Protein 2K7M (pdb70)

Solvent-accessible surface area: 12003 Å² total; per-residue (Å²): 82,120,190,25,80,133,91,140,148,147,58,138,49,125,118,51,77,84,132,107,97,104,106,132,38,121,46,129,75,186,86,46,95,166,61,70,111,127,39,60,167,168,130,76,72,111,127,68,103,134,132,62,98,58,134,148,152,87,114,127,140,55,148,122,148,73,182,199,24,125,140,102,118,74,133,85,72,66,58,88,57,176,147,120,131,113,48,156,155,68,89,132,189,213,135,98,204,60,98,58,188,63,181,84,94,107,160,93,176

GO terms:
  GO:0003158 endothelium development (P, IEP)
  GO:0005243 gap junction channel activity (F, IDA)
  GO:0010643 cell communication by chemical coupling (P, IDA)
  GO:0010644 cell communication by electrical coupling (P, IDA)
  GO:0010649 regulation of cell communication by electrical coupling (P, IDA)
  GO:0005922 connexin complex (C, IDA)
  GO:0006813 potassium ion transport (P, IDA)
  GO:0007507 heart development (P, IEP)
  GO:0003105 negative regulation of glomerular filtration (P, IMP)
  GO:0042311 vasodilation (P, IMP)
  GO:0045776 negative regulation of blood pressure (P, IMP)
  GO:0045907 positive regulation of vasoconstriction (P, IMP)
  GO:0010652 positive regulation of cell communication by chemical coupling (P, IMP)
  GO:1990029 vasomotion (P, IMP)
  GO:0071253 connexin binding (F, IPI)
  GO:0005922 connexin complex (C, IMP)
  GO:0097718 disordered domain specific binding (F, IPI)

Secondary structure (DSSP, 8-state):
-TTSSS-------SSS--TTTT---S---SSTTS-STTSS-S---SSSSS--SSSS----SS----SS--SS---SSS-SSS-STTT---------S--TTSTT-TT--

Sequence (109 aa):
GPLGSTSLVQGLTPPPDFNQCLKNSPDEKFFSDFSNNMGSRKNPDPLATEEVPNQEQIPEEGFIHTQYGQKPEQPSGASAGHRFPQGYHSDKRRLSKASSKARSDDLSVGPLGSTSLVQGLTPPPDFNQCLKNSPDEKFFSDFSNNMGSRKNPDPLATEEVPNQEQIPEEGFIHTQYGQKPEQPSGASAGHRFPQGYHSDKRRLSKASSKARSDDLSVGPLGSTSLVQGLTPPPDFNQCLKNSPDEKFFSDFSNNMGSRKNPDPLATEEVPNQEQIPEEGFIHTQYGQKPEQPSGASAGHRFPQGYHSDKRRLSKASSKARSDDLSVGPLGSTSLVQGLTPPPDFNQCLKNSPDEKFFSDFSNNMGSRKNPDPLATEEVPNQEQIPEEGFIHTQYGQKPEQPSGASAGHRFPQGYHSDKRRLSKASSKARSDDLSVGPLGSTSLVQGLTPPPDFNQCLKNSPDEKFFSDFSNNMGSRKNPDPLATEEVPNQEQIPEEGFIHTQYGQKPEQPSGASAGHRFPQGYHSDKRRLSKASSKARSDDLSVGPLGSTSLVQGLTPPPDFNQCLKNSPDEKFFSDFSNNMGSRKNPDPLATEEVPNQEQIPEEGFIHTQYGQKPEQPSGASAGHRFPQGYHSDKRRLSKASSKARSDDLSVGPLGSTSLVQGLTPPPDFNQCLKNSPDEKFFSDFSNNMGSRKNPDPLATEEVPNQEQIPEEGFIHTQYGQKPEQPSGASAGHRFPQGYHSDKRRLSKASSKARSDDLSVGPLGSTSLVQGLTPPPDFNQCLKNSPDEKFFSDFSNNMGSRKNPDPLATEEVPNQEQIPEEGFIHTQYGQKPEQPSGASAGHRFPQGYHSDKRRLSKASSKARSDDLSVGPLGSTSLVQGLTPPPDFNQCLKNSPDEKFFSDFSNNMGSRKNPDPLATEEVPNQEQIPEEGFIHTQYGQKPEQPSGASAGHRFPQGYHSDKRRLSKASSKARSDDLSVGPLGSTSLVQGLTPPPDFNQCLKNSPDEKFFSDFSNNMGSRKNPDPLATEEVPNQEQIPEEGFIHTQYGQKPEQPSGASAGHRFPQGYHSDKRRLSKASSKARSDDLSV

Nearest PDB structures (foldseek):
  2k7m-assembly1_A  TM=1.009E+00  e=9.950E-24  Rattus norvegicus
  2k7m-assembly1_A  TM=1.423E-01  e=2.695E-11  Rattus norvegicus

Structure (mmCIF, N/CA/C/O backbone):
data_2K7M
#
_entry.id   2K7M
#
_cell.length_a   1.000
_cell.length_b   1.000
_cell.length_c   1.000
_cell.angle_alpha   90.00
_cell.angle_beta   90.00
_cell.angle_gamma   90.00
#
_symmetry.space_group_name_H-M   'P 1'
#
loop_
_atom_site.group_PDB
_atom_site.id
_atom_site.type_symbol
_atom_site.label_atom_id
_atom_site.label_alt_id
_atom_site.label_comp_id
_atom_site.label_asym_id
_atom_site.label_entity_id
_atom_site.label_seq_id
_atom_site.pdbx_PDB_ins_code
_atom_site.Cartn_x
_atom_site.Cartn_y
_atom_site.Cartn_z
_atom_site.occupancy
_atom_site.B_iso_or_equiv
_atom_site.auth_seq_id
_atom_site.auth_comp_id
_atom_site.auth_asym_id
_atom_site.auth_atom_id
_atom_site.pdbx_PDB_model_num
ATOM 1 N N . GLY A 1 1 ? -72.771 -20.989 -5.243 1.00 39.32 1 GLY A N 1
ATOM 2 C CA . GLY A 1 1 ? -74.084 -20.886 -4.563 1.00 39.39 1 GLY A CA 1
ATOM 3 C C . GLY A 1 1 ? -74.327 -19.487 -4.042 1.00 39.02 1 GLY A C 1
ATOM 4 O O . GLY A 1 1 ? -73.823 -18.517 -4.615 1.00 38.60 1 GLY A O 1
ATOM 10 N N . PRO A 1 2 ? -75.099 -19.343 -2.956 1.00 39.23 2 PRO A N 1
ATOM 11 C CA . PRO A 1 2 ? -75.349 -18.041 -2.332 1.00 38.99 2 PRO A CA 1
ATOM 12 C C . PRO A 1 2 ? -74.069 -17.458 -1.732 1.00 38.70 2 PRO A C 1
ATOM 13 O O . PRO A 1 2 ? -73.183 -18.202 -1.324 1.00 39.16 2 PRO A O 1
ATOM 24 N N . LEU A 1 3 ? -73.984 -16.126 -1.706 1.00 37.99 3 LEU A N 1
ATOM 25 C CA . LEU A 1 3 ? -72.814 -15.405 -1.176 1.00 37.71 3 LEU A CA 1
ATOM 26 C C . LEU A 1 3 ? -71.593 -15.571 -2.089 1.00 36.95 3 LEU A C 1
ATOM 27 O O . LEU A 1 3 ? -70.498 -15.112 -1.767 1.00 36.88 3 LEU A O 1
ATOM 43 N N . GLY A 1 4 ? -71.791 -16.222 -3.226 1.00 36.42 4 GLY A N 1
ATOM 44 C CA . GLY A 1 4 ? -70.717 -16.416 -4.174 1.00 35.70 4 GLY A CA 1
ATOM 45 C C . GLY A 1 4 ? -71.241 -16.810 -5.535 1.00 35.18 4 GLY A C 1
ATOM 46 O O . GLY A 1 4 ? -70.788 -17.786 -6.135 1.00 34.80 4 GLY A O 1
ATOM 50 N N . SER A 1 5 ? -72.213 -16.052 -6.018 1.00 35.22 5 SER A N 1
ATOM 51 C CA . SER A 1 5 ? -72.853 -16.356 -7.285 1.00 34.83 5 SER A CA 1
ATOM 52 C C . SER A 1 5 ? -72.163 -15.614 -8.426 1.00 34.57 5 SER A C 1
ATOM 53 O O . SER A 1 5 ? -71.652 -16.234 -9.362 1.00 34.37 5 SER A O 1
ATOM 61 N N . THR A 1 6 ? -72.136 -14.294 -8.326 1.00 34.64 6 THR A N 1
ATOM 62 C CA . THR A 1 6 ? -71.574 -13.450 -9.366 1.00 34.51 6 THR A CA 1
ATOM 63 C C . THR A 1 6 ? -70.172 -12.983 -8.998 1.00 33.81 6 THR A C 1
ATOM 64 O O . THR A 1 6 ? -69.263 -13.000 -9.828 1.00 33.44 6 THR A O 1
ATOM 75 N N . SER A 1 7 ? -69.994 -12.577 -7.750 1.00 33.71 7 SER A N 1
ATOM 76 C CA . SER A 1 7 ? -68.700 -12.103 -7.290 1.00 33.13 7 SER A CA 1
ATOM 77 C C . SER A 1 7 ? -67.796 -13.272 -6.925 1.00 32.43 7 SER A C 1
ATOM 78 O O . SER A 1 7 ? -67.850 -13.794 -5.814 1.00 32.42 7 SER A O 1
ATOM 86 N N . LEU A 1 8 ? -66.986 -13.700 -7.880 1.00 31.93 8 LEU A N 1
ATOM 87 C CA . LEU A 1 8 ? -66.074 -14.809 -7.658 1.00 31.32 8 LEU A CA 1
ATOM 88 C C . LEU A 1 8 ? -64.635 -14.330 -7.594 1.00 30.56 8 LEU A C 1
ATOM 89 O O . LEU A 1 8 ? -64.058 -13.921 -8.602 1.00 30.33 8 LEU A O 1
ATOM 105 N N . VAL A 1 9 ? -64.066 -14.368 -6.400 1.00 30.24 9 VAL A N 1
ATOM 106 C CA . VAL A 1 9 ? -62.679 -13.978 -6.208 1.00 29.57 9 VAL A CA 1
ATOM 107 C C . VAL A 1 9 ? -61.770 -15.203 -6.082 1.00 29.50 9 VAL A C 1
ATOM 108 O O . VAL A 1 9 ? -61.908 -16.014 -5.158 1.00 29.74 9 VAL A O 1
ATOM 121 N N . GLN A 1 10 ? -60.870 -15.348 -7.036 1.00 29.28 10 GLN A N 1
ATOM 122 C CA . GLN A 1 10 ? -59.908 -16.436 -7.028 1.00 29.30 10 GLN A CA 1
ATOM 123 C C . GLN A 1 10 ? -58.510 -15.885 -6.754 1.00 28.60 10 GLN A C 1
ATOM 124 O O . GLN A 1 10 ? -57.762 -15.572 -7.680 1.00 28.70 10 GLN A O 1
ATOM 138 N N . GLY A 1 11 ? -58.177 -15.741 -5.476 1.00 27.99 11 GLY A N 1
ATOM 139 C CA . GLY A 1 11 ? -56.896 -15.178 -5.101 1.00 27.37 11 GLY A CA 1
ATOM 140 C C . GLY A 1 11 ? -56.058 -16.141 -4.287 1.00 27.00 11 GLY A C 1
ATOM 141 O O . GLY A 1 11 ? -55.972 -16.019 -3.064 1.00 26.96 11 GLY A O 1
ATOM 145 N N . LEU A 1 12 ? -55.451 -17.107 -4.968 1.00 26.82 12 LEU A N 1
ATOM 146 C CA . LEU A 1 12 ? -54.599 -18.096 -4.311 1.00 26.55 12 LEU A CA 1
ATOM 147 C C . LEU A 1 12 ? -53.671 -18.733 -5.340 1.00 25.80 12 LEU A C 1
ATOM 148 O O . LEU A 1 12 ? -53.060 -19.770 -5.097 1.00 25.54 12 LEU A O 1
ATOM 164 N N . THR A 1 13 ? -53.568 -18.089 -6.491 1.00 25.53 13 THR A N 1
ATOM 165 C CA . THR A 1 13 ? -52.791 -18.615 -7.595 1.00 24.91 13 THR A CA 1
ATOM 166 C C . THR A 1 13 ? -51.293 -18.521 -7.294 1.00 24.79 13 THR A C 1
ATOM 167 O O . THR A 1 13 ? -50.777 -17.446 -7.015 1.00 24.22 13 THR A O 1
ATOM 178 N N . PRO A 1 14 ? -50.606 -19.676 -7.311 1.00 25.42 14 PRO A N 1
ATOM 179 C CA . PRO A 1 14 ? -49.174 -19.793 -6.981 1.00 25.50 14 PRO A CA 1
ATOM 180 C C . PRO A 1 14 ? -48.225 -18.791 -7.689 1.00 24.95 14 PRO A C 1
ATOM 181 O O . PRO A 1 14 ? -47.359 -18.222 -7.019 1.00 24.63 14 PRO A O 1
ATOM 192 N N . PRO A 1 15 ? -48.320 -18.575 -9.035 1.00 24.93 15 PRO A N 1
ATOM 193 C CA . PRO A 1 15 ? -47.392 -17.675 -9.754 1.00 24.50 15 PRO A CA 1
ATOM 194 C C . PRO A 1 15 ? -47.220 -16.284 -9.104 1.00 23.52 15 PRO A C 1
ATOM 195 O O . PRO A 1 15 ? -46.086 -15.886 -8.825 1.00 23.07 15 PRO A O 1
ATOM 206 N N . PRO A 1 16 ? -48.301 -15.505 -8.861 1.00 23.25 16 PRO A N 1
ATOM 207 C CA . PRO A 1 16 ? -48.179 -14.228 -8.173 1.00 22.42 16 PRO A CA 1
ATOM 208 C C . PRO A 1 16 ? -48.169 -14.403 -6.655 1.00 22.03 16 PRO A C 1
ATOM 209 O O . PRO A 1 16 ? -48.492 -15.474 -6.141 1.00 22.10 16 PRO A O 1
ATOM 220 N N . ASP A 1 17 ? -47.773 -13.362 -5.938 1.00 21.73 17 ASP A N 1
ATOM 221 C CA . ASP A 1 17 ? -47.671 -13.432 -4.482 1.00 21.48 17 ASP A CA 1
ATOM 222 C C . ASP A 1 17 ? -48.923 -12.871 -3.812 1.00 20.70 17 ASP A C 1
ATOM 223 O O . ASP A 1 17 ? -49.380 -13.398 -2.799 1.00 20.31 17 ASP A O 1
ATOM 232 N N . PHE A 1 18 ? -49.453 -11.788 -4.381 1.00 20.58 18 PHE A N 1
ATOM 233 C CA . PHE A 1 18 ? -50.643 -11.100 -3.864 1.00 19.96 18 PHE A CA 1
ATOM 234 C C . PHE A 1 18 ? -50.375 -10.369 -2.541 1.00 19.47 18 PHE A C 1
ATOM 235 O O . PHE A 1 18 ? -51.109 -9.452 -2.178 1.00 19.17 18 PHE A O 1
ATOM 252 N N . ASN A 1 19 ? -49.321 -10.749 -1.834 1.00 19.51 19 ASN A N 1
ATOM 253 C CA . ASN A 1 19 ? -49.062 -10.213 -0.498 1.00 19.22 19 ASN A CA 1
ATOM 254 C C . ASN A 1 19 ? -48.293 -8.898 -0.540 1.00 18.44 19 ASN A C 1
ATOM 255 O O . ASN A 1 19 ? -48.280 -8.152 0.438 1.00 18.17 19 ASN A O 1
ATOM 266 N N . GLN A 1 20 ? -47.673 -8.597 -1.675 1.00 18.18 20 GLN A N 1
ATOM 267 C CA . GLN A 1 20 ? -47.034 -7.311 -1.866 1.00 17.53 20 GLN A CA 1
ATOM 268 C C . GLN A 1 20 ? -48.065 -6.330 -2.409 1.00 17.18 20 GLN A C 1
ATOM 269 O O . GLN A 1 20 ? -47.722 -5.245 -2.861 1.00 16.92 20 GLN A O 1
ATOM 283 N N . CYS A 1 21 ? -49.332 -6.756 -2.406 1.00 17.29 21 CYS A N 1
ATOM 284 C CA . CYS A 1 21 ? -50.462 -5.906 -2.789 1.00 17.13 21 CYS A CA 1
ATOM 285 C C . CYS A 1 21 ? -50.378 -5.438 -4.248 1.00 16.75 21 CYS A C 1
ATOM 286 O O . CYS A 1 21 ? -51.137 -4.568 -4.668 1.00 16.28 21 CYS A O 1
ATOM 294 N N . LEU A 1 22 ? -49.453 -6.022 -5.009 1.00 17.08 22 LEU A N 1
ATOM 295 C CA . LEU A 1 22 ? -49.309 -5.728 -6.438 1.00 16.96 22 LEU A CA 1
ATOM 296 C C . LEU A 1 22 ? -49.017 -4.250 -6.699 1.00 16.12 22 LEU A C 1
ATOM 297 O O . LEU A 1 22 ? -49.281 -3.747 -7.788 1.00 16.24 22 LEU A O 1
ATOM 313 N N . LYS A 1 23 ? -48.434 -3.565 -5.715 1.00 15.37 23 LYS A N 1
ATOM 314 C CA . LYS A 1 23 ? -48.119 -2.136 -5.859 1.00 14.61 23 LYS A CA 1
ATOM 315 C C . LYS A 1 23 ? -46.779 -1.922 -6.534 1.00 14.25 23 LYS A C 1
ATOM 316 O O . LYS A 1 23 ? -46.215 -0.832 -6.462 1.00 13.68 23 LYS A O 1
ATOM 335 N N . ASN A 1 24 ? -46.282 -2.975 -7.178 1.00 14.73 24 ASN A N 1
ATOM 336 C CA . ASN A 1 24 ? -45.096 -2.894 -8.033 1.00 14.67 24 ASN A CA 1
ATOM 337 C C . ASN A 1 24 ? -43.815 -2.676 -7.239 1.00 13.87 24 ASN A C 1
ATOM 338 O O . ASN A 1 24 ? -42.985 -3.581 -7.129 1.00 14.11 24 ASN A O 1
ATOM 349 N N . SER A 1 25 ? -43.690 -1.481 -6.668 1.00 13.05 25 SER A N 1
ATOM 350 C CA . SER A 1 25 ? -42.433 -0.994 -6.127 1.00 12.28 25 SER A CA 1
ATOM 351 C C . SER A 1 25 ? -41.386 -0.957 -7.227 1.00 12.15 25 SER A C 1
ATOM 352 O O . SER A 1 25 ? -40.515 -1.823 -7.306 1.00 12.30 25 SER A O 1
ATOM 360 N N . PRO A 1 26 ? -41.503 0.038 -8.124 1.00 12.10 26 PRO A N 1
ATOM 361 C CA . PRO A 1 26 ? -40.589 0.191 -9.258 1.00 12.18 26 PRO A CA 1
ATOM 362 C C . PRO A 1 26 ? -39.153 0.442 -8.807 1.00 11.48 26 PRO A C 1
ATOM 363 O O . PRO A 1 26 ? -38.202 0.230 -9.562 1.00 11.60 26 PRO A O 1
ATOM 374 N N . ASP A 1 27 ? -39.003 0.893 -7.570 1.00 10.92 27 ASP A N 1
ATOM 375 C CA . ASP A 1 27 ? -37.686 1.055 -6.981 1.00 10.34 27 ASP A CA 1
ATOM 376 C C . ASP A 1 27 ? -37.708 0.632 -5.522 1.00 9.92 27 ASP A C 1
ATOM 377 O O . ASP A 1 27 ? -37.621 -0.558 -5.209 1.00 10.16 27 ASP A O 1
ATOM 386 N N . GLU A 1 28 ? -37.857 1.619 -4.648 1.00 9.51 28 GLU A N 1
ATOM 387 C CA . GLU A 1 28 ? -37.853 1.417 -3.209 1.00 9.33 28 GLU A CA 1
ATOM 388 C C . GLU A 1 28 ? -36.581 0.710 -2.736 1.00 8.90 28 GLU A C 1
ATOM 389 O O . GLU A 1 28 ? -36.593 -0.017 -1.744 1.00 9.13 28 GLU A O 1
ATOM 401 N N . LYS A 1 29 ? -35.479 0.950 -3.435 1.00 8.50 29 LYS A N 1
ATOM 402 C CA . LYS A 1 29 ? -34.187 0.438 -3.005 1.00 8.24 29 LYS A CA 1
ATOM 403 C C . LYS A 1 29 ? -33.365 1.560 -2.398 1.00 7.81 29 LYS A C 1
ATOM 404 O O . LYS A 1 29 ? -32.377 1.305 -1.714 1.00 7.74 29 LYS A O 1
ATOM 423 N N . PHE A 1 30 ? -33.757 2.802 -2.708 1.00 7.78 30 PHE A N 1
ATOM 424 C CA . PHE A 1 30 ? -33.113 4.009 -2.169 1.00 7.70 30 PHE A CA 1
ATOM 425 C C . PHE A 1 30 ? -31.779 4.272 -2.872 1.00 7.44 30 PHE A C 1
ATOM 426 O O . PHE A 1 30 ? -31.425 5.418 -3.144 1.00 7.61 30 PHE A O 1
ATOM 443 N N . PHE A 1 31 ? -31.059 3.203 -3.194 1.00 7.30 31 PHE A N 1
ATOM 444 C CA . PHE A 1 31 ? -29.813 3.301 -3.927 1.00 7.33 31 PHE A CA 1
ATOM 445 C C . PHE A 1 31 ? -30.112 3.319 -5.410 1.00 7.51 31 PHE A C 1
ATOM 446 O O . PHE A 1 31 ? -29.217 3.485 -6.231 1.00 7.81 31 PHE A O 1
ATOM 463 N N . SER A 1 32 ? -31.395 3.123 -5.733 1.00 7.60 32 SER A N 1
ATOM 464 C CA . SER A 1 32 ? -31.895 3.212 -7.100 1.00 8.12 32 SER A CA 1
ATOM 465 C C . SER A 1 32 ? -31.063 2.356 -8.054 1.00 8.57 32 SER A C 1
ATOM 466 O O . SER A 1 32 ? -30.790 2.757 -9.184 1.00 9.15 32 SER A O 1
ATOM 474 N N . ASP A 1 33 ? -30.676 1.170 -7.566 1.00 8.53 33 ASP A N 1
ATOM 475 C CA . ASP A 1 33 ? -29.840 0.203 -8.300 1.00 9.12 33 ASP A CA 1
ATOM 476 C C . ASP A 1 33 ? -28.640 0.854 -8.986 1.00 9.48 33 ASP A C 1
ATOM 477 O O . ASP A 1 33 ? -28.153 0.365 -10.005 1.00 10.03 33 ASP A O 1
ATOM 486 N N . PHE A 1 34 ? -28.136 1.924 -8.381 1.00 9.37 34 PHE A N 1
ATOM 487 C CA . PHE A 1 34 ? -26.922 2.581 -8.852 1.00 9.94 34 PHE A CA 1
ATOM 488 C C . PHE A 1 34 ? -25.727 1.659 -8.692 1.00 9.93 34 PHE A C 1
ATOM 489 O O . PHE A 1 34 ? -24.738 1.763 -9.415 1.00 10.33 34 PHE A O 1
ATOM 506 N N . SER A 1 35 ? -25.855 0.749 -7.739 1.00 9.65 35 SER A N 1
ATOM 507 C CA . SER A 1 35 ? -24.827 -0.230 -7.428 1.00 9.74 35 SER A CA 1
ATOM 508 C C . SER A 1 35 ? -25.250 -0.978 -6.173 1.00 9.44 35 SER A C 1
ATOM 509 O O . SER A 1 35 ? -24.952 -2.158 -6.012 1.00 9.50 35 SER A O 1
ATOM 517 N N . ASN A 1 36 ? -25.959 -0.262 -5.294 1.00 9.30 36 ASN A N 1
ATOM 518 C CA . ASN A 1 36 ? -26.432 -0.792 -4.008 1.00 9.24 36 ASN A CA 1
ATOM 519 C C . ASN A 1 36 ? -25.279 -1.019 -3.032 1.00 8.77 36 ASN A C 1
ATOM 520 O O . ASN A 1 36 ? -25.320 -0.544 -1.900 1.00 8.94 36 ASN A O 1
ATOM 531 N N . ASN A 1 37 ? -24.229 -1.700 -3.485 1.00 8.43 37 ASN A N 1
ATOM 532 C CA . ASN A 1 37 ? -23.062 -1.988 -2.650 1.00 8.29 37 ASN A CA 1
ATOM 533 C C . ASN A 1 37 ? -22.060 -0.842 -2.788 1.00 7.88 37 ASN A C 1
ATOM 534 O O . ASN A 1 37 ? -20.852 -1.005 -2.638 1.00 7.92 37 ASN A O 1
ATOM 545 N N . MET A 1 38 ? -22.592 0.333 -3.070 1.00 7.75 38 MET A N 1
ATOM 546 C CA . MET A 1 38 ? -21.782 1.507 -3.319 1.00 7.70 38 MET A CA 1
ATOM 547 C C . MET A 1 38 ? -21.724 2.382 -2.074 1.00 7.11 38 MET A C 1
ATOM 548 O O . MET A 1 38 ? -20.746 3.089 -1.836 1.00 7.09 38 MET A O 1
ATOM 562 N N . GLY A 1 39 ? -22.777 2.303 -1.271 1.00 6.94 39 GLY A N 1
ATOM 563 C CA . GLY A 1 39 ? -22.877 3.135 -0.085 1.00 6.72 39 GLY A CA 1
ATOM 564 C C . GLY A 1 39 ? -22.310 2.468 1.152 1.00 6.82 39 GLY A C 1
ATOM 565 O O . GLY A 1 39 ? -22.429 2.997 2.258 1.00 7.22 39 GLY A O 1
ATOM 569 N N . SER A 1 40 ? -21.694 1.309 0.970 1.00 6.70 40 SER A N 1
ATOM 570 C CA . SER A 1 40 ? -21.085 0.578 2.075 1.00 7.03 40 SER A CA 1
ATOM 571 C C . SER A 1 40 ? -19.923 1.370 2.660 1.00 6.75 40 SER A C 1
ATOM 572 O O . SER A 1 40 ? -19.821 1.532 3.875 1.00 7.15 40 SER A O 1
ATOM 580 N N . ARG A 1 41 ? -19.080 1.880 1.767 1.00 6.32 41 ARG A N 1
ATOM 581 C CA . ARG A 1 41 ? -17.931 2.712 2.131 1.00 6.15 41 ARG A CA 1
ATOM 582 C C . ARG A 1 41 ? -16.888 1.931 2.933 1.00 6.66 41 ARG A C 1
ATOM 583 O O . ARG A 1 41 ? -17.035 1.718 4.141 1.00 6.86 41 ARG A O 1
ATOM 604 N N . LYS A 1 42 ? -15.834 1.504 2.251 1.00 7.18 42 LYS A N 1
ATOM 605 C CA . LYS A 1 42 ? -14.712 0.841 2.903 1.00 7.95 42 LYS A CA 1
ATOM 606 C C . LYS A 1 42 ? -13.542 1.811 2.992 1.00 7.64 42 LYS A C 1
ATOM 607 O O . LYS A 1 42 ? -13.249 2.368 4.048 1.00 7.95 42 LYS A O 1
ATOM 626 N N . ASN A 1 43 ? -12.905 2.029 1.852 1.00 7.18 43 ASN A N 1
ATOM 627 C CA . ASN A 1 43 ? -11.797 2.968 1.749 1.00 6.90 43 ASN A CA 1
ATOM 628 C C . ASN A 1 43 ? -11.869 3.691 0.410 1.00 6.59 43 ASN A C 1
ATOM 629 O O . ASN A 1 43 ? -11.244 3.283 -0.562 1.00 7.32 43 ASN A O 1
ATOM 640 N N . PRO A 1 44 ? -12.700 4.740 0.319 1.00 5.79 44 PRO A N 1
ATOM 641 C CA . PRO A 1 44 ? -12.839 5.521 -0.903 1.00 5.83 44 PRO A CA 1
ATOM 642 C C . PRO A 1 44 ? -11.861 6.689 -0.949 1.00 5.83 44 PRO A C 1
ATOM 643 O O . PRO A 1 44 ? -11.908 7.512 -1.863 1.00 6.26 44 PRO A O 1
ATOM 654 N N . ASP A 1 45 ? -10.983 6.729 0.052 1.00 5.59 45 ASP A N 1
ATOM 655 C CA . ASP A 1 45 ? -10.049 7.832 0.264 1.00 5.67 45 ASP A CA 1
ATOM 656 C C . ASP A 1 45 ? -10.784 9.166 0.353 1.00 5.46 45 ASP A C 1
ATOM 657 O O . ASP A 1 45 ? -11.006 9.848 -0.648 1.00 5.44 45 ASP A O 1
ATOM 666 N N . PRO A 1 46 ? -11.199 9.543 1.565 1.00 5.77 46 PRO A N 1
ATOM 667 C CA . PRO A 1 46 ? -11.935 10.780 1.792 1.00 6.07 46 PRO A CA 1
ATOM 668 C C . PRO A 1 46 ? -11.027 11.999 1.878 1.00 6.28 46 PRO A C 1
ATOM 669 O O . PRO A 1 46 ? -11.505 13.130 1.972 1.00 6.83 46 PRO A O 1
ATOM 680 N N . LEU A 1 47 ? -9.721 11.7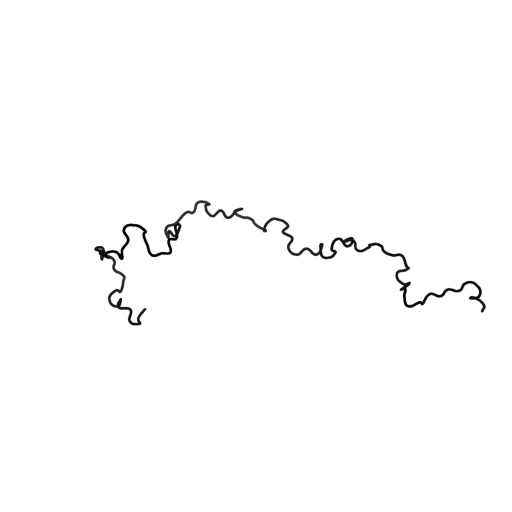72 1.844 1.00 6.19 47 LEU A N 1
ATOM 681 C CA . LEU A 1 47 ? -8.758 12.849 2.035 1.00 6.74 47 LEU A CA 1
ATOM 682 C C . LEU A 1 47 ? -7.686 12.830 0.946 1.00 6.79 47 LEU A C 1
ATOM 683 O O . LEU A 1 47 ? -7.669 13.695 0.068 1.00 7.54 47 LEU A O 1
ATOM 699 N N . ALA A 1 48 ? -6.821 11.817 1.014 1.00 6.28 48 ALA A N 1
ATOM 700 C CA . ALA A 1 48 ? -5.653 11.674 0.138 1.00 6.64 48 ALA A CA 1
ATOM 701 C C . ALA A 1 48 ? -4.761 10.577 0.702 1.00 6.21 48 ALA A C 1
ATOM 702 O O . ALA A 1 48 ? -4.138 9.799 -0.019 1.00 6.37 48 ALA A O 1
ATOM 709 N N . THR A 1 49 ? -4.707 10.541 2.023 1.00 5.97 49 THR A N 1
ATOM 710 C CA . THR A 1 49 ? -3.999 9.513 2.761 1.00 5.78 49 THR A CA 1
ATOM 711 C C . THR A 1 49 ? -4.610 9.431 4.147 1.00 5.51 49 THR A C 1
ATOM 712 O O . THR A 1 49 ? -5.329 8.491 4.470 1.00 5.78 49 THR A O 1
ATOM 723 N N . GLU A 1 50 ? -4.337 10.468 4.935 1.00 5.40 50 GLU A N 1
ATOM 724 C CA . GLU A 1 50 ? -4.885 10.616 6.276 1.00 5.68 50 GLU A CA 1
ATOM 725 C C . GLU A 1 50 ? -4.220 11.805 6.944 1.00 5.52 50 GLU A C 1
ATOM 726 O O . GLU A 1 50 ? -4.866 12.788 7.296 1.00 5.73 50 GLU A O 1
ATOM 738 N N . GLU A 1 51 ? -2.908 11.702 7.087 1.00 5.43 51 GLU A N 1
ATOM 739 C CA . GLU A 1 51 ? -2.120 12.712 7.764 1.00 5.45 51 GLU A CA 1
ATOM 740 C C . GLU A 1 51 ? -1.525 13.723 6.796 1.00 5.48 51 GLU A C 1
ATOM 741 O O . GLU A 1 51 ? -1.880 14.902 6.822 1.00 5.85 51 GLU A O 1
ATOM 753 N N . VAL A 1 52 ? -0.620 13.250 5.940 1.00 5.42 52 VAL A N 1
ATOM 754 C CA . VAL A 1 52 ? 0.135 14.111 5.034 1.00 5.86 52 VAL A CA 1
ATOM 755 C C . VAL A 1 52 ? 0.950 15.135 5.835 1.00 6.11 52 VAL A C 1
ATOM 756 O O . VAL A 1 52 ? 0.606 16.315 5.906 1.00 6.55 52 VAL A O 1
ATOM 769 N N . PRO A 1 53 ? 2.023 14.674 6.499 1.00 6.09 53 PRO A N 1
ATOM 770 C CA . PRO A 1 53 ? 2.864 15.543 7.321 1.00 6.51 53 PRO A CA 1
ATOM 771 C C . PRO A 1 53 ? 3.790 16.417 6.483 1.00 6.99 53 PRO A C 1
ATOM 772 O O . PRO A 1 53 ? 3.721 17.645 6.530 1.00 7.85 53 PRO A O 1
ATOM 783 N N . ASN A 1 54 ? 4.632 15.774 5.688 1.00 6.65 54 ASN A N 1
ATOM 784 C CA . ASN A 1 54 ? 5.620 16.480 4.880 1.00 7.32 54 ASN A CA 1
ATOM 785 C C . ASN A 1 54 ? 5.187 16.540 3.422 1.00 7.87 54 ASN A C 1
ATOM 786 O O . ASN A 1 54 ? 6.012 16.735 2.532 1.00 8.62 54 ASN A O 1
ATOM 797 N N . GLN A 1 55 ? 3.881 16.401 3.203 1.00 7.71 55 GLN A N 1
ATOM 798 C CA . GLN A 1 55 ? 3.280 16.466 1.865 1.00 8.46 55 GLN A CA 1
ATOM 799 C C . GLN A 1 55 ? 3.862 15.416 0.923 1.00 8.71 55 GLN A C 1
ATOM 800 O O . GLN A 1 55 ? 3.413 14.271 0.915 1.00 9.31 55 GLN A O 1
ATOM 814 N N . GLU A 1 56 ? 4.864 15.792 0.138 1.00 8.44 56 GLU A N 1
ATOM 815 C CA . GLU A 1 56 ? 5.480 14.861 -0.793 1.00 8.86 56 GLU A CA 1
ATOM 816 C C . GLU A 1 56 ? 6.875 14.468 -0.311 1.00 8.25 56 GLU A C 1
ATOM 817 O O . GLU A 1 56 ? 7.883 14.844 -0.910 1.00 8.21 56 GLU A O 1
ATOM 829 N N . GLN A 1 57 ? 6.901 13.747 0.813 1.00 8.02 57 GLN A N 1
ATOM 830 C CA . GLN A 1 57 ? 8.124 13.190 1.384 1.00 7.71 57 GLN A CA 1
ATOM 831 C C . GLN A 1 57 ? 9.279 14.192 1.403 1.00 6.84 57 GLN A C 1
ATOM 832 O O . GLN A 1 57 ? 10.198 14.118 0.583 1.00 6.77 57 GLN A O 1
ATOM 846 N N . ILE A 1 58 ? 9.223 15.129 2.338 1.00 6.43 58 ILE A N 1
ATOM 847 C CA . ILE A 1 58 ? 10.271 16.128 2.490 1.00 5.79 58 ILE A CA 1
ATOM 848 C C . ILE A 1 58 ? 11.142 15.807 3.704 1.00 5.74 58 ILE A C 1
ATOM 849 O O . ILE A 1 58 ? 10.767 16.101 4.840 1.00 5.48 58 ILE A O 1
ATOM 865 N N . PRO A 1 59 ? 12.302 15.170 3.482 1.00 6.40 59 PRO A N 1
ATOM 866 C CA . PRO A 1 59 ? 13.239 14.866 4.550 1.00 6.85 59 PRO A CA 1
ATOM 867 C C . PRO A 1 59 ? 14.207 16.018 4.810 1.00 6.63 59 PRO A C 1
ATOM 868 O O . PRO A 1 59 ? 14.879 16.064 5.840 1.00 7.28 59 PRO A O 1
ATOM 879 N N . GLU A 1 60 ? 14.259 16.959 3.879 1.00 5.93 60 GLU A N 1
ATOM 880 C CA . GLU A 1 60 ? 15.176 18.080 3.971 1.00 5.88 60 GLU A CA 1
ATOM 881 C C . GLU A 1 60 ? 14.555 19.237 4.738 1.00 5.80 60 GLU A C 1
ATOM 882 O O . GLU A 1 60 ? 14.335 20.318 4.202 1.00 5.92 60 GLU A O 1
ATOM 894 N N . GLU A 1 61 ? 14.240 18.973 5.996 1.00 5.98 61 GLU A N 1
ATOM 895 C CA . GLU A 1 61 ? 13.825 20.017 6.916 1.00 6.40 61 GLU A CA 1
ATOM 896 C C . GLU A 1 61 ? 15.028 20.903 7.224 1.00 6.67 61 GLU A C 1
ATOM 897 O O . GLU A 1 61 ? 15.036 22.099 6.935 1.00 7.45 61 GLU A O 1
ATOM 909 N N . GLY A 1 62 ? 16.057 20.285 7.782 1.00 6.22 62 GLY A N 1
ATOM 910 C CA . GLY A 1 62 ? 17.302 20.981 8.036 1.00 6.69 62 GLY A CA 1
ATOM 911 C C . GLY A 1 62 ? 18.273 20.147 8.849 1.00 6.92 62 GLY A C 1
ATOM 912 O O . GLY A 1 62 ? 19.172 20.676 9.503 1.00 7.40 62 GLY A O 1
ATOM 916 N N . PHE A 1 63 ? 18.106 18.834 8.791 1.00 6.81 63 PHE A N 1
ATOM 917 C CA . PHE A 1 63 ? 18.939 17.925 9.562 1.00 7.27 63 PHE A CA 1
ATOM 918 C C . PHE A 1 63 ? 19.762 17.051 8.629 1.00 6.90 63 PHE A C 1
ATOM 919 O O . PHE A 1 63 ? 19.712 15.824 8.709 1.00 7.34 63 PHE A O 1
ATOM 936 N N . ILE A 1 64 ? 20.496 17.684 7.726 1.00 6.31 64 ILE A N 1
ATOM 937 C CA . ILE A 1 64 ? 21.349 16.956 6.807 1.00 6.14 64 ILE A CA 1
ATOM 938 C C . ILE A 1 64 ? 22.654 16.583 7.513 1.00 6.65 64 ILE A C 1
ATOM 939 O O . ILE A 1 64 ? 23.561 17.405 7.651 1.00 6.98 64 ILE A O 1
ATOM 955 N N . HIS A 1 65 ? 22.722 15.351 8.003 1.00 6.99 65 HIS A N 1
ATOM 956 C CA . HIS A 1 65 ? 23.903 14.880 8.715 1.00 7.71 65 HIS A CA 1
ATOM 957 C C . HIS A 1 65 ? 24.929 14.351 7.738 1.00 7.41 65 HIS A C 1
ATOM 958 O O . HIS A 1 65 ? 25.996 14.935 7.564 1.00 7.99 65 HIS A O 1
ATOM 973 N N . THR A 1 66 ? 24.582 13.235 7.110 1.00 6.67 66 THR A N 1
ATOM 974 C CA . THR A 1 66 ? 25.399 12.586 6.083 1.00 6.47 66 THR A CA 1
ATOM 975 C C . THR A 1 66 ? 26.831 12.315 6.559 1.00 6.60 66 THR A C 1
ATOM 976 O O . THR A 1 66 ? 27.762 12.227 5.756 1.00 6.62 66 THR A O 1
ATOM 987 N N . GLN A 1 67 ? 26.993 12.129 7.866 1.00 6.89 67 GLN A N 1
ATOM 988 C CA . GLN A 1 67 ? 28.293 11.777 8.422 1.00 7.37 67 GLN A CA 1
ATOM 989 C C . GLN A 1 67 ? 28.590 10.312 8.119 1.00 7.24 67 GLN A C 1
ATOM 990 O O . GLN A 1 67 ? 29.739 9.877 8.145 1.00 7.66 67 GLN A O 1
ATOM 1004 N N . TYR A 1 68 ? 27.541 9.561 7.822 1.00 6.89 68 TYR A N 1
ATOM 1005 C CA . TYR A 1 68 ? 27.690 8.176 7.410 1.00 7.01 68 TYR A CA 1
ATOM 1006 C C . TYR A 1 68 ? 27.882 8.110 5.898 1.00 6.55 68 TYR A C 1
ATOM 1007 O O . TYR A 1 68 ? 28.414 7.139 5.361 1.00 6.81 68 TYR A O 1
ATOM 1025 N N . GLY A 1 69 ? 27.470 9.173 5.228 1.00 6.15 69 GLY A N 1
ATOM 1026 C CA . GLY A 1 69 ? 27.542 9.223 3.784 1.00 6.07 69 GLY A CA 1
ATOM 1027 C C . GLY A 1 69 ? 26.393 8.487 3.134 1.00 5.90 69 GLY A C 1
ATOM 1028 O O . GLY A 1 69 ? 25.238 8.667 3.525 1.00 5.61 69 GLY A O 1
ATOM 1032 N N . GLN A 1 70 ? 26.722 7.657 2.151 1.00 6.45 70 GLN A N 1
ATOM 1033 C CA . GLN A 1 70 ? 25.744 6.863 1.416 1.00 6.69 70 GLN A CA 1
ATOM 1034 C C . GLN A 1 70 ? 24.683 7.735 0.755 1.00 6.71 70 GLN A C 1
ATOM 1035 O O . GLN A 1 70 ? 23.532 7.786 1.188 1.00 7.25 70 GLN A O 1
ATOM 1049 N N . LYS A 1 71 ? 25.105 8.446 -0.277 1.00 6.35 71 LYS A N 1
ATOM 1050 C CA . LYS A 1 71 ? 24.194 9.204 -1.124 1.00 6.54 71 LYS A CA 1
ATOM 1051 C C . LYS A 1 71 ? 24.437 8.976 -2.636 1.00 6.34 71 LYS A C 1
ATOM 1052 O O . LYS A 1 71 ? 23.515 9.173 -3.422 1.00 6.36 71 LYS A O 1
ATOM 1071 N N . PRO A 1 72 ? 25.671 8.610 -3.098 1.00 6.47 72 PRO A N 1
ATOM 1072 C CA . PRO A 1 72 ? 25.900 8.245 -4.495 1.00 6.58 72 PRO A CA 1
ATOM 1073 C C . PRO A 1 72 ? 25.894 6.728 -4.721 1.00 6.47 72 PRO A C 1
ATOM 1074 O O . PRO A 1 72 ? 26.215 6.255 -5.814 1.00 6.74 72 PRO A O 1
ATOM 1085 N N . GLU A 1 73 ? 25.508 5.985 -3.681 1.00 6.33 73 GLU A N 1
ATOM 1086 C CA . GLU A 1 73 ? 25.489 4.517 -3.699 1.00 6.45 73 GLU A CA 1
ATOM 1087 C C . GLU A 1 73 ? 26.848 3.921 -4.057 1.00 6.01 73 GLU A C 1
ATOM 1088 O O . GLU A 1 73 ? 27.713 3.771 -3.195 1.00 5.68 73 GLU A O 1
ATOM 1100 N N . GLN A 1 74 ? 27.017 3.617 -5.343 1.00 6.31 74 GLN A N 1
ATOM 1101 C CA . GLN A 1 74 ? 28.166 2.865 -5.850 1.00 6.22 74 GLN A CA 1
ATOM 1102 C C . GLN A 1 74 ? 28.327 1.537 -5.104 1.00 6.34 74 GLN A C 1
ATOM 1103 O O . GLN A 1 74 ? 29.145 1.416 -4.196 1.00 6.32 74 GLN A O 1
ATOM 1117 N N . PRO A 1 75 ? 27.512 0.527 -5.457 1.00 6.73 75 PRO A N 1
ATOM 1118 C CA . PRO A 1 75 ? 27.601 -0.810 -4.869 1.00 7.11 75 PRO A CA 1
ATOM 1119 C C . PRO A 1 75 ? 28.687 -1.662 -5.526 1.00 7.12 75 PRO A C 1
ATOM 1120 O O . PRO A 1 75 ? 28.918 -2.807 -5.135 1.00 7.46 75 PRO A O 1
ATOM 1131 N N . SER A 1 76 ? 29.332 -1.106 -6.540 1.00 7.00 76 SER A N 1
ATOM 1132 C CA . SER A 1 76 ? 30.369 -1.818 -7.270 1.00 7.24 76 SER A CA 1
ATOM 1133 C C . SER A 1 76 ? 31.752 -1.415 -6.773 1.00 7.24 76 SER A C 1
ATOM 1134 O O . SER A 1 76 ? 32.318 -0.418 -7.224 1.00 7.02 76 SER A O 1
ATOM 1142 N N . GLY A 1 77 ? 32.267 -2.179 -5.820 1.00 7.81 77 GLY A N 1
ATOM 1143 C CA . GLY A 1 77 ? 33.588 -1.913 -5.280 1.00 8.19 77 GLY A CA 1
ATOM 1144 C C . GLY A 1 77 ? 33.673 -0.571 -4.573 1.00 8.67 77 GLY A C 1
ATOM 1145 O O . GLY A 1 77 ? 32.808 -0.233 -3.765 1.00 9.39 77 GLY A O 1
ATOM 1149 N N . ALA A 1 78 ? 34.718 0.189 -4.881 1.00 8.46 78 ALA A N 1
ATOM 1150 C CA . ALA A 1 78 ? 34.927 1.503 -4.284 1.00 9.08 78 ALA A CA 1
ATOM 1151 C C . ALA A 1 78 ? 35.853 2.330 -5.165 1.00 9.03 78 ALA A C 1
ATOM 1152 O O . ALA A 1 78 ? 36.864 1.816 -5.652 1.00 8.98 78 ALA A O 1
ATOM 1159 N N . SER A 1 79 ? 35.493 3.603 -5.368 1.00 9.25 79 SER A N 1
ATOM 1160 C CA . SER A 1 79 ? 36.253 4.523 -6.225 1.00 9.45 79 SER A CA 1
ATOM 1161 C C . SER A 1 79 ? 36.074 4.152 -7.698 1.00 9.58 79 SER A C 1
ATOM 1162 O O . SER A 1 79 ? 35.741 3.017 -8.026 1.00 9.90 79 SER A O 1
ATOM 1170 N N . ALA A 1 80 ? 36.273 5.117 -8.585 1.00 9.56 80 ALA A N 1
ATOM 1171 C CA . ALA A 1 80 ? 36.010 4.893 -10.002 1.00 9.88 80 ALA A CA 1
ATOM 1172 C C . ALA A 1 80 ? 37.132 5.421 -10.884 1.00 9.90 80 ALA A C 1
ATOM 1173 O O . ALA A 1 80 ? 36.992 5.482 -12.104 1.00 10.21 80 ALA A O 1
ATOM 1180 N N . GLY A 1 81 ? 38.247 5.789 -10.275 1.00 9.80 81 GLY A N 1
ATOM 1181 C CA . GLY A 1 81 ? 39.354 6.326 -11.043 1.00 10.04 81 GLY A CA 1
ATOM 1182 C C . GLY A 1 81 ? 40.655 5.612 -10.778 1.00 10.12 81 GLY A C 1
ATOM 1183 O O . GLY A 1 81 ? 40.992 4.650 -11.469 1.00 10.38 81 GLY A O 1
ATOM 1187 N N . HIS A 1 82 ? 41.384 6.081 -9.773 1.00 10.09 82 HIS A N 1
ATOM 1188 C CA . HIS A 1 82 ? 42.673 5.498 -9.418 1.00 10.32 82 HIS A CA 1
ATOM 1189 C C . HIS A 1 82 ? 42.518 4.021 -9.084 1.00 10.96 82 HIS A C 1
ATOM 1190 O O . HIS A 1 82 ? 43.243 3.181 -9.620 1.00 11.19 82 HIS A O 1
ATOM 1205 N N . ARG A 1 83 ? 41.553 3.727 -8.207 1.00 11.41 83 ARG A N 1
ATOM 1206 C CA . ARG A 1 83 ? 41.252 2.357 -7.777 1.00 12.20 83 ARG A CA 1
ATOM 1207 C C . ARG A 1 83 ? 42.373 1.818 -6.886 1.00 12.66 83 ARG A C 1
ATOM 1208 O O . ARG A 1 83 ? 43.338 2.523 -6.598 1.00 12.79 83 ARG A O 1
ATOM 1229 N N . PHE A 1 84 ? 42.234 0.572 -6.438 1.00 13.06 84 PHE A N 1
ATOM 1230 C CA . PHE A 1 84 ? 43.203 -0.028 -5.515 1.00 13.61 84 PHE A CA 1
ATOM 1231 C C . PHE A 1 84 ? 43.729 -1.382 -6.022 1.00 14.10 84 PHE A C 1
ATOM 1232 O O . PHE A 1 84 ? 44.933 -1.625 -5.978 1.00 14.50 84 PHE A O 1
ATOM 1249 N N . PRO A 1 85 ? 42.845 -2.300 -6.496 1.00 14.25 85 PRO A N 1
ATOM 1250 C CA . PRO A 1 85 ? 43.257 -3.615 -7.053 1.00 14.89 85 PRO A CA 1
ATOM 1251 C C . PRO A 1 85 ? 44.168 -3.521 -8.283 1.00 14.90 85 PRO A C 1
ATOM 1252 O O . PRO A 1 85 ? 44.434 -4.525 -8.941 1.00 15.47 85 PRO A O 1
ATOM 1263 N N . GLN A 1 86 ? 44.631 -2.325 -8.599 1.00 14.42 86 GLN A N 1
ATOM 1264 C CA . GLN A 1 86 ? 45.526 -2.124 -9.729 1.00 14.58 86 GLN A CA 1
ATOM 1265 C C . GLN A 1 86 ? 46.977 -2.056 -9.260 1.00 14.98 86 GLN A C 1
ATOM 1266 O O . GLN A 1 86 ? 47.892 -1.834 -10.055 1.00 15.51 86 GLN A O 1
ATOM 1280 N N . GLY A 1 87 ? 47.172 -2.247 -7.962 1.00 14.85 87 GLY A N 1
ATOM 1281 C CA . GLY A 1 87 ? 48.509 -2.251 -7.399 1.00 15.28 87 GLY A CA 1
ATOM 1282 C C . GLY A 1 87 ? 48.493 -2.623 -5.937 1.00 15.54 87 GLY A C 1
ATOM 1283 O O . GLY A 1 87 ? 49.275 -3.460 -5.496 1.00 16.04 87 GLY A O 1
ATOM 1287 N N . TYR A 1 88 ? 47.573 -2.009 -5.200 1.00 15.34 88 TYR A N 1
ATOM 1288 C CA . TYR A 1 88 ? 47.439 -2.229 -3.761 1.00 15.74 88 TYR A CA 1
ATOM 1289 C C . TYR A 1 88 ? 48.764 -1.968 -3.042 1.00 16.38 88 TYR A C 1
ATOM 1290 O O . TYR A 1 88 ? 49.479 -2.894 -2.659 1.00 16.65 88 TYR A O 1
ATOM 1308 N N . HIS A 1 89 ? 49.105 -0.699 -2.891 1.00 16.74 89 HIS A N 1
ATOM 1309 C CA . HIS A 1 89 ? 50.308 -0.317 -2.167 1.00 17.45 89 HIS A CA 1
ATOM 1310 C C . HIS A 1 89 ? 49.978 0.705 -1.094 1.00 17.29 89 HIS A C 1
ATOM 1311 O O . HIS A 1 89 ? 50.333 1.876 -1.194 1.00 17.63 89 HIS A O 1
ATOM 1326 N N . SER A 1 90 ? 49.259 0.257 -0.081 1.00 16.89 90 SER A N 1
ATOM 1327 C CA . SER A 1 90 ? 48.893 1.114 1.031 1.00 16.87 90 SER A CA 1
ATOM 1328 C C . SER A 1 90 ? 50.058 1.260 2.001 1.00 17.40 90 SER A C 1
ATOM 1329 O O . SER A 1 90 ? 50.409 0.315 2.712 1.00 17.57 90 SER A O 1
ATOM 1337 N N . ASP A 1 91 ? 50.659 2.445 2.023 1.00 17.78 91 ASP A N 1
ATOM 1338 C CA . ASP A 1 91 ? 51.787 2.713 2.904 1.00 18.42 91 ASP A CA 1
ATOM 1339 C C . ASP A 1 91 ? 51.287 3.175 4.269 1.00 18.69 91 ASP A C 1
ATOM 1340 O O . ASP A 1 91 ? 52.058 3.288 5.222 1.00 19.21 91 ASP A O 1
ATOM 1349 N N . LYS A 1 92 ? 49.989 3.436 4.349 1.00 18.45 92 LYS A N 1
ATOM 1350 C CA . LYS A 1 92 ? 49.347 3.789 5.606 1.00 18.78 92 LYS A CA 1
ATOM 1351 C C . LYS A 1 92 ? 49.006 2.530 6.394 1.00 19.35 92 LYS A C 1
ATOM 1352 O O . LYS A 1 92 ? 47.988 1.887 6.138 1.00 19.92 92 LYS A O 1
ATOM 1371 N N . ARG A 1 93 ? 49.859 2.169 7.339 1.00 19.31 93 ARG A N 1
ATOM 1372 C CA . ARG A 1 93 ? 49.620 0.992 8.164 1.00 19.91 93 ARG A CA 1
ATOM 1373 C C . ARG A 1 93 ? 49.542 1.380 9.633 1.00 20.36 93 ARG A C 1
ATOM 1374 O O . ARG A 1 93 ? 49.668 0.536 10.517 1.00 20.53 93 ARG A O 1
ATOM 1395 N N . ARG A 1 94 ? 49.296 2.661 9.888 1.00 20.65 94 ARG A N 1
ATOM 1396 C CA . ARG A 1 94 ? 49.222 3.165 11.258 1.00 21.26 94 ARG A CA 1
ATOM 1397 C C . ARG A 1 94 ? 47.848 2.882 11.869 1.00 22.10 94 ARG A C 1
ATOM 1398 O O . ARG A 1 94 ? 47.522 3.377 12.951 1.00 22.42 94 ARG A O 1
ATOM 1419 N N . LEU A 1 95 ? 47.051 2.078 11.174 1.00 22.55 95 LEU A N 1
ATOM 1420 C CA . LEU A 1 95 ? 45.755 1.672 11.685 1.00 23.45 95 LEU A CA 1
ATOM 1421 C C . LEU A 1 95 ? 45.902 0.408 12.508 1.00 24.13 95 LEU A C 1
ATOM 1422 O O . LEU A 1 95 ? 46.290 -0.639 11.988 1.00 24.69 95 LEU A O 1
ATOM 1438 N N . SER A 1 96 ? 45.624 0.518 13.793 1.00 24.14 96 SER A N 1
ATOM 1439 C CA . SER A 1 96 ? 45.660 -0.634 14.676 1.00 24.84 96 SER A CA 1
ATOM 1440 C C . SER A 1 96 ? 44.239 -1.172 14.833 1.00 25.65 96 SER A C 1
ATOM 1441 O O . SER A 1 96 ? 43.428 -1.039 13.912 1.00 26.06 96 SER A O 1
ATOM 1449 N N . LYS A 1 97 ? 43.944 -1.783 15.987 1.00 25.95 97 LYS A N 1
ATOM 1450 C CA . LYS A 1 97 ? 42.616 -2.329 16.286 1.00 26.80 97 LYS A CA 1
ATOM 1451 C C . LYS A 1 97 ? 42.347 -3.628 15.519 1.00 26.62 97 LYS A C 1
ATOM 1452 O O . LYS A 1 97 ? 41.771 -4.568 16.067 1.00 27.28 97 LYS A O 1
ATOM 1471 N N . ALA A 1 98 ? 42.756 -3.670 14.263 1.00 25.81 98 ALA A N 1
ATOM 1472 C CA . ALA A 1 98 ? 42.540 -4.839 13.426 1.00 25.63 98 ALA A CA 1
ATOM 1473 C C . ALA A 1 98 ? 43.420 -6.006 13.866 1.00 26.23 98 ALA A C 1
ATOM 1474 O O . ALA A 1 98 ? 44.650 -5.924 13.833 1.00 26.50 98 ALA A O 1
ATOM 1481 N N . SER A 1 99 ? 42.780 -7.087 14.293 1.00 26.50 99 SER A N 1
ATOM 1482 C CA . SER A 1 99 ? 43.490 -8.309 14.659 1.00 27.15 99 SER A CA 1
ATOM 1483 C C . SER A 1 99 ? 43.896 -9.086 13.403 1.00 27.64 99 SER A C 1
ATOM 1484 O O . SER A 1 99 ? 43.549 -10.257 13.232 1.00 28.00 99 SER A O 1
ATOM 1492 N N . SER A 1 100 ? 44.658 -8.429 12.539 1.00 27.71 100 SER A N 1
ATOM 1493 C CA . SER A 1 100 ? 45.028 -8.980 11.239 1.00 28.26 100 SER A CA 1
ATOM 1494 C C . SER A 1 100 ? 46.161 -10.006 11.336 1.00 28.98 100 SER A C 1
ATOM 1495 O O . SER A 1 100 ? 46.938 -10.176 10.399 1.00 29.38 100 SER A O 1
ATOM 1503 N N . LYS A 1 101 ? 46.231 -10.713 12.452 1.00 29.21 101 LYS A N 1
ATOM 1504 C CA . LYS A 1 101 ? 47.231 -11.762 12.618 1.00 29.94 101 LYS A CA 1
ATOM 1505 C C . LYS A 1 101 ? 46.640 -13.103 12.207 1.00 30.44 101 LYS A C 1
ATOM 1506 O O . LYS A 1 101 ? 47.363 -14.045 11.905 1.00 31.19 101 LYS A O 1
ATOM 1525 N N . ALA A 1 102 ? 45.313 -13.170 12.189 1.00 30.08 102 ALA A N 1
ATOM 1526 C CA . ALA A 1 102 ? 44.606 -14.371 11.773 1.00 30.58 102 ALA A CA 1
ATOM 1527 C C . ALA A 1 102 ? 43.741 -14.069 10.557 1.00 30.59 102 ALA A C 1
ATOM 1528 O O . ALA A 1 102 ? 42.668 -14.638 10.378 1.00 30.68 102 ALA A O 1
ATOM 1535 N N . ARG A 1 103 ? 44.240 -13.186 9.698 1.00 30.57 103 ARG A N 1
ATOM 1536 C CA . ARG A 1 103 ? 43.509 -12.778 8.501 1.00 30.65 103 ARG A CA 1
ATOM 1537 C C . ARG A 1 103 ? 43.615 -13.819 7.397 1.00 30.77 103 ARG A C 1
ATOM 1538 O O . ARG A 1 103 ? 43.255 -13.565 6.250 1.00 30.46 103 ARG A O 1
ATOM 1559 N N . SER A 1 104 ? 44.100 -14.995 7.757 1.00 31.30 104 SER A N 1
ATOM 1560 C CA . SER A 1 104 ? 44.139 -16.120 6.845 1.00 31.63 104 SER A CA 1
ATOM 1561 C C . SER A 1 104 ? 42.765 -16.793 6.787 1.00 32.26 104 SER A C 1
ATOM 1562 O O . SER A 1 104 ? 42.602 -17.849 6.167 1.00 32.63 104 SER A O 1
ATOM 1570 N N . ASP A 1 105 ? 41.787 -16.146 7.437 1.00 32.44 105 ASP A N 1
ATOM 1571 C CA . ASP A 1 105 ? 40.396 -16.611 7.495 1.00 33.10 105 ASP A CA 1
ATOM 1572 C C . ASP A 1 105 ? 40.261 -17.859 8.358 1.00 33.71 105 ASP A C 1
ATOM 1573 O O . ASP A 1 105 ? 39.744 -17.792 9.479 1.00 33.79 105 ASP A O 1
ATOM 1582 N N . ASP A 1 106 ? 40.733 -18.984 7.829 1.00 34.21 106 ASP A N 1
ATOM 1583 C CA . ASP A 1 106 ? 40.645 -20.275 8.508 1.00 34.91 106 ASP A CA 1
ATOM 1584 C C . ASP A 1 106 ? 39.196 -20.652 8.793 1.00 35.10 106 ASP A C 1
ATOM 1585 O O . ASP A 1 106 ? 38.501 -21.182 7.929 1.00 35.16 106 ASP A O 1
ATOM 1594 N N . LEU A 1 107 ? 38.747 -20.356 10.005 1.00 35.27 107 LEU A N 1
ATOM 1595 C CA . LEU A 1 107 ? 37.385 -20.654 10.423 1.00 35.52 107 LEU A CA 1
ATOM 1596 C C . LEU A 1 107 ? 37.064 -19.852 11.676 1.00 35.58 107 LEU A C 1
ATOM 1597 O O . LEU A 1 107 ? 36.195 -20.221 12.469 1.00 35.79 107 LEU A O 1
ATOM 1613 N N . SER A 1 108 ? 37.756 -18.730 11.829 1.00 35.45 108 SER A N 1
ATOM 1614 C CA . SER A 1 108 ? 37.650 -17.929 13.036 1.00 35.56 108 SER A CA 1
ATOM 1615 C C . SER A 1 108 ? 36.962 -16.592 12.754 1.00 34.99 108 SER A C 1
ATOM 1616 O O . SER A 1 108 ? 37.161 -15.613 13.478 1.00 35.21 108 SER A O 1
ATOM 1624 N N . VAL A 1 109 ? 36.146 -16.562 11.711 1.00 34.34 109 VAL A N 1
ATOM 1625 C CA . VAL A 1 109 ? 35.446 -15.346 11.328 1.00 33.84 109 VAL A CA 1
ATOM 1626 C C . VAL A 1 109 ? 33.933 -15.566 11.309 1.00 33.57 109 VAL A C 1
ATOM 1627 O O . VAL A 1 109 ? 33.223 -14.909 12.101 1.00 33.71 109 VAL A O 1
ATOM 1641 N N . GLY A 1 1 ? -59.562 -23.171 3.452 1.00 39.32 1 GLY A N 2
ATOM 1642 C CA . GLY A 1 1 ? -58.280 -23.562 2.825 1.00 39.39 1 GLY A CA 2
ATOM 1643 C C . GLY A 1 1 ? -57.650 -24.741 3.530 1.00 39.02 1 GLY A C 2
ATOM 1644 O O . GLY A 1 1 ? -58.046 -25.074 4.648 1.00 38.60 1 GLY A O 2
ATOM 1650 N N . PRO A 1 2 ? -56.672 -25.413 2.894 1.00 39.23 2 PRO A N 2
ATOM 1651 C CA . PRO A 1 2 ? -55.994 -26.572 3.479 1.00 38.99 2 PRO A CA 2
ATOM 1652 C C . PRO A 1 2 ? -55.091 -26.189 4.648 1.00 38.70 2 PRO A C 2
ATOM 1653 O O . PRO A 1 2 ? -55.179 -26.766 5.729 1.00 39.16 2 PRO A O 2
ATOM 1664 N N . LEU A 1 3 ? -54.214 -25.220 4.430 1.00 37.99 3 LEU A N 2
ATOM 1665 C CA . LEU A 1 3 ? -53.326 -24.753 5.486 1.00 37.71 3 LEU A CA 2
ATOM 1666 C C . LEU A 1 3 ? -53.708 -23.339 5.891 1.00 36.95 3 LEU A C 2
ATOM 1667 O O . LEU A 1 3 ? -54.311 -23.122 6.940 1.00 36.88 3 LEU A O 2
ATOM 1683 N N . GLY A 1 4 ? -53.360 -22.381 5.044 1.00 36.42 4 GLY A N 2
ATOM 1684 C CA . GLY A 1 4 ? -53.717 -21.006 5.304 1.00 35.70 4 GLY A CA 2
ATOM 1685 C C . GLY A 1 4 ? -54.185 -20.305 4.047 1.00 35.18 4 GLY A C 2
ATOM 1686 O O . GLY A 1 4 ? -55.358 -19.960 3.927 1.00 34.80 4 GLY A O 2
ATOM 1690 N N . SER A 1 5 ? -53.260 -20.114 3.107 1.00 35.22 5 SER A N 2
ATOM 1691 C CA . SER A 1 5 ? -53.543 -19.429 1.851 1.00 34.83 5 SER A CA 2
ATOM 1692 C C . SER A 1 5 ? -53.948 -17.970 2.096 1.00 34.57 5 SER A C 2
ATOM 1693 O O . SER A 1 5 ? -54.536 -17.323 1.229 1.00 34.37 5 SER A O 2
ATOM 1701 N N . THR A 1 6 ? -53.601 -17.451 3.271 1.00 34.64 6 THR A N 2
ATOM 1702 C CA . THR A 1 6 ? -53.930 -16.082 3.636 1.00 34.51 6 THR A CA 2
ATOM 1703 C C . THR A 1 6 ? -53.224 -15.083 2.716 1.00 33.81 6 THR A C 2
ATOM 1704 O O . THR A 1 6 ? -53.787 -14.046 2.355 1.00 33.44 6 THR A O 2
ATOM 1715 N N . SER A 1 7 ? -51.989 -15.415 2.342 1.00 33.71 7 SER A N 2
ATOM 1716 C CA . SER A 1 7 ? -51.199 -14.587 1.438 1.00 33.13 7 SER A CA 2
ATOM 1717 C C . SER A 1 7 ? -51.788 -14.620 0.032 1.00 32.43 7 SER A C 2
ATOM 1718 O O . SER A 1 7 ? -51.530 -15.546 -0.741 1.00 32.42 7 SER A O 2
ATOM 1726 N N . LEU A 1 8 ? -52.598 -13.627 -0.291 1.00 31.93 8 LEU A N 2
ATOM 1727 C CA . LEU A 1 8 ? -53.245 -13.573 -1.591 1.00 31.32 8 LEU A CA 2
ATOM 1728 C C . LEU A 1 8 ? -52.441 -12.731 -2.567 1.00 30.56 8 LEU A C 2
ATOM 1729 O O . LEU A 1 8 ? -52.609 -11.515 -2.647 1.00 30.33 8 LEU A O 2
ATOM 1745 N N . VAL A 1 9 ? -51.545 -13.380 -3.283 1.00 30.24 9 VAL A N 2
ATOM 1746 C CA . VAL A 1 9 ? -50.794 -12.725 -4.332 1.00 29.57 9 VAL A CA 2
ATOM 1747 C C . VAL A 1 9 ? -51.164 -13.339 -5.685 1.00 29.50 9 VAL A C 2
ATOM 1748 O O . VAL A 1 9 ? -50.641 -14.375 -6.092 1.00 29.74 9 VAL A O 2
ATOM 1761 N N . GLN A 1 10 ? -52.107 -12.696 -6.353 1.00 29.28 10 GLN A N 2
ATOM 1762 C CA . GLN A 1 10 ? -52.713 -13.233 -7.566 1.00 29.30 10 GLN A CA 2
ATOM 1763 C C . GLN A 1 10 ? -51.698 -13.378 -8.692 1.00 28.60 10 GLN A C 2
ATOM 1764 O O . GLN A 1 10 ? -51.765 -14.317 -9.484 1.00 28.70 10 GLN A O 2
ATOM 1778 N N . GLY A 1 11 ? -50.749 -12.461 -8.750 1.00 27.99 11 GLY A N 2
ATOM 1779 C CA . GLY A 1 11 ? -49.770 -12.492 -9.816 1.00 27.37 11 GLY A CA 2
ATOM 1780 C C . GLY A 1 11 ? -48.541 -13.294 -9.468 1.00 27.00 11 GLY A C 2
ATOM 1781 O O . GLY A 1 11 ? -47.581 -13.316 -10.236 1.00 26.96 11 GLY A O 2
ATOM 1785 N N . LEU A 1 12 ? -48.568 -13.952 -8.313 1.00 26.82 12 LEU A N 2
ATOM 1786 C CA . LEU A 1 12 ? -47.409 -14.682 -7.811 1.00 26.55 12 LEU A CA 2
ATOM 1787 C C . LEU A 1 12 ? -46.219 -13.738 -7.647 1.00 25.80 12 LEU A C 2
ATOM 1788 O O . LEU A 1 12 ? -46.383 -12.562 -7.336 1.00 25.54 12 LEU A O 2
ATOM 1804 N N . THR A 1 13 ? -45.032 -14.259 -7.862 1.00 25.53 13 THR A N 2
ATOM 1805 C CA . THR A 1 13 ? -43.807 -13.484 -7.715 1.00 24.91 13 THR A CA 2
ATOM 1806 C C . THR A 1 13 ? -42.967 -13.432 -9.003 1.00 24.79 13 THR A C 2
ATOM 1807 O O . THR A 1 13 ? -42.424 -12.377 -9.328 1.00 24.22 13 THR A O 2
ATOM 1818 N N . PRO A 1 14 ? -42.822 -14.558 -9.751 1.00 25.42 14 PRO A N 2
ATOM 1819 C CA . PRO A 1 14 ? -42.073 -14.562 -11.016 1.00 25.50 14 PRO A CA 2
ATOM 1820 C C . PRO A 1 14 ? -42.553 -13.505 -12.032 1.00 24.95 14 PRO A C 2
ATOM 1821 O O . PRO A 1 14 ? -41.734 -12.722 -12.516 1.00 24.63 14 PRO A O 2
ATOM 1832 N N . PRO A 1 15 ? -43.866 -13.454 -12.388 1.00 24.93 15 PRO A N 2
ATOM 1833 C CA . PRO A 1 15 ? -44.374 -12.470 -13.363 1.00 24.50 15 PRO A CA 2
ATOM 1834 C C . PRO A 1 15 ? -44.126 -11.000 -12.966 1.00 23.52 15 PRO A C 2
ATOM 1835 O O . PRO A 1 15 ? -43.583 -10.239 -13.771 1.00 23.07 15 PRO A O 2
ATOM 1846 N N . PRO A 1 16 ? -44.527 -10.545 -11.750 1.00 23.25 16 PRO A N 2
ATOM 1847 C CA . PRO A 1 16 ? -44.269 -9.170 -11.324 1.00 22.42 16 PRO A CA 2
ATOM 1848 C C . PRO A 1 16 ? -42.823 -8.973 -10.879 1.00 22.03 16 PRO A C 2
ATOM 1849 O O . PRO A 1 16 ? -42.416 -9.421 -9.807 1.00 22.10 16 PRO A O 2
ATOM 1860 N N . ASP A 1 17 ? -42.045 -8.317 -11.722 1.00 21.73 17 ASP A N 2
ATOM 1861 C CA . ASP A 1 17 ? -40.633 -8.100 -11.447 1.00 21.48 17 ASP A CA 2
ATOM 1862 C C . ASP A 1 17 ? -40.439 -7.075 -10.330 1.00 20.70 17 ASP A C 2
ATOM 1863 O O . ASP A 1 17 ? -40.623 -5.871 -10.522 1.00 20.31 17 ASP A O 2
ATOM 1872 N N . PHE A 1 18 ? -40.104 -7.568 -9.145 1.00 20.58 18 PHE A N 2
ATOM 1873 C CA . PHE A 1 18 ? -39.806 -6.703 -8.013 1.00 19.96 18 PHE A CA 2
ATOM 1874 C C . PHE A 1 18 ? -38.360 -6.221 -8.097 1.00 19.47 18 PHE A C 2
ATOM 1875 O O . PHE A 1 18 ? -38.103 -5.015 -8.165 1.00 19.17 18 PHE A O 2
ATOM 1892 N N . ASN A 1 19 ? -37.428 -7.183 -8.084 1.00 19.51 19 ASN A N 2
ATOM 1893 C CA . ASN A 1 19 ? -35.988 -6.925 -8.272 1.00 19.22 19 ASN A CA 2
ATOM 1894 C C . ASN A 1 19 ? -35.343 -6.211 -7.084 1.00 18.44 19 ASN A C 2
ATOM 1895 O O . ASN A 1 19 ? -34.348 -6.686 -6.542 1.00 18.17 19 ASN A O 2
ATOM 1906 N N . GLN A 1 20 ? -35.901 -5.068 -6.699 1.00 18.18 20 GLN A N 2
ATOM 1907 C CA . GLN A 1 20 ? -35.335 -4.238 -5.635 1.00 17.53 20 GLN A CA 2
ATOM 1908 C C . GLN A 1 20 ? -35.261 -4.972 -4.298 1.00 17.18 20 GLN A C 2
ATOM 1909 O O . GLN A 1 20 ? -34.373 -4.704 -3.493 1.00 16.92 20 GLN A O 2
ATOM 1923 N N . CYS A 1 21 ? -36.193 -5.893 -4.079 1.00 17.29 21 CYS A N 2
ATOM 1924 C CA . CYS A 1 21 ? -36.292 -6.632 -2.819 1.00 17.13 21 CYS A CA 2
ATOM 1925 C C . CYS A 1 21 ? -36.630 -5.697 -1.656 1.00 16.75 21 CYS A C 2
ATOM 1926 O O . CYS A 1 21 ? -36.979 -4.532 -1.861 1.00 16.28 21 CYS A O 2
ATOM 1934 N N . LEU A 1 22 ? -36.550 -6.214 -0.435 1.00 17.08 22 LEU A N 2
ATOM 1935 C CA . LEU A 1 22 ? -36.889 -5.428 0.741 1.00 16.96 22 LEU A CA 2
ATOM 1936 C C . LEU A 1 22 ? -35.662 -4.707 1.280 1.00 16.12 22 LEU A C 2
ATOM 1937 O O . LEU A 1 22 ? -34.907 -5.244 2.091 1.00 16.24 22 LEU A O 2
ATOM 1953 N N . LYS A 1 23 ? -35.455 -3.497 0.792 1.00 15.37 23 LYS A N 2
ATOM 1954 C CA . LYS A 1 23 ? -34.321 -2.687 1.221 1.00 14.61 23 LYS A CA 2
ATOM 1955 C C . LYS A 1 23 ? -34.768 -1.543 2.116 1.00 14.25 23 LYS A C 2
ATOM 1956 O O . LYS A 1 23 ? -33.950 -0.718 2.521 1.00 13.68 23 LYS A O 2
ATOM 1975 N N . ASN A 1 24 ? -36.073 -1.499 2.404 1.00 14.73 24 ASN A N 2
ATOM 1976 C CA . ASN A 1 24 ? -36.665 -0.498 3.307 1.00 14.67 24 ASN A CA 2
ATOM 1977 C C . ASN A 1 24 ? -36.751 0.896 2.682 1.00 13.87 24 ASN A C 2
ATOM 1978 O O . ASN A 1 24 ? -37.800 1.534 2.735 1.00 14.11 24 ASN A O 2
ATOM 1989 N N . SER A 1 25 ? -35.641 1.348 2.096 1.00 13.05 25 SER A N 2
ATOM 1990 C CA . SER A 1 25 ? -35.495 2.721 1.610 1.00 12.28 25 SER A CA 2
ATOM 1991 C C . SER A 1 25 ? -35.508 3.683 2.796 1.00 12.15 25 SER A C 2
ATOM 1992 O O . SER A 1 25 ? -36.507 4.351 3.061 1.00 12.30 25 SER A O 2
ATOM 2000 N N . PRO A 1 26 ? -34.406 3.729 3.561 1.00 12.10 26 PRO A N 2
ATOM 2001 C CA . PRO A 1 26 ? -34.326 4.549 4.759 1.00 12.18 26 PRO A CA 2
ATOM 2002 C C . PRO A 1 26 ? -33.860 5.980 4.488 1.00 11.48 26 PRO A C 2
ATOM 2003 O O . PRO A 1 26 ? -34.594 6.937 4.724 1.00 11.60 26 PRO A O 2
ATOM 2014 N N . ASP A 1 27 ? -32.650 6.116 3.972 1.00 10.92 27 ASP A N 2
ATOM 2015 C CA . ASP A 1 27 ? -32.017 7.421 3.825 1.00 10.34 27 ASP A CA 2
ATOM 2016 C C . ASP A 1 27 ? -31.525 7.606 2.398 1.00 9.92 27 ASP A C 2
ATOM 2017 O O . ASP A 1 27 ? -30.376 7.969 2.151 1.00 10.16 27 ASP A O 2
ATOM 2026 N N . GLU A 1 28 ? -32.429 7.408 1.462 1.00 9.51 28 GLU A N 2
ATOM 2027 C CA . GLU A 1 28 ? -32.075 7.342 0.054 1.00 9.33 28 GLU A CA 2
ATOM 2028 C C . GLU A 1 28 ? -32.390 8.647 -0.645 1.00 8.90 28 GLU A C 2
ATOM 2029 O O . GLU A 1 28 ? -32.916 8.668 -1.760 1.00 9.13 28 GLU A O 2
ATOM 2041 N N . LYS A 1 29 ? -32.059 9.737 0.018 1.00 8.50 29 LYS A N 2
ATOM 2042 C CA . LYS A 1 29 ? -32.200 11.054 -0.575 1.00 8.24 29 LYS A CA 2
ATOM 2043 C C . LYS A 1 29 ? -30.943 11.396 -1.376 1.00 7.81 29 LYS A C 2
ATOM 2044 O O . LYS A 1 29 ? -30.863 12.443 -2.010 1.00 7.74 29 LYS A O 2
ATOM 2063 N N . PHE A 1 30 ? -29.958 10.484 -1.294 1.00 7.78 30 PHE A N 2
ATOM 2064 C CA . PHE A 1 30 ? -28.785 10.463 -2.179 1.00 7.70 30 PHE A CA 2
ATOM 2065 C C . PHE A 1 30 ? -28.113 11.832 -2.314 1.00 7.44 30 PHE A C 2
ATOM 2066 O O . PHE A 1 30 ? -28.445 12.595 -3.223 1.00 7.61 30 PHE A O 2
ATOM 2083 N N . PHE A 1 31 ? -27.205 12.153 -1.374 1.00 7.30 31 PHE A N 2
ATOM 2084 C CA . PHE A 1 31 ? -26.437 13.400 -1.395 1.00 7.33 31 PHE A CA 2
ATOM 2085 C C . PHE A 1 31 ? -27.284 14.531 -0.886 1.00 7.51 31 PHE A C 2
ATOM 2086 O O . PHE A 1 31 ? -26.897 15.208 0.057 1.00 7.81 31 PHE A O 2
ATOM 2103 N N . SER A 1 32 ? -28.434 14.705 -1.519 1.00 7.60 32 SER A N 2
ATOM 2104 C CA . SER A 1 32 ? -29.474 15.617 -1.064 1.00 8.12 32 SER A CA 2
ATOM 2105 C C . SER A 1 32 ? -29.001 17.063 -1.084 1.00 8.57 32 SER A C 2
ATOM 2106 O O . SER A 1 32 ? -29.384 17.853 -1.944 1.00 9.15 32 SER A O 2
ATOM 2114 N N . ASP A 1 33 ? -28.129 17.361 -0.146 1.00 8.53 33 ASP A N 2
ATOM 2115 C CA . ASP A 1 33 ? -27.663 18.694 0.122 1.00 9.12 33 ASP A CA 2
ATOM 2116 C C . ASP A 1 33 ? -26.572 18.621 1.186 1.00 9.48 33 ASP A C 2
ATOM 2117 O O . ASP A 1 33 ? -25.687 19.473 1.250 1.00 10.03 33 ASP A O 2
ATOM 2126 N N . PHE A 1 34 ? -26.631 17.554 1.994 1.00 9.37 34 PHE A N 2
ATOM 2127 C CA . PHE A 1 34 ? -25.651 17.314 3.050 1.00 9.94 34 PHE A CA 2
ATOM 2128 C C . PHE A 1 34 ? -24.242 17.257 2.470 1.00 9.93 34 PHE A C 2
ATOM 2129 O O . PHE A 1 34 ? -23.271 17.679 3.102 1.00 10.33 34 PHE A O 2
ATOM 2146 N N . SER A 1 35 ? -24.147 16.733 1.261 1.00 9.65 35 SER A N 2
ATOM 2147 C CA . SER A 1 35 ? -22.913 16.748 0.502 1.00 9.74 35 SER A CA 2
ATOM 2148 C C . SER A 1 35 ? -23.228 16.772 -0.983 1.00 9.44 35 SER A C 2
ATOM 2149 O O . SER A 1 35 ? -22.933 15.826 -1.713 1.00 9.50 35 SER A O 2
ATOM 2157 N N . ASN A 1 36 ? -23.876 17.846 -1.420 1.00 9.30 36 ASN A N 2
ATOM 2158 C CA . ASN A 1 36 ? -24.179 18.016 -2.835 1.00 9.24 36 ASN A CA 2
ATOM 2159 C C . ASN A 1 36 ? -22.904 18.351 -3.606 1.00 8.77 36 ASN A C 2
ATOM 2160 O O . ASN A 1 36 ? -22.604 19.516 -3.864 1.00 8.94 36 ASN A O 2
ATOM 2171 N N . ASN A 1 37 ? -22.136 17.319 -3.918 1.00 8.43 37 ASN A N 2
ATOM 2172 C CA . ASN A 1 37 ? -20.909 17.473 -4.681 1.00 8.29 37 ASN A CA 2
ATOM 2173 C C . ASN A 1 37 ? -21.105 16.912 -6.087 1.00 7.88 37 ASN A C 2
ATOM 2174 O O . ASN A 1 37 ? -20.283 17.122 -6.976 1.00 7.92 37 ASN A O 2
ATOM 2185 N N . MET A 1 38 ? -22.222 16.197 -6.269 1.00 7.75 38 MET A N 2
ATOM 2186 C CA . MET A 1 38 ? -22.601 15.616 -7.564 1.00 7.70 38 MET A CA 2
ATOM 2187 C C . MET A 1 38 ? -21.635 14.509 -7.991 1.00 7.11 38 MET A C 2
ATOM 2188 O O . MET A 1 38 ? -21.679 14.034 -9.125 1.00 7.09 38 MET A O 2
ATOM 2202 N N . GLY A 1 39 ? -20.774 14.089 -7.069 1.00 6.94 39 GLY A N 2
ATOM 2203 C CA . GLY A 1 39 ? -19.847 13.011 -7.351 1.00 6.72 39 GLY A CA 2
ATOM 2204 C C . GLY A 1 39 ? -18.694 13.452 -8.229 1.00 6.82 39 GLY A C 2
ATOM 2205 O O . GLY A 1 39 ? -18.321 12.758 -9.175 1.00 7.22 39 GLY A O 2
ATOM 2209 N N . SER A 1 40 ? -18.130 14.611 -7.925 1.00 6.70 40 SER A N 2
ATOM 2210 C CA . SER A 1 40 ? -16.989 15.126 -8.668 1.00 7.03 40 SER A CA 2
ATOM 2211 C C . SER A 1 40 ? -15.694 14.913 -7.898 1.00 6.75 40 SER A C 2
ATOM 2212 O O . SER A 1 40 ? -14.701 15.611 -8.117 1.00 7.15 40 SER A O 2
ATOM 2220 N N . ARG A 1 41 ? -15.727 13.932 -7.018 1.00 6.32 41 ARG A N 2
ATOM 2221 C CA . ARG A 1 41 ? -14.588 13.543 -6.203 1.00 6.15 41 ARG A CA 2
ATOM 2222 C C . ARG A 1 41 ? -13.313 13.398 -7.027 1.00 6.66 41 ARG A C 2
ATOM 2223 O O . ARG A 1 41 ? -13.300 12.743 -8.074 1.00 6.86 41 ARG A O 2
ATOM 2244 N N . LYS A 1 42 ? -12.239 13.998 -6.541 1.00 7.18 42 LYS A N 2
ATOM 2245 C CA . LYS A 1 42 ? -10.966 13.962 -7.241 1.00 7.95 42 LYS A CA 2
ATOM 2246 C C . LYS A 1 42 ? -10.147 12.766 -6.777 1.00 7.64 42 LYS A C 2
ATOM 2247 O O . LYS A 1 42 ? -9.277 12.901 -5.915 1.00 7.95 42 LYS A O 2
ATOM 2266 N N . ASN A 1 43 ? -10.461 11.601 -7.341 1.00 7.18 43 ASN A N 2
ATOM 2267 C CA . ASN A 1 43 ? -9.833 10.334 -6.961 1.00 6.90 43 ASN A CA 2
ATOM 2268 C C . ASN A 1 43 ? -9.808 10.169 -5.443 1.00 6.59 43 ASN A C 2
ATOM 2269 O O . ASN A 1 43 ? -8.802 10.443 -4.785 1.00 7.32 43 ASN A O 2
ATOM 2280 N N . PRO A 1 44 ? -10.930 9.744 -4.860 1.00 5.79 44 PRO A N 2
ATOM 2281 C CA . PRO A 1 44 ? -11.061 9.639 -3.413 1.00 5.83 44 PRO A CA 2
ATOM 2282 C C . PRO A 1 44 ? -10.512 8.327 -2.867 1.00 5.83 44 PRO A C 2
ATOM 2283 O O . PRO A 1 44 ? -10.352 8.162 -1.656 1.00 6.26 44 PRO A O 2
ATOM 2294 N N . ASP A 1 45 ? -10.225 7.404 -3.763 1.00 5.59 45 ASP A N 2
ATOM 2295 C CA . ASP A 1 45 ? -9.726 6.089 -3.391 1.00 5.67 45 ASP A CA 2
ATOM 2296 C C . ASP A 1 45 ? -9.075 5.414 -4.593 1.00 5.46 45 ASP A C 2
ATOM 2297 O O . ASP A 1 45 ? -9.414 5.708 -5.743 1.00 5.44 45 ASP A O 2
ATOM 2306 N N . PRO A 1 46 ? -8.120 4.502 -4.343 1.00 5.77 46 PRO A N 2
ATOM 2307 C CA . PRO A 1 46 ? -7.388 3.797 -5.407 1.00 6.07 46 PRO A CA 2
ATOM 2308 C C . PRO A 1 46 ? -8.266 2.803 -6.169 1.00 6.28 46 PRO A C 2
ATOM 2309 O O . PRO A 1 46 ? -7.874 2.290 -7.224 1.00 6.83 46 PRO A O 2
ATOM 2320 N N . LEU A 1 47 ? -9.456 2.543 -5.643 1.00 6.19 47 LEU A N 2
ATOM 2321 C CA . LEU A 1 47 ? -10.366 1.595 -6.268 1.00 6.74 47 LEU A CA 2
ATOM 2322 C C . LEU A 1 47 ? -11.110 2.270 -7.407 1.00 6.79 47 LEU A C 2
ATOM 2323 O O . LEU A 1 47 ? -11.579 1.609 -8.334 1.00 7.54 47 LEU A O 2
ATOM 2339 N N . ALA A 1 48 ? -11.204 3.590 -7.330 1.00 6.28 48 ALA A N 2
ATOM 2340 C CA . ALA A 1 48 ? -11.766 4.386 -8.409 1.00 6.64 48 ALA A CA 2
ATOM 2341 C C . ALA A 1 48 ? -10.801 4.422 -9.595 1.00 6.21 48 ALA A C 2
ATOM 2342 O O . ALA A 1 48 ? -11.177 4.801 -10.705 1.00 6.37 48 ALA A O 2
ATOM 2349 N N . THR A 1 49 ? -9.557 4.020 -9.353 1.00 5.97 49 THR A N 2
ATOM 2350 C CA . THR A 1 49 ? -8.563 3.943 -10.406 1.00 5.78 49 THR A CA 2
ATOM 2351 C C . THR A 1 49 ? -8.650 2.568 -11.065 1.00 5.51 49 THR A C 2
ATOM 2352 O O . THR A 1 49 ? -8.734 2.455 -12.289 1.00 5.78 49 THR A O 2
ATOM 2363 N N . GLU A 1 50 ? -8.632 1.529 -10.222 1.00 5.40 50 GLU A N 2
ATOM 2364 C CA . GLU A 1 50 ? -8.817 0.134 -10.642 1.00 5.68 50 GLU A CA 2
ATOM 2365 C C . GLU A 1 50 ? -7.652 -0.393 -11.493 1.00 5.52 50 GLU A C 2
ATOM 2366 O O . GLU A 1 50 ? -7.484 -1.604 -11.636 1.00 5.73 50 GLU A O 2
ATOM 2378 N N . GLU A 1 51 ? -6.866 0.510 -12.073 1.00 5.43 51 GLU A N 2
ATOM 2379 C CA . GLU A 1 51 ? -5.638 0.130 -12.759 1.00 5.45 51 GLU A CA 2
ATOM 2380 C C . GLU A 1 51 ? -4.687 -0.548 -11.797 1.00 5.48 51 GLU A C 2
ATOM 2381 O O . GLU A 1 51 ? -4.332 -1.712 -11.984 1.00 5.85 51 GLU A O 2
ATOM 2393 N N . VAL A 1 52 ? -4.299 0.213 -10.765 1.00 5.42 52 VAL A N 2
ATOM 2394 C CA . VAL A 1 52 ? -3.319 -0.212 -9.762 1.00 5.86 52 VAL A CA 2
ATOM 2395 C C . VAL A 1 52 ? -2.220 -1.092 -10.379 1.00 6.11 52 VAL A C 2
ATOM 2396 O O . VAL A 1 52 ? -2.243 -2.319 -10.285 1.00 6.55 52 VAL A O 2
ATOM 2409 N N . PRO A 1 53 ? -1.252 -0.441 -11.054 1.00 6.09 53 PRO A N 2
ATOM 2410 C CA . PRO A 1 53 ? -0.170 -1.127 -11.777 1.00 6.51 53 PRO A CA 2
ATOM 2411 C C . PRO A 1 53 ? 0.756 -1.915 -10.860 1.00 6.99 53 PRO A C 2
ATOM 2412 O O . PRO A 1 53 ? 1.576 -2.711 -11.318 1.00 7.85 53 PRO A O 2
ATOM 2423 N N . ASN A 1 54 ? 0.618 -1.685 -9.568 1.00 6.65 54 ASN A N 2
ATOM 2424 C CA . ASN A 1 54 ? 1.427 -2.379 -8.579 1.00 7.32 54 ASN A CA 2
ATOM 2425 C C . ASN A 1 54 ? 0.579 -3.353 -7.785 1.00 7.87 54 ASN A C 2
ATOM 2426 O O . ASN A 1 54 ? -0.497 -3.015 -7.301 1.00 8.62 54 ASN A O 2
ATOM 2437 N N . GLN A 1 55 ? 1.085 -4.564 -7.641 1.00 7.71 55 GLN A N 2
ATOM 2438 C CA . GLN A 1 55 ? 0.340 -5.639 -6.998 1.00 8.46 55 GLN A CA 2
ATOM 2439 C C . GLN A 1 55 ? 0.965 -5.951 -5.645 1.00 8.71 55 GLN A C 2
ATOM 2440 O O . GLN A 1 55 ? 0.575 -6.893 -4.957 1.00 9.31 55 GLN A O 2
ATOM 2454 N N . GLU A 1 56 ? 1.934 -5.130 -5.272 1.00 8.44 56 GLU A N 2
ATOM 2455 C CA . GLU A 1 56 ? 2.659 -5.278 -4.023 1.00 8.86 56 GLU A CA 2
ATOM 2456 C C . GLU A 1 56 ? 1.994 -4.408 -2.962 1.00 8.25 56 GLU A C 2
ATOM 2457 O O . GLU A 1 56 ? 2.614 -4.054 -1.960 1.00 8.21 56 GLU A O 2
ATOM 2469 N N . GLN A 1 57 ? 0.721 -4.079 -3.210 1.00 8.02 57 GLN A N 2
ATOM 2470 C CA . GLN A 1 57 ? -0.041 -3.111 -2.417 1.00 7.71 57 GLN A CA 2
ATOM 2471 C C . GLN A 1 57 ? 0.527 -1.708 -2.594 1.00 6.84 57 GLN A C 2
ATOM 2472 O O . GLN A 1 57 ? -0.105 -0.855 -3.215 1.00 6.77 57 GLN A O 2
ATOM 2486 N N . ILE A 1 58 ? 1.732 -1.496 -2.075 1.00 6.43 58 ILE A N 2
ATOM 2487 C CA . ILE A 1 58 ? 2.392 -0.193 -2.126 1.00 5.79 58 ILE A CA 2
ATOM 2488 C C . ILE A 1 58 ? 1.525 0.879 -1.449 1.00 5.74 58 ILE A C 2
ATOM 2489 O O . ILE A 1 58 ? 0.780 1.613 -2.098 1.00 5.48 58 ILE A O 2
ATOM 2505 N N . PRO A 1 59 ? 1.583 0.942 -0.114 1.00 6.40 59 PRO A N 2
ATOM 2506 C CA . PRO A 1 59 ? 0.790 1.878 0.670 1.00 6.85 59 PRO A CA 2
ATOM 2507 C C . PRO A 1 59 ? 1.478 3.220 0.897 1.00 6.63 59 PRO A C 2
ATOM 2508 O O . PRO A 1 59 ? 0.871 4.151 1.423 1.00 7.28 59 PRO A O 2
ATOM 2519 N N . GLU A 1 60 ? 2.737 3.331 0.505 1.00 5.93 60 GLU A N 2
ATOM 2520 C CA . GLU A 1 60 ? 3.455 4.580 0.708 1.00 5.88 60 GLU A CA 2
ATOM 2521 C C . GLU A 1 60 ? 4.215 5.019 -0.525 1.00 5.80 60 GLU A C 2
ATOM 2522 O O . GLU A 1 60 ? 5.243 4.447 -0.892 1.00 5.92 60 GLU A O 2
ATOM 2534 N N . GLU A 1 61 ? 3.677 6.027 -1.181 1.00 5.98 61 GLU A N 2
ATOM 2535 C CA . GLU A 1 61 ? 4.394 6.718 -2.235 1.00 6.40 61 GLU A CA 2
ATOM 2536 C C . GLU A 1 61 ? 5.298 7.782 -1.612 1.00 6.67 61 GLU A C 2
ATOM 2537 O O . GLU A 1 61 ? 4.827 8.723 -0.980 1.00 7.45 61 GLU A O 2
ATOM 2549 N N . GLY A 1 62 ? 6.596 7.602 -1.737 1.00 6.22 62 GLY A N 2
ATOM 2550 C CA . GLY A 1 62 ? 7.524 8.597 -1.272 1.00 6.69 62 GLY A CA 2
ATOM 2551 C C . GLY A 1 62 ? 8.481 8.960 -2.367 1.00 6.92 62 GLY A C 2
ATOM 2552 O O . GLY A 1 62 ? 8.877 10.121 -2.505 1.00 7.40 62 GLY A O 2
ATOM 2556 N N . PHE A 1 63 ? 8.834 7.943 -3.160 1.00 6.81 63 PHE A N 2
ATOM 2557 C CA . PHE A 1 63 ? 9.739 8.113 -4.285 1.00 7.27 63 PHE A CA 2
ATOM 2558 C C . PHE A 1 63 ? 11.030 8.699 -3.775 1.00 6.90 63 PHE A C 2
ATOM 2559 O O . PHE A 1 63 ? 11.657 9.540 -4.423 1.00 7.34 63 PHE A O 2
ATOM 2576 N N . ILE A 1 64 ? 11.411 8.232 -2.595 1.00 6.31 64 ILE A N 2
ATOM 2577 C CA . ILE A 1 64 ? 12.530 8.778 -1.875 1.00 6.14 64 ILE A CA 2
ATOM 2578 C C . ILE A 1 64 ? 13.828 8.635 -2.662 1.00 6.65 64 ILE A C 2
ATOM 2579 O O . ILE A 1 64 ? 14.398 7.547 -2.765 1.00 6.98 64 ILE A O 2
ATOM 2595 N N . HIS A 1 65 ? 14.299 9.742 -3.213 1.00 6.99 65 HIS A N 2
ATOM 2596 C CA . HIS A 1 65 ? 15.513 9.739 -4.022 1.00 7.71 65 HIS A CA 2
ATOM 2597 C C . HIS A 1 65 ? 16.739 9.851 -3.120 1.00 7.41 65 HIS A C 2
ATOM 2598 O O . HIS A 1 65 ? 17.758 10.429 -3.495 1.00 7.99 65 HIS A O 2
ATOM 2613 N N . THR A 1 66 ? 16.643 9.257 -1.942 1.00 6.67 66 THR A N 2
ATOM 2614 C CA . THR A 1 66 ? 17.701 9.326 -0.955 1.00 6.47 66 THR A CA 2
ATOM 2615 C C . THR A 1 66 ? 18.465 8.019 -0.951 1.00 6.60 66 THR A C 2
ATOM 2616 O O . THR A 1 66 ? 19.106 7.656 0.037 1.00 6.62 66 THR A O 2
ATOM 2627 N N . GLN A 1 67 ? 18.368 7.313 -2.080 1.00 6.89 67 GLN A N 2
ATOM 2628 C CA . GLN A 1 67 ? 18.947 5.988 -2.244 1.00 7.37 67 GLN A CA 2
ATOM 2629 C C . GLN A 1 67 ? 18.241 5.000 -1.314 1.00 7.24 67 GLN A C 2
ATOM 2630 O O . GLN A 1 67 ? 18.732 3.901 -1.069 1.00 7.66 67 GLN A O 2
ATOM 2644 N N . TYR A 1 68 ? 17.085 5.429 -0.787 1.00 6.89 68 TYR A N 2
ATOM 2645 C CA . TYR A 1 68 ? 16.265 4.603 0.093 1.00 7.01 68 TYR A CA 2
ATOM 2646 C C . TYR A 1 68 ? 16.977 4.469 1.438 1.00 6.55 68 TYR A C 2
ATOM 2647 O O . TYR A 1 68 ? 16.662 3.617 2.266 1.00 6.81 68 TYR A O 2
ATOM 2665 N N . GLY A 1 69 ? 17.922 5.376 1.647 1.00 6.15 69 GLY A N 2
ATOM 2666 C CA . GLY A 1 69 ? 18.732 5.360 2.847 1.00 6.07 69 GLY A CA 2
ATOM 2667 C C . GLY A 1 69 ? 20.207 5.267 2.525 1.00 5.90 69 GLY A C 2
ATOM 2668 O O . GLY A 1 69 ? 20.847 4.253 2.795 1.00 5.61 69 GLY A O 2
ATOM 2672 N N . GLN A 1 70 ? 20.741 6.332 1.937 1.00 6.45 70 GLN A N 2
ATOM 2673 C CA . GLN A 1 70 ? 22.133 6.362 1.498 1.00 6.69 70 GLN A CA 2
ATOM 2674 C C . GLN A 1 70 ? 23.092 6.411 2.679 1.00 6.71 70 GLN A C 2
ATOM 2675 O O . GLN A 1 70 ? 24.228 5.949 2.581 1.00 7.25 70 GLN A O 2
ATOM 2689 N N . LYS A 1 71 ? 22.633 6.958 3.796 1.00 6.35 71 LYS A N 2
ATOM 2690 C CA . LYS A 1 71 ? 23.485 7.068 4.969 1.00 6.54 71 LYS A CA 2
ATOM 2691 C C . LYS A 1 71 ? 23.478 5.755 5.756 1.00 6.34 71 LYS A C 2
ATOM 2692 O O . LYS A 1 71 ? 22.440 5.286 6.231 1.00 6.36 71 LYS A O 2
ATOM 2711 N N . PRO A 1 72 ? 24.637 5.103 5.848 1.00 6.47 72 PRO A N 2
ATOM 2712 C CA . PRO A 1 72 ? 24.785 3.838 6.549 1.00 6.58 72 PRO A CA 2
ATOM 2713 C C . PRO A 1 72 ? 24.950 4.033 8.051 1.00 6.47 72 PRO A C 2
ATOM 2714 O O . PRO A 1 72 ? 25.928 4.633 8.506 1.00 6.74 72 PRO A O 2
ATOM 2725 N N . GLU A 1 73 ? 23.994 3.526 8.814 1.00 6.33 73 GLU A N 2
ATOM 2726 C CA . GLU A 1 73 ? 24.046 3.606 10.267 1.00 6.45 73 GLU A CA 2
ATOM 2727 C C . GLU A 1 73 ? 25.029 2.586 10.806 1.00 6.01 73 GLU A C 2
ATOM 2728 O O . GLU A 1 73 ? 24.690 1.410 10.954 1.00 5.68 73 GLU A O 2
ATOM 2740 N N . GLN A 1 74 ? 26.249 3.022 11.084 1.00 6.31 74 GLN A N 2
ATOM 2741 C CA . GLN A 1 74 ? 27.261 2.130 11.630 1.00 6.22 74 GLN A CA 2
ATOM 2742 C C . GLN A 1 74 ? 27.809 2.663 12.953 1.00 6.34 74 GLN A C 2
ATOM 2743 O O . GLN A 1 74 ? 28.987 3.007 13.044 1.00 6.32 74 GLN A O 2
ATOM 2757 N N . PRO A 1 75 ? 26.968 2.751 14.007 1.00 6.73 75 PRO A N 2
ATOM 2758 C CA . PRO A 1 75 ? 27.406 3.202 15.325 1.00 7.11 75 PRO A CA 2
ATOM 2759 C C . PRO A 1 75 ? 28.220 2.131 16.027 1.00 7.12 75 PRO A C 2
ATOM 2760 O O . PRO A 1 75 ? 29.076 2.433 16.855 1.00 7.46 75 PRO A O 2
ATOM 2771 N N . SER A 1 76 ? 27.935 0.881 15.664 1.00 7.00 76 SER A N 2
ATOM 2772 C CA . SER A 1 76 ? 28.593 -0.289 16.247 1.00 7.24 76 SER A CA 2
ATOM 2773 C C . SER A 1 76 ? 28.141 -0.516 17.690 1.00 7.24 76 SER A C 2
ATOM 2774 O O . SER A 1 76 ? 28.197 0.386 18.531 1.00 7.02 76 SER A O 2
ATOM 2782 N N . GLY A 1 77 ? 27.671 -1.726 17.965 1.00 7.81 77 GLY A N 2
ATOM 2783 C CA . GLY A 1 77 ? 27.198 -2.053 19.295 1.00 8.19 77 GLY A CA 2
ATOM 2784 C C . GLY A 1 77 ? 27.365 -3.523 19.626 1.00 8.67 77 GLY A C 2
ATOM 2785 O O . GLY A 1 77 ? 28.436 -3.950 20.058 1.00 9.39 77 GLY A O 2
ATOM 2789 N N . ALA A 1 78 ? 26.312 -4.303 19.402 1.00 8.46 78 ALA A N 2
ATOM 2790 C CA . ALA A 1 78 ? 26.338 -5.730 19.694 1.00 9.08 78 ALA A CA 2
ATOM 2791 C C . ALA A 1 78 ? 27.137 -6.496 18.644 1.00 9.03 78 ALA A C 2
ATOM 2792 O O . ALA A 1 78 ? 26.631 -6.820 17.567 1.00 8.98 78 ALA A O 2
ATOM 2799 N N . SER A 1 79 ? 28.403 -6.735 18.952 1.00 9.25 79 SER A N 2
ATOM 2800 C CA . SER A 1 79 ? 29.262 -7.528 18.088 1.00 9.45 79 SER A CA 2
ATOM 2801 C C . SER A 1 79 ? 29.856 -8.699 18.871 1.00 9.58 79 SER A C 2
ATOM 2802 O O . SER A 1 79 ? 30.369 -9.652 18.282 1.00 9.90 79 SER A O 2
ATOM 2810 N N . ALA A 1 80 ? 29.809 -8.586 20.202 1.00 9.56 80 ALA A N 2
ATOM 2811 C CA . ALA A 1 80 ? 30.209 -9.659 21.114 1.00 9.88 80 ALA A CA 2
ATOM 2812 C C . ALA A 1 80 ? 31.716 -9.854 21.080 1.00 9.90 80 ALA A C 2
ATOM 2813 O O . ALA A 1 80 ? 32.238 -10.686 20.335 1.00 10.21 80 ALA A O 2
ATOM 2820 N N . GLY A 1 81 ? 32.413 -9.058 21.876 1.00 9.80 81 GLY A N 2
ATOM 2821 C CA . GLY A 1 81 ? 33.859 -9.019 21.805 1.00 10.04 81 GLY A CA 2
ATOM 2822 C C . GLY A 1 81 ? 34.326 -8.172 20.644 1.00 10.12 81 GLY A C 2
ATOM 2823 O O . GLY A 1 81 ? 35.526 -7.974 20.450 1.00 10.38 81 GLY A O 2
ATOM 2827 N N . HIS A 1 82 ? 33.352 -7.667 19.883 1.00 10.09 82 HIS A N 2
ATOM 2828 C CA . HIS A 1 82 ? 33.607 -6.848 18.701 1.00 10.32 82 HIS A CA 2
ATOM 2829 C C . HIS A 1 82 ? 34.452 -7.620 17.696 1.00 10.96 82 HIS A C 2
ATOM 2830 O O . HIS A 1 82 ? 35.363 -7.076 17.077 1.00 11.19 82 HIS A O 2
ATOM 2845 N N . ARG A 1 83 ? 34.116 -8.891 17.536 1.00 11.41 83 ARG A N 2
ATOM 2846 C CA . ARG A 1 83 ? 34.824 -9.780 16.625 1.00 12.20 83 ARG A CA 2
ATOM 2847 C C . ARG A 1 83 ? 34.625 -9.341 15.173 1.00 12.66 83 ARG A C 2
ATOM 2848 O O . ARG A 1 83 ? 33.749 -8.523 14.883 1.00 12.79 83 ARG A O 2
ATOM 2869 N N . PHE A 1 84 ? 35.416 -9.896 14.260 1.00 13.06 84 PHE A N 2
ATOM 2870 C CA . PHE A 1 84 ? 35.413 -9.428 12.873 1.00 13.61 84 PHE A CA 2
ATOM 2871 C C . PHE A 1 84 ? 35.069 -10.543 11.855 1.00 14.10 84 PHE A C 2
ATOM 2872 O O . PHE A 1 84 ? 35.666 -10.586 10.782 1.00 14.50 84 PHE A O 2
ATOM 2889 N N . PRO A 1 85 ? 34.086 -11.438 12.123 1.00 14.25 85 PRO A N 2
ATOM 2890 C CA . PRO A 1 85 ? 33.766 -12.533 11.211 1.00 14.89 85 PRO A CA 2
ATOM 2891 C C . PRO A 1 85 ? 32.772 -12.114 10.134 1.00 14.90 85 PRO A C 2
ATOM 2892 O O . PRO A 1 85 ? 32.650 -12.759 9.093 1.00 15.47 85 PRO A O 2
ATOM 2903 N N . GLN A 1 86 ? 32.066 -11.025 10.387 1.00 14.42 86 GLN A N 2
ATOM 2904 C CA . GLN A 1 86 ? 31.117 -10.497 9.423 1.00 14.58 86 GLN A CA 2
ATOM 2905 C C . GLN A 1 86 ? 31.760 -9.404 8.583 1.00 14.98 86 GLN A C 2
ATOM 2906 O O . GLN A 1 86 ? 31.123 -8.837 7.692 1.00 15.51 86 GLN A O 2
ATOM 2920 N N . GLY A 1 87 ? 33.038 -9.133 8.850 1.00 14.85 87 GLY A N 2
ATOM 2921 C CA . GLY A 1 87 ? 33.707 -8.035 8.191 1.00 15.28 87 GLY A CA 2
ATOM 2922 C C . GLY A 1 87 ? 33.091 -6.717 8.593 1.00 15.54 87 GLY A C 2
ATOM 2923 O O . GLY A 1 87 ? 32.277 -6.158 7.859 1.00 16.04 87 GLY A O 2
ATOM 2927 N N . TYR A 1 88 ? 33.475 -6.243 9.773 1.00 15.34 88 TYR A N 2
ATOM 2928 C CA . TYR A 1 88 ? 32.859 -5.069 10.392 1.00 15.74 88 TYR A CA 2
ATOM 2929 C C . TYR A 1 88 ? 32.727 -3.899 9.415 1.00 16.38 88 TYR A C 2
ATOM 2930 O O . TYR A 1 88 ? 33.688 -3.499 8.760 1.00 16.65 88 TYR A O 2
ATOM 2948 N N . HIS A 1 89 ? 31.526 -3.346 9.348 1.00 16.74 89 HIS A N 2
ATOM 2949 C CA . HIS A 1 89 ? 31.221 -2.244 8.432 1.00 17.45 89 HIS A CA 2
ATOM 2950 C C . HIS A 1 89 ? 31.517 -0.909 9.098 1.00 17.29 89 HIS A C 2
ATOM 2951 O O . HIS A 1 89 ? 31.069 0.137 8.639 1.00 17.63 89 HIS A O 2
ATOM 2966 N N . SER A 1 90 ? 32.288 -0.958 10.175 1.00 16.89 90 SER A N 2
ATOM 2967 C CA . SER A 1 90 ? 32.542 0.214 10.997 1.00 16.87 90 SER A CA 2
ATOM 2968 C C . SER A 1 90 ? 33.681 1.069 10.438 1.00 17.40 90 SER A C 2
ATOM 2969 O O . SER A 1 90 ? 33.594 2.299 10.450 1.00 17.57 90 SER A O 2
ATOM 2977 N N . ASP A 1 91 ? 34.739 0.407 9.949 1.00 17.78 91 ASP A N 2
ATOM 2978 C CA . ASP A 1 91 ? 35.972 1.081 9.501 1.00 18.42 91 ASP A CA 2
ATOM 2979 C C . ASP A 1 91 ? 36.676 1.767 10.672 1.00 18.69 91 ASP A C 2
ATOM 2980 O O . ASP A 1 91 ? 37.682 1.260 11.174 1.00 19.21 91 ASP A O 2
ATOM 2989 N N . LYS A 1 92 ? 36.122 2.903 11.112 1.00 18.45 92 LYS A N 2
ATOM 2990 C CA . LYS A 1 92 ? 36.644 3.670 12.246 1.00 18.78 92 LYS A CA 2
ATOM 2991 C C . LYS A 1 92 ? 37.982 4.319 11.904 1.00 19.35 92 LYS A C 2
ATOM 2992 O O . LYS A 1 92 ? 38.056 5.523 11.654 1.00 19.92 92 LYS A O 2
ATOM 3011 N N . ARG A 1 93 ? 39.033 3.512 11.886 1.00 19.31 93 ARG A N 2
ATOM 3012 C CA . ARG A 1 93 ? 40.366 3.997 11.568 1.00 19.91 93 ARG A CA 2
ATOM 3013 C C . ARG A 1 93 ? 41.003 3.109 10.520 1.00 20.36 93 ARG A C 2
ATOM 3014 O O . ARG A 1 93 ? 42.092 2.568 10.725 1.00 20.53 93 ARG A O 2
ATOM 3035 N N . ARG A 1 94 ? 40.293 2.960 9.405 1.00 20.65 94 ARG A N 2
ATOM 3036 C CA . ARG A 1 94 ? 40.735 2.159 8.272 1.00 21.26 94 ARG A CA 2
ATOM 3037 C C . ARG A 1 94 ? 40.658 0.671 8.591 1.00 22.10 94 ARG A C 2
ATOM 3038 O O . ARG A 1 94 ? 40.671 0.259 9.750 1.00 22.42 94 ARG A O 2
ATOM 3059 N N . LEU A 1 95 ? 40.588 -0.130 7.545 1.00 22.55 95 LEU A N 2
ATOM 3060 C CA . LEU A 1 95 ? 40.358 -1.563 7.681 1.00 23.45 95 LEU A CA 2
ATOM 3061 C C . LEU A 1 95 ? 41.657 -2.317 7.962 1.00 24.13 95 LEU A C 2
ATOM 3062 O O . LEU A 1 95 ? 41.756 -3.513 7.675 1.00 24.69 95 LEU A O 2
ATOM 3078 N N . SER A 1 96 ? 42.635 -1.606 8.530 1.00 24.14 96 SER A N 2
ATOM 3079 C CA . SER A 1 96 ? 43.950 -2.161 8.875 1.00 24.84 96 SER A CA 2
ATOM 3080 C C . SER A 1 96 ? 44.787 -2.462 7.624 1.00 25.65 96 SER A C 2
ATOM 3081 O O . SER A 1 96 ? 45.972 -2.138 7.569 1.00 26.06 96 SER A O 2
ATOM 3089 N N . LYS A 1 97 ? 44.167 -3.080 6.624 1.00 25.95 97 LYS A N 2
ATOM 3090 C CA . LYS A 1 97 ? 44.836 -3.392 5.367 1.00 26.80 97 LYS A CA 2
ATOM 3091 C C . LYS A 1 97 ? 44.813 -2.186 4.435 1.00 26.62 97 LYS A C 2
ATOM 3092 O O . LYS A 1 97 ? 45.416 -2.210 3.362 1.00 27.28 97 LYS A O 2
ATOM 3111 N N . ALA A 1 98 ? 44.104 -1.142 4.864 1.00 25.81 98 ALA A N 2
ATOM 3112 C CA . ALA A 1 98 ? 43.902 0.066 4.067 1.00 25.63 98 ALA A CA 2
ATOM 3113 C C . ALA A 1 98 ? 43.064 -0.244 2.831 1.00 26.23 98 ALA A C 2
ATOM 3114 O O . ALA A 1 98 ? 41.837 -0.167 2.870 1.00 26.50 98 ALA A O 2
ATOM 3121 N N . SER A 1 99 ? 43.726 -0.627 1.760 1.00 26.50 99 SER A N 2
ATOM 3122 C CA . SER A 1 99 ? 43.056 -1.005 0.528 1.00 27.15 99 SER A CA 2
ATOM 3123 C C . SER A 1 99 ? 44.025 -1.736 -0.384 1.00 27.64 99 SER A C 2
ATOM 3124 O O . SER A 1 99 ? 45.022 -1.166 -0.830 1.00 28.00 99 SER A O 2
ATOM 3132 N N . SER A 1 100 ? 43.733 -2.999 -0.650 1.00 27.71 100 SER A N 2
ATOM 3133 C CA . SER A 1 100 ? 44.521 -3.789 -1.576 1.00 28.26 100 SER A CA 2
ATOM 3134 C C . SER A 1 100 ? 43.969 -3.627 -2.990 1.00 28.98 100 SER A C 2
ATOM 3135 O O . SER A 1 100 ? 44.413 -4.289 -3.927 1.00 29.38 100 SER A O 2
ATOM 3143 N N . LYS A 1 101 ? 43.001 -2.724 -3.129 1.00 29.21 101 LYS A N 2
ATOM 3144 C CA . LYS A 1 101 ? 42.294 -2.533 -4.388 1.00 29.94 101 LYS A CA 2
ATOM 3145 C C . LYS A 1 101 ? 42.620 -1.176 -4.999 1.00 30.44 101 LYS A C 2
ATOM 3146 O O . LYS A 1 101 ? 42.978 -1.094 -6.176 1.00 31.19 101 LYS A O 2
ATOM 3165 N N . ALA A 1 102 ? 42.480 -0.119 -4.189 1.00 30.08 102 ALA A N 2
ATOM 3166 C CA . ALA A 1 102 ? 42.674 1.262 -4.641 1.00 30.58 102 ALA A CA 2
ATOM 3167 C C . ALA A 1 102 ? 41.579 1.668 -5.630 1.00 30.59 102 ALA A C 2
ATOM 3168 O O . ALA A 1 102 ? 40.691 2.450 -5.300 1.00 30.68 102 ALA A O 2
ATOM 3175 N N . ARG A 1 103 ? 41.651 1.129 -6.845 1.00 30.57 103 ARG A N 2
ATOM 3176 C CA . ARG A 1 103 ? 40.616 1.334 -7.850 1.00 30.65 103 ARG A CA 2
ATOM 3177 C C . ARG A 1 103 ? 40.430 0.075 -8.680 1.00 30.77 103 ARG A C 2
ATOM 3178 O O . ARG A 1 103 ? 39.347 -0.514 -8.703 1.00 30.46 103 ARG A O 2
ATOM 3199 N N . SER A 1 104 ? 41.511 -0.318 -9.364 1.00 31.30 104 SER A N 2
ATOM 3200 C CA . SER A 1 104 ? 41.467 -1.382 -10.357 1.00 31.63 104 SER A CA 2
ATOM 3201 C C . SER A 1 104 ? 40.495 -0.969 -11.461 1.00 32.26 104 SER A C 2
ATOM 3202 O O . SER A 1 104 ? 39.824 -1.798 -12.072 1.00 32.63 104 SER A O 2
ATOM 3210 N N . ASP A 1 105 ? 40.479 0.341 -11.720 1.00 32.44 105 ASP A N 2
ATOM 3211 C CA . ASP A 1 105 ? 39.497 0.960 -12.604 1.00 33.10 105 ASP A CA 2
ATOM 3212 C C . ASP A 1 105 ? 39.559 0.377 -14.008 1.00 33.71 105 ASP A C 2
ATOM 3213 O O . ASP A 1 105 ? 38.544 -0.054 -14.549 1.00 33.79 105 ASP A O 2
ATOM 3222 N N . ASP A 1 106 ? 40.746 0.378 -14.598 1.00 34.21 106 ASP A N 2
ATOM 3223 C CA . ASP A 1 106 ? 40.936 -0.175 -15.934 1.00 34.91 106 ASP A CA 2
ATOM 3224 C C . ASP A 1 106 ? 40.789 -1.685 -15.888 1.00 35.10 106 ASP A C 2
ATOM 3225 O O . ASP A 1 106 ? 39.773 -2.250 -16.299 1.00 35.16 106 ASP A O 2
ATOM 3234 N N . LEU A 1 107 ? 41.819 -2.322 -15.360 1.00 35.27 107 LEU A N 2
ATOM 3235 C CA . LEU A 1 107 ? 41.862 -3.764 -15.198 1.00 35.52 107 LEU A CA 2
ATOM 3236 C C . LEU A 1 107 ? 42.642 -4.084 -13.936 1.00 35.58 107 LEU A C 2
ATOM 3237 O O . LEU A 1 107 ? 42.123 -4.693 -13.006 1.00 35.79 107 LEU A O 2
ATOM 3253 N N . SER A 1 108 ? 43.889 -3.647 -13.919 1.00 35.45 108 SER A N 2
ATOM 3254 C CA . SER A 1 108 ? 44.735 -3.774 -12.751 1.00 35.56 108 SER A CA 2
ATOM 3255 C C . SER A 1 108 ? 45.188 -2.387 -12.307 1.00 34.99 108 SER A C 2
ATOM 3256 O O . SER A 1 108 ? 44.733 -1.382 -12.859 1.00 35.21 108 SER A O 2
ATOM 3264 N N . VAL A 1 109 ? 46.065 -2.329 -11.320 1.00 34.34 109 VAL A N 2
ATOM 3265 C CA . VAL A 1 109 ? 46.613 -1.068 -10.852 1.00 33.84 109 VAL A CA 2
ATOM 3266 C C . VAL A 1 109 ? 48.052 -1.273 -10.393 1.00 33.57 109 VAL A C 2
ATOM 3267 O O . VAL A 1 109 ? 48.946 -0.593 -10.928 1.00 33.71 109 VAL A O 2
ATOM 3281 N N . GLY A 1 1 ? -37.615 -1.003 -0.832 1.00 39.32 1 GLY A N 3
ATOM 3282 C CA . GLY A 1 1 ? -36.308 -1.303 -1.475 1.00 39.39 1 GLY A CA 3
ATOM 3283 C C . GLY A 1 1 ? -36.279 -0.862 -2.925 1.00 39.02 1 GLY A C 3
ATOM 3284 O O . GLY A 1 1 ? -37.316 -0.836 -3.579 1.00 38.60 1 GLY A O 3
ATOM 3290 N N . PRO A 1 2 ? -35.101 -0.509 -3.464 1.00 39.23 2 PRO A N 3
ATOM 3291 C CA . PRO A 1 2 ? -34.982 0.037 -4.820 1.00 38.99 2 PRO A CA 3
ATOM 3292 C C . PRO A 1 2 ? -34.919 -1.039 -5.905 1.00 38.70 2 PRO A C 3
ATOM 3293 O O . PRO A 1 2 ? -34.573 -0.757 -7.049 1.00 39.16 2 PRO A O 3
ATOM 3304 N N . LEU A 1 3 ? -35.272 -2.264 -5.544 1.00 37.99 3 LEU A N 3
ATOM 3305 C CA . LEU A 1 3 ? -35.232 -3.376 -6.483 1.00 37.71 3 LEU A CA 3
ATOM 3306 C C . LEU A 1 3 ? -36.114 -4.509 -5.987 1.00 36.95 3 LEU A C 3
ATOM 3307 O O . LEU A 1 3 ? -37.016 -4.963 -6.686 1.00 36.88 3 LEU A O 3
ATOM 3323 N N . GLY A 1 4 ? -35.845 -4.954 -4.774 1.00 36.42 4 GLY A N 3
ATOM 3324 C CA . GLY A 1 4 ? -36.609 -6.037 -4.196 1.00 35.70 4 GLY A CA 3
ATOM 3325 C C . GLY A 1 4 ? -35.821 -6.744 -3.121 1.00 35.18 4 GLY A C 3
ATOM 3326 O O . GLY A 1 4 ? -36.375 -7.149 -2.104 1.00 34.80 4 GLY A O 3
ATOM 3330 N N . SER A 1 5 ? -34.517 -6.868 -3.365 1.00 35.22 5 SER A N 3
ATOM 3331 C CA . SER A 1 5 ? -33.580 -7.486 -2.428 1.00 34.83 5 SER A CA 3
ATOM 3332 C C . SER A 1 5 ? -33.825 -8.992 -2.318 1.00 34.57 5 SER A C 3
ATOM 3333 O O . SER A 1 5 ? -33.109 -9.786 -2.927 1.00 34.37 5 SER A O 3
ATOM 3341 N N . THR A 1 6 ? -34.839 -9.376 -1.560 1.00 34.64 6 THR A N 3
ATOM 3342 C CA . THR A 1 6 ? -35.173 -10.775 -1.381 1.00 34.51 6 THR A CA 3
ATOM 3343 C C . THR A 1 6 ? -36.406 -11.139 -2.196 1.00 33.81 6 THR A C 3
ATOM 3344 O O . THR A 1 6 ? -37.409 -10.418 -2.181 1.00 33.44 6 THR A O 3
ATOM 3355 N N . SER A 1 7 ? -36.312 -12.240 -2.929 1.00 33.71 7 SER A N 3
ATOM 3356 C CA . SER A 1 7 ? -37.402 -12.701 -3.777 1.00 33.13 7 SER A CA 3
ATOM 3357 C C . SER A 1 7 ? -38.526 -13.317 -2.941 1.00 32.43 7 SER A C 3
ATOM 3358 O O . SER A 1 7 ? -38.543 -14.523 -2.689 1.00 32.42 7 SER A O 3
ATOM 3366 N N . LEU A 1 8 ? -39.446 -12.476 -2.488 1.00 31.93 8 LEU A N 3
ATOM 3367 C CA . LEU A 1 8 ? -40.582 -12.938 -1.704 1.00 31.32 8 LEU A CA 3
ATOM 3368 C C . LEU A 1 8 ? -41.791 -13.169 -2.596 1.00 30.56 8 LEU A C 3
ATOM 3369 O O . LEU A 1 8 ? -42.269 -14.292 -2.725 1.00 30.33 8 LEU A O 3
ATOM 3385 N N . VAL A 1 9 ? -42.263 -12.089 -3.218 1.00 30.24 9 VAL A N 3
ATOM 3386 C CA . VAL A 1 9 ? -43.449 -12.123 -4.072 1.00 29.57 9 VAL A CA 3
ATOM 3387 C C . VAL A 1 9 ? -44.683 -12.532 -3.267 1.00 29.50 9 VAL A C 3
ATOM 3388 O O . VAL A 1 9 ? -44.964 -13.717 -3.076 1.00 29.74 9 VAL A O 3
ATOM 3401 N N . GLN A 1 10 ? -45.416 -11.534 -2.787 1.00 29.28 10 GLN A N 3
ATOM 3402 C CA . GLN A 1 10 ? -46.563 -11.775 -1.918 1.00 29.30 10 GLN A CA 3
ATOM 3403 C C . GLN A 1 10 ? -47.811 -12.110 -2.742 1.00 28.60 10 GLN A C 3
ATOM 3404 O O . GLN A 1 10 ? -48.852 -11.465 -2.613 1.00 28.70 10 GLN A O 3
ATOM 3418 N N . GLY A 1 11 ? -47.697 -13.121 -3.589 1.00 27.99 11 GLY A N 3
ATOM 3419 C CA . GLY A 1 11 ? -48.825 -13.563 -4.379 1.00 27.37 11 GLY A CA 3
ATOM 3420 C C . GLY A 1 11 ? -49.553 -14.683 -3.683 1.00 27.00 11 GLY A C 3
ATOM 3421 O O . GLY A 1 11 ? -49.378 -15.855 -4.021 1.00 26.96 11 GLY A O 3
ATOM 3425 N N . LEU A 1 12 ? -50.370 -14.329 -2.706 1.00 26.82 12 LEU A N 3
ATOM 3426 C CA . LEU A 1 12 ? -50.991 -15.322 -1.852 1.00 26.55 12 LEU A CA 3
ATOM 3427 C C . LEU A 1 12 ? -52.259 -14.762 -1.218 1.00 25.80 12 LEU A C 3
ATOM 3428 O O . LEU A 1 12 ? -53.261 -15.462 -1.109 1.00 25.54 12 LEU A O 3
ATOM 3444 N N . THR A 1 13 ? -52.198 -13.497 -0.813 1.00 25.53 13 THR A N 3
ATOM 3445 C CA . THR A 1 13 ? -53.317 -12.839 -0.148 1.00 24.91 13 THR A CA 3
ATOM 3446 C C . THR A 1 13 ? -54.563 -12.786 -1.038 1.00 24.79 13 THR A C 3
ATOM 3447 O O . THR A 1 13 ? -54.593 -12.062 -2.037 1.00 24.22 13 THR A O 3
ATOM 3458 N N . PRO A 1 14 ? -55.592 -13.580 -0.693 1.00 25.42 14 PRO A N 3
ATOM 3459 C CA . PRO A 1 14 ? -56.849 -13.657 -1.454 1.00 25.50 14 PRO A CA 3
ATOM 3460 C C . PRO A 1 14 ? -57.704 -12.369 -1.454 1.00 24.95 14 PRO A C 3
ATOM 3461 O O . PRO A 1 14 ? -58.190 -11.986 -2.518 1.00 24.63 14 PRO A O 3
ATOM 3472 N N . PRO A 1 15 ? -57.942 -11.688 -0.292 1.00 24.93 15 PRO A N 3
ATOM 3473 C CA . PRO A 1 15 ? -58.801 -10.485 -0.241 1.00 24.50 15 PRO A CA 3
ATOM 3474 C C . PRO A 1 15 ? -58.529 -9.443 -1.345 1.00 23.52 15 PRO A C 3
ATOM 3475 O O . PRO A 1 15 ? -59.469 -8.991 -1.998 1.00 23.07 15 PRO A O 3
ATOM 3486 N N . PRO A 1 16 ? -57.265 -9.021 -1.579 1.00 23.25 16 PRO A N 3
ATOM 3487 C CA . PRO A 1 16 ? -56.956 -8.060 -2.641 1.00 22.42 16 PRO A CA 3
ATOM 3488 C C . PRO A 1 16 ? -57.168 -8.656 -4.027 1.00 22.03 16 PRO A C 3
ATOM 3489 O O . PRO A 1 16 ? -56.653 -9.730 -4.342 1.00 22.10 16 PRO A O 3
ATOM 3500 N N . ASP A 1 17 ? -57.937 -7.957 -4.850 1.00 21.73 17 ASP A N 3
ATOM 3501 C CA . ASP A 1 17 ? -58.214 -8.416 -6.206 1.00 21.48 17 ASP A CA 3
ATOM 3502 C C . ASP A 1 17 ? -57.049 -8.090 -7.140 1.00 20.70 17 ASP A C 3
ATOM 3503 O O . ASP A 1 17 ? -56.961 -7.001 -7.714 1.00 20.31 17 ASP A O 3
ATOM 3512 N N . PHE A 1 18 ? -56.139 -9.044 -7.278 1.00 20.58 18 PHE A N 3
ATOM 3513 C CA . PHE A 1 18 ? -54.985 -8.888 -8.154 1.00 19.96 18 PHE A CA 3
ATOM 3514 C C . PHE A 1 18 ? -55.338 -9.294 -9.575 1.00 19.47 18 PHE A C 3
ATOM 3515 O O . PHE A 1 18 ? -54.611 -10.051 -10.212 1.00 19.17 18 PHE A O 3
ATOM 3532 N N . ASN A 1 19 ? -56.438 -8.743 -10.072 1.00 19.51 19 ASN A N 3
ATOM 3533 C CA . ASN A 1 19 ? -56.917 -9.038 -11.420 1.00 19.22 19 ASN A CA 3
ATOM 3534 C C . ASN A 1 19 ? -55.850 -8.708 -12.468 1.00 18.44 19 ASN A C 3
ATOM 3535 O O . ASN A 1 19 ? -55.768 -9.360 -13.506 1.00 18.17 19 ASN A O 3
ATOM 3546 N N . GLN A 1 20 ? -55.037 -7.690 -12.191 1.00 18.18 20 GLN A N 3
ATOM 3547 C CA . GLN A 1 20 ? -53.924 -7.338 -13.071 1.00 17.53 20 GLN A CA 3
ATOM 3548 C C . GLN A 1 20 ? -52.582 -7.514 -12.357 1.00 17.18 20 GLN A C 3
ATOM 3549 O O . GLN A 1 20 ? -51.570 -6.951 -12.771 1.00 16.92 20 GLN A O 3
ATOM 3563 N N . CYS A 1 21 ? -52.598 -8.292 -11.276 1.00 17.29 21 CYS A N 3
ATOM 3564 C CA . CYS A 1 21 ? -51.384 -8.672 -10.543 1.00 17.13 21 CYS A CA 3
ATOM 3565 C C . CYS A 1 21 ? -50.601 -7.471 -9.987 1.00 16.75 21 CYS A C 3
ATOM 3566 O O . CYS A 1 21 ? -50.983 -6.892 -8.971 1.00 16.28 21 CYS A O 3
ATOM 3574 N N . LEU A 1 22 ? -49.540 -7.083 -10.692 1.00 17.08 22 LEU A N 3
ATOM 3575 C CA . LEU A 1 22 ? -48.562 -6.100 -10.195 1.00 16.96 22 LEU A CA 3
ATOM 3576 C C . LEU A 1 22 ? -49.071 -4.663 -10.286 1.00 16.12 22 LEU A C 3
ATOM 3577 O O . LEU A 1 22 ? -48.320 -3.712 -10.089 1.00 16.24 22 LEU A O 3
ATOM 3593 N N . LYS A 1 23 ? -50.361 -4.520 -10.526 1.00 15.37 23 LYS A N 3
ATOM 3594 C CA . LYS A 1 23 ? -50.999 -3.211 -10.618 1.00 14.61 23 LYS A CA 3
ATOM 3595 C C . LYS A 1 23 ? -51.155 -2.537 -9.255 1.00 14.25 23 LYS A C 3
ATOM 3596 O O . LYS A 1 23 ? -52.201 -1.954 -8.985 1.00 13.68 23 LYS A O 3
ATOM 3615 N N . ASN A 1 24 ? -50.129 -2.615 -8.411 1.00 14.73 24 ASN A N 3
ATOM 3616 C CA . ASN A 1 24 ? -50.193 -2.043 -7.063 1.00 14.67 24 ASN A CA 3
ATOM 3617 C C . ASN A 1 24 ? -50.405 -0.527 -7.125 1.00 13.87 24 ASN A C 3
ATOM 3618 O O . ASN A 1 24 ? -49.480 0.269 -6.983 1.00 14.11 24 ASN A O 3
ATOM 3629 N N . SER A 1 25 ? -51.650 -0.159 -7.366 1.00 13.05 25 SER A N 3
ATOM 3630 C CA . SER A 1 25 ? -52.077 1.218 -7.446 1.00 12.28 25 SER A CA 3
ATOM 3631 C C . SER A 1 25 ? -53.239 1.535 -6.487 1.00 12.15 25 SER A C 3
ATOM 3632 O O . SER A 1 25 ? -54.029 2.432 -6.772 1.00 12.30 25 SER A O 3
ATOM 3640 N N . PRO A 1 26 ? -53.373 0.852 -5.314 1.00 12.10 26 PRO A N 3
ATOM 3641 C CA . PRO A 1 26 ? -54.463 1.144 -4.391 1.00 12.18 26 PRO A CA 3
ATOM 3642 C C . PRO A 1 26 ? -54.104 2.311 -3.482 1.00 11.48 26 PRO A C 3
ATOM 3643 O O . PRO A 1 26 ? -54.949 2.886 -2.801 1.00 11.60 26 PRO A O 3
ATOM 3654 N N . ASP A 1 27 ? -52.826 2.648 -3.501 1.00 10.92 27 ASP A N 3
ATOM 3655 C CA . ASP A 1 27 ? -52.288 3.757 -2.728 1.00 10.34 27 ASP A CA 3
ATOM 3656 C C . ASP A 1 27 ? -51.801 4.850 -3.665 1.00 9.92 27 ASP A C 3
ATOM 3657 O O . ASP A 1 27 ? -51.910 6.038 -3.369 1.00 10.16 27 ASP A O 3
ATOM 3666 N N . GLU A 1 28 ? -51.296 4.416 -4.820 1.00 9.51 28 GLU A N 3
ATOM 3667 C CA . GLU A 1 28 ? -50.666 5.299 -5.795 1.00 9.33 28 GLU A CA 3
ATOM 3668 C C . GLU A 1 28 ? -49.542 6.102 -5.172 1.00 8.90 28 GLU A C 3
ATOM 3669 O O . GLU A 1 28 ? -49.649 7.310 -4.960 1.00 9.13 28 GLU A O 3
ATOM 3681 N N . LYS A 1 29 ? -48.467 5.405 -4.859 1.00 8.50 29 LYS A N 3
ATOM 3682 C CA . LYS A 1 29 ? -47.268 6.046 -4.374 1.00 8.24 29 LYS A CA 3
ATOM 3683 C C . LYS A 1 29 ? -46.490 6.623 -5.547 1.00 7.81 29 LYS A C 3
ATOM 3684 O O . LYS A 1 29 ? -45.727 7.567 -5.382 1.00 7.74 29 LYS A O 3
ATOM 3703 N N . PHE A 1 30 ? -46.701 6.029 -6.731 1.00 7.78 30 PHE A N 3
ATOM 3704 C CA . PHE A 1 30 ? -46.052 6.456 -7.983 1.00 7.70 30 PHE A CA 3
ATOM 3705 C C . PHE A 1 30 ? -44.547 6.160 -7.978 1.00 7.44 30 PHE A C 3
ATOM 3706 O O . PHE A 1 30 ? -43.953 5.881 -9.018 1.00 7.61 30 PHE A O 3
ATOM 3723 N N . PHE A 1 31 ? -43.942 6.210 -6.801 1.00 7.30 31 PHE A N 3
ATOM 3724 C CA . PHE A 1 31 ? -42.544 5.892 -6.633 1.00 7.33 31 PHE A CA 3
ATOM 3725 C C . PHE A 1 31 ? -42.404 4.391 -6.514 1.00 7.51 31 PHE A C 3
ATOM 3726 O O . PHE A 1 31 ? -41.305 3.851 -6.549 1.00 7.81 31 PHE A O 3
ATOM 3743 N N . SER A 1 32 ? -43.552 3.742 -6.336 1.00 7.60 32 SER A N 3
ATOM 3744 C CA . SER A 1 32 ? -43.659 2.286 -6.320 1.00 8.12 32 SER A CA 3
ATOM 3745 C C . SER A 1 32 ? -42.699 1.655 -5.312 1.00 8.57 32 SER A C 3
ATOM 3746 O O . SER A 1 32 ? -42.261 0.522 -5.485 1.00 9.15 32 SER A O 3
ATOM 3754 N N . ASP A 1 33 ? -42.394 2.409 -4.254 1.00 8.53 33 ASP A N 3
ATOM 3755 C CA . ASP A 1 33 ? -41.513 1.952 -3.181 1.00 9.12 33 ASP A CA 3
ATOM 3756 C C . ASP A 1 33 ? -40.097 1.692 -3.680 1.00 9.48 33 ASP A C 3
ATOM 3757 O O . ASP A 1 33 ? -39.300 1.047 -3.001 1.00 10.03 33 ASP A O 3
ATOM 3766 N N . PHE A 1 34 ? -39.775 2.245 -4.853 1.00 9.37 34 PHE A N 3
ATOM 3767 C CA . PHE A 1 34 ? -38.412 2.220 -5.374 1.00 9.94 34 PHE A CA 3
ATOM 3768 C C . PHE A 1 34 ? -37.488 3.021 -4.460 1.00 9.93 34 PHE A C 3
ATOM 3769 O O . PHE A 1 34 ? -36.264 3.006 -4.603 1.00 10.33 34 PHE A O 3
ATOM 3786 N N . SER A 1 35 ? -38.102 3.744 -3.538 1.00 9.65 35 SER A N 3
ATOM 3787 C CA . SER A 1 35 ? -37.386 4.459 -2.493 1.00 9.74 35 SER A CA 3
ATOM 3788 C C . SER A 1 35 ? -38.217 4.479 -1.216 1.00 9.44 35 SER A C 3
ATOM 3789 O O . SER A 1 35 ? -37.671 4.461 -0.112 1.00 9.50 35 SER A O 3
ATOM 3797 N N . ASN A 1 36 ? -39.542 4.503 -1.391 1.00 9.30 36 ASN A N 3
ATOM 3798 C CA . ASN A 1 36 ? -40.502 4.528 -0.280 1.00 9.24 36 ASN A CA 3
ATOM 3799 C C . ASN A 1 36 ? -40.489 5.880 0.427 1.00 8.77 36 ASN A C 3
ATOM 3800 O O . ASN A 1 36 ? -41.517 6.549 0.515 1.00 8.94 36 ASN A O 3
ATOM 3811 N N . ASN A 1 37 ? -39.321 6.293 0.895 1.00 8.43 37 ASN A N 3
ATOM 3812 C CA . ASN A 1 37 ? -39.167 7.591 1.537 1.00 8.29 37 ASN A CA 3
ATOM 3813 C C . ASN A 1 37 ? -39.148 8.710 0.495 1.00 7.88 37 ASN A C 3
ATOM 3814 O O . ASN A 1 37 ? -38.104 9.306 0.223 1.00 7.92 37 ASN A O 3
ATOM 3825 N N . MET A 1 38 ? -40.307 8.931 -0.133 1.00 7.75 38 MET A N 3
ATOM 3826 C CA . MET A 1 38 ? -40.515 10.014 -1.110 1.00 7.70 38 MET A CA 3
ATOM 3827 C C . MET A 1 38 ? -39.734 9.799 -2.407 1.00 7.11 38 MET A C 3
ATOM 3828 O O . MET A 1 38 ? -40.242 10.054 -3.496 1.00 7.09 38 MET A O 3
ATOM 3842 N N . GLY A 1 39 ? -38.510 9.330 -2.294 1.00 6.94 39 GLY A N 3
ATOM 3843 C CA . GLY A 1 39 ? -37.660 9.207 -3.455 1.00 6.72 39 GLY A CA 3
ATOM 3844 C C . GLY A 1 39 ? -36.573 10.257 -3.446 1.00 6.82 39 GLY A C 3
ATOM 3845 O O . GLY A 1 39 ? -35.817 10.396 -4.407 1.00 7.22 39 GLY A O 3
ATOM 3849 N N . SER A 1 40 ? -36.494 10.991 -2.347 1.00 6.70 40 SER A N 3
ATOM 3850 C CA . SER A 1 40 ? -35.517 12.051 -2.210 1.00 7.03 40 SER A CA 3
ATOM 3851 C C . SER A 1 40 ? -34.158 11.475 -1.841 1.00 6.75 40 SER A C 3
ATOM 3852 O O . SER A 1 40 ? -33.133 11.851 -2.413 1.00 7.15 40 SER A O 3
ATOM 3860 N N . ARG A 1 41 ? -34.177 10.578 -0.856 1.00 6.32 41 ARG A N 3
ATOM 3861 C CA . ARG A 1 41 ? -33.002 9.815 -0.421 1.00 6.15 41 ARG A CA 3
ATOM 3862 C C . ARG A 1 41 ? -31.971 10.685 0.310 1.00 6.66 41 ARG A C 3
ATOM 3863 O O . ARG A 1 41 ? -31.068 10.159 0.958 1.00 6.86 41 ARG A O 3
ATOM 3884 N N . LYS A 1 42 ? -32.113 12.011 0.189 1.00 7.18 42 LYS A N 3
ATOM 3885 C CA . LYS A 1 42 ? -31.212 12.981 0.833 1.00 7.95 42 LYS A CA 3
ATOM 3886 C C . LYS A 1 42 ? -29.779 12.861 0.310 1.00 7.64 42 LYS A C 3
ATOM 3887 O O . LYS A 1 42 ? -28.855 13.414 0.904 1.00 7.95 42 LYS A O 3
ATOM 3906 N N . ASN A 1 43 ? -29.622 12.172 -0.822 1.00 7.18 43 ASN A N 3
ATOM 3907 C CA . ASN A 1 43 ? -28.308 11.931 -1.428 1.00 6.90 43 ASN A CA 3
ATOM 3908 C C . ASN A 1 43 ? -27.345 11.260 -0.447 1.00 6.59 43 ASN A C 3
ATOM 3909 O O . ASN A 1 43 ? -26.552 11.926 0.217 1.00 7.32 43 ASN A O 3
ATOM 3920 N N . PRO A 1 44 ? -27.408 9.924 -0.345 1.00 5.79 44 PRO A N 3
ATOM 3921 C CA . PRO A 1 44 ? -26.572 9.146 0.571 1.00 5.83 44 PRO A CA 3
ATOM 3922 C C . PRO A 1 44 ? -25.278 8.668 -0.081 1.00 5.83 44 PRO A C 3
ATOM 3923 O O . PRO A 1 44 ? -24.719 7.640 0.311 1.00 6.26 44 PRO A O 3
ATOM 3934 N N . ASP A 1 45 ? -24.806 9.437 -1.067 1.00 5.59 45 ASP A N 3
ATOM 3935 C CA . ASP A 1 45 ? -23.658 9.052 -1.896 1.00 5.67 45 ASP A CA 3
ATOM 3936 C C . ASP A 1 45 ? -24.008 7.853 -2.777 1.00 5.46 45 ASP A C 3
ATOM 3937 O O . ASP A 1 45 ? -25.034 7.203 -2.570 1.00 5.44 45 ASP A O 3
ATOM 3946 N N . PRO A 1 46 ? -23.193 7.570 -3.808 1.00 5.77 46 PRO A N 3
ATOM 3947 C CA . PRO A 1 46 ? -23.414 6.429 -4.707 1.00 6.07 46 PRO A CA 3
ATOM 3948 C C . PRO A 1 46 ? -23.497 5.094 -3.974 1.00 6.28 46 PRO A C 3
ATOM 3949 O O . PRO A 1 46 ? -24.358 4.266 -4.273 1.00 6.83 46 PRO A O 3
ATOM 3960 N N . LEU A 1 47 ? -22.605 4.884 -3.016 1.00 6.19 47 LEU A N 3
ATOM 3961 C CA . LEU A 1 47 ? -22.549 3.609 -2.319 1.00 6.74 47 LEU A CA 3
ATOM 3962 C C . LEU A 1 47 ? -22.375 3.783 -0.815 1.00 6.79 47 LEU A C 3
ATOM 3963 O O . LEU A 1 47 ? -22.999 3.056 -0.036 1.00 7.54 47 LEU A O 3
ATOM 3979 N N . ALA A 1 48 ? -21.545 4.737 -0.390 1.00 6.28 48 ALA A N 3
ATOM 3980 C CA . ALA A 1 48 ? -21.332 4.955 1.036 1.00 6.64 48 ALA A CA 3
ATOM 3981 C C . ALA A 1 48 ? -21.012 6.414 1.329 1.00 6.21 48 ALA A C 3
ATOM 3982 O O . ALA A 1 48 ? -21.866 7.160 1.806 1.00 6.37 48 ALA A O 3
ATOM 3989 N N . THR A 1 49 ? -19.782 6.811 1.048 1.00 5.97 49 THR A N 3
ATOM 3990 C CA . THR A 1 49 ? -19.341 8.186 1.218 1.00 5.78 49 THR A CA 3
ATOM 3991 C C . THR A 1 49 ? -18.088 8.370 0.393 1.00 5.51 49 THR A C 3
ATOM 3992 O O . THR A 1 49 ? -17.013 7.905 0.777 1.00 5.78 49 THR A O 3
ATOM 4003 N N . GLU A 1 50 ? -18.230 9.007 -0.750 1.00 5.40 50 GLU A N 3
ATOM 4004 C CA . GLU A 1 50 ? -17.142 9.102 -1.706 1.00 5.68 50 GLU A CA 3
ATOM 4005 C C . GLU A 1 50 ? -16.116 10.152 -1.279 1.00 5.52 50 GLU A C 3
ATOM 4006 O O . GLU A 1 50 ? -15.990 11.225 -1.870 1.00 5.73 50 GLU A O 3
ATOM 4018 N N . GLU A 1 51 ? -15.411 9.798 -0.215 1.00 5.43 51 GLU A N 3
ATOM 4019 C CA . GLU A 1 51 ? -14.320 10.570 0.364 1.00 5.45 51 GLU A CA 3
ATOM 4020 C C . GLU A 1 51 ? -13.810 9.789 1.554 1.00 5.48 51 GLU A C 3
ATOM 4021 O O . GLU A 1 51 ? -12.618 9.802 1.860 1.00 5.85 51 GLU A O 3
ATOM 4033 N N . VAL A 1 52 ? -14.762 9.085 2.183 1.00 5.42 52 VAL A N 3
ATOM 4034 C CA . VAL A 1 52 ? -14.547 8.304 3.394 1.00 5.86 52 VAL A CA 3
ATOM 4035 C C . VAL A 1 52 ? -13.557 8.986 4.346 1.00 6.11 52 VAL A C 3
ATOM 4036 O O . VAL A 1 52 ? -12.355 8.713 4.346 1.00 6.55 52 VAL A O 3
ATOM 4049 N N . PRO A 1 53 ? -14.073 9.925 5.162 1.00 6.09 53 PRO A N 3
ATOM 4050 C CA . PRO A 1 53 ? -13.254 10.748 6.052 1.00 6.51 53 PRO A CA 3
ATOM 4051 C C . PRO A 1 53 ? -12.626 9.944 7.179 1.00 6.99 53 PRO A C 3
ATOM 4052 O O . PRO A 1 53 ? -13.016 10.058 8.341 1.00 7.85 53 PRO A O 3
ATOM 4063 N N . ASN A 1 54 ? -11.655 9.121 6.819 1.00 6.65 54 ASN A N 3
ATOM 4064 C CA . ASN A 1 54 ? -10.942 8.299 7.791 1.00 7.32 54 ASN A CA 3
ATOM 4065 C C . ASN A 1 54 ? -9.945 9.132 8.578 1.00 7.87 54 ASN A C 3
ATOM 4066 O O . ASN A 1 54 ? -9.377 8.676 9.568 1.00 8.62 54 ASN A O 3
ATOM 4077 N N . GLN A 1 55 ? -9.755 10.362 8.118 1.00 7.71 55 GLN A N 3
ATOM 4078 C CA . GLN A 1 55 ? -8.831 11.311 8.741 1.00 8.46 55 GLN A CA 3
ATOM 4079 C C . GLN A 1 55 ? -7.385 10.816 8.669 1.00 8.71 55 GLN A C 3
ATOM 4080 O O . GLN A 1 55 ? -6.518 11.289 9.402 1.00 9.31 55 GLN A O 3
ATOM 4094 N N . GLU A 1 56 ? -7.134 9.882 7.757 1.00 8.44 56 GLU A N 3
ATOM 4095 C CA . GLU A 1 56 ? -5.792 9.347 7.545 1.00 8.86 56 GLU A CA 3
ATOM 4096 C C . GLU A 1 56 ? -5.044 10.205 6.532 1.00 8.25 56 GLU A C 3
ATOM 4097 O O . GLU A 1 56 ? -5.388 11.373 6.324 1.00 8.21 56 GLU A O 3
ATOM 4109 N N . GLN A 1 57 ? -4.029 9.634 5.894 1.00 8.02 57 GLN A N 3
ATOM 4110 C CA . GLN A 1 57 ? -3.249 10.353 4.886 1.00 7.71 57 GLN A CA 3
ATOM 4111 C C . GLN A 1 57 ? -3.988 10.398 3.553 1.00 6.84 57 GLN A C 3
ATOM 4112 O O . GLN A 1 57 ? -3.467 9.987 2.514 1.00 6.77 57 GLN A O 3
ATOM 4126 N N . ILE A 1 58 ? -5.203 10.917 3.602 1.00 6.43 58 ILE A N 3
ATOM 4127 C CA . ILE A 1 58 ? -6.038 11.061 2.417 1.00 5.79 58 ILE A CA 3
ATOM 4128 C C . ILE A 1 58 ? -5.613 12.237 1.513 1.00 5.74 58 ILE A C 3
ATOM 4129 O O . ILE A 1 58 ? -5.854 12.172 0.311 1.00 5.48 58 ILE A O 3
ATOM 4145 N N . PRO A 1 59 ? -4.991 13.339 2.030 1.00 6.40 59 PRO A N 3
ATOM 4146 C CA . PRO A 1 59 ? -4.472 14.405 1.165 1.00 6.85 59 PRO A CA 3
ATOM 4147 C C . PRO A 1 59 ? -3.265 13.947 0.342 1.00 6.63 59 PRO A C 3
ATOM 4148 O O . PRO A 1 59 ? -2.120 14.282 0.653 1.00 7.28 59 PRO A O 3
ATOM 4159 N N . GLU A 1 60 ? -3.529 13.140 -0.673 1.00 5.93 60 GLU A N 3
ATOM 4160 C CA . GLU A 1 60 ? -2.497 12.693 -1.596 1.00 5.88 60 GLU A CA 3
ATOM 4161 C C . GLU A 1 60 ? -2.554 13.521 -2.874 1.00 5.80 60 GLU A C 3
ATOM 4162 O O . GLU A 1 60 ? -1.632 13.487 -3.693 1.00 5.92 60 GLU A O 3
ATOM 4174 N N . GLU A 1 61 ? -3.668 14.245 -3.034 1.00 5.98 61 GLU A N 3
ATOM 4175 C CA . GLU A 1 61 ? -3.905 15.147 -4.168 1.00 6.40 61 GLU A CA 3
ATOM 4176 C C . GLU A 1 61 ? -4.159 14.392 -5.480 1.00 6.67 61 GLU A C 3
ATOM 4177 O O . GLU A 1 61 ? -5.014 14.793 -6.267 1.00 7.45 61 GLU A O 3
ATOM 4189 N N . GLY A 1 62 ? -3.430 13.310 -5.715 1.00 6.22 62 GLY A N 3
ATOM 4190 C CA . GLY A 1 62 ? -3.746 12.444 -6.836 1.00 6.69 62 GLY A CA 3
ATOM 4191 C C . GLY A 1 62 ? -2.566 12.168 -7.747 1.00 6.92 62 GLY A C 3
ATOM 4192 O O . GLY A 1 62 ? -2.362 11.031 -8.169 1.00 7.40 62 GLY A O 3
ATOM 4196 N N . PHE A 1 63 ? -1.789 13.203 -8.051 1.00 6.81 63 PHE A N 3
ATOM 4197 C CA . PHE A 1 63 ? -0.699 13.083 -9.024 1.00 7.27 63 PHE A CA 3
ATOM 4198 C C . PHE A 1 63 ? 0.566 12.479 -8.419 1.00 6.90 63 PHE A C 3
ATOM 4199 O O . PHE A 1 63 ? 1.652 13.057 -8.498 1.00 7.34 63 PHE A O 3
ATOM 4216 N N . ILE A 1 64 ? 0.436 11.292 -7.846 1.00 6.31 64 ILE A N 3
ATOM 4217 C CA . ILE A 1 64 ? 1.581 10.597 -7.280 1.00 6.14 64 ILE A CA 3
ATOM 4218 C C . ILE A 1 64 ? 2.329 9.850 -8.383 1.00 6.65 64 ILE A C 3
ATOM 4219 O O . ILE A 1 64 ? 2.100 8.663 -8.613 1.00 6.98 64 ILE A O 3
ATOM 4235 N N . HIS A 1 65 ? 3.185 10.564 -9.106 1.00 6.99 65 HIS A N 3
ATOM 4236 C CA . HIS A 1 65 ? 3.947 9.953 -10.188 1.00 7.71 65 HIS A CA 3
ATOM 4237 C C . HIS A 1 65 ? 5.384 9.678 -9.761 1.00 7.41 65 HIS A C 3
ATOM 4238 O O . HIS A 1 65 ? 6.067 8.859 -10.371 1.00 7.99 65 HIS A O 3
ATOM 4253 N N . THR A 1 66 ? 5.833 10.400 -8.732 1.00 6.67 66 THR A N 3
ATOM 4254 C CA . THR A 1 66 ? 7.163 10.214 -8.120 1.00 6.47 66 THR A CA 3
ATOM 4255 C C . THR A 1 66 ? 8.307 10.206 -9.143 1.00 6.60 66 THR A C 3
ATOM 4256 O O . THR A 1 66 ? 9.396 9.702 -8.862 1.00 6.62 66 THR A O 3
ATOM 4267 N N . GLN A 1 67 ? 8.081 10.817 -10.302 1.00 6.89 67 GLN A N 3
ATOM 4268 C CA . GLN A 1 67 ? 9.096 10.864 -11.358 1.00 7.37 67 GLN A CA 3
ATOM 4269 C C . GLN A 1 67 ? 10.171 11.895 -11.024 1.00 7.24 67 GLN A C 3
ATOM 4270 O O . GLN A 1 67 ? 11.189 12.002 -11.704 1.00 7.66 67 GLN A O 3
ATOM 4284 N N . TYR A 1 68 ? 9.924 12.648 -9.965 1.00 6.89 68 TYR A N 3
ATOM 4285 C CA . TYR A 1 68 ? 10.857 13.661 -9.494 1.00 7.01 68 TYR A CA 3
ATOM 4286 C C . TYR A 1 68 ? 11.829 13.040 -8.491 1.00 6.55 68 TYR A C 3
ATOM 4287 O O . TYR A 1 68 ? 12.896 13.586 -8.211 1.00 6.81 68 TYR A O 3
ATOM 4305 N N . GLY A 1 69 ? 11.453 11.878 -7.970 1.00 6.15 69 GLY A N 3
ATOM 4306 C CA . GLY A 1 69 ? 12.248 11.218 -6.955 1.00 6.07 69 GLY A CA 3
ATOM 4307 C C . GLY A 1 69 ? 13.006 10.022 -7.496 1.00 5.90 69 GLY A C 3
ATOM 4308 O O . GLY A 1 69 ? 12.707 8.884 -7.145 1.00 5.61 69 GLY A O 3
ATOM 4312 N N . GLN A 1 70 ? 13.975 10.278 -8.360 1.00 6.45 70 GLN A N 3
ATOM 4313 C CA . GLN A 1 70 ? 14.795 9.217 -8.929 1.00 6.69 70 GLN A CA 3
ATOM 4314 C C . GLN A 1 70 ? 16.044 8.987 -8.088 1.00 6.71 70 GLN A C 3
ATOM 4315 O O . GLN A 1 70 ? 16.850 9.896 -7.897 1.00 7.25 70 GLN A O 3
ATOM 4329 N N . LYS A 1 71 ? 16.181 7.778 -7.564 1.00 6.35 71 LYS A N 3
ATOM 4330 C CA . LYS A 1 71 ? 17.369 7.402 -6.807 1.00 6.54 71 LYS A CA 3
ATOM 4331 C C . LYS A 1 71 ? 17.948 6.087 -7.334 1.00 6.34 71 LYS A C 3
ATOM 4332 O O . LYS A 1 71 ? 17.649 5.004 -6.826 1.00 6.36 71 LYS A O 3
ATOM 4351 N N . PRO A 1 72 ? 18.772 6.161 -8.385 1.00 6.47 72 PRO A N 3
ATOM 4352 C CA . PRO A 1 72 ? 19.412 4.992 -8.986 1.00 6.58 72 PRO A CA 3
ATOM 4353 C C . PRO A 1 72 ? 20.622 4.537 -8.171 1.00 6.47 72 PRO A C 3
ATOM 4354 O O . PRO A 1 72 ? 21.695 4.269 -8.716 1.00 6.74 72 PRO A O 3
ATOM 4365 N N . GLU A 1 73 ? 20.434 4.437 -6.860 1.00 6.33 73 GLU A N 3
ATOM 4366 C CA . GLU A 1 73 ? 21.515 4.090 -5.958 1.00 6.45 73 GLU A CA 3
ATOM 4367 C C . GLU A 1 73 ? 21.683 2.584 -5.844 1.00 6.01 73 GLU A C 3
ATOM 4368 O O . GLU A 1 73 ? 20.741 1.850 -5.543 1.00 5.68 73 GLU A O 3
ATOM 4380 N N . GLN A 1 74 ? 22.889 2.129 -6.127 1.00 6.31 74 GLN A N 3
ATOM 4381 C CA . GLN A 1 74 ? 23.261 0.750 -5.896 1.00 6.22 74 GLN A CA 3
ATOM 4382 C C . GLN A 1 74 ? 24.384 0.719 -4.875 1.00 6.34 74 GLN A C 3
ATOM 4383 O O . GLN A 1 74 ? 25.339 1.490 -4.989 1.00 6.32 74 GLN A O 3
ATOM 4397 N N . PRO A 1 75 ? 24.261 -0.139 -3.849 1.00 6.73 75 PRO A N 3
ATOM 4398 C CA . PRO A 1 75 ? 25.224 -0.239 -2.751 1.00 7.11 75 PRO A CA 3
ATOM 4399 C C . PRO A 1 75 ? 26.679 -0.207 -3.220 1.00 7.12 75 PRO A C 3
ATOM 4400 O O . PRO A 1 75 ? 27.149 -1.099 -3.930 1.00 7.46 75 PRO A O 3
ATOM 4411 N N . SER A 1 76 ? 27.378 0.846 -2.833 1.00 7.00 76 SER A N 3
ATOM 4412 C CA . SER A 1 76 ? 28.774 1.007 -3.189 1.00 7.24 76 SER A CA 3
ATOM 4413 C C . SER A 1 76 ? 29.667 0.618 -2.019 1.00 7.24 76 SER A C 3
ATOM 4414 O O . SER A 1 76 ? 29.456 1.063 -0.889 1.00 7.02 76 SER A O 3
ATOM 4422 N N . GLY A 1 77 ? 30.652 -0.220 -2.292 1.00 7.81 77 GLY A N 3
ATOM 4423 C CA . GLY A 1 77 ? 31.528 -0.695 -1.241 1.00 8.19 77 GLY A CA 3
ATOM 4424 C C . GLY A 1 77 ? 32.896 -1.074 -1.761 1.00 8.67 77 GLY A C 3
ATOM 4425 O O . GLY A 1 77 ? 33.612 -0.223 -2.292 1.00 9.39 77 GLY A O 3
ATOM 4429 N N . ALA A 1 78 ? 33.241 -2.356 -1.614 1.00 8.46 78 ALA A N 3
ATOM 4430 C CA . ALA A 1 78 ? 34.539 -2.889 -2.035 1.00 9.08 78 ALA A CA 3
ATOM 4431 C C . ALA A 1 78 ? 35.674 -2.290 -1.208 1.00 9.03 78 ALA A C 3
ATOM 4432 O O . ALA A 1 78 ? 36.056 -1.136 -1.410 1.00 8.98 78 ALA A O 3
ATOM 4439 N N . SER A 1 79 ? 36.193 -3.088 -0.272 1.00 9.25 79 SER A N 3
ATOM 4440 C CA . SER A 1 79 ? 37.259 -2.664 0.640 1.00 9.45 79 SER A CA 3
ATOM 4441 C C . SER A 1 79 ? 36.730 -1.697 1.701 1.00 9.58 79 SER A C 3
ATOM 4442 O O . SER A 1 79 ? 35.794 -0.934 1.458 1.00 9.90 79 SER A O 3
ATOM 4450 N N . ALA A 1 80 ? 37.350 -1.722 2.871 1.00 9.56 80 ALA A N 3
ATOM 4451 C CA . ALA A 1 80 ? 36.886 -0.926 3.997 1.00 9.88 80 ALA A CA 3
ATOM 4452 C C . ALA A 1 80 ? 37.896 0.162 4.319 1.00 9.90 80 ALA A C 3
ATOM 4453 O O . ALA A 1 80 ? 38.435 0.225 5.430 1.00 10.21 80 ALA A O 3
ATOM 4460 N N . GLY A 1 81 ? 38.151 1.017 3.337 1.00 9.80 81 GLY A N 3
ATOM 4461 C CA . GLY A 1 81 ? 39.184 2.015 3.478 1.00 10.04 81 GLY A CA 3
ATOM 4462 C C . GLY A 1 81 ? 40.549 1.381 3.417 1.00 10.12 81 GLY A C 3
ATOM 4463 O O . GLY A 1 81 ? 41.151 1.268 2.353 1.00 10.38 81 GLY A O 3
ATOM 4467 N N . HIS A 1 82 ? 41.003 0.937 4.578 1.00 10.09 82 HIS A N 3
ATOM 4468 C CA . HIS A 1 82 ? 42.278 0.250 4.747 1.00 10.32 82 HIS A CA 3
ATOM 4469 C C . HIS A 1 82 ? 42.538 0.096 6.229 1.00 10.96 82 HIS A C 3
ATOM 4470 O O . HIS A 1 82 ? 43.150 -0.876 6.663 1.00 11.19 82 HIS A O 3
ATOM 4485 N N . ARG A 1 83 ? 42.042 1.068 6.996 1.00 11.41 83 ARG A N 3
ATOM 4486 C CA . ARG A 1 83 ? 42.113 1.038 8.452 1.00 12.20 83 ARG A CA 3
ATOM 4487 C C . ARG A 1 83 ? 43.567 1.020 8.933 1.00 12.66 83 ARG A C 3
ATOM 4488 O O . ARG A 1 83 ? 44.498 1.196 8.141 1.00 12.79 83 ARG A O 3
ATOM 4509 N N . PHE A 1 84 ? 43.762 0.850 10.233 1.00 13.06 84 PHE A N 3
ATOM 4510 C CA . PHE A 1 84 ? 45.104 0.820 10.804 1.00 13.61 84 PHE A CA 3
ATOM 4511 C C . PHE A 1 84 ? 45.266 -0.343 11.796 1.00 14.10 84 PHE A C 3
ATOM 4512 O O . PHE A 1 84 ? 46.222 -1.101 11.681 1.00 14.50 84 PHE A O 3
ATOM 4529 N N . PRO A 1 85 ? 44.345 -0.483 12.793 1.00 14.25 85 PRO A N 3
ATOM 4530 C CA . PRO A 1 85 ? 44.327 -1.578 13.790 1.00 14.89 85 PRO A CA 3
ATOM 4531 C C . PRO A 1 85 ? 44.820 -2.952 13.312 1.00 14.90 85 PRO A C 3
ATOM 4532 O O . PRO A 1 85 ? 45.319 -3.737 14.115 1.00 15.47 85 PRO A O 3
ATOM 4543 N N . GLN A 1 86 ? 44.689 -3.248 12.026 1.00 14.42 86 GLN A N 3
ATOM 4544 C CA . GLN A 1 86 ? 45.121 -4.543 11.488 1.00 14.58 86 GLN A CA 3
ATOM 4545 C C . GLN A 1 86 ? 46.653 -4.664 11.420 1.00 14.98 86 GLN A C 3
ATOM 4546 O O . GLN A 1 86 ? 47.185 -5.607 10.832 1.00 15.51 86 GLN A O 3
ATOM 4560 N N . GLY A 1 87 ? 47.340 -3.710 12.027 1.00 14.85 87 GLY A N 3
ATOM 4561 C CA . GLY A 1 87 ? 48.792 -3.734 12.084 1.00 15.28 87 GLY A CA 3
ATOM 4562 C C . GLY A 1 87 ? 49.348 -2.528 12.814 1.00 15.54 87 GLY A C 3
ATOM 4563 O O . GLY A 1 87 ? 50.415 -2.600 13.429 1.00 16.04 87 GLY A O 3
ATOM 4567 N N . TYR A 1 88 ? 48.603 -1.420 12.735 1.00 15.34 88 TYR A N 3
ATOM 4568 C CA . TYR A 1 88 ? 48.950 -0.138 13.371 1.00 15.74 88 TYR A CA 3
ATOM 4569 C C . TYR A 1 88 ? 50.169 0.498 12.701 1.00 16.38 88 TYR A C 3
ATOM 4570 O O . TYR A 1 88 ? 50.082 1.590 12.134 1.00 16.65 88 TYR A O 3
ATOM 4588 N N . HIS A 1 89 ? 51.295 -0.193 12.768 1.00 16.74 89 HIS A N 3
ATOM 4589 C CA . HIS A 1 89 ? 52.514 0.234 12.093 1.00 17.45 89 HIS A CA 3
ATOM 4590 C C . HIS A 1 89 ? 53.108 -0.953 11.342 1.00 17.29 89 HIS A C 3
ATOM 4591 O O . HIS A 1 89 ? 54.323 -1.056 11.174 1.00 17.63 89 HIS A O 3
ATOM 4606 N N . SER A 1 90 ? 52.211 -1.831 10.884 1.00 16.89 90 SER A N 3
ATOM 4607 C CA . SER A 1 90 ? 52.563 -3.087 10.220 1.00 16.87 90 SER A CA 3
ATOM 4608 C C . SER A 1 90 ? 53.180 -4.065 11.216 1.00 17.40 90 SER A C 3
ATOM 4609 O O . SER A 1 90 ? 52.532 -5.030 11.614 1.00 17.57 90 SER A O 3
ATOM 4617 N N . ASP A 1 91 ? 54.411 -3.780 11.628 1.00 17.78 91 ASP A N 3
ATOM 4618 C CA . ASP A 1 91 ? 55.124 -4.565 12.639 1.00 18.42 91 ASP A CA 3
ATOM 4619 C C . ASP A 1 91 ? 55.355 -6.007 12.164 1.00 18.69 91 ASP A C 3
ATOM 4620 O O . ASP A 1 91 ? 56.395 -6.279 11.565 1.00 19.21 91 ASP A O 3
ATOM 4629 N N . LYS A 1 92 ? 54.365 -6.892 12.386 1.00 18.45 92 LYS A N 3
ATOM 4630 C CA . LYS A 1 92 ? 54.398 -8.298 11.945 1.00 18.78 92 LYS A CA 3
ATOM 4631 C C . LYS A 1 92 ? 55.792 -8.918 11.974 1.00 19.35 92 LYS A C 3
ATOM 4632 O O . LYS A 1 92 ? 56.451 -9.068 10.946 1.00 19.92 92 LYS A O 3
ATOM 4651 N N . ARG A 1 93 ? 56.238 -9.273 13.169 1.00 19.31 93 ARG A N 3
ATOM 4652 C CA . ARG A 1 93 ? 57.558 -9.857 13.343 1.00 19.91 93 ARG A CA 3
ATOM 4653 C C . ARG A 1 93 ? 57.482 -11.196 14.057 1.00 20.36 93 ARG A C 3
ATOM 4654 O O . ARG A 1 93 ? 57.121 -11.263 15.232 1.00 20.53 93 ARG A O 3
ATOM 4675 N N . ARG A 1 94 ? 57.786 -12.265 13.330 1.00 20.65 94 ARG A N 3
ATOM 4676 C CA . ARG A 1 94 ? 57.954 -13.577 13.946 1.00 21.26 94 ARG A CA 3
ATOM 4677 C C . ARG A 1 94 ? 59.287 -13.621 14.669 1.00 22.10 94 ARG A C 3
ATOM 4678 O O . ARG A 1 94 ? 59.348 -13.767 15.888 1.00 22.42 94 ARG A O 3
ATOM 4699 N N . LEU A 1 95 ? 60.355 -13.490 13.892 1.00 22.55 95 LEU A N 3
ATOM 4700 C CA . LEU A 1 95 ? 61.696 -13.509 14.430 1.00 23.45 95 LEU A CA 3
ATOM 4701 C C . LEU A 1 95 ? 62.412 -12.200 14.127 1.00 24.13 95 LEU A C 3
ATOM 4702 O O . LEU A 1 95 ? 62.550 -11.789 12.975 1.00 24.69 95 LEU A O 3
ATOM 4718 N N . SER A 1 96 ? 62.821 -11.526 15.179 1.00 24.14 96 SER A N 3
ATOM 4719 C CA . SER A 1 96 ? 63.578 -10.295 15.055 1.00 24.84 96 SER A CA 3
ATOM 4720 C C . SER A 1 96 ? 65.055 -10.573 15.291 1.00 25.65 96 SER A C 3
ATOM 4721 O O . SER A 1 96 ? 65.912 -9.722 15.049 1.00 26.06 96 SER A O 3
ATOM 4729 N N . LYS A 1 97 ? 65.341 -11.780 15.771 1.00 25.95 97 LYS A N 3
ATOM 4730 C CA . LYS A 1 97 ? 66.715 -12.236 15.933 1.00 26.80 97 LYS A CA 3
ATOM 4731 C C . LYS A 1 97 ? 67.288 -12.686 14.596 1.00 26.62 97 LYS A C 3
ATOM 4732 O O . LYS A 1 97 ? 68.468 -12.471 14.324 1.00 27.28 97 LYS A O 3
ATOM 4751 N N . ALA A 1 98 ? 66.430 -13.302 13.773 1.00 25.81 98 ALA A N 3
ATOM 4752 C CA . ALA A 1 98 ? 66.809 -13.807 12.451 1.00 25.63 98 ALA A CA 3
ATOM 4753 C C . ALA A 1 98 ? 67.853 -14.915 12.553 1.00 26.23 98 ALA A C 3
ATOM 4754 O O . ALA A 1 98 ? 69.045 -14.657 12.717 1.00 26.50 98 ALA A O 3
ATOM 4761 N N . SER A 1 99 ? 67.393 -16.155 12.466 1.00 26.50 99 SER A N 3
ATOM 4762 C CA . SER A 1 99 ? 68.283 -17.302 12.513 1.00 27.15 99 SER A CA 3
ATOM 4763 C C . SER A 1 99 ? 69.106 -17.379 11.226 1.00 27.64 99 SER A C 3
ATOM 4764 O O . SER A 1 99 ? 70.333 -17.445 11.272 1.00 28.00 99 SER A O 3
ATOM 4772 N N . SER A 1 100 ? 68.402 -17.366 10.087 1.00 27.71 100 SER A N 3
ATOM 4773 C CA . SER A 1 100 ? 69.029 -17.375 8.764 1.00 28.26 100 SER A CA 3
ATOM 4774 C C . SER A 1 100 ? 70.031 -18.520 8.612 1.00 28.98 100 SER A C 3
ATOM 4775 O O . SER A 1 100 ? 71.227 -18.359 8.846 1.00 29.38 100 SER A O 3
ATOM 4783 N N . LYS A 1 101 ? 69.533 -19.682 8.218 1.00 29.21 101 LYS A N 3
ATOM 4784 C CA . LYS A 1 101 ? 70.377 -20.862 8.083 1.00 29.94 101 LYS A CA 3
ATOM 4785 C C . LYS A 1 101 ? 71.189 -20.790 6.795 1.00 30.44 101 LYS A C 3
ATOM 4786 O O . LYS A 1 101 ? 72.393 -21.051 6.790 1.00 31.19 101 LYS A O 3
ATOM 4805 N N . ALA A 1 102 ? 70.532 -20.411 5.710 1.00 30.08 102 ALA A N 3
ATOM 4806 C CA . ALA A 1 102 ? 71.197 -20.322 4.414 1.00 30.58 102 ALA A CA 3
ATOM 4807 C C . ALA A 1 102 ? 71.586 -18.883 4.096 1.00 30.59 102 ALA A C 3
ATOM 4808 O O . ALA A 1 102 ? 71.958 -18.565 2.966 1.00 30.68 102 ALA A O 3
ATOM 4815 N N . ARG A 1 103 ? 71.508 -18.025 5.112 1.00 30.57 103 ARG A N 3
ATOM 4816 C CA . ARG A 1 103 ? 71.769 -16.592 4.959 1.00 30.65 103 ARG A CA 3
ATOM 4817 C C . ARG A 1 103 ? 70.774 -15.966 3.984 1.00 30.77 103 ARG A C 3
ATOM 4818 O O . ARG A 1 103 ? 69.827 -16.614 3.543 1.00 30.46 103 ARG A O 3
ATOM 4839 N N . SER A 1 104 ? 70.974 -14.699 3.685 1.00 31.30 104 SER A N 3
ATOM 4840 C CA . SER A 1 104 ? 70.230 -14.042 2.629 1.00 31.63 104 SER A CA 3
ATOM 4841 C C . SER A 1 104 ? 71.138 -13.847 1.419 1.00 32.26 104 SER A C 3
ATOM 4842 O O . SER A 1 104 ? 70.680 -13.533 0.314 1.00 32.63 104 SER A O 3
ATOM 4850 N N . ASP A 1 105 ? 72.440 -14.036 1.659 1.00 32.44 105 ASP A N 3
ATOM 4851 C CA . ASP A 1 105 ? 73.482 -13.886 0.640 1.00 33.10 105 ASP A CA 3
ATOM 4852 C C . ASP A 1 105 ? 73.541 -12.461 0.094 1.00 33.71 105 ASP A C 3
ATOM 4853 O O . ASP A 1 105 ? 74.106 -12.214 -0.967 1.00 33.79 105 ASP A O 3
ATOM 4862 N N . ASP A 1 106 ? 72.967 -11.523 0.846 1.00 34.21 106 ASP A N 3
ATOM 4863 C CA . ASP A 1 106 ? 73.099 -10.100 0.540 1.00 34.91 106 ASP A CA 3
ATOM 4864 C C . ASP A 1 106 ? 74.412 -9.584 1.108 1.00 35.10 106 ASP A C 3
ATOM 4865 O O . ASP A 1 106 ? 74.716 -8.398 1.018 1.00 35.16 106 ASP A O 3
ATOM 4874 N N . LEU A 1 107 ? 75.163 -10.507 1.727 1.00 35.27 107 LEU A N 3
ATOM 4875 C CA . LEU A 1 107 ? 76.484 -10.232 2.297 1.00 35.52 107 LEU A CA 3
ATOM 4876 C C . LEU A 1 107 ? 76.376 -9.395 3.571 1.00 35.58 107 LEU A C 3
ATOM 4877 O O . LEU A 1 107 ? 77.376 -8.968 4.139 1.00 35.79 107 LEU A O 3
ATOM 4893 N N . SER A 1 108 ? 75.152 -9.179 4.022 1.00 35.45 108 SER A N 3
ATOM 4894 C CA . SER A 1 108 ? 74.917 -8.539 5.303 1.00 35.56 108 SER A CA 3
ATOM 4895 C C . SER A 1 108 ? 74.531 -9.602 6.329 1.00 34.99 108 SER A C 3
ATOM 4896 O O . SER A 1 108 ? 75.146 -9.719 7.390 1.00 35.21 108 SER A O 3
ATOM 4904 N N . VAL A 1 109 ? 73.516 -10.386 5.990 1.00 34.34 109 VAL A N 3
ATOM 4905 C CA . VAL A 1 109 ? 73.108 -11.517 6.803 1.00 33.84 109 VAL A CA 3
ATOM 4906 C C . VAL A 1 109 ? 73.288 -12.801 6.002 1.00 33.57 109 VAL A C 3
ATOM 4907 O O . VAL A 1 109 ? 74.284 -13.512 6.237 1.00 33.71 109 VAL A O 3
ATOM 4921 N N . GLY A 1 1 ? -28.035 -5.239 12.821 1.00 39.32 1 GLY A N 4
ATOM 4922 C CA . GLY A 1 1 ? -28.852 -6.283 13.485 1.00 39.39 1 GLY A CA 4
ATOM 4923 C C . GLY A 1 1 ? -30.325 -6.140 13.165 1.00 39.02 1 GLY A C 4
ATOM 4924 O O . GLY A 1 1 ? -30.698 -5.302 12.346 1.00 38.60 1 GLY A O 4
ATOM 4930 N N . PRO A 1 2 ? -31.185 -6.956 13.796 1.00 39.23 2 PRO A N 4
ATOM 4931 C CA . PRO A 1 2 ? -32.634 -6.905 13.584 1.00 38.99 2 PRO A CA 4
ATOM 4932 C C . PRO A 1 2 ? -33.253 -5.620 14.133 1.00 38.70 2 PRO A C 4
ATOM 4933 O O . PRO A 1 2 ? -32.875 -5.147 15.208 1.00 39.16 2 PRO A O 4
ATOM 4944 N N . LEU A 1 3 ? -34.209 -5.068 13.398 1.00 37.99 3 LEU A N 4
ATOM 4945 C CA . LEU A 1 3 ? -34.862 -3.826 13.790 1.00 37.71 3 LEU A CA 4
ATOM 4946 C C . LEU A 1 3 ? -36.349 -4.059 14.006 1.00 36.95 3 LEU A C 4
ATOM 4947 O O . LEU A 1 3 ? -36.974 -3.448 14.870 1.00 36.88 3 LEU A O 4
ATOM 4963 N N . GLY A 1 4 ? -36.903 -4.954 13.207 1.00 36.42 4 GLY A N 4
ATOM 4964 C CA . GLY A 1 4 ? -38.318 -5.223 13.252 1.00 35.70 4 GLY A CA 4
ATOM 4965 C C . GLY A 1 4 ? -38.853 -5.514 11.868 1.00 35.18 4 GLY A C 4
ATOM 4966 O O . GLY A 1 4 ? -38.689 -4.706 10.955 1.00 34.80 4 GLY A O 4
ATOM 4970 N N . SER A 1 5 ? -39.478 -6.663 11.700 1.00 35.22 5 SER A N 4
ATOM 4971 C CA . SER A 1 5 ? -39.947 -7.073 10.385 1.00 34.83 5 SER A CA 4
ATOM 4972 C C . SER A 1 5 ? -41.441 -7.372 10.395 1.00 34.57 5 SER A C 4
ATOM 4973 O O . SER A 1 5 ? -41.996 -7.838 9.403 1.00 34.37 5 SER A O 4
ATOM 4981 N N . THR A 1 6 ? -42.095 -7.072 11.505 1.00 34.64 6 THR A N 4
ATOM 4982 C CA . THR A 1 6 ? -43.496 -7.431 11.677 1.00 34.51 6 THR A CA 4
ATOM 4983 C C . THR A 1 6 ? -44.413 -6.224 11.448 1.00 33.81 6 THR A C 4
ATOM 4984 O O . THR A 1 6 ? -45.639 -6.339 11.498 1.00 33.44 6 THR A O 4
ATOM 4995 N N . SER A 1 7 ? -43.821 -5.066 11.188 1.00 33.71 7 SER A N 4
ATOM 4996 C CA . SER A 1 7 ? -44.595 -3.862 10.922 1.00 33.13 7 SER A CA 4
ATOM 4997 C C . SER A 1 7 ? -45.509 -4.084 9.715 1.00 32.43 7 SER A C 4
ATOM 4998 O O . SER A 1 7 ? -46.720 -3.864 9.800 1.00 32.42 7 SER A O 4
ATOM 5006 N N . LEU A 1 8 ? -44.916 -4.545 8.609 1.00 31.93 8 LEU A N 4
ATOM 5007 C CA . LEU A 1 8 ? -45.655 -4.954 7.405 1.00 31.32 8 LEU A CA 4
ATOM 5008 C C . LEU A 1 8 ? -46.349 -3.784 6.705 1.00 30.56 8 LEU A C 4
ATOM 5009 O O . LEU A 1 8 ? -45.913 -3.350 5.636 1.00 30.33 8 LEU A O 4
ATOM 5025 N N . VAL A 1 9 ? -47.414 -3.281 7.322 1.00 30.24 9 VAL A N 4
ATOM 5026 C CA . VAL A 1 9 ? -48.273 -2.266 6.720 1.00 29.57 9 VAL A CA 4
ATOM 5027 C C . VAL A 1 9 ? -48.894 -2.805 5.432 1.00 29.50 9 VAL A C 4
ATOM 5028 O O . VAL A 1 9 ? -48.470 -2.461 4.324 1.00 29.74 9 VAL A O 4
ATOM 5041 N N . GLN A 1 10 ? -49.884 -3.681 5.608 1.00 29.28 10 GLN A N 4
ATOM 5042 C CA . GLN A 1 10 ? -50.567 -4.366 4.508 1.00 29.30 10 GLN A CA 4
ATOM 5043 C C . GLN A 1 10 ? -49.635 -5.333 3.781 1.00 28.60 10 GLN A C 4
ATOM 5044 O O . GLN A 1 10 ? -49.732 -6.550 3.955 1.00 28.70 10 GLN A O 4
ATOM 5058 N N . GLY A 1 11 ? -48.740 -4.797 2.973 1.00 27.99 11 GLY A N 4
ATOM 5059 C CA . GLY A 1 11 ? -47.831 -5.630 2.215 1.00 27.37 11 GLY A CA 4
ATOM 5060 C C . GLY A 1 11 ? -48.251 -5.786 0.777 1.00 27.00 11 GLY A C 4
ATOM 5061 O O . GLY A 1 11 ? -49.436 -5.827 0.456 1.00 26.96 11 GLY A O 4
ATOM 5065 N N . LEU A 1 12 ? -47.257 -5.872 -0.080 1.00 26.82 12 LEU A N 4
ATOM 5066 C CA . LEU A 1 12 ? -47.448 -6.017 -1.499 1.00 26.55 12 LEU A CA 4
ATOM 5067 C C . LEU A 1 12 ? -46.228 -6.713 -2.049 1.00 25.80 12 LEU A C 4
ATOM 5068 O O . LEU A 1 12 ? -45.416 -7.238 -1.292 1.00 25.54 12 LEU A O 4
ATOM 5084 N N . THR A 1 13 ? -46.095 -6.700 -3.346 1.00 25.53 13 THR A N 4
ATOM 5085 C CA . THR A 1 13 ? -44.949 -7.309 -3.997 1.00 24.91 13 THR A CA 4
ATOM 5086 C C . THR A 1 13 ? -43.713 -6.388 -3.976 1.00 24.79 13 THR A C 4
ATOM 5087 O O . THR A 1 13 ? -42.634 -6.828 -3.594 1.00 24.22 13 THR A O 4
ATOM 5098 N N . PRO A 1 14 ? -43.840 -5.103 -4.390 1.00 25.42 14 PRO A N 4
ATOM 5099 C CA . PRO A 1 14 ? -42.709 -4.153 -4.404 1.00 25.50 14 PRO A CA 4
ATOM 5100 C C . PRO A 1 14 ? -41.879 -4.101 -3.101 1.00 24.95 14 PRO A C 4
ATOM 5101 O O . PRO A 1 14 ? -40.667 -4.200 -3.169 1.00 24.63 14 PRO A O 4
ATOM 5112 N N . PRO A 1 15 ? -42.490 -3.940 -1.898 1.00 24.93 15 PRO A N 4
ATOM 5113 C CA . PRO A 1 15 ? -41.722 -3.812 -0.645 1.00 24.50 15 PRO A CA 4
ATOM 5114 C C . PRO A 1 15 ? -40.652 -4.908 -0.437 1.00 23.52 15 PRO A C 4
ATOM 5115 O O . PRO A 1 15 ? -39.472 -4.581 -0.288 1.00 23.07 15 PRO A O 4
ATOM 5126 N N . PRO A 1 16 ? -41.012 -6.217 -0.424 1.00 23.25 16 PRO A N 4
ATOM 5127 C CA . PRO A 1 16 ? -40.027 -7.279 -0.213 1.00 22.42 16 PRO A CA 4
ATOM 5128 C C . PRO A 1 16 ? -39.266 -7.675 -1.485 1.00 22.03 16 PRO A C 4
ATOM 5129 O O . PRO A 1 16 ? -38.136 -8.159 -1.409 1.00 22.10 16 PRO A O 4
ATOM 5140 N N . ASP A 1 17 ? -39.872 -7.457 -2.645 1.00 21.73 17 ASP A N 4
ATOM 5141 C CA . ASP A 1 17 ? -39.296 -7.915 -3.906 1.00 21.48 17 ASP A CA 4
ATOM 5142 C C . ASP A 1 17 ? -38.800 -6.728 -4.728 1.00 20.70 17 ASP A C 4
ATOM 5143 O O . ASP A 1 17 ? -38.840 -6.738 -5.960 1.00 20.31 17 ASP A O 4
ATOM 5152 N N . PHE A 1 18 ? -38.323 -5.705 -4.031 1.00 20.58 18 PHE A N 4
ATOM 5153 C CA . PHE A 1 18 ? -37.879 -4.483 -4.682 1.00 19.96 18 PHE A CA 4
ATOM 5154 C C . PHE A 1 18 ? -36.498 -4.667 -5.295 1.00 19.47 18 PHE A C 4
ATOM 5155 O O . PHE A 1 18 ? -35.471 -4.429 -4.654 1.00 19.17 18 PHE A O 4
ATOM 5172 N N . ASN A 1 19 ? -36.490 -5.115 -6.536 1.00 19.51 19 ASN A N 4
ATOM 5173 C CA . ASN A 1 19 ? -35.258 -5.331 -7.276 1.00 19.22 19 ASN A CA 4
ATOM 5174 C C . ASN A 1 19 ? -35.536 -5.219 -8.769 1.00 18.44 19 ASN A C 4
ATOM 5175 O O . ASN A 1 19 ? -36.689 -5.341 -9.176 1.00 18.17 19 ASN A O 4
ATOM 5186 N N . GLN A 1 20 ? -34.474 -4.961 -9.545 1.00 18.18 20 GLN A N 4
ATOM 5187 C CA . GLN A 1 20 ? -34.490 -4.867 -11.021 1.00 17.53 20 GLN A CA 4
ATOM 5188 C C . GLN A 1 20 ? -35.413 -3.769 -11.571 1.00 17.18 20 GLN A C 4
ATOM 5189 O O . GLN A 1 20 ? -34.965 -2.936 -12.351 1.00 16.92 20 GLN A O 4
ATOM 5203 N N . CYS A 1 21 ? -36.682 -3.791 -11.196 1.00 17.29 21 CYS A N 4
ATOM 5204 C CA . CYS A 1 21 ? -37.678 -2.800 -11.637 1.00 17.13 21 CYS A CA 4
ATOM 5205 C C . CYS A 1 21 ? -37.880 -2.816 -13.162 1.00 16.75 21 CYS A C 4
ATOM 5206 O O . CYS A 1 21 ? -38.617 -1.993 -13.703 1.00 16.28 21 CYS A O 4
ATOM 5214 N N . LEU A 1 22 ? -37.205 -3.753 -13.839 1.00 17.08 22 LEU A N 4
ATOM 5215 C CA . LEU A 1 22 ? -37.332 -3.952 -15.294 1.00 16.96 22 LEU A CA 4
ATOM 5216 C C . LEU A 1 22 ? -36.902 -2.718 -16.081 1.00 16.12 22 LEU A C 4
ATOM 5217 O O . LEU A 1 22 ? -37.122 -2.632 -17.286 1.00 16.24 22 LEU A O 4
ATOM 5233 N N . LYS A 1 23 ? -36.262 -1.785 -15.396 1.00 15.37 23 LYS A N 4
ATOM 5234 C CA . LYS A 1 23 ? -35.797 -0.551 -16.011 1.00 14.61 23 LYS A CA 4
ATOM 5235 C C . LYS A 1 23 ? -34.549 -0.776 -16.843 1.00 14.25 23 LYS A C 4
ATOM 5236 O O . LYS A 1 23 ? -34.279 -0.017 -17.771 1.00 13.68 23 LYS A O 4
ATOM 5255 N N . ASN A 1 24 ? -33.813 -1.839 -16.519 1.00 14.73 24 ASN A N 4
ATOM 5256 C CA . ASN A 1 24 ? -32.460 -2.042 -17.039 1.00 14.67 24 ASN A CA 4
ATOM 5257 C C . ASN A 1 24 ? -31.572 -0.911 -16.546 1.00 13.87 24 ASN A C 4
ATOM 5258 O O . ASN A 1 24 ? -30.879 -1.052 -15.543 1.00 14.11 24 ASN A O 4
ATOM 5269 N N . SER A 1 25 ? -31.690 0.222 -17.231 1.00 13.05 25 SER A N 4
ATOM 5270 C CA . SER A 1 25 ? -30.955 1.450 -16.953 1.00 12.28 25 SER A CA 4
ATOM 5271 C C . SER A 1 25 ? -31.246 2.439 -18.072 1.00 12.15 25 SER A C 4
ATOM 5272 O O . SER A 1 25 ? -30.608 2.406 -19.120 1.00 12.30 25 SER A O 4
ATOM 5280 N N . PRO A 1 26 ? -32.269 3.283 -17.883 1.00 12.10 26 PRO A N 4
ATOM 5281 C CA . PRO A 1 26 ? -32.717 4.235 -18.907 1.00 12.18 26 PRO A CA 4
ATOM 5282 C C . PRO A 1 26 ? -31.611 5.187 -19.358 1.00 11.48 26 PRO A C 4
ATOM 5283 O O . PRO A 1 26 ? -31.367 5.341 -20.555 1.00 11.60 26 PRO A O 4
ATOM 5294 N N . ASP A 1 27 ? -30.952 5.823 -18.397 1.00 10.92 27 ASP A N 4
ATOM 5295 C CA . ASP A 1 27 ? -29.877 6.755 -18.701 1.00 10.34 27 ASP A CA 4
ATOM 5296 C C . ASP A 1 27 ? -28.866 6.744 -17.556 1.00 9.92 27 ASP A C 4
ATOM 5297 O O . ASP A 1 27 ? -27.771 6.213 -17.716 1.00 10.16 27 ASP A O 4
ATOM 5306 N N . GLU A 1 28 ? -29.269 7.323 -16.410 1.00 9.51 28 GLU A N 4
ATOM 5307 C CA . GLU A 1 28 ? -28.557 7.220 -15.123 1.00 9.33 28 GLU A CA 4
ATOM 5308 C C . GLU A 1 28 ? -27.050 6.973 -15.245 1.00 8.90 28 GLU A C 4
ATOM 5309 O O . GLU A 1 28 ? -26.549 5.901 -14.908 1.00 9.13 28 GLU A O 4
ATOM 5321 N N . LYS A 1 29 ? -26.331 7.978 -15.724 1.00 8.50 29 LYS A N 4
ATOM 5322 C CA . LYS A 1 29 ? -24.879 7.895 -15.805 1.00 8.24 29 LYS A CA 4
ATOM 5323 C C . LYS A 1 29 ? -24.252 8.895 -14.844 1.00 7.81 29 LYS A C 4
ATOM 5324 O O . LYS A 1 29 ? -23.031 8.972 -14.719 1.00 7.74 29 LYS A O 4
ATOM 5343 N N . PHE A 1 30 ? -25.119 9.679 -14.201 1.00 7.78 30 PHE A N 4
ATOM 5344 C CA . PHE A 1 30 ? -24.748 10.606 -13.121 1.00 7.70 30 PHE A CA 4
ATOM 5345 C C . PHE A 1 30 ? -24.009 11.854 -13.624 1.00 7.44 30 PHE A C 4
ATOM 5346 O O . PHE A 1 30 ? -24.351 12.971 -13.238 1.00 7.61 30 PHE A O 4
ATOM 5363 N N . PHE A 1 31 ? -23.028 11.676 -14.505 1.00 7.30 31 PHE A N 4
ATOM 5364 C CA . PHE A 1 31 ? -22.143 12.763 -14.907 1.00 7.33 31 PHE A CA 4
ATOM 5365 C C . PHE A 1 31 ? -22.654 13.403 -16.180 1.00 7.51 31 PHE A C 4
ATOM 5366 O O . PHE A 1 31 ? -21.952 14.181 -16.819 1.00 7.81 31 PHE A O 4
ATOM 5383 N N . SER A 1 32 ? -23.883 13.037 -16.529 1.00 7.60 32 SER A N 4
ATOM 5384 C CA . SER A 1 32 ? -24.582 13.543 -17.690 1.00 8.12 32 SER A CA 4
ATOM 5385 C C . SER A 1 32 ? -23.727 13.488 -18.956 1.00 8.57 32 SER A C 4
ATOM 5386 O O . SER A 1 32 ? -23.647 12.451 -19.612 1.00 9.15 32 SER A O 4
ATOM 5394 N N . ASP A 1 33 ? -23.070 14.581 -19.279 1.00 8.53 33 ASP A N 4
ATOM 5395 C CA . ASP A 1 33 ? -22.323 14.659 -20.515 1.00 9.12 33 ASP A CA 4
ATOM 5396 C C . ASP A 1 33 ? -21.030 15.427 -20.323 1.00 9.48 33 ASP A C 4
ATOM 5397 O O . ASP A 1 33 ? -20.518 16.050 -21.250 1.00 10.03 33 ASP A O 4
ATOM 5406 N N . PHE A 1 34 ? -20.470 15.321 -19.119 1.00 9.37 34 PHE A N 4
ATOM 5407 C CA . PHE A 1 34 ? -19.188 15.948 -18.798 1.00 9.94 34 PHE A CA 4
ATOM 5408 C C . PHE A 1 34 ? -18.017 15.120 -19.341 1.00 9.93 34 PHE A C 4
ATOM 5409 O O . PHE A 1 34 ? -16.954 15.048 -18.717 1.00 10.33 34 PHE A O 4
ATOM 5426 N N . SER A 1 35 ? -18.218 14.509 -20.512 1.00 9.65 35 SER A N 4
ATOM 5427 C CA . SER A 1 35 ? -17.191 13.696 -21.163 1.00 9.74 35 SER A CA 4
ATOM 5428 C C . SER A 1 35 ? -16.780 12.504 -20.294 1.00 9.44 35 SER A C 4
ATOM 5429 O O . SER A 1 35 ? -15.666 11.999 -20.404 1.00 9.50 35 SER A O 4
ATOM 5437 N N . ASN A 1 36 ? -17.699 12.049 -19.450 1.00 9.30 36 ASN A N 4
ATOM 5438 C CA . ASN A 1 36 ? -17.449 10.921 -18.555 1.00 9.24 36 ASN A CA 4
ATOM 5439 C C . ASN A 1 36 ? -17.423 9.602 -19.308 1.00 8.77 36 ASN A C 4
ATOM 5440 O O . ASN A 1 36 ? -16.864 8.617 -18.811 1.00 8.94 36 ASN A O 4
ATOM 5451 N N . ASN A 1 37 ? -18.040 9.591 -20.493 1.00 8.43 37 ASN A N 4
ATOM 5452 C CA . ASN A 1 37 ? -18.140 8.395 -21.337 1.00 8.29 37 ASN A CA 4
ATOM 5453 C C . ASN A 1 37 ? -19.038 7.351 -20.675 1.00 7.88 37 ASN A C 4
ATOM 5454 O O . ASN A 1 37 ? -20.135 7.069 -21.154 1.00 7.92 37 ASN A O 4
ATOM 5465 N N . MET A 1 38 ? -18.578 6.816 -19.553 1.00 7.75 38 MET A N 4
ATOM 5466 C CA . MET A 1 38 ? -19.316 5.788 -18.826 1.00 7.70 38 MET A CA 4
ATOM 5467 C C . MET A 1 38 ? -18.852 5.715 -17.374 1.00 7.11 38 MET A C 4
ATOM 5468 O O . MET A 1 38 ? -19.380 4.936 -16.579 1.00 7.09 38 MET A O 4
ATOM 5482 N N . GLY A 1 39 ? -17.851 6.527 -17.037 1.00 6.94 39 GLY A N 4
ATOM 5483 C CA . GLY A 1 39 ? -17.326 6.542 -15.689 1.00 6.72 39 GLY A CA 4
ATOM 5484 C C . GLY A 1 39 ? -16.302 5.451 -15.468 1.00 6.82 39 GLY A C 4
ATOM 5485 O O . GLY A 1 39 ? -15.154 5.739 -15.139 1.00 7.22 39 GLY A O 4
ATOM 5489 N N . SER A 1 40 ? -16.726 4.205 -15.671 1.00 6.70 40 SER A N 4
ATOM 5490 C CA . SER A 1 40 ? -15.892 3.025 -15.458 1.00 7.03 40 SER A CA 4
ATOM 5491 C C . SER A 1 40 ? -15.590 2.816 -13.983 1.00 6.75 40 SER A C 4
ATOM 5492 O O . SER A 1 40 ? -15.155 3.728 -13.278 1.00 7.15 40 SER A O 4
ATOM 5500 N N . ARG A 1 41 ? -15.817 1.608 -13.519 1.00 6.32 41 ARG A N 4
ATOM 5501 C CA . ARG A 1 41 ? -15.515 1.265 -12.147 1.00 6.15 41 ARG A CA 4
ATOM 5502 C C . ARG A 1 41 ? -14.127 0.648 -12.053 1.00 6.66 41 ARG A C 4
ATOM 5503 O O . ARG A 1 41 ? -13.958 -0.565 -12.157 1.00 6.86 41 ARG A O 4
ATOM 5524 N N . LYS A 1 42 ? -13.134 1.508 -11.901 1.00 7.18 42 LYS A N 4
ATOM 5525 C CA . LYS A 1 42 ? -11.750 1.075 -11.780 1.00 7.95 42 LYS A CA 4
ATOM 5526 C C . LYS A 1 42 ? -11.579 0.214 -10.532 1.00 7.64 42 LYS A C 4
ATOM 5527 O O . LYS A 1 42 ? -11.138 -0.932 -10.602 1.00 7.95 42 LYS A O 4
ATOM 5546 N N . ASN A 1 43 ? -11.969 0.799 -9.402 1.00 7.18 43 ASN A N 4
ATOM 5547 C CA . ASN A 1 43 ? -11.859 0.184 -8.076 1.00 6.90 43 ASN A CA 4
ATOM 5548 C C . ASN A 1 43 ? -12.181 1.248 -7.029 1.00 6.59 43 ASN A C 4
ATOM 5549 O O . ASN A 1 43 ? -11.328 2.062 -6.678 1.00 7.32 43 ASN A O 4
ATOM 5560 N N . PRO A 1 44 ? -13.430 1.290 -6.556 1.00 5.79 44 PRO A N 4
ATOM 5561 C CA . PRO A 1 44 ? -13.906 2.362 -5.691 1.00 5.83 44 PRO A CA 4
ATOM 5562 C C . PRO A 1 44 ? -13.677 2.118 -4.203 1.00 5.83 44 PRO A C 4
ATOM 5563 O O . PRO A 1 44 ? -13.866 3.027 -3.396 1.00 6.26 44 PRO A O 4
ATOM 5574 N N . ASP A 1 45 ? -13.255 0.902 -3.857 1.00 5.59 45 ASP A N 4
ATOM 5575 C CA . ASP A 1 45 ? -13.102 0.487 -2.455 1.00 5.67 45 ASP A CA 4
ATOM 5576 C C . ASP A 1 45 ? -14.330 0.880 -1.630 1.00 5.46 45 ASP A C 4
ATOM 5577 O O . ASP A 1 45 ? -14.254 1.740 -0.752 1.00 5.44 45 ASP A O 4
ATOM 5586 N N . PRO A 1 46 ? -15.490 0.250 -1.903 1.00 5.77 46 PRO A N 4
ATOM 5587 C CA . PRO A 1 46 ? -16.771 0.638 -1.293 1.00 6.07 46 PRO A CA 4
ATOM 5588 C C . PRO A 1 46 ? -16.862 0.283 0.189 1.00 6.28 46 PRO A C 4
ATOM 5589 O O . PRO A 1 46 ? -17.417 1.038 0.988 1.00 6.83 46 PRO A O 4
ATOM 5600 N N . LEU A 1 47 ? -16.319 -0.869 0.546 1.00 6.19 47 LEU A N 4
ATOM 5601 C CA . LEU A 1 47 ? -16.393 -1.354 1.916 1.00 6.74 47 LEU A CA 4
ATOM 5602 C C . LEU A 1 47 ? -15.045 -1.221 2.606 1.00 6.79 47 LEU A C 4
ATOM 5603 O O . LEU A 1 47 ? -14.959 -0.725 3.727 1.00 7.54 47 LEU A O 4
ATOM 5619 N N . ALA A 1 48 ? -14.003 -1.678 1.914 1.00 6.28 48 ALA A N 4
ATOM 5620 C CA . ALA A 1 48 ? -12.627 -1.635 2.402 1.00 6.64 48 ALA A CA 4
ATOM 5621 C C . ALA A 1 48 ? -11.720 -2.276 1.356 1.00 6.21 48 ALA A C 4
ATOM 5622 O O . ALA A 1 48 ? -11.004 -1.590 0.640 1.00 6.37 48 ALA A O 4
ATOM 5629 N N . THR A 1 49 ? -11.765 -3.596 1.282 1.00 5.97 49 THR A N 4
ATOM 5630 C CA . THR A 1 49 ? -11.126 -4.337 0.202 1.00 5.78 49 THR A CA 4
ATOM 5631 C C . THR A 1 49 ? -12.124 -5.316 -0.414 1.00 5.51 49 THR A C 4
ATOM 5632 O O . THR A 1 49 ? -11.800 -6.074 -1.327 1.00 5.78 49 THR A O 4
ATOM 5643 N N . GLU A 1 50 ? -13.349 -5.273 0.121 1.00 5.40 50 GLU A N 4
ATOM 5644 C CA . GLU A 1 50 ? -14.443 -6.171 -0.263 1.00 5.68 50 GLU A CA 4
ATOM 5645 C C . GLU A 1 50 ? -14.125 -7.645 -0.017 1.00 5.52 50 GLU A C 4
ATOM 5646 O O . GLU A 1 50 ? -14.876 -8.525 -0.444 1.00 5.73 50 GLU A O 4
ATOM 5658 N N . GLU A 1 51 ? -13.025 -7.916 0.679 1.00 5.43 51 GLU A N 4
ATOM 5659 C CA . GLU A 1 51 ? -12.795 -9.240 1.233 1.00 5.45 51 GLU A CA 4
ATOM 5660 C C . GLU A 1 51 ? -13.806 -9.449 2.340 1.00 5.48 51 GLU A C 4
ATOM 5661 O O . GLU A 1 51 ? -14.600 -10.387 2.320 1.00 5.85 51 GLU A O 4
ATOM 5673 N N . VAL A 1 52 ? -13.767 -8.511 3.284 1.00 5.42 52 VAL A N 4
ATOM 5674 C CA . VAL A 1 52 ? -14.706 -8.449 4.395 1.00 5.86 52 VAL A CA 4
ATOM 5675 C C . VAL A 1 52 ? -14.847 -9.804 5.089 1.00 6.11 52 VAL A C 4
ATOM 5676 O O . VAL A 1 52 ? -15.847 -10.504 4.921 1.00 6.55 52 VAL A O 4
ATOM 5689 N N . PRO A 1 53 ? -13.826 -10.220 5.848 1.00 6.09 53 PRO A N 4
ATOM 5690 C CA . PRO A 1 53 ? -13.944 -11.392 6.703 1.00 6.51 53 PRO A CA 4
ATOM 5691 C C . PRO A 1 53 ? -14.957 -11.110 7.801 1.00 6.99 53 PRO A C 4
ATOM 5692 O O . PRO A 1 53 ? -15.905 -11.866 8.004 1.00 7.85 53 PRO A O 4
ATOM 5703 N N . ASN A 1 54 ? -14.724 -9.985 8.484 1.00 6.65 54 ASN A N 4
ATOM 5704 C CA . ASN A 1 54 ? -15.627 -9.432 9.514 1.00 7.32 54 ASN A CA 4
ATOM 5705 C C . ASN A 1 54 ? -15.743 -10.327 10.751 1.00 7.87 54 ASN A C 4
ATOM 5706 O O . ASN A 1 54 ? -16.082 -9.867 11.842 1.00 8.62 54 ASN A O 4
ATOM 5717 N N . GLN A 1 55 ? -15.431 -11.585 10.570 1.00 7.71 55 GLN A N 4
ATOM 5718 C CA . GLN A 1 55 ? -15.537 -12.588 11.623 1.00 8.46 55 GLN A CA 4
ATOM 5719 C C . GLN A 1 55 ? -14.495 -12.325 12.703 1.00 8.71 55 GLN A C 4
ATOM 5720 O O . GLN A 1 55 ? -14.688 -12.650 13.872 1.00 9.31 55 GLN A O 4
ATOM 5734 N N . GLU A 1 56 ? -13.394 -11.722 12.285 1.00 8.44 56 GLU A N 4
ATOM 5735 C CA . GLU A 1 56 ? -12.313 -11.364 13.183 1.00 8.86 56 GLU A CA 4
ATOM 5736 C C . GLU A 1 56 ? -12.321 -9.857 13.400 1.00 8.25 56 GLU A C 4
ATOM 5737 O O . GLU A 1 56 ? -11.281 -9.239 13.639 1.00 8.21 56 GLU A O 4
ATOM 5749 N N . GLN A 1 57 ? -13.530 -9.293 13.310 1.00 8.02 57 GLN A N 4
ATOM 5750 C CA . GLN A 1 57 ? -13.783 -7.860 13.461 1.00 7.71 57 GLN A CA 4
ATOM 5751 C C . GLN A 1 57 ? -13.208 -7.064 12.300 1.00 6.84 57 GLN A C 4
ATOM 5752 O O . GLN A 1 57 ? -13.945 -6.583 11.440 1.00 6.77 57 GLN A O 4
ATOM 5766 N N . ILE A 1 58 ? -11.887 -6.964 12.275 1.00 6.43 58 ILE A N 4
ATOM 5767 C CA . ILE A 1 58 ? -11.181 -6.133 11.312 1.00 5.79 58 ILE A CA 4
ATOM 5768 C C . ILE A 1 58 ? -11.527 -4.656 11.535 1.00 5.74 58 ILE A C 4
ATOM 5769 O O . ILE A 1 58 ? -12.369 -4.081 10.843 1.00 5.48 58 ILE A O 4
ATOM 5785 N N . PRO A 1 59 ? -10.904 -4.036 12.552 1.00 6.40 59 PRO A N 4
ATOM 5786 C CA . PRO A 1 59 ? -11.092 -2.626 12.867 1.00 6.85 59 PRO A CA 4
ATOM 5787 C C . PRO A 1 59 ? -10.055 -1.752 12.170 1.00 6.63 59 PRO A C 4
ATOM 5788 O O . PRO A 1 59 ? -10.027 -0.532 12.336 1.00 7.28 59 PRO A O 4
ATOM 5799 N N . GLU A 1 60 ? -9.206 -2.395 11.391 1.00 5.93 60 GLU A N 4
ATOM 5800 C CA . GLU A 1 60 ? -8.145 -1.709 10.687 1.00 5.88 60 GLU A CA 4
ATOM 5801 C C . GLU A 1 60 ? -8.571 -1.364 9.264 1.00 5.80 60 GLU A C 4
ATOM 5802 O O . GLU A 1 60 ? -8.492 -2.185 8.357 1.00 5.92 60 GLU A O 4
ATOM 5814 N N . GLU A 1 61 ? -9.045 -0.138 9.089 1.00 5.98 61 GLU A N 4
ATOM 5815 C CA . GLU A 1 61 ? -9.496 0.336 7.788 1.00 6.40 61 GLU A CA 4
ATOM 5816 C C . GLU A 1 61 ? -8.307 0.785 6.937 1.00 6.67 61 GLU A C 4
ATOM 5817 O O . GLU A 1 61 ? -8.414 0.951 5.724 1.00 7.45 61 GLU A O 4
ATOM 5829 N N . GLY A 1 62 ? -7.163 0.959 7.580 1.00 6.22 62 GLY A N 4
ATOM 5830 C CA . GLY A 1 62 ? -5.983 1.407 6.865 1.00 6.69 62 GLY A CA 4
ATOM 5831 C C . GLY A 1 62 ? -5.456 2.728 7.375 1.00 6.92 62 GLY A C 4
ATOM 5832 O O . GLY A 1 62 ? -4.419 3.212 6.920 1.00 7.40 62 GLY A O 4
ATOM 5836 N N . PHE A 1 63 ? -6.164 3.309 8.333 1.00 6.81 63 PHE A N 4
ATOM 5837 C CA . PHE A 1 63 ? -5.774 4.584 8.926 1.00 7.27 63 PHE A CA 4
ATOM 5838 C C . PHE A 1 63 ? -4.766 4.375 10.057 1.00 6.90 63 PHE A C 4
ATOM 5839 O O . PHE A 1 63 ? -4.641 5.212 10.948 1.00 7.34 63 PHE A O 4
ATOM 5856 N N . ILE A 1 64 ? -4.036 3.266 10.004 1.00 6.31 64 ILE A N 4
ATOM 5857 C CA . ILE A 1 64 ? -3.067 2.940 11.041 1.00 6.14 64 ILE A CA 4
ATOM 5858 C C . ILE A 1 64 ? -1.958 3.994 11.071 1.00 6.65 64 ILE A C 4
ATOM 5859 O O . ILE A 1 64 ? -1.448 4.348 12.135 1.00 6.98 64 ILE A O 4
ATOM 5875 N N . HIS A 1 65 ? -1.588 4.465 9.873 1.00 6.99 65 HIS A N 4
ATOM 5876 C CA . HIS A 1 65 ? -0.721 5.639 9.698 1.00 7.71 65 HIS A CA 4
ATOM 5877 C C . HIS A 1 65 ? 0.739 5.281 9.994 1.00 7.41 65 HIS A C 4
ATOM 5878 O O . HIS A 1 65 ? 1.622 6.141 10.002 1.00 7.99 65 HIS A O 4
ATOM 5893 N N . THR A 1 66 ? 0.989 4.006 10.217 1.00 6.67 66 THR A N 4
ATOM 5894 C CA . THR A 1 66 ? 2.321 3.546 10.567 1.00 6.47 66 THR A CA 4
ATOM 5895 C C . THR A 1 66 ? 3.065 2.995 9.357 1.00 6.60 66 THR A C 4
ATOM 5896 O O . THR A 1 66 ? 4.259 2.698 9.432 1.00 6.62 66 THR A O 4
ATOM 5907 N N . GLN A 1 67 ? 2.370 2.881 8.233 1.00 6.89 67 GLN A N 4
ATOM 5908 C CA . GLN A 1 67 ? 2.987 2.385 7.011 1.00 7.37 67 GLN A CA 4
ATOM 5909 C C . GLN A 1 67 ? 3.801 3.501 6.364 1.00 7.24 67 GLN A C 4
ATOM 5910 O O . GLN A 1 67 ? 4.445 3.317 5.332 1.00 7.66 67 GLN A O 4
ATOM 5924 N N . TYR A 1 68 ? 3.747 4.666 6.997 1.00 6.89 68 TYR A N 4
ATOM 5925 C CA . TYR A 1 68 ? 4.570 5.800 6.618 1.00 7.01 68 TYR A CA 4
ATOM 5926 C C . TYR A 1 68 ? 5.869 5.762 7.425 1.00 6.55 68 TYR A C 4
ATOM 5927 O O . TYR A 1 68 ? 6.810 6.516 7.169 1.00 6.81 68 TYR A O 4
ATOM 5945 N N . GLY A 1 69 ? 5.912 4.852 8.392 1.00 6.15 69 GLY A N 4
ATOM 5946 C CA . GLY A 1 69 ? 7.074 4.705 9.243 1.00 6.07 69 GLY A CA 4
ATOM 5947 C C . GLY A 1 69 ? 7.933 3.524 8.832 1.00 5.90 69 GLY A C 4
ATOM 5948 O O . GLY A 1 69 ? 8.421 2.771 9.678 1.00 5.61 69 GLY A O 4
ATOM 5952 N N . GLN A 1 70 ? 8.119 3.355 7.532 1.00 6.45 70 GLN A N 4
ATOM 5953 C CA . GLN A 1 70 ? 8.891 2.239 7.014 1.00 6.69 70 GLN A CA 4
ATOM 5954 C C . GLN A 1 70 ? 10.088 2.742 6.222 1.00 6.71 70 GLN A C 4
ATOM 5955 O O . GLN A 1 70 ? 9.929 3.381 5.190 1.00 7.25 70 GLN A O 4
ATOM 5969 N N . LYS A 1 71 ? 11.287 2.463 6.710 1.00 6.35 71 LYS A N 4
ATOM 5970 C CA . LYS A 1 71 ? 12.490 2.785 5.959 1.00 6.54 71 LYS A CA 4
ATOM 5971 C C . LYS A 1 71 ? 13.393 1.549 5.850 1.00 6.34 71 LYS A C 4
ATOM 5972 O O . LYS A 1 71 ? 14.126 1.197 6.774 1.00 6.36 71 LYS A O 4
ATOM 5991 N N . PRO A 1 72 ? 13.286 0.826 4.731 1.00 6.47 72 PRO A N 4
ATOM 5992 C CA . PRO A 1 72 ? 14.124 -0.338 4.443 1.00 6.58 72 PRO A CA 4
ATOM 5993 C C . PRO A 1 72 ? 15.481 0.073 3.877 1.00 6.47 72 PRO A C 4
ATOM 5994 O O . PRO A 1 72 ? 16.413 -0.734 3.803 1.00 6.74 72 PRO A O 4
ATOM 6005 N N . GLU A 1 73 ? 15.568 1.339 3.483 1.00 6.33 73 GLU A N 4
ATOM 6006 C CA . GLU A 1 73 ? 16.790 1.912 2.934 1.00 6.45 73 GLU A CA 4
ATOM 6007 C C . GLU A 1 73 ? 17.840 2.087 4.019 1.00 6.01 73 GLU A C 4
ATOM 6008 O O . GLU A 1 73 ? 17.874 3.103 4.714 1.00 5.68 73 GLU A O 4
ATOM 6020 N N . GLN A 1 74 ? 18.669 1.071 4.174 1.00 6.31 74 GLN A N 4
ATOM 6021 C CA . GLN A 1 74 ? 19.739 1.092 5.157 1.00 6.22 74 GLN A CA 4
ATOM 6022 C C . GLN A 1 74 ? 21.101 1.403 4.520 1.00 6.34 74 GLN A C 4
ATOM 6023 O O . GLN A 1 74 ? 21.813 2.281 5.003 1.00 6.32 74 GLN A O 4
ATOM 6037 N N . PRO A 1 75 ? 21.501 0.689 3.437 1.00 6.73 75 PRO A N 4
ATOM 6038 C CA . PRO A 1 75 ? 22.807 0.905 2.802 1.00 7.11 75 PRO A CA 4
ATOM 6039 C C . PRO A 1 75 ? 22.982 2.324 2.264 1.00 7.12 75 PRO A C 4
ATOM 6040 O O . PRO A 1 75 ? 23.799 3.094 2.779 1.00 7.46 75 PRO A O 4
ATOM 6051 N N . SER A 1 76 ? 22.210 2.682 1.245 1.00 7.00 76 SER A N 4
ATOM 6052 C CA . SER A 1 76 ? 22.355 3.991 0.625 1.00 7.24 76 SER A CA 4
ATOM 6053 C C . SER A 1 76 ? 21.005 4.656 0.376 1.00 7.24 76 SER A C 4
ATOM 6054 O O . SER A 1 76 ? 20.784 5.803 0.765 1.00 7.02 76 SER A O 4
ATOM 6062 N N . GLY A 1 77 ? 20.107 3.938 -0.282 1.00 7.81 77 GLY A N 4
ATOM 6063 C CA . GLY A 1 77 ? 18.863 4.529 -0.730 1.00 8.19 77 GLY A CA 4
ATOM 6064 C C . GLY A 1 77 ? 19.006 5.093 -2.130 1.00 8.67 77 GLY A C 4
ATOM 6065 O O . GLY A 1 77 ? 18.269 4.721 -3.043 1.00 9.39 77 GLY A O 4
ATOM 6069 N N . ALA A 1 78 ? 19.977 5.984 -2.289 1.00 8.46 78 ALA A N 4
ATOM 6070 C CA . ALA A 1 78 ? 20.328 6.540 -3.586 1.00 9.08 78 ALA A CA 4
ATOM 6071 C C . ALA A 1 78 ? 21.845 6.604 -3.715 1.00 9.03 78 ALA A C 4
ATOM 6072 O O . ALA A 1 78 ? 22.499 7.427 -3.070 1.00 8.98 78 ALA A O 4
ATOM 6079 N N . SER A 1 79 ? 22.402 5.716 -4.523 1.00 9.25 79 SER A N 4
ATOM 6080 C CA . SER A 1 79 ? 23.843 5.621 -4.665 1.00 9.45 79 SER A CA 4
ATOM 6081 C C . SER A 1 79 ? 24.362 6.678 -5.634 1.00 9.58 79 SER A C 4
ATOM 6082 O O . SER A 1 79 ? 24.550 6.414 -6.822 1.00 9.90 79 SER A O 4
ATOM 6090 N N . ALA A 1 80 ? 24.552 7.886 -5.125 1.00 9.56 80 ALA A N 4
ATOM 6091 C CA . ALA A 1 80 ? 25.115 8.968 -5.923 1.00 9.88 80 ALA A CA 4
ATOM 6092 C C . ALA A 1 80 ? 26.339 9.564 -5.240 1.00 9.90 80 ALA A C 4
ATOM 6093 O O . ALA A 1 80 ? 27.127 10.265 -5.866 1.00 10.21 80 ALA A O 4
ATOM 6100 N N . GLY A 1 81 ? 26.501 9.264 -3.958 1.00 9.80 81 GLY A N 4
ATOM 6101 C CA . GLY A 1 81 ? 27.591 9.837 -3.190 1.00 10.04 81 GLY A CA 4
ATOM 6102 C C . GLY A 1 81 ? 28.889 9.066 -3.322 1.00 10.12 81 GLY A C 4
ATOM 6103 O O . GLY A 1 81 ? 29.940 9.541 -2.896 1.00 10.38 81 GLY A O 4
ATOM 6107 N N . HIS A 1 82 ? 28.827 7.877 -3.907 1.00 10.09 82 HIS A N 4
ATOM 6108 C CA . HIS A 1 82 ? 30.027 7.064 -4.078 1.00 10.32 82 HIS A CA 4
ATOM 6109 C C . HIS A 1 82 ? 30.445 7.039 -5.537 1.00 10.96 82 HIS A C 4
ATOM 6110 O O . HIS A 1 82 ? 31.451 7.636 -5.907 1.00 11.19 82 HIS A O 4
ATOM 6125 N N . ARG A 1 83 ? 29.657 6.352 -6.363 1.00 11.41 83 ARG A N 4
ATOM 6126 C CA . ARG A 1 83 ? 29.931 6.246 -7.795 1.00 12.20 83 ARG A CA 4
ATOM 6127 C C . ARG A 1 83 ? 31.263 5.522 -8.015 1.00 12.66 83 ARG A C 4
ATOM 6128 O O . ARG A 1 83 ? 31.782 4.878 -7.103 1.00 12.79 83 ARG A O 4
ATOM 6149 N N . PHE A 1 84 ? 31.806 5.608 -9.221 1.00 13.06 84 PHE A N 4
ATOM 6150 C CA . PHE A 1 84 ? 33.058 4.917 -9.538 1.00 13.61 84 PHE A CA 4
ATOM 6151 C C . PHE A 1 84 ? 34.086 5.804 -10.260 1.00 14.10 84 PHE A C 4
ATOM 6152 O O . PHE A 1 84 ? 35.277 5.702 -9.965 1.00 14.50 84 PHE A O 4
ATOM 6169 N N . PRO A 1 85 ? 33.675 6.672 -11.228 1.00 14.25 85 PRO A N 4
ATOM 6170 C CA . PRO A 1 85 ? 34.614 7.545 -11.967 1.00 14.89 85 PRO A CA 4
ATOM 6171 C C . PRO A 1 85 ? 35.480 8.442 -11.078 1.00 14.90 85 PRO A C 4
ATOM 6172 O O . PRO A 1 85 ? 36.386 9.115 -11.575 1.00 15.47 85 PRO A O 4
ATOM 6183 N N . GLN A 1 86 ? 35.200 8.466 -9.779 1.00 14.42 86 GLN A N 4
ATOM 6184 C CA . GLN A 1 86 ? 36.033 9.203 -8.838 1.00 14.58 86 GLN A CA 4
ATOM 6185 C C . GLN A 1 86 ? 37.428 8.596 -8.797 1.00 14.98 86 GLN A C 4
ATOM 6186 O O . GLN A 1 86 ? 38.420 9.289 -8.569 1.00 15.51 86 GLN A O 4
ATOM 6200 N N . GLY A 1 87 ? 37.484 7.292 -9.028 1.00 14.85 87 GLY A N 4
ATOM 6201 C CA . GLY A 1 87 ? 38.751 6.586 -9.031 1.00 15.28 87 GLY A CA 4
ATOM 6202 C C . GLY A 1 87 ? 38.904 5.680 -10.237 1.00 15.54 87 GLY A C 4
ATOM 6203 O O . GLY A 1 87 ? 40.020 5.421 -10.681 1.00 16.04 87 GLY A O 4
ATOM 6207 N N . TYR A 1 88 ? 37.772 5.200 -10.759 1.00 15.34 88 TYR A N 4
ATOM 6208 C CA . TYR A 1 88 ? 37.749 4.314 -11.925 1.00 15.74 88 TYR A CA 4
ATOM 6209 C C . TYR A 1 88 ? 38.619 3.085 -11.673 1.00 16.38 88 TYR A C 4
ATOM 6210 O O . TYR A 1 88 ? 39.728 2.970 -12.203 1.00 16.65 88 TYR A O 4
ATOM 6228 N N . HIS A 1 89 ? 38.109 2.180 -10.839 1.00 16.74 89 HIS A N 4
ATOM 6229 C CA . HIS A 1 89 ? 38.860 1.009 -10.386 1.00 17.45 89 HIS A CA 4
ATOM 6230 C C . HIS A 1 89 ? 40.071 1.427 -9.556 1.00 17.29 89 HIS A C 4
ATOM 6231 O O . HIS A 1 89 ? 39.979 1.532 -8.334 1.00 17.63 89 HIS A O 4
ATOM 6246 N N . SER A 1 90 ? 41.192 1.695 -10.231 1.00 16.89 90 SER A N 4
ATOM 6247 C CA . SER A 1 90 ? 42.452 2.020 -9.563 1.00 16.87 90 SER A CA 4
ATOM 6248 C C . SER A 1 90 ? 42.774 1.002 -8.466 1.00 17.40 90 SER A C 4
ATOM 6249 O O . SER A 1 90 ? 43.365 1.338 -7.438 1.00 17.57 90 SER A O 4
ATOM 6257 N N . ASP A 1 91 ? 42.400 -0.250 -8.723 1.00 17.78 91 ASP A N 4
ATOM 6258 C CA . ASP A 1 91 ? 42.606 -1.339 -7.780 1.00 18.42 91 ASP A CA 4
ATOM 6259 C C . ASP A 1 91 ? 44.070 -1.421 -7.384 1.00 18.69 91 ASP A C 4
ATOM 6260 O O . ASP A 1 91 ? 44.409 -1.332 -6.205 1.00 19.21 91 ASP A O 4
ATOM 6269 N N . LYS A 1 92 ? 44.927 -1.600 -8.388 1.00 18.45 92 LYS A N 4
ATOM 6270 C CA . LYS A 1 92 ? 46.388 -1.590 -8.217 1.00 18.78 92 LYS A CA 4
ATOM 6271 C C . LYS A 1 92 ? 46.901 -2.798 -7.431 1.00 19.35 92 LYS A C 4
ATOM 6272 O O . LYS A 1 92 ? 48.110 -2.993 -7.335 1.00 19.92 92 LYS A O 4
ATOM 6291 N N . ARG A 1 93 ? 45.986 -3.609 -6.906 1.00 19.31 93 ARG A N 4
ATOM 6292 C CA . ARG A 1 93 ? 46.343 -4.740 -6.053 1.00 19.91 93 ARG A CA 4
ATOM 6293 C C . ARG A 1 93 ? 47.072 -4.246 -4.803 1.00 20.36 93 ARG A C 4
ATOM 6294 O O . ARG A 1 93 ? 48.299 -4.169 -4.767 1.00 20.53 93 ARG A O 4
ATOM 6315 N N . ARG A 1 94 ? 46.296 -3.892 -3.788 1.00 20.65 94 ARG A N 4
ATOM 6316 C CA . ARG A 1 94 ? 46.842 -3.324 -2.562 1.00 21.26 94 ARG A CA 4
ATOM 6317 C C . ARG A 1 94 ? 47.466 -4.418 -1.706 1.00 22.10 94 ARG A C 4
ATOM 6318 O O . ARG A 1 94 ? 47.241 -5.604 -1.944 1.00 22.42 94 ARG A O 4
ATOM 6339 N N . LEU A 1 95 ? 48.240 -4.025 -0.707 1.00 22.55 95 LEU A N 4
ATOM 6340 C CA . LEU A 1 95 ? 48.912 -4.987 0.154 1.00 23.45 95 LEU A CA 4
ATOM 6341 C C . LEU A 1 95 ? 48.003 -5.387 1.308 1.00 24.13 95 LEU A C 4
ATOM 6342 O O . LEU A 1 95 ? 47.920 -4.683 2.313 1.00 24.69 95 LEU A O 4
ATOM 6358 N N . SER A 1 96 ? 47.296 -6.495 1.141 1.00 24.14 96 SER A N 4
ATOM 6359 C CA . SER A 1 96 ? 46.466 -7.040 2.203 1.00 24.84 96 SER A CA 4
ATOM 6360 C C . SER A 1 96 ? 47.346 -7.568 3.324 1.00 25.65 96 SER A C 4
ATOM 6361 O O . SER A 1 96 ? 47.008 -7.467 4.503 1.00 26.06 96 SER A O 4
ATOM 6369 N N . LYS A 1 97 ? 48.480 -8.134 2.932 1.00 25.95 97 LYS A N 4
ATOM 6370 C CA . LYS A 1 97 ? 49.403 -8.756 3.865 1.00 26.80 97 LYS A CA 4
ATOM 6371 C C . LYS A 1 97 ? 50.268 -7.722 4.578 1.00 26.62 97 LYS A C 4
ATOM 6372 O O . LYS A 1 97 ? 50.486 -6.620 4.070 1.00 27.28 97 LYS A O 4
ATOM 6391 N N . ALA A 1 98 ? 50.741 -8.115 5.756 1.00 25.81 98 ALA A N 4
ATOM 6392 C CA . ALA A 1 98 ? 51.598 -7.290 6.611 1.00 25.63 98 ALA A CA 4
ATOM 6393 C C . ALA A 1 98 ? 50.801 -6.175 7.276 1.00 26.23 98 ALA A C 4
ATOM 6394 O O . ALA A 1 98 ? 50.746 -5.046 6.790 1.00 26.50 98 ALA A O 4
ATOM 6401 N N . SER A 1 99 ? 50.143 -6.516 8.375 1.00 26.50 99 SER A N 4
ATOM 6402 C CA . SER A 1 99 ? 49.378 -5.542 9.142 1.00 27.15 99 SER A CA 4
ATOM 6403 C C . SER A 1 99 ? 49.449 -5.840 10.640 1.00 27.64 99 SER A C 4
ATOM 6404 O O . SER A 1 99 ? 49.048 -5.023 11.465 1.00 28.00 99 SER A O 4
ATOM 6412 N N . SER A 1 100 ? 49.975 -7.011 10.989 1.00 27.71 100 SER A N 4
ATOM 6413 C CA . SER A 1 100 ? 50.081 -7.418 12.380 1.00 28.26 100 SER A CA 4
ATOM 6414 C C . SER A 1 100 ? 51.280 -6.748 13.050 1.00 28.98 100 SER A C 4
ATOM 6415 O O . SER A 1 100 ? 52.406 -6.826 12.551 1.00 29.38 100 SER A O 4
ATOM 6423 N N . LYS A 1 101 ? 51.028 -6.086 14.174 1.00 29.21 101 LYS A N 4
ATOM 6424 C CA . LYS A 1 101 ? 52.069 -5.350 14.880 1.00 29.94 101 LYS A CA 4
ATOM 6425 C C . LYS A 1 101 ? 52.641 -6.158 16.043 1.00 30.44 101 LYS A C 4
ATOM 6426 O O . LYS A 1 101 ? 53.831 -6.070 16.343 1.00 31.19 101 LYS A O 4
ATOM 6445 N N . ALA A 1 102 ? 51.788 -6.945 16.691 1.00 30.08 102 ALA A N 4
ATOM 6446 C CA . ALA A 1 102 ? 52.201 -7.732 17.850 1.00 30.58 102 ALA A CA 4
ATOM 6447 C C . ALA A 1 102 ? 53.183 -8.826 17.451 1.00 30.59 102 ALA A C 4
ATOM 6448 O O . ALA A 1 102 ? 52.846 -9.728 16.685 1.00 30.68 102 ALA A O 4
ATOM 6455 N N . ARG A 1 103 ? 54.398 -8.736 17.973 1.00 30.57 103 ARG A N 4
ATOM 6456 C CA . ARG A 1 103 ? 55.429 -9.716 17.673 1.00 30.65 103 ARG A CA 4
ATOM 6457 C C . ARG A 1 103 ? 55.288 -10.908 18.607 1.00 30.77 103 ARG A C 4
ATOM 6458 O O . ARG A 1 103 ? 55.187 -12.056 18.176 1.00 30.46 103 ARG A O 4
ATOM 6479 N N . SER A 1 104 ? 55.306 -10.605 19.893 1.00 31.30 104 SER A N 4
ATOM 6480 C CA . SER A 1 104 ? 55.061 -11.584 20.942 1.00 31.63 104 SER A CA 4
ATOM 6481 C C . SER A 1 104 ? 54.420 -10.841 22.104 1.00 32.26 104 SER A C 4
ATOM 6482 O O . SER A 1 104 ? 54.410 -11.294 23.249 1.00 32.63 104 SER A O 4
ATOM 6490 N N . ASP A 1 105 ? 53.878 -9.686 21.761 1.00 32.44 105 ASP A N 4
ATOM 6491 C CA . ASP A 1 105 ? 53.347 -8.750 22.731 1.00 33.10 105 ASP A CA 4
ATOM 6492 C C . ASP A 1 105 ? 51.862 -8.993 22.929 1.00 33.71 105 ASP A C 4
ATOM 6493 O O . ASP A 1 105 ? 51.048 -8.624 22.083 1.00 33.79 105 ASP A O 4
ATOM 6502 N N . ASP A 1 106 ? 51.519 -9.644 24.032 1.00 34.21 106 ASP A N 4
ATOM 6503 C CA . ASP A 1 106 ? 50.127 -9.940 24.348 1.00 34.91 106 ASP A CA 4
ATOM 6504 C C . ASP A 1 106 ? 49.350 -8.646 24.561 1.00 35.10 106 ASP A C 4
ATOM 6505 O O . ASP A 1 106 ? 48.654 -8.169 23.662 1.00 35.16 106 ASP A O 4
ATOM 6514 N N . LEU A 1 107 ? 49.473 -8.085 25.755 1.00 35.27 107 LEU A N 4
ATOM 6515 C CA . LEU A 1 107 ? 48.861 -6.800 26.065 1.00 35.52 107 LEU A CA 4
ATOM 6516 C C . LEU A 1 107 ? 49.513 -6.201 27.304 1.00 35.58 107 LEU A C 4
ATOM 6517 O O . LEU A 1 107 ? 49.045 -5.198 27.840 1.00 35.79 107 LEU A O 4
ATOM 6533 N N . SER A 1 108 ? 50.609 -6.816 27.740 1.00 35.45 108 SER A N 4
ATOM 6534 C CA . SER A 1 108 ? 51.297 -6.394 28.955 1.00 35.56 108 SER A CA 4
ATOM 6535 C C . SER A 1 108 ? 52.655 -5.777 28.620 1.00 34.99 108 SER A C 4
ATOM 6536 O O . SER A 1 108 ? 53.471 -5.511 29.508 1.00 35.21 108 SER A O 4
ATOM 6544 N N . VAL A 1 109 ? 52.886 -5.544 27.335 1.00 34.34 109 VAL A N 4
ATOM 6545 C CA . VAL A 1 109 ? 54.140 -4.974 26.874 1.00 33.84 109 VAL A CA 4
ATOM 6546 C C . VAL A 1 109 ? 53.885 -3.609 26.255 1.00 33.57 109 VAL A C 4
ATOM 6547 O O . VAL A 1 109 ? 53.474 -3.555 25.078 1.00 33.71 109 VAL A O 4
ATOM 6561 N N . GLY A 1 1 ? -67.381 -26.683 -20.880 1.00 39.32 1 GLY A N 5
ATOM 6562 C CA . GLY A 1 1 ? -67.410 -25.674 -19.793 1.00 39.39 1 GLY A CA 5
ATOM 6563 C C . GLY A 1 1 ? -66.099 -24.919 -19.701 1.00 39.02 1 GLY A C 5
ATOM 6564 O O . GLY A 1 1 ? -65.723 -24.228 -20.644 1.00 38.60 1 GLY A O 5
ATOM 6570 N N . PRO A 1 2 ? -65.375 -25.040 -18.578 1.00 39.23 2 PRO A N 5
ATOM 6571 C CA . PRO A 1 2 ? -64.084 -24.367 -18.382 1.00 38.99 2 PRO A CA 5
ATOM 6572 C C . PRO A 1 2 ? -62.985 -24.983 -19.245 1.00 38.70 2 PRO A C 5
ATOM 6573 O O . PRO A 1 2 ? -63.042 -26.167 -19.583 1.00 39.16 2 PRO A O 5
ATOM 6584 N N . LEU A 1 3 ? -61.998 -24.175 -19.614 1.00 37.99 3 LEU A N 5
ATOM 6585 C CA . LEU A 1 3 ? -60.893 -24.661 -20.430 1.00 37.71 3 LEU A CA 5
ATOM 6586 C C . LEU A 1 3 ? -59.601 -24.708 -19.628 1.00 36.95 3 LEU A C 5
ATOM 6587 O O . LEU A 1 3 ? -58.945 -25.744 -19.552 1.00 36.88 3 LEU A O 5
ATOM 6603 N N . GLY A 1 4 ? -59.228 -23.580 -19.044 1.00 36.42 4 GLY A N 5
ATOM 6604 C CA . GLY A 1 4 ? -58.009 -23.526 -18.266 1.00 35.70 4 GLY A CA 5
ATOM 6605 C C . GLY A 1 4 ? -57.749 -22.142 -17.719 1.00 35.18 4 GLY A C 5
ATOM 6606 O O . GLY A 1 4 ? -57.065 -21.343 -18.357 1.00 34.80 4 GLY A O 5
ATOM 6610 N N . SER A 1 5 ? -58.315 -21.863 -16.544 1.00 35.22 5 SER A N 5
ATOM 6611 C CA . SER A 1 5 ? -58.141 -20.575 -15.873 1.00 34.83 5 SER A CA 5
ATOM 6612 C C . SER A 1 5 ? -58.629 -19.420 -16.749 1.00 34.57 5 SER A C 5
ATOM 6613 O O . SER A 1 5 ? -58.024 -18.348 -16.785 1.00 34.37 5 SER A O 5
ATOM 6621 N N . THR A 1 6 ? -59.746 -19.648 -17.430 1.00 34.64 6 THR A N 5
ATOM 6622 C CA . THR A 1 6 ? -60.353 -18.642 -18.285 1.00 34.51 6 THR A CA 5
ATOM 6623 C C . THR A 1 6 ? -60.805 -17.430 -17.464 1.00 33.81 6 THR A C 5
ATOM 6624 O O . THR A 1 6 ? -60.903 -16.312 -17.977 1.00 33.44 6 THR A O 5
ATOM 6635 N N . SER A 1 7 ? -61.065 -17.660 -16.181 1.00 33.71 7 SER A N 5
ATOM 6636 C CA . SER A 1 7 ? -61.396 -16.584 -15.268 1.00 33.13 7 SER A CA 5
ATOM 6637 C C . SER A 1 7 ? -60.122 -15.858 -14.840 1.00 32.43 7 SER A C 5
ATOM 6638 O O . SER A 1 7 ? -59.506 -16.199 -13.830 1.00 32.42 7 SER A O 5
ATOM 6646 N N . LEU A 1 8 ? -59.722 -14.871 -15.632 1.00 31.93 8 LEU A N 5
ATOM 6647 C CA . LEU A 1 8 ? -58.473 -14.158 -15.402 1.00 31.32 8 LEU A CA 5
ATOM 6648 C C . LEU A 1 8 ? -58.582 -13.234 -14.193 1.00 30.56 8 LEU A C 5
ATOM 6649 O O . LEU A 1 8 ? -59.374 -12.291 -14.188 1.00 30.33 8 LEU A O 5
ATOM 6665 N N . VAL A 1 9 ? -57.789 -13.511 -13.167 1.00 30.24 9 VAL A N 5
ATOM 6666 C CA . VAL A 1 9 ? -57.760 -12.666 -11.982 1.00 29.57 9 VAL A CA 5
ATOM 6667 C C . VAL A 1 9 ? -56.732 -11.552 -12.150 1.00 29.50 9 VAL A C 5
ATOM 6668 O O . VAL A 1 9 ? -56.795 -10.514 -11.489 1.00 29.74 9 VAL A O 5
ATOM 6681 N N . GLN A 1 10 ? -55.815 -11.781 -13.078 1.00 29.28 10 GLN A N 5
ATOM 6682 C CA . GLN A 1 10 ? -54.799 -10.793 -13.462 1.00 29.30 10 GLN A CA 5
ATOM 6683 C C . GLN A 1 10 ? -53.970 -10.314 -12.264 1.00 28.60 10 GLN A C 5
ATOM 6684 O O . GLN A 1 10 ? -53.495 -9.176 -12.234 1.00 28.70 10 GLN A O 5
ATOM 6698 N N . GLY A 1 11 ? -53.751 -11.199 -11.304 1.00 27.99 11 GLY A N 5
ATOM 6699 C CA . GLY A 1 11 ? -53.012 -10.834 -10.112 1.00 27.37 11 GLY A CA 5
ATOM 6700 C C . GLY A 1 11 ? -51.534 -11.140 -10.235 1.00 27.00 11 GLY A C 5
ATOM 6701 O O . GLY A 1 11 ? -50.980 -11.905 -9.448 1.00 26.96 11 GLY A O 5
ATOM 6705 N N . LEU A 1 12 ? -50.897 -10.550 -11.230 1.00 26.82 12 LEU A N 5
ATOM 6706 C CA . LEU A 1 12 ? -49.471 -10.757 -11.454 1.00 26.55 12 LEU A CA 5
ATOM 6707 C C . LEU A 1 12 ? -48.673 -9.557 -10.957 1.00 25.80 12 LEU A C 5
ATOM 6708 O O . LEU A 1 12 ? -47.485 -9.662 -10.664 1.00 25.54 12 LEU A O 5
ATOM 6724 N N . THR A 1 13 ? -49.346 -8.419 -10.873 1.00 25.53 13 THR A N 5
ATOM 6725 C CA . THR A 1 13 ? -48.713 -7.173 -10.458 1.00 24.91 13 THR A CA 5
ATOM 6726 C C . THR A 1 13 ? -49.179 -6.720 -9.063 1.00 24.79 13 THR A C 5
ATOM 6727 O O . THR A 1 13 ? -48.353 -6.310 -8.255 1.00 24.22 13 THR A O 5
ATOM 6738 N N . PRO A 1 14 ? -50.504 -6.756 -8.758 1.00 25.42 14 PRO A N 5
ATOM 6739 C CA . PRO A 1 14 ? -51.017 -6.376 -7.429 1.00 25.50 14 PRO A CA 5
ATOM 6740 C C . PRO A 1 14 ? -50.287 -7.031 -6.232 1.00 24.95 14 PRO A C 5
ATOM 6741 O O . PRO A 1 14 ? -49.932 -6.328 -5.291 1.00 24.63 14 PRO A O 5
ATOM 6752 N N . PRO A 1 15 ? -50.084 -8.376 -6.207 1.00 24.93 15 PRO A N 5
ATOM 6753 C CA . PRO A 1 15 ? -49.396 -9.040 -5.081 1.00 24.50 15 PRO A CA 5
ATOM 6754 C C . PRO A 1 15 ? -47.982 -8.489 -4.777 1.00 23.52 15 PRO A C 5
ATOM 6755 O O . PRO A 1 15 ? -47.696 -8.161 -3.621 1.00 23.07 15 PRO A O 5
ATOM 6766 N N . PRO A 1 16 ? -47.058 -8.416 -5.764 1.00 23.25 16 PRO A N 5
ATOM 6767 C CA . PRO A 1 16 ? -45.741 -7.813 -5.546 1.00 22.42 16 PRO A CA 5
ATOM 6768 C C . PRO A 1 16 ? -45.778 -6.291 -5.703 1.00 22.03 16 PRO A C 5
ATOM 6769 O O . PRO A 1 16 ? -46.858 -5.707 -5.750 1.00 22.10 16 PRO A O 5
ATOM 6780 N N . ASP A 1 17 ? -44.594 -5.668 -5.788 1.00 21.73 17 ASP A N 5
ATOM 6781 C CA . ASP A 1 17 ? -44.459 -4.206 -5.915 1.00 21.48 17 ASP A CA 5
ATOM 6782 C C . ASP A 1 17 ? -44.999 -3.487 -4.680 1.00 20.70 17 ASP A C 5
ATOM 6783 O O . ASP A 1 17 ? -44.230 -2.991 -3.857 1.00 20.31 17 ASP A O 5
ATOM 6792 N N . PHE A 1 18 ? -46.318 -3.472 -4.538 1.00 20.58 18 PHE A N 5
ATOM 6793 C CA . PHE A 1 18 ? -46.970 -2.865 -3.386 1.00 19.96 18 PHE A CA 5
ATOM 6794 C C . PHE A 1 18 ? -47.119 -3.899 -2.276 1.00 19.47 18 PHE A C 5
ATOM 6795 O O . PHE A 1 18 ? -48.114 -3.918 -1.542 1.00 19.17 18 PHE A O 5
ATOM 6812 N N . ASN A 1 19 ? -46.099 -4.735 -2.144 1.00 19.51 19 ASN A N 5
ATOM 6813 C CA . ASN A 1 19 ? -46.117 -5.835 -1.192 1.00 19.22 19 ASN A CA 5
ATOM 6814 C C . ASN A 1 19 ? -45.853 -5.320 0.221 1.00 18.44 19 ASN A C 5
ATOM 6815 O O . ASN A 1 19 ? -45.107 -4.356 0.426 1.00 18.17 19 ASN A O 5
ATOM 6826 N N . GLN A 1 20 ? -46.490 -5.947 1.195 1.00 18.18 20 GLN A N 5
ATOM 6827 C CA . GLN A 1 20 ? -46.308 -5.573 2.586 1.00 17.53 20 GLN A CA 5
ATOM 6828 C C . GLN A 1 20 ? -45.370 -6.546 3.279 1.00 17.18 20 GLN A C 5
ATOM 6829 O O . GLN A 1 20 ? -44.560 -6.148 4.098 1.00 16.92 20 GLN A O 5
ATOM 6843 N N . CYS A 1 21 ? -45.501 -7.825 2.947 1.00 17.29 21 CYS A N 5
ATOM 6844 C CA . CYS A 1 21 ? -44.606 -8.875 3.452 1.00 17.13 21 CYS A CA 5
ATOM 6845 C C . CYS A 1 21 ? -44.582 -8.968 4.987 1.00 16.75 21 CYS A C 5
ATOM 6846 O O . CYS A 1 21 ? -43.754 -9.684 5.555 1.00 16.28 21 CYS A O 5
ATOM 6854 N N . LEU A 1 22 ? -45.494 -8.251 5.646 1.00 17.08 22 LEU A N 5
ATOM 6855 C CA . LEU A 1 22 ? -45.638 -8.307 7.102 1.00 16.96 22 LEU A CA 5
ATOM 6856 C C . LEU A 1 22 ? -44.337 -7.949 7.827 1.00 16.12 22 LEU A C 5
ATOM 6857 O O . LEU A 1 22 ? -44.079 -8.457 8.917 1.00 16.24 22 LEU A O 5
ATOM 6873 N N . LYS A 1 23 ? -43.540 -7.044 7.260 1.00 15.37 23 LYS A N 5
ATOM 6874 C CA . LYS A 1 23 ? -42.268 -6.663 7.882 1.00 14.61 23 LYS A CA 5
ATOM 6875 C C . LYS A 1 23 ? -42.462 -5.654 9.008 1.00 14.25 23 LYS A C 5
ATOM 6876 O O . LYS A 1 23 ? -41.634 -4.760 9.185 1.00 13.68 23 LYS A O 5
ATOM 6895 N N . ASN A 1 24 ? -43.552 -5.810 9.755 1.00 14.73 24 ASN A N 5
ATOM 6896 C CA . ASN A 1 24 ? -43.826 -5.015 10.956 1.00 14.67 24 ASN A CA 5
ATOM 6897 C C . ASN A 1 24 ? -44.208 -3.578 10.612 1.00 13.87 24 ASN A C 5
ATOM 6898 O O . ASN A 1 24 ? -45.324 -3.152 10.886 1.00 14.11 24 ASN A O 5
ATOM 6909 N N . SER A 1 25 ? -43.287 -2.858 9.972 1.00 13.05 25 SER A N 5
ATOM 6910 C CA . SER A 1 25 ? -43.434 -1.427 9.727 1.00 12.28 25 SER A CA 5
ATOM 6911 C C . SER A 1 25 ? -43.394 -0.640 11.040 1.00 12.15 25 SER A C 5
ATOM 6912 O O . SER A 1 25 ? -44.397 -0.084 11.476 1.00 12.30 25 SER A O 5
ATOM 6920 N N . PRO A 1 26 ? -42.224 -0.596 11.700 1.00 12.10 26 PRO A N 5
ATOM 6921 C CA . PRO A 1 26 ? -42.053 0.160 12.939 1.00 12.18 26 PRO A CA 5
ATOM 6922 C C . PRO A 1 26 ? -41.805 1.641 12.675 1.00 11.48 26 PRO A C 5
ATOM 6923 O O . PRO A 1 26 ? -41.990 2.481 13.554 1.00 11.60 26 PRO A O 5
ATOM 6934 N N . ASP A 1 27 ? -41.404 1.937 11.443 1.00 10.92 27 ASP A N 5
ATOM 6935 C CA . ASP A 1 27 ? -41.056 3.292 11.021 1.00 10.34 27 ASP A CA 5
ATOM 6936 C C . ASP A 1 27 ? -40.504 3.233 9.602 1.00 9.92 27 ASP A C 5
ATOM 6937 O O . ASP A 1 27 ? -40.922 3.980 8.722 1.00 10.16 27 ASP A O 5
ATOM 6946 N N . GLU A 1 28 ? -39.568 2.298 9.409 1.00 9.51 28 GLU A N 5
ATOM 6947 C CA . GLU A 1 28 ? -38.938 2.032 8.111 1.00 9.33 28 GLU A CA 5
ATOM 6948 C C . GLU A 1 28 ? -38.178 3.249 7.565 1.00 8.90 28 GLU A C 5
ATOM 6949 O O . GLU A 1 28 ? -38.011 3.398 6.355 1.00 9.13 28 GLU A O 5
ATOM 6961 N N . LYS A 1 29 ? -37.671 4.077 8.477 1.00 8.50 29 LYS A N 5
ATOM 6962 C CA . LYS A 1 29 ? -36.801 5.209 8.128 1.00 8.24 29 LYS A CA 5
ATOM 6963 C C . LYS A 1 29 ? -35.388 4.737 7.757 1.00 7.81 29 LYS A C 5
ATOM 6964 O O . LYS A 1 29 ? -34.412 5.471 7.929 1.00 7.74 29 LYS A O 5
ATOM 6983 N N . PHE A 1 30 ? -35.297 3.522 7.225 1.00 7.78 30 PHE A N 5
ATOM 6984 C CA . PHE A 1 30 ? -34.018 2.886 6.928 1.00 7.70 30 PHE A CA 5
ATOM 6985 C C . PHE A 1 30 ? -33.141 2.837 8.181 1.00 7.44 30 PHE A C 5
ATOM 6986 O O . PHE A 1 30 ? -33.467 2.139 9.142 1.00 7.61 30 PHE A O 5
ATOM 7003 N N . PHE A 1 31 ? -32.049 3.591 8.179 1.00 7.30 31 PHE A N 5
ATOM 7004 C CA . PHE A 1 31 ? -31.130 3.608 9.300 1.00 7.33 31 PHE A CA 5
ATOM 7005 C C . PHE A 1 31 ? -30.785 5.043 9.672 1.00 7.51 31 PHE A C 5
ATOM 7006 O O . PHE A 1 31 ? -29.685 5.292 10.177 1.00 7.81 31 PHE A O 5
ATOM 7023 N N . SER A 1 32 ? -31.754 5.943 9.446 1.00 7.60 32 SER A N 5
ATOM 7024 C CA . SER A 1 32 ? -31.596 7.402 9.580 1.00 8.12 32 SER A CA 5
ATOM 7025 C C . SER A 1 32 ? -30.449 7.787 10.503 1.00 8.57 32 SER A C 5
ATOM 7026 O O . SER A 1 32 ? -29.404 8.268 10.055 1.00 9.15 32 SER A O 5
ATOM 7034 N N . ASP A 1 33 ? -30.632 7.541 11.790 1.00 8.53 33 ASP A N 5
ATOM 7035 C CA . ASP A 1 33 ? -29.631 7.924 12.769 1.00 9.12 33 ASP A CA 5
ATOM 7036 C C . ASP A 1 33 ? -29.321 6.775 13.722 1.00 9.48 33 ASP A C 5
ATOM 7037 O O . ASP A 1 33 ? -28.868 6.987 14.846 1.00 10.03 33 ASP A O 5
ATOM 7046 N N . PHE A 1 34 ? -29.540 5.558 13.258 1.00 9.37 34 PHE A N 5
ATOM 7047 C CA . PHE A 1 34 ? -29.288 4.375 14.072 1.00 9.94 34 PHE A CA 5
ATOM 7048 C C . PHE A 1 34 ? -27.904 3.816 13.764 1.00 9.93 34 PHE A C 5
ATOM 7049 O O . PHE A 1 34 ? -27.434 2.875 14.408 1.00 10.33 34 PHE A O 5
ATOM 7066 N N . SER A 1 35 ? -27.266 4.429 12.776 1.00 9.65 35 SER A N 5
ATOM 7067 C CA . SER A 1 35 ? -25.937 4.040 12.331 1.00 9.74 35 SER A CA 5
ATOM 7068 C C . SER A 1 35 ? -25.535 4.931 11.169 1.00 9.44 35 SER A C 5
ATOM 7069 O O . SER A 1 35 ? -24.362 5.260 11.000 1.00 9.50 35 SER A O 5
ATOM 7077 N N . ASN A 1 36 ? -26.544 5.323 10.382 1.00 9.30 36 ASN A N 5
ATOM 7078 C CA . ASN A 1 36 ? -26.347 6.155 9.199 1.00 9.24 36 ASN A CA 5
ATOM 7079 C C . ASN A 1 36 ? -25.506 5.402 8.174 1.00 8.77 36 ASN A C 5
ATOM 7080 O O . ASN A 1 36 ? -24.773 5.986 7.378 1.00 8.94 36 ASN A O 5
ATOM 7091 N N . ASN A 1 37 ? -25.660 4.086 8.187 1.00 8.43 37 ASN A N 5
ATOM 7092 C CA . ASN A 1 37 ? -24.943 3.204 7.275 1.00 8.29 37 ASN A CA 5
ATOM 7093 C C . ASN A 1 37 ? -25.760 2.971 6.012 1.00 7.88 37 ASN A C 5
ATOM 7094 O O . ASN A 1 37 ? -25.561 1.978 5.310 1.00 7.92 37 ASN A O 5
ATOM 7105 N N . MET A 1 38 ? -26.674 3.890 5.728 1.00 7.75 38 MET A N 5
ATOM 7106 C CA . MET A 1 38 ? -27.544 3.785 4.567 1.00 7.70 38 MET A CA 5
ATOM 7107 C C . MET A 1 38 ? -26.728 3.892 3.288 1.00 7.11 38 MET A C 5
ATOM 7108 O O . MET A 1 38 ? -26.159 4.941 2.979 1.00 7.09 38 MET A O 5
ATOM 7122 N N . GLY A 1 39 ? -26.660 2.787 2.565 1.00 6.94 39 GLY A N 5
ATOM 7123 C CA . GLY A 1 39 ? -25.845 2.723 1.370 1.00 6.72 39 GLY A CA 5
ATOM 7124 C C . GLY A 1 39 ? -24.590 1.906 1.596 1.00 6.82 39 GLY A C 5
ATOM 7125 O O . GLY A 1 39 ? -24.069 1.285 0.669 1.00 7.22 39 GLY A O 5
ATOM 7129 N N . SER A 1 40 ? -24.102 1.933 2.838 1.00 6.70 40 SER A N 5
ATOM 7130 C CA . SER A 1 40 ? -22.949 1.141 3.274 1.00 7.03 40 SER A CA 5
ATOM 7131 C C . SER A 1 40 ? -21.637 1.640 2.672 1.00 6.75 40 SER A C 5
ATOM 7132 O O . SER A 1 40 ? -20.563 1.249 3.128 1.00 7.15 40 SER A O 5
ATOM 7140 N N . ARG A 1 41 ? -21.736 2.507 1.662 1.00 6.32 41 ARG A N 5
ATOM 7141 C CA . ARG A 1 41 ? -20.574 2.993 0.918 1.00 6.15 41 ARG A CA 5
ATOM 7142 C C . ARG A 1 41 ? -19.918 1.865 0.124 1.00 6.66 41 ARG A C 5
ATOM 7143 O O . ARG A 1 41 ? -19.296 0.961 0.691 1.00 6.86 41 ARG A O 5
ATOM 7164 N N . LYS A 1 42 ? -20.064 1.921 -1.190 1.00 7.18 42 LYS A N 5
ATOM 7165 C CA . LYS A 1 42 ? -19.519 0.891 -2.067 1.00 7.95 42 LYS A CA 5
ATOM 7166 C C . LYS A 1 42 ? -18.017 1.090 -2.255 1.00 7.64 42 LYS A C 5
ATOM 7167 O O . LYS A 1 42 ? -17.574 1.458 -3.342 1.00 7.95 42 LYS A O 5
ATOM 7186 N N . ASN A 1 43 ? -17.253 0.851 -1.188 1.00 7.18 43 ASN A N 5
ATOM 7187 C CA . ASN A 1 43 ? -15.798 1.046 -1.186 1.00 6.90 43 ASN A CA 5
ATOM 7188 C C . ASN A 1 43 ? -15.432 2.453 -1.640 1.00 6.59 43 ASN A C 5
ATOM 7189 O O . ASN A 1 43 ? -15.124 2.699 -2.808 1.00 7.32 43 ASN A O 5
ATOM 7200 N N . PRO A 1 44 ? -15.474 3.401 -0.700 1.00 5.79 44 PRO A N 5
ATOM 7201 C CA . PRO A 1 44 ? -15.205 4.801 -0.981 1.00 5.83 44 PRO A CA 5
ATOM 7202 C C . PRO A 1 44 ? -13.719 5.131 -0.880 1.00 5.83 44 PRO A C 5
ATOM 7203 O O . PRO A 1 44 ? -12.867 4.340 -1.287 1.00 6.26 44 PRO A O 5
ATOM 7214 N N . ASP A 1 45 ? -13.406 6.290 -0.326 1.00 5.59 45 ASP A N 5
ATOM 7215 C CA . ASP A 1 45 ? -12.022 6.737 -0.225 1.00 5.67 45 ASP A CA 5
ATOM 7216 C C . ASP A 1 45 ? -11.579 6.860 1.234 1.00 5.46 45 ASP A C 5
ATOM 7217 O O . ASP A 1 45 ? -11.598 7.951 1.804 1.00 5.44 45 ASP A O 5
ATOM 7226 N N . PRO A 1 46 ? -11.215 5.737 1.874 1.00 5.77 46 PRO A N 5
ATOM 7227 C CA . PRO A 1 46 ? -10.659 5.733 3.214 1.00 6.07 46 PRO A CA 5
ATOM 7228 C C . PRO A 1 46 ? -9.135 5.713 3.194 1.00 6.28 46 PRO A C 5
ATOM 7229 O O . PRO A 1 46 ? -8.487 5.845 4.230 1.00 6.83 46 PRO A O 5
ATOM 7240 N N . LEU A 1 47 ? -8.572 5.539 2.007 1.00 6.19 47 LEU A N 5
ATOM 7241 C CA . LEU A 1 47 ? -7.127 5.446 1.854 1.00 6.74 47 LEU A CA 5
ATOM 7242 C C . LEU A 1 47 ? -6.556 6.742 1.287 1.00 6.79 47 LEU A C 5
ATOM 7243 O O . LEU A 1 47 ? -5.603 7.298 1.832 1.00 7.54 47 LEU A O 5
ATOM 7259 N N . ALA A 1 48 ? -7.133 7.194 0.167 1.00 6.28 48 ALA A N 5
ATOM 7260 C CA . ALA A 1 48 ? -6.736 8.445 -0.483 1.00 6.64 48 ALA A CA 5
ATOM 7261 C C . ALA A 1 48 ? -5.287 8.386 -0.954 1.00 6.21 48 ALA A C 5
ATOM 7262 O O . ALA A 1 48 ? -4.632 9.414 -1.138 1.00 6.37 48 ALA A O 5
ATOM 7269 N N . THR A 1 49 ? -4.807 7.174 -1.172 1.00 5.97 49 THR A N 5
ATOM 7270 C CA . THR A 1 49 ? -3.428 6.953 -1.569 1.00 5.78 49 THR A CA 5
ATOM 7271 C C . THR A 1 49 ? -3.336 6.209 -2.898 1.00 5.51 49 THR A C 5
ATOM 7272 O O . THR A 1 49 ? -2.791 6.736 -3.865 1.00 5.78 49 THR A O 5
ATOM 7283 N N . GLU A 1 50 ? -3.863 4.978 -2.926 1.00 5.40 50 GLU A N 5
ATOM 7284 C CA . GLU A 1 50 ? -3.865 4.129 -4.130 1.00 5.68 50 GLU A CA 5
ATOM 7285 C C . GLU A 1 50 ? -2.476 3.571 -4.441 1.00 5.52 50 GLU A C 5
ATOM 7286 O O . GLU A 1 50 ? -2.307 2.357 -4.567 1.00 5.73 50 GLU A O 5
ATOM 7298 N N . GLU A 1 51 ? -1.493 4.452 -4.564 1.00 5.43 51 GLU A N 5
ATOM 7299 C CA . GLU A 1 51 ? -0.125 4.047 -4.863 1.00 5.45 51 GLU A CA 5
ATOM 7300 C C . GLU A 1 51 ? 0.405 3.064 -3.822 1.00 5.48 51 GLU A C 5
ATOM 7301 O O . GLU A 1 51 ? 0.852 1.972 -4.173 1.00 5.85 51 GLU A O 5
ATOM 7313 N N . VAL A 1 52 ? 0.310 3.460 -2.545 1.00 5.42 52 VAL A N 5
ATOM 7314 C CA . VAL A 1 52 ? 0.811 2.675 -1.403 1.00 5.86 52 VAL A CA 5
ATOM 7315 C C . VAL A 1 52 ? 2.071 1.869 -1.740 1.00 6.11 52 VAL A C 5
ATOM 7316 O O . VAL A 1 52 ? 2.067 0.637 -1.683 1.00 6.55 52 VAL A O 5
ATOM 7329 N N . PRO A 1 53 ? 3.175 2.552 -2.094 1.00 6.09 53 PRO A N 5
ATOM 7330 C CA . PRO A 1 53 ? 4.423 1.891 -2.469 1.00 6.51 53 PRO A CA 5
ATOM 7331 C C . PRO A 1 53 ? 5.113 1.255 -1.266 1.00 6.99 53 PRO A C 5
ATOM 7332 O O . PRO A 1 53 ? 5.358 0.048 -1.239 1.00 7.85 53 PRO A O 5
ATOM 7343 N N . ASN A 1 54 ? 5.415 2.072 -0.266 1.00 6.65 54 ASN A N 5
ATOM 7344 C CA . ASN A 1 54 ? 6.132 1.602 0.915 1.00 7.32 54 ASN A CA 5
ATOM 7345 C C . ASN A 1 54 ? 5.381 1.945 2.186 1.00 7.87 54 ASN A C 5
ATOM 7346 O O . ASN A 1 54 ? 5.777 1.535 3.274 1.00 8.62 54 ASN A O 5
ATOM 7357 N N . GLN A 1 55 ? 4.298 2.705 2.032 1.00 7.71 55 GLN A N 5
ATOM 7358 C CA . GLN A 1 55 ? 3.535 3.260 3.167 1.00 8.46 55 GLN A CA 5
ATOM 7359 C C . GLN A 1 55 ? 4.324 4.360 3.880 1.00 8.71 55 GLN A C 5
ATOM 7360 O O . GLN A 1 55 ? 3.758 5.351 4.339 1.00 9.31 55 GLN A O 5
ATOM 7374 N N . GLU A 1 56 ? 5.634 4.181 3.955 1.00 8.44 56 GLU A N 5
ATOM 7375 C CA . GLU A 1 56 ? 6.534 5.169 4.527 1.00 8.86 56 GLU A CA 5
ATOM 7376 C C . GLU A 1 56 ? 6.778 6.304 3.534 1.00 8.25 56 GLU A C 5
ATOM 7377 O O . GLU A 1 56 ? 7.651 7.143 3.753 1.00 8.21 56 GLU A O 5
ATOM 7389 N N . GLN A 1 57 ? 6.001 6.306 2.444 1.00 8.02 57 GLN A N 5
ATOM 7390 C CA . GLN A 1 57 ? 6.178 7.233 1.326 1.00 7.71 57 GLN A CA 5
ATOM 7391 C C . GLN A 1 57 ? 7.442 6.890 0.541 1.00 6.84 57 GLN A C 5
ATOM 7392 O O . GLN A 1 57 ? 7.359 6.394 -0.578 1.00 6.77 57 GLN A O 5
ATOM 7406 N N . ILE A 1 58 ? 8.596 7.118 1.162 1.00 6.43 58 ILE A N 5
ATOM 7407 C CA . ILE A 1 58 ? 9.892 6.883 0.536 1.00 5.79 58 ILE A CA 5
ATOM 7408 C C . ILE A 1 58 ? 10.010 7.643 -0.787 1.00 5.74 58 ILE A C 5
ATOM 7409 O O . ILE A 1 58 ? 9.798 7.089 -1.867 1.00 5.48 58 ILE A O 5
ATOM 7425 N N . PRO A 1 59 ? 10.335 8.943 -0.711 1.00 6.40 59 PRO A N 5
ATOM 7426 C CA . PRO A 1 59 ? 10.494 9.799 -1.887 1.00 6.85 59 PRO A CA 5
ATOM 7427 C C . PRO A 1 59 ? 11.873 9.651 -2.520 1.00 6.63 59 PRO A C 5
ATOM 7428 O O . PRO A 1 59 ? 12.315 10.516 -3.278 1.00 7.28 59 PRO A O 5
ATOM 7439 N N . GLU A 1 60 ? 12.541 8.548 -2.189 1.00 5.93 60 GLU A N 5
ATOM 7440 C CA . GLU A 1 60 ? 13.897 8.258 -2.661 1.00 5.88 60 GLU A CA 5
ATOM 7441 C C . GLU A 1 60 ? 14.909 9.252 -2.087 1.00 5.80 60 GLU A C 5
ATOM 7442 O O . GLU A 1 60 ? 16.092 9.197 -2.426 1.00 5.92 60 GLU A O 5
ATOM 7454 N N . GLU A 1 61 ? 14.433 10.149 -1.209 1.00 5.98 61 GLU A N 5
ATOM 7455 C CA . GLU A 1 61 ? 15.246 11.234 -0.642 1.00 6.40 61 GLU A CA 5
ATOM 7456 C C . GLU A 1 61 ? 15.648 12.244 -1.722 1.00 6.67 61 GLU A C 5
ATOM 7457 O O . GLU A 1 61 ? 15.205 13.391 -1.699 1.00 7.45 61 GLU A O 5
ATOM 7469 N N . GLY A 1 62 ? 16.483 11.808 -2.658 1.00 6.22 62 GLY A N 5
ATOM 7470 C CA . GLY A 1 62 ? 16.912 12.669 -3.749 1.00 6.69 62 GLY A CA 5
ATOM 7471 C C . GLY A 1 62 ? 18.421 12.715 -3.879 1.00 6.92 62 GLY A C 5
ATOM 7472 O O . GLY A 1 62 ? 18.957 13.014 -4.942 1.00 7.40 62 GLY A O 5
ATOM 7476 N N . PHE A 1 63 ? 19.101 12.385 -2.796 1.00 6.81 63 PHE A N 5
ATOM 7477 C CA . PHE A 1 63 ? 20.551 12.491 -2.732 1.00 7.27 63 PHE A CA 5
ATOM 7478 C C . PHE A 1 63 ? 21.160 11.219 -2.157 1.00 6.90 63 PHE A C 5
ATOM 7479 O O . PHE A 1 63 ? 21.845 11.244 -1.131 1.00 7.34 63 PHE A O 5
ATOM 7496 N N . ILE A 1 64 ? 20.899 10.107 -2.818 1.00 6.31 64 ILE A N 5
ATOM 7497 C CA . ILE A 1 64 ? 21.409 8.818 -2.371 1.00 6.14 64 ILE A CA 5
ATOM 7498 C C . ILE A 1 64 ? 22.901 8.705 -2.663 1.00 6.65 64 ILE A C 5
ATOM 7499 O O . ILE A 1 64 ? 23.307 8.469 -3.800 1.00 6.98 64 ILE A O 5
ATOM 7515 N N . HIS A 1 65 ? 23.719 8.891 -1.637 1.00 6.99 65 HIS A N 5
ATOM 7516 C CA . HIS A 1 65 ? 25.163 8.806 -1.795 1.00 7.71 65 HIS A CA 5
ATOM 7517 C C . HIS A 1 65 ? 25.585 7.348 -1.933 1.00 7.41 65 HIS A C 5
ATOM 7518 O O . HIS A 1 65 ? 25.535 6.584 -0.973 1.00 7.99 65 HIS A O 5
ATOM 7533 N N . THR A 1 66 ? 25.977 6.972 -3.132 1.00 6.67 66 THR A N 5
ATOM 7534 C CA . THR A 1 66 ? 26.398 5.604 -3.417 1.00 6.47 66 THR A CA 5
ATOM 7535 C C . THR A 1 66 ? 27.014 5.530 -4.811 1.00 6.60 66 THR A C 5
ATOM 7536 O O . THR A 1 66 ? 27.912 4.727 -5.059 1.00 6.62 66 THR A O 5
ATOM 7547 N N . GLN A 1 67 ? 26.550 6.401 -5.708 1.00 6.89 67 GLN A N 5
ATOM 7548 C CA . GLN A 1 67 ? 27.140 6.516 -7.037 1.00 7.37 67 GLN A CA 5
ATOM 7549 C C . GLN A 1 67 ? 28.611 6.922 -6.920 1.00 7.24 67 GLN A C 5
ATOM 7550 O O . GLN A 1 67 ? 29.432 6.619 -7.784 1.00 7.66 67 GLN A O 5
ATOM 7564 N N . TYR A 1 68 ? 28.936 7.595 -5.825 1.00 6.89 68 TYR A N 5
ATOM 7565 C CA . TYR A 1 68 ? 30.299 8.023 -5.555 1.00 7.01 68 TYR A CA 5
ATOM 7566 C C . TYR A 1 68 ? 30.719 7.548 -4.167 1.00 6.55 68 TYR A C 5
ATOM 7567 O O . TYR A 1 68 ? 31.673 8.054 -3.573 1.00 6.81 68 TYR A O 5
ATOM 7585 N N . GLY A 1 69 ? 30.009 6.548 -3.672 1.00 6.15 69 GLY A N 5
ATOM 7586 C CA . GLY A 1 69 ? 30.193 6.111 -2.302 1.00 6.07 69 GLY A CA 5
ATOM 7587 C C . GLY A 1 69 ? 31.234 5.020 -2.142 1.00 5.90 69 GLY A C 5
ATOM 7588 O O . GLY A 1 69 ? 31.399 4.474 -1.052 1.00 5.61 69 GLY A O 5
ATOM 7592 N N . GLN A 1 70 ? 31.954 4.711 -3.212 1.00 6.45 70 GLN A N 5
ATOM 7593 C CA . GLN A 1 70 ? 32.954 3.655 -3.158 1.00 6.69 70 GLN A CA 5
ATOM 7594 C C . GLN A 1 70 ? 34.289 4.192 -2.654 1.00 6.71 70 GLN A C 5
ATOM 7595 O O . GLN A 1 70 ? 35.273 4.262 -3.393 1.00 7.25 70 GLN A O 5
ATOM 7609 N N . LYS A 1 71 ? 34.301 4.608 -1.395 1.00 6.35 71 LYS A N 5
ATOM 7610 C CA . LYS A 1 71 ? 35.520 5.046 -0.738 1.00 6.54 71 LYS A CA 5
ATOM 7611 C C . LYS A 1 71 ? 35.949 4.004 0.300 1.00 6.34 71 LYS A C 5
ATOM 7612 O O . LYS A 1 71 ? 35.342 3.873 1.362 1.00 6.36 71 LYS A O 5
ATOM 7631 N N . PRO A 1 72 ? 36.990 3.229 -0.023 1.00 6.47 72 PRO A N 5
ATOM 7632 C CA . PRO A 1 72 ? 37.388 2.039 0.742 1.00 6.58 72 PRO A CA 5
ATOM 7633 C C . PRO A 1 72 ? 38.124 2.350 2.044 1.00 6.47 72 PRO A C 5
ATOM 7634 O O . PRO A 1 72 ? 38.354 1.458 2.861 1.00 6.74 72 PRO A O 5
ATOM 7645 N N . GLU A 1 73 ? 38.496 3.603 2.237 1.00 6.33 73 GLU A N 5
ATOM 7646 C CA . GLU A 1 73 ? 39.204 3.994 3.448 1.00 6.45 73 GLU A CA 5
ATOM 7647 C C . GLU A 1 73 ? 38.293 3.917 4.670 1.00 6.01 73 GLU A C 5
ATOM 7648 O O . GLU A 1 73 ? 37.227 4.539 4.711 1.00 5.68 73 GLU A O 5
ATOM 7660 N N . GLN A 1 74 ? 38.716 3.132 5.656 1.00 6.31 74 GLN A N 5
ATOM 7661 C CA . GLN A 1 74 ? 37.954 2.954 6.890 1.00 6.22 74 GLN A CA 5
ATOM 7662 C C . GLN A 1 74 ? 38.892 2.886 8.106 1.00 6.34 74 GLN A C 5
ATOM 7663 O O . GLN A 1 74 ? 38.744 3.676 9.035 1.00 6.32 74 GLN A O 5
ATOM 7677 N N . PRO A 1 75 ? 39.884 1.962 8.128 1.00 6.73 75 PRO A N 5
ATOM 7678 C CA . PRO A 1 75 ? 40.817 1.849 9.252 1.00 7.11 75 PRO A CA 5
ATOM 7679 C C . PRO A 1 75 ? 41.859 2.969 9.243 1.00 7.12 75 PRO A C 5
ATOM 7680 O O . PRO A 1 75 ? 41.862 3.842 10.110 1.00 7.46 75 PRO A O 5
ATOM 7691 N N . SER A 1 76 ? 42.746 2.931 8.258 1.00 7.00 76 SER A N 5
ATOM 7692 C CA . SER A 1 76 ? 43.760 3.962 8.080 1.00 7.24 76 SER A CA 5
ATOM 7693 C C . SER A 1 76 ? 44.215 3.969 6.628 1.00 7.24 76 SER A C 5
ATOM 7694 O O . SER A 1 76 ? 43.777 4.799 5.838 1.00 7.02 76 SER A O 5
ATOM 7702 N N . GLY A 1 77 ? 45.085 3.024 6.274 1.00 7.81 77 GLY A N 5
ATOM 7703 C CA . GLY A 1 77 ? 45.468 2.842 4.886 1.00 8.19 77 GLY A CA 5
ATOM 7704 C C . GLY A 1 77 ? 46.442 3.889 4.368 1.00 8.67 77 GLY A C 5
ATOM 7705 O O . GLY A 1 77 ? 47.601 3.580 4.109 1.00 9.39 77 GLY A O 5
ATOM 7709 N N . ALA A 1 78 ? 45.976 5.126 4.241 1.00 8.46 78 ALA A N 5
ATOM 7710 C CA . ALA A 1 78 ? 46.727 6.180 3.560 1.00 9.08 78 ALA A CA 5
ATOM 7711 C C . ALA A 1 78 ? 48.102 6.450 4.179 1.00 9.03 78 ALA A C 5
ATOM 7712 O O . ALA A 1 78 ? 49.051 6.786 3.465 1.00 8.98 78 ALA A O 5
ATOM 7719 N N . SER A 1 79 ? 48.225 6.285 5.485 1.00 9.25 79 SER A N 5
ATOM 7720 C CA . SER A 1 79 ? 49.449 6.662 6.170 1.00 9.45 79 SER A CA 5
ATOM 7721 C C . SER A 1 79 ? 50.471 5.522 6.196 1.00 9.58 79 SER A C 5
ATOM 7722 O O . SER A 1 79 ? 51.633 5.719 5.826 1.00 9.90 79 SER A O 5
ATOM 7730 N N . ALA A 1 80 ? 50.047 4.334 6.608 1.00 9.56 80 ALA A N 5
ATOM 7731 C CA . ALA A 1 80 ? 50.981 3.234 6.817 1.00 9.88 80 ALA A CA 5
ATOM 7732 C C . ALA A 1 80 ? 50.367 1.893 6.427 1.00 9.90 80 ALA A C 5
ATOM 7733 O O . ALA A 1 80 ? 49.147 1.771 6.291 1.00 10.21 80 ALA A O 5
ATOM 7740 N N . GLY A 1 81 ? 51.229 0.897 6.227 1.00 9.80 81 GLY A N 5
ATOM 7741 C CA . GLY A 1 81 ? 50.785 -0.435 5.849 1.00 10.04 81 GLY A CA 5
ATOM 7742 C C . GLY A 1 81 ? 50.363 -0.519 4.398 1.00 10.12 81 GLY A C 5
ATOM 7743 O O . GLY A 1 81 ? 50.085 -1.603 3.884 1.00 10.38 81 GLY A O 5
ATOM 7747 N N . HIS A 1 82 ? 50.336 0.621 3.728 1.00 10.09 82 HIS A N 5
ATOM 7748 C CA . HIS A 1 82 ? 49.854 0.678 2.356 1.00 10.32 82 HIS A CA 5
ATOM 7749 C C . HIS A 1 82 ? 50.965 0.359 1.358 1.00 10.96 82 HIS A C 5
ATOM 7750 O O . HIS A 1 82 ? 51.675 1.237 0.873 1.00 11.19 82 HIS A O 5
ATOM 7765 N N . ARG A 1 83 ? 51.128 -0.923 1.102 1.00 11.41 83 ARG A N 5
ATOM 7766 C CA . ARG A 1 83 ? 52.060 -1.411 0.098 1.00 12.20 83 ARG A CA 5
ATOM 7767 C C . ARG A 1 83 ? 51.356 -2.461 -0.748 1.00 12.66 83 ARG A C 5
ATOM 7768 O O . ARG A 1 83 ? 50.142 -2.614 -0.645 1.00 12.79 83 ARG A O 5
ATOM 7789 N N . PHE A 1 84 ? 52.097 -3.174 -1.588 1.00 13.06 84 PHE A N 5
ATOM 7790 C CA . PHE A 1 84 ? 51.503 -4.276 -2.347 1.00 13.61 84 PHE A CA 5
ATOM 7791 C C . PHE A 1 84 ? 50.991 -5.372 -1.410 1.00 14.10 84 PHE A C 5
ATOM 7792 O O . PHE A 1 84 ? 49.849 -5.800 -1.534 1.00 14.50 84 PHE A O 5
ATOM 7809 N N . PRO A 1 85 ? 51.830 -5.866 -0.471 1.00 14.25 85 PRO A N 5
ATOM 7810 C CA . PRO A 1 85 ? 51.382 -6.772 0.581 1.00 14.89 85 PRO A CA 5
ATOM 7811 C C . PRO A 1 85 ? 50.092 -6.298 1.233 1.00 14.90 85 PRO A C 5
ATOM 7812 O O . PRO A 1 85 ? 49.904 -5.103 1.461 1.00 15.47 85 PRO A O 5
ATOM 7823 N N . GLN A 1 86 ? 49.217 -7.264 1.494 1.00 14.42 86 GLN A N 5
ATOM 7824 C CA . GLN A 1 86 ? 47.867 -7.046 2.052 1.00 14.58 86 GLN A CA 5
ATOM 7825 C C . GLN A 1 86 ? 46.887 -6.730 0.933 1.00 14.98 86 GLN A C 5
ATOM 7826 O O . GLN A 1 86 ? 45.714 -7.094 0.999 1.00 15.51 86 GLN A O 5
ATOM 7840 N N . GLY A 1 87 ? 47.382 -6.056 -0.088 1.00 14.85 87 GLY A N 5
ATOM 7841 C CA . GLY A 1 87 ? 46.571 -5.750 -1.246 1.00 15.28 87 GLY A CA 5
ATOM 7842 C C . GLY A 1 87 ? 46.948 -6.624 -2.419 1.00 15.54 87 GLY A C 5
ATOM 7843 O O . GLY A 1 87 ? 46.527 -6.383 -3.550 1.00 16.04 87 GLY A O 5
ATOM 7847 N N . TYR A 1 88 ? 47.767 -7.634 -2.138 1.00 15.34 88 TYR A N 5
ATOM 7848 C CA . TYR A 1 88 ? 48.202 -8.586 -3.144 1.00 15.74 88 TYR A CA 5
ATOM 7849 C C . TYR A 1 88 ? 46.988 -9.311 -3.715 1.00 16.38 88 TYR A C 5
ATOM 7850 O O . TYR A 1 88 ? 46.369 -10.129 -3.028 1.00 16.65 88 TYR A O 5
ATOM 7868 N N . HIS A 1 89 ? 46.651 -8.988 -4.958 1.00 16.74 89 HIS A N 5
ATOM 7869 C CA . HIS A 1 89 ? 45.457 -9.507 -5.622 1.00 17.45 89 HIS A CA 5
ATOM 7870 C C . HIS A 1 89 ? 44.189 -8.978 -4.971 1.00 17.29 89 HIS A C 5
ATOM 7871 O O . HIS A 1 89 ? 43.649 -7.965 -5.412 1.00 17.63 89 HIS A O 5
ATOM 7886 N N . SER A 1 90 ? 43.749 -9.640 -3.901 1.00 16.89 90 SER A N 5
ATOM 7887 C CA . SER A 1 90 ? 42.466 -9.345 -3.272 1.00 16.87 90 SER A CA 5
ATOM 7888 C C . SER A 1 90 ? 41.333 -9.399 -4.302 1.00 17.40 90 SER A C 5
ATOM 7889 O O . SER A 1 90 ? 40.784 -10.469 -4.559 1.00 17.57 90 SER A O 5
ATOM 7897 N N . ASP A 1 91 ? 41.016 -8.234 -4.878 1.00 17.78 91 ASP A N 5
ATOM 7898 C CA . ASP A 1 91 ? 40.060 -8.107 -5.982 1.00 18.42 91 ASP A CA 5
ATOM 7899 C C . ASP A 1 91 ? 38.784 -8.908 -5.749 1.00 18.69 91 ASP A C 5
ATOM 7900 O O . ASP A 1 91 ? 38.639 -10.038 -6.219 1.00 19.21 91 ASP A O 5
ATOM 7909 N N . LYS A 1 92 ? 37.866 -8.314 -5.019 1.00 18.45 92 LYS A N 5
ATOM 7910 C CA . LYS A 1 92 ? 36.617 -8.974 -4.686 1.00 18.78 92 LYS A CA 5
ATOM 7911 C C . LYS A 1 92 ? 35.437 -8.099 -5.076 1.00 19.35 92 LYS A C 5
ATOM 7912 O O . LYS A 1 92 ? 34.444 -8.595 -5.591 1.00 19.92 92 LYS A O 5
ATOM 7931 N N . ARG A 1 93 ? 35.611 -6.786 -4.881 1.00 19.31 93 ARG A N 5
ATOM 7932 C CA . ARG A 1 93 ? 34.550 -5.775 -5.084 1.00 19.91 93 ARG A CA 5
ATOM 7933 C C . ARG A 1 93 ? 33.207 -6.210 -4.493 1.00 20.36 93 ARG A C 5
ATOM 7934 O O . ARG A 1 93 ? 32.453 -6.947 -5.127 1.00 20.53 93 ARG A O 5
ATOM 7955 N N . ARG A 1 94 ? 32.900 -5.716 -3.288 1.00 20.65 94 ARG A N 5
ATOM 7956 C CA . ARG A 1 94 ? 31.664 -6.083 -2.585 1.00 21.26 94 ARG A CA 5
ATOM 7957 C C . ARG A 1 94 ? 31.721 -7.541 -2.137 1.00 22.10 94 ARG A C 5
ATOM 7958 O O . ARG A 1 94 ? 32.790 -8.152 -2.123 1.00 22.42 94 ARG A O 5
ATOM 7979 N N . LEU A 1 95 ? 30.569 -8.087 -1.747 1.00 22.55 95 LEU A N 5
ATOM 7980 C CA . LEU A 1 95 ? 30.475 -9.488 -1.340 1.00 23.45 95 LEU A CA 5
ATOM 7981 C C . LEU A 1 95 ? 29.261 -10.151 -1.984 1.00 24.13 95 LEU A C 5
ATOM 7982 O O . LEU A 1 95 ? 29.329 -10.647 -3.110 1.00 24.69 95 LEU A O 5
ATOM 7998 N N . SER A 1 96 ? 28.149 -10.135 -1.261 1.00 24.14 96 SER A N 5
ATOM 7999 C CA . SER A 1 96 ? 26.905 -10.709 -1.741 1.00 24.84 96 SER A CA 5
ATOM 8000 C C . SER A 1 96 ? 25.758 -9.728 -1.519 1.00 25.65 96 SER A C 5
ATOM 8001 O O . SER A 1 96 ? 25.028 -9.387 -2.451 1.00 26.06 96 SER A O 5
ATOM 8009 N N . LYS A 1 97 ? 25.621 -9.253 -0.285 1.00 25.95 97 LYS A N 5
ATOM 8010 C CA . LYS A 1 97 ? 24.573 -8.299 0.053 1.00 26.80 97 LYS A CA 5
ATOM 8011 C C . LYS A 1 97 ? 25.190 -6.944 0.378 1.00 26.62 97 LYS A C 5
ATOM 8012 O O . LYS A 1 97 ? 24.845 -5.932 -0.229 1.00 27.28 97 LYS A O 5
ATOM 8031 N N . ALA A 1 98 ? 26.104 -6.948 1.344 1.00 25.81 98 ALA A N 5
ATOM 8032 C CA . ALA A 1 98 ? 26.912 -5.776 1.679 1.00 25.63 98 ALA A CA 5
ATOM 8033 C C . ALA A 1 98 ? 26.062 -4.565 2.061 1.00 26.23 98 ALA A C 5
ATOM 8034 O O . ALA A 1 98 ? 26.378 -3.429 1.693 1.00 26.50 98 ALA A O 5
ATOM 8041 N N . SER A 1 99 ? 25.016 -4.802 2.835 1.00 26.50 99 SER A N 5
ATOM 8042 C CA . SER A 1 99 ? 24.141 -3.729 3.288 1.00 27.15 99 SER A CA 5
ATOM 8043 C C . SER A 1 99 ? 24.620 -3.174 4.628 1.00 27.64 99 SER A C 5
ATOM 8044 O O . SER A 1 99 ? 23.869 -2.526 5.357 1.00 28.00 99 SER A O 5
ATOM 8052 N N . SER A 1 100 ? 25.886 -3.414 4.930 1.00 27.71 100 SER A N 5
ATOM 8053 C CA . SER A 1 100 ? 26.469 -3.019 6.200 1.00 28.26 100 SER A CA 5
ATOM 8054 C C . SER A 1 100 ? 27.133 -1.643 6.095 1.00 28.98 100 SER A C 5
ATOM 8055 O O . SER A 1 100 ? 28.187 -1.494 5.471 1.00 29.38 100 SER A O 5
ATOM 8063 N N . LYS A 1 101 ? 26.496 -0.634 6.686 1.00 29.21 101 LYS A N 5
ATOM 8064 C CA . LYS A 1 101 ? 27.055 0.711 6.702 1.00 29.94 101 LYS A CA 5
ATOM 8065 C C . LYS A 1 101 ? 27.527 1.076 8.102 1.00 30.44 101 LYS A C 5
ATOM 8066 O O . LYS A 1 101 ? 26.754 1.017 9.063 1.00 31.19 101 LYS A O 5
ATOM 8085 N N . ALA A 1 102 ? 28.800 1.426 8.220 1.00 30.08 102 ALA A N 5
ATOM 8086 C CA . ALA A 1 102 ? 29.347 1.890 9.488 1.00 30.58 102 ALA A CA 5
ATOM 8087 C C . ALA A 1 102 ? 28.664 3.181 9.920 1.00 30.59 102 ALA A C 5
ATOM 8088 O O . ALA A 1 102 ? 28.359 3.374 11.095 1.00 30.68 102 ALA A O 5
ATOM 8095 N N . ARG A 1 103 ? 28.430 4.055 8.950 1.00 30.57 103 ARG A N 5
ATOM 8096 C CA . ARG A 1 103 ? 27.712 5.303 9.180 1.00 30.65 103 ARG A CA 5
ATOM 8097 C C . ARG A 1 103 ? 27.322 5.935 7.850 1.00 30.77 103 ARG A C 5
ATOM 8098 O O . ARG A 1 103 ? 26.222 6.473 7.716 1.00 30.46 103 ARG A O 5
ATOM 8119 N N . SER A 1 104 ? 28.231 5.842 6.872 1.00 31.30 104 SER A N 5
ATOM 8120 C CA . SER A 1 104 ? 28.021 6.414 5.542 1.00 31.63 104 SER A CA 5
ATOM 8121 C C . SER A 1 104 ? 27.526 7.850 5.641 1.00 32.26 104 SER A C 5
ATOM 8122 O O . SER A 1 104 ? 26.477 8.209 5.098 1.00 32.63 104 SER A O 5
ATOM 8130 N N . ASP A 1 105 ? 28.292 8.662 6.351 1.00 32.44 105 ASP A N 5
ATOM 8131 C CA . ASP A 1 105 ? 27.929 10.048 6.581 1.00 33.10 105 ASP A CA 5
ATOM 8132 C C . ASP A 1 105 ? 28.071 10.854 5.295 1.00 33.71 105 ASP A C 5
ATOM 8133 O O . ASP A 1 105 ? 28.654 10.380 4.316 1.00 33.79 105 ASP A O 5
ATOM 8142 N N . ASP A 1 106 ? 27.563 12.079 5.309 1.00 34.21 106 ASP A N 5
ATOM 8143 C CA . ASP A 1 106 ? 27.529 12.906 4.113 1.00 34.91 106 ASP A CA 5
ATOM 8144 C C . ASP A 1 106 ? 28.944 13.328 3.718 1.00 35.10 106 ASP A C 5
ATOM 8145 O O . ASP A 1 106 ? 29.331 13.221 2.552 1.00 35.16 106 ASP A O 5
ATOM 8154 N N . LEU A 1 107 ? 29.708 13.800 4.706 1.00 35.27 107 LEU A N 5
ATOM 8155 C CA . LEU A 1 107 ? 31.114 14.158 4.507 1.00 35.52 107 LEU A CA 5
ATOM 8156 C C . LEU A 1 107 ? 31.815 14.412 5.843 1.00 35.58 107 LEU A C 5
ATOM 8157 O O . LEU A 1 107 ? 33.038 14.580 5.896 1.00 35.79 107 LEU A O 5
ATOM 8173 N N . SER A 1 108 ? 31.042 14.432 6.922 1.00 35.45 108 SER A N 5
ATOM 8174 C CA . SER A 1 108 ? 31.583 14.714 8.242 1.00 35.56 108 SER A CA 5
ATOM 8175 C C . SER A 1 108 ? 32.192 13.458 8.867 1.00 34.99 108 SER A C 5
ATOM 8176 O O . SER A 1 108 ? 31.602 12.824 9.744 1.00 35.21 108 SER A O 5
ATOM 8184 N N . VAL A 1 109 ? 33.370 13.095 8.385 1.00 34.34 109 VAL A N 5
ATOM 8185 C CA . VAL A 1 109 ? 34.096 11.948 8.901 1.00 33.84 109 VAL A CA 5
ATOM 8186 C C . VAL A 1 109 ? 35.589 12.268 9.006 1.00 33.57 109 VAL A C 5
ATOM 8187 O O . VAL A 1 109 ? 36.099 12.332 10.143 1.00 33.71 109 VAL A O 5
ATOM 8201 N N . GLY A 1 1 ? -65.335 -8.276 -15.181 1.00 39.32 1 GLY A N 6
ATOM 8202 C CA . GLY A 1 1 ? -65.826 -9.661 -15.013 1.00 39.39 1 GLY A CA 6
ATOM 8203 C C . GLY A 1 1 ? -65.448 -10.246 -13.667 1.00 39.02 1 GLY A C 6
ATOM 8204 O O . GLY A 1 1 ? -64.323 -10.710 -13.479 1.00 38.60 1 GLY A O 6
ATOM 8210 N N . PRO A 1 2 ? -66.374 -10.237 -12.700 1.00 39.23 2 PRO A N 6
ATOM 8211 C CA . PRO A 1 2 ? -66.144 -10.801 -11.381 1.00 38.99 2 PRO A CA 6
ATOM 8212 C C . PRO A 1 2 ? -66.525 -12.281 -11.324 1.00 38.70 2 PRO A C 6
ATOM 8213 O O . PRO A 1 2 ? -66.682 -12.842 -10.241 1.00 39.16 2 PRO A O 6
ATOM 8224 N N . LEU A 1 3 ? -66.663 -12.897 -12.507 1.00 37.99 3 LEU A N 6
ATOM 8225 C CA . LEU A 1 3 ? -67.083 -14.297 -12.648 1.00 37.71 3 LEU A CA 6
ATOM 8226 C C . LEU A 1 3 ? -68.553 -14.473 -12.261 1.00 36.95 3 LEU A C 6
ATOM 8227 O O . LEU A 1 3 ? -69.367 -14.918 -13.071 1.00 36.88 3 LEU A O 6
ATOM 8243 N N . GLY A 1 4 ? -68.883 -14.116 -11.032 1.00 36.42 4 GLY A N 6
ATOM 8244 C CA . GLY A 1 4 ? -70.251 -14.195 -10.573 1.00 35.70 4 GLY A CA 6
ATOM 8245 C C . GLY A 1 4 ? -70.820 -12.812 -10.346 1.00 35.18 4 GLY A C 6
ATOM 8246 O O . GLY A 1 4 ? -70.526 -12.169 -9.343 1.00 34.80 4 GLY A O 6
ATOM 8250 N N . SER A 1 5 ? -71.614 -12.340 -11.291 1.00 35.22 5 SER A N 6
ATOM 8251 C CA . SER A 1 5 ? -72.152 -10.988 -11.225 1.00 34.83 5 SER A CA 6
ATOM 8252 C C . SER A 1 5 ? -73.485 -10.982 -10.483 1.00 34.57 5 SER A C 6
ATOM 8253 O O . SER A 1 5 ? -74.534 -11.266 -11.065 1.00 34.37 5 SER A O 6
ATOM 8261 N N . THR A 1 6 ? -73.424 -10.690 -9.190 1.00 34.64 6 THR A N 6
ATOM 8262 C CA . THR A 1 6 ? -74.611 -10.659 -8.353 1.00 34.51 6 THR A CA 6
ATOM 8263 C C . THR A 1 6 ? -75.501 -9.472 -8.711 1.00 33.81 6 THR A C 6
ATOM 8264 O O . THR A 1 6 ? -76.676 -9.641 -9.037 1.00 33.44 6 THR A O 6
ATOM 8275 N N . SER A 1 7 ? -74.929 -8.270 -8.653 1.00 33.71 7 SER A N 6
ATOM 8276 C CA . SER A 1 7 ? -75.675 -7.048 -8.934 1.00 33.13 7 SER A CA 6
ATOM 8277 C C . SER A 1 7 ? -74.727 -5.914 -9.323 1.00 32.43 7 SER A C 6
ATOM 8278 O O . SER A 1 7 ? -74.867 -5.318 -10.391 1.00 32.42 7 SER A O 6
ATOM 8286 N N . LEU A 1 8 ? -73.739 -5.655 -8.455 1.00 31.93 8 LEU A N 6
ATOM 8287 C CA . LEU A 1 8 ? -72.827 -4.522 -8.606 1.00 31.32 8 LEU A CA 6
ATOM 8288 C C . LEU A 1 8 ? -73.616 -3.223 -8.767 1.00 30.56 8 LEU A C 6
ATOM 8289 O O . LEU A 1 8 ? -73.713 -2.668 -9.858 1.00 30.33 8 LEU A O 6
ATOM 8305 N N . VAL A 1 9 ? -74.187 -2.753 -7.660 1.00 30.24 9 VAL A N 6
ATOM 8306 C CA . VAL A 1 9 ? -75.065 -1.582 -7.678 1.00 29.57 9 VAL A CA 6
ATOM 8307 C C . VAL A 1 9 ? -74.260 -0.286 -7.788 1.00 29.50 9 VAL A C 6
ATOM 8308 O O . VAL A 1 9 ? -74.808 0.802 -7.972 1.00 29.74 9 VAL A O 6
ATOM 8321 N N . GLN A 1 10 ? -72.954 -0.429 -7.689 1.00 29.28 10 GLN A N 6
ATOM 8322 C CA . GLN A 1 10 ? -72.037 0.696 -7.806 1.00 29.30 10 GLN A CA 6
ATOM 8323 C C . GLN A 1 10 ? -70.610 0.193 -7.982 1.00 28.60 10 GLN A C 6
ATOM 8324 O O . GLN A 1 10 ? -69.824 0.771 -8.731 1.00 28.70 10 GLN A O 6
ATOM 8338 N N . GLY A 1 11 ? -70.286 -0.901 -7.303 1.00 27.99 11 GLY A N 6
ATOM 8339 C CA . GLY A 1 11 ? -68.959 -1.476 -7.413 1.00 27.37 11 GLY A CA 6
ATOM 8340 C C . GLY A 1 11 ? -67.986 -0.858 -6.436 1.00 27.00 11 GLY A C 6
ATOM 8341 O O . GLY A 1 11 ? -67.295 0.106 -6.763 1.00 26.96 11 GLY A O 6
ATOM 8345 N N . LEU A 1 12 ? -67.930 -1.412 -5.236 1.00 26.82 12 LEU A N 6
ATOM 8346 C CA . LEU A 1 12 ? -67.063 -0.879 -4.198 1.00 26.55 12 LEU A CA 6
ATOM 8347 C C . LEU A 1 12 ? -65.720 -1.601 -4.181 1.00 25.80 12 LEU A C 6
ATOM 8348 O O . LEU A 1 12 ? -65.654 -2.825 -4.264 1.00 25.54 12 LEU A O 6
ATOM 8364 N N . THR A 1 13 ? -64.662 -0.819 -4.070 1.00 25.53 13 THR A N 6
ATOM 8365 C CA . THR A 1 13 ? -63.300 -1.338 -4.044 1.00 24.91 13 THR A CA 6
ATOM 8366 C C . THR A 1 13 ? -62.862 -1.868 -2.662 1.00 24.79 13 THR A C 6
ATOM 8367 O O . THR A 1 13 ? -62.150 -2.872 -2.602 1.00 24.22 13 THR A O 6
ATOM 8378 N N . PRO A 1 14 ? -63.253 -1.214 -1.537 1.00 25.42 14 PRO A N 6
ATOM 8379 C CA . PRO A 1 14 ? -62.889 -1.680 -0.187 1.00 25.50 14 PRO A CA 6
ATOM 8380 C C . PRO A 1 14 ? -63.215 -3.163 0.100 1.00 24.95 14 PRO A C 6
ATOM 8381 O O . PRO A 1 14 ? -62.339 -3.889 0.569 1.00 24.63 14 PRO A O 6
ATOM 8392 N N . PRO A 1 15 ? -64.462 -3.642 -0.156 1.00 24.93 15 PRO A N 6
ATOM 8393 C CA . PRO A 1 15 ? -64.864 -5.020 0.190 1.00 24.50 15 PRO A CA 6
ATOM 8394 C C . PRO A 1 15 ? -63.915 -6.121 -0.329 1.00 23.52 15 PRO A C 6
ATOM 8395 O O . PRO A 1 15 ? -63.419 -6.912 0.473 1.00 23.07 15 PRO A O 6
ATOM 8406 N N . PRO A 1 16 ? -63.637 -6.219 -1.652 1.00 23.25 16 PRO A N 6
ATOM 8407 C CA . PRO A 1 16 ? -62.807 -7.305 -2.168 1.00 22.42 16 PRO A CA 6
ATOM 8408 C C . PRO A 1 16 ? -61.316 -7.088 -1.937 1.00 22.03 16 PRO A C 6
ATOM 8409 O O . PRO A 1 16 ? -60.598 -8.032 -1.610 1.00 22.10 16 PRO A O 6
ATOM 8420 N N . ASP A 1 17 ? -60.877 -5.842 -2.080 1.00 21.73 17 ASP A N 6
ATOM 8421 C CA . ASP A 1 17 ? -59.459 -5.476 -2.015 1.00 21.48 17 ASP A CA 6
ATOM 8422 C C . ASP A 1 17 ? -58.613 -6.304 -2.978 1.00 20.70 17 ASP A C 6
ATOM 8423 O O . ASP A 1 17 ? -58.247 -7.445 -2.703 1.00 20.31 17 ASP A O 6
ATOM 8432 N N . PHE A 1 18 ? -58.310 -5.725 -4.114 1.00 20.58 18 PHE A N 6
ATOM 8433 C CA . PHE A 1 18 ? -57.402 -6.348 -5.060 1.00 19.96 18 PHE A CA 6
ATOM 8434 C C . PHE A 1 18 ? -56.057 -5.634 -5.050 1.00 19.47 18 PHE A C 6
ATOM 8435 O O . PHE A 1 18 ? -55.328 -5.640 -6.040 1.00 19.17 18 PHE A O 6
ATOM 8452 N N . ASN A 1 19 ? -55.731 -5.032 -3.912 1.00 19.51 19 ASN A N 6
ATOM 8453 C CA . ASN A 1 19 ? -54.461 -4.341 -3.745 1.00 19.22 19 ASN A CA 6
ATOM 8454 C C . ASN A 1 19 ? -53.479 -5.235 -3.002 1.00 18.44 19 ASN A C 6
ATOM 8455 O O . ASN A 1 19 ? -52.282 -5.239 -3.291 1.00 18.17 19 ASN A O 6
ATOM 8466 N N . GLN A 1 20 ? -53.994 -5.999 -2.045 1.00 18.18 20 GLN A N 6
ATOM 8467 C CA . GLN A 1 20 ? -53.171 -6.920 -1.277 1.00 17.53 20 GLN A CA 6
ATOM 8468 C C . GLN A 1 20 ? -53.870 -8.262 -1.108 1.00 17.18 20 GLN A C 6
ATOM 8469 O O . GLN A 1 20 ? -53.214 -9.287 -0.924 1.00 16.92 20 GLN A O 6
ATOM 8483 N N . CYS A 1 21 ? -55.204 -8.231 -1.130 1.00 17.29 21 CYS A N 6
ATOM 8484 C CA . CYS A 1 21 ? -56.035 -9.434 -1.056 1.00 17.13 21 CYS A CA 6
ATOM 8485 C C . CYS A 1 21 ? -55.793 -10.230 0.231 1.00 16.75 21 CYS A C 6
ATOM 8486 O O . CYS A 1 21 ? -56.178 -11.395 0.329 1.00 16.28 21 CYS A O 6
ATOM 8494 N N . LEU A 1 22 ? -55.153 -9.575 1.211 1.00 17.08 22 LEU A N 6
ATOM 8495 C CA . LEU A 1 22 ? -54.907 -10.146 2.542 1.00 16.96 22 LEU A CA 6
ATOM 8496 C C . LEU A 1 22 ? -54.109 -11.458 2.483 1.00 16.12 22 LEU A C 6
ATOM 8497 O O . LEU A 1 22 ? -54.129 -12.241 3.430 1.00 16.24 22 LEU A O 6
ATOM 8513 N N . LYS A 1 23 ? -53.360 -11.687 1.407 1.00 15.37 23 LYS A N 6
ATOM 8514 C CA . LYS A 1 23 ? -52.681 -12.973 1.244 1.00 14.61 23 LYS A CA 6
ATOM 8515 C C . LYS A 1 23 ? -51.287 -12.994 1.864 1.00 14.25 23 LYS A C 6
ATOM 8516 O O . LYS A 1 23 ? -50.378 -13.642 1.345 1.00 13.68 23 LYS A O 6
ATOM 8535 N N . ASN A 1 24 ? -51.129 -12.250 2.951 1.00 14.73 24 ASN A N 6
ATOM 8536 C CA . ASN A 1 24 ? -50.031 -12.463 3.905 1.00 14.67 24 ASN A CA 6
ATOM 8537 C C . ASN A 1 24 ? -48.641 -12.092 3.387 1.00 13.87 24 ASN A C 6
ATOM 8538 O O . ASN A 1 24 ? -47.685 -12.041 4.156 1.00 14.11 24 ASN A O 6
ATOM 8549 N N . SER A 1 25 ? -48.508 -11.819 2.111 1.00 13.05 25 SER A N 6
ATOM 8550 C CA . SER A 1 25 ? -47.249 -11.289 1.609 1.00 12.28 25 SER A CA 6
ATOM 8551 C C . SER A 1 25 ? -47.391 -9.824 1.177 1.00 12.15 25 SER A C 6
ATOM 8552 O O . SER A 1 25 ? -47.308 -9.518 -0.009 1.00 12.30 25 SER A O 6
ATOM 8560 N N . PRO A 1 26 ? -47.677 -8.905 2.122 1.00 12.10 26 PRO A N 6
ATOM 8561 C CA . PRO A 1 26 ? -47.662 -7.471 1.841 1.00 12.18 26 PRO A CA 6
ATOM 8562 C C . PRO A 1 26 ? -46.235 -6.947 1.657 1.00 11.48 26 PRO A C 6
ATOM 8563 O O . PRO A 1 26 ? -45.841 -6.576 0.551 1.00 11.60 26 PRO A O 6
ATOM 8574 N N . ASP A 1 27 ? -45.448 -6.954 2.732 1.00 10.92 27 ASP A N 6
ATOM 8575 C CA . ASP A 1 27 ? -44.075 -6.460 2.671 1.00 10.34 27 ASP A CA 6
ATOM 8576 C C . ASP A 1 27 ? -43.059 -7.576 2.847 1.00 9.92 27 ASP A C 6
ATOM 8577 O O . ASP A 1 27 ? -42.661 -7.902 3.965 1.00 10.16 27 ASP A O 6
ATOM 8586 N N . GLU A 1 28 ? -42.655 -8.171 1.743 1.00 9.51 28 GLU A N 6
ATOM 8587 C CA . GLU A 1 28 ? -41.537 -9.099 1.746 1.00 9.33 28 GLU A CA 6
ATOM 8588 C C . GLU A 1 28 ? -40.613 -8.797 0.572 1.00 8.90 28 GLU A C 6
ATOM 8589 O O . GLU A 1 28 ? -40.312 -9.660 -0.249 1.00 9.13 28 GLU A O 6
ATOM 8601 N N . LYS A 1 29 ? -40.160 -7.551 0.512 1.00 8.50 29 LYS A N 6
ATOM 8602 C CA . LYS A 1 29 ? -39.276 -7.102 -0.552 1.00 8.24 29 LYS A CA 6
ATOM 8603 C C . LYS A 1 29 ? -37.818 -7.158 -0.091 1.00 7.81 29 LYS A C 6
ATOM 8604 O O . LYS A 1 29 ? -36.950 -6.526 -0.691 1.00 7.74 29 LYS A O 6
ATOM 8623 N N . PHE A 1 30 ? -37.580 -7.894 1.004 1.00 7.78 30 PHE A N 6
ATOM 8624 C CA . PHE A 1 30 ? -36.234 -8.094 1.572 1.00 7.70 30 PHE A CA 6
ATOM 8625 C C . PHE A 1 30 ? -35.724 -6.806 2.222 1.00 7.44 30 PHE A C 6
ATOM 8626 O O . PHE A 1 30 ? -35.469 -6.761 3.426 1.00 7.61 30 PHE A O 6
ATOM 8643 N N . PHE A 1 31 ? -35.598 -5.754 1.423 1.00 7.30 31 PHE A N 6
ATOM 8644 C CA . PHE A 1 31 ? -35.280 -4.439 1.934 1.00 7.33 31 PHE A CA 6
ATOM 8645 C C . PHE A 1 31 ? -36.576 -3.777 2.355 1.00 7.51 31 PHE A C 6
ATOM 8646 O O . PHE A 1 31 ? -36.576 -2.736 2.997 1.00 7.81 31 PHE A O 6
ATOM 8663 N N . SER A 1 32 ? -37.679 -4.405 1.945 1.00 7.60 32 SER A N 6
ATOM 8664 C CA . SER A 1 32 ? -39.023 -3.970 2.306 1.00 8.12 32 SER A CA 6
ATOM 8665 C C . SER A 1 32 ? -39.286 -2.551 1.819 1.00 8.57 32 SER A C 6
ATOM 8666 O O . SER A 1 32 ? -40.141 -1.847 2.351 1.00 9.15 32 SER A O 6
ATOM 8674 N N . ASP A 1 33 ? -38.575 -2.181 0.759 1.00 8.53 33 ASP A N 6
ATOM 8675 C CA . ASP A 1 33 ? -38.626 -0.838 0.187 1.00 9.12 33 ASP A CA 6
ATOM 8676 C C . ASP A 1 33 ? -38.160 0.202 1.203 1.00 9.48 33 ASP A C 6
ATOM 8677 O O . ASP A 1 33 ? -38.947 0.781 1.954 1.00 10.03 33 ASP A O 6
ATOM 8686 N N . PHE A 1 34 ? -36.857 0.409 1.219 1.00 9.37 34 PHE A N 6
ATOM 8687 C CA . PHE A 1 34 ? -36.231 1.363 2.110 1.00 9.94 34 PHE A CA 6
ATOM 8688 C C . PHE A 1 34 ? -35.175 2.142 1.345 1.00 9.93 34 PHE A C 6
ATOM 8689 O O . PHE A 1 34 ? -34.746 3.217 1.763 1.00 10.33 34 PHE A O 6
ATOM 8706 N N . SER A 1 35 ? -34.762 1.582 0.217 1.00 9.65 35 SER A N 6
ATOM 8707 C CA . SER A 1 35 ? -33.783 2.214 -0.642 1.00 9.74 35 SER A CA 6
ATOM 8708 C C . SER A 1 35 ? -34.464 2.874 -1.842 1.00 9.44 35 SER A C 6
ATOM 8709 O O . SER A 1 35 ? -33.789 3.412 -2.722 1.00 9.50 35 SER A O 6
ATOM 8717 N N . ASN A 1 36 ? -35.807 2.814 -1.868 1.00 9.30 36 ASN A N 6
ATOM 8718 C CA . ASN A 1 36 ? -36.626 3.455 -2.910 1.00 9.24 36 ASN A CA 6
ATOM 8719 C C . ASN A 1 36 ? -36.521 2.726 -4.252 1.00 8.77 36 ASN A C 6
ATOM 8720 O O . ASN A 1 36 ? -37.523 2.505 -4.930 1.00 8.94 36 ASN A O 6
ATOM 8731 N N . ASN A 1 37 ? -35.315 2.354 -4.637 1.00 8.43 37 ASN A N 6
ATOM 8732 C CA . ASN A 1 37 ? -35.106 1.622 -5.878 1.00 8.29 37 ASN A CA 6
ATOM 8733 C C . ASN A 1 37 ? -35.097 0.123 -5.623 1.00 7.88 37 ASN A C 6
ATOM 8734 O O . ASN A 1 37 ? -34.730 -0.661 -6.494 1.00 7.92 37 ASN A O 6
ATOM 8745 N N . MET A 1 38 ? -35.507 -0.261 -4.413 1.00 7.75 38 MET A N 6
ATOM 8746 C CA . MET A 1 38 ? -35.567 -1.669 -3.997 1.00 7.70 38 MET A CA 6
ATOM 8747 C C . MET A 1 38 ? -34.186 -2.324 -4.086 1.00 7.11 38 MET A C 6
ATOM 8748 O O . MET A 1 38 ? -34.071 -3.544 -4.165 1.00 7.09 38 MET A O 6
ATOM 8762 N N . GLY A 1 39 ? -33.144 -1.506 -4.035 1.00 6.94 39 GLY A N 6
ATOM 8763 C CA . GLY A 1 39 ? -31.799 -2.014 -4.164 1.00 6.72 39 GLY A CA 6
ATOM 8764 C C . GLY A 1 39 ? -31.331 -1.981 -5.601 1.00 6.82 39 GLY A C 6
ATOM 8765 O O . GLY A 1 39 ? -31.057 -0.908 -6.133 1.00 7.22 39 GLY A O 6
ATOM 8769 N N . SER A 1 40 ? -31.269 -3.161 -6.222 1.00 6.70 40 SER A N 6
ATOM 8770 C CA . SER A 1 40 ? -30.821 -3.313 -7.607 1.00 7.03 40 SER A CA 6
ATOM 8771 C C . SER A 1 40 ? -29.493 -2.603 -7.820 1.00 6.75 40 SER A C 6
ATOM 8772 O O . SER A 1 40 ? -29.426 -1.499 -8.362 1.00 7.15 40 SER A O 6
ATOM 8780 N N . ARG A 1 41 ? -28.439 -3.246 -7.366 1.00 6.32 41 ARG A N 6
ATOM 8781 C CA . ARG A 1 41 ? -27.134 -2.631 -7.338 1.00 6.15 41 ARG A CA 6
ATOM 8782 C C . ARG A 1 41 ? -26.138 -3.406 -8.190 1.00 6.66 41 ARG A C 6
ATOM 8783 O O . ARG A 1 41 ? -25.918 -4.601 -7.983 1.00 6.86 41 ARG A O 6
ATOM 8804 N N . LYS A 1 42 ? -25.545 -2.723 -9.159 1.00 7.18 42 LYS A N 6
ATOM 8805 C CA . LYS A 1 42 ? -24.547 -3.335 -10.025 1.00 7.95 42 LYS A CA 6
ATOM 8806 C C . LYS A 1 42 ? -23.153 -2.867 -9.627 1.00 7.64 42 LYS A C 6
ATOM 8807 O O . LYS A 1 42 ? -22.465 -2.213 -10.415 1.00 7.95 42 LYS A O 6
ATOM 8826 N N . ASN A 1 43 ? -22.770 -3.184 -8.386 1.00 7.18 43 ASN A N 6
ATOM 8827 C CA . ASN A 1 43 ? -21.486 -2.765 -7.813 1.00 6.90 43 ASN A CA 6
ATOM 8828 C C . ASN A 1 43 ? -21.333 -1.257 -7.898 1.00 6.59 43 ASN A C 6
ATOM 8829 O O . ASN A 1 43 ? -20.814 -0.722 -8.881 1.00 7.32 43 ASN A O 6
ATOM 8840 N N . PRO A 1 44 ? -21.815 -0.556 -6.869 1.00 5.79 44 PRO A N 6
ATOM 8841 C CA . PRO A 1 44 ? -21.805 0.897 -6.827 1.00 5.83 44 PRO A CA 6
ATOM 8842 C C . PRO A 1 44 ? -20.520 1.443 -6.220 1.00 5.83 44 PRO A C 6
ATOM 8843 O O . PRO A 1 44 ? -19.437 0.889 -6.410 1.00 6.26 44 PRO A O 6
ATOM 8854 N N . ASP A 1 45 ? -20.651 2.528 -5.480 1.00 5.59 45 ASP A N 6
ATOM 8855 C CA . ASP A 1 45 ? -19.516 3.140 -4.815 1.00 5.67 45 ASP A CA 6
ATOM 8856 C C . ASP A 1 45 ? -19.649 3.032 -3.299 1.00 5.46 45 ASP A C 6
ATOM 8857 O O . ASP A 1 45 ? -20.364 3.805 -2.657 1.00 5.44 45 ASP A O 6
ATOM 8866 N N . PRO A 1 46 ? -18.981 2.034 -2.704 1.00 5.77 46 PRO A N 6
ATOM 8867 C CA . PRO A 1 46 ? -18.951 1.860 -1.255 1.00 6.07 46 PRO A CA 6
ATOM 8868 C C . PRO A 1 46 ? -17.972 2.828 -0.598 1.00 6.28 46 PRO A C 6
ATOM 8869 O O . PRO A 1 46 ? -17.976 3.014 0.621 1.00 6.83 46 PRO A O 6
ATOM 8880 N N . LEU A 1 47 ? -17.126 3.436 -1.426 1.00 6.19 47 LEU A N 6
ATOM 8881 C CA . LEU A 1 47 ? -16.130 4.396 -0.955 1.00 6.74 47 LEU A CA 6
ATOM 8882 C C . LEU A 1 47 ? -16.222 5.692 -1.755 1.00 6.79 47 LEU A C 6
ATOM 8883 O O . LEU A 1 47 ? -16.597 6.732 -1.211 1.00 7.54 47 LEU A O 6
ATOM 8899 N N . ALA A 1 48 ? -15.837 5.612 -3.036 1.00 6.28 48 ALA A N 6
ATOM 8900 C CA . ALA A 1 48 ? -15.938 6.728 -3.996 1.00 6.64 48 ALA A CA 6
ATOM 8901 C C . ALA A 1 48 ? -14.791 7.725 -3.824 1.00 6.21 48 ALA A C 6
ATOM 8902 O O . ALA A 1 48 ? -14.340 8.340 -4.789 1.00 6.37 48 ALA A O 6
ATOM 8909 N N . THR A 1 49 ? -14.337 7.886 -2.593 1.00 5.97 49 THR A N 6
ATOM 8910 C CA . THR A 1 49 ? -13.222 8.766 -2.293 1.00 5.78 49 THR A CA 6
ATOM 8911 C C . THR A 1 49 ? -11.937 8.248 -2.938 1.00 5.51 49 THR A C 6
ATOM 8912 O O . THR A 1 49 ? -11.220 8.993 -3.608 1.00 5.78 49 THR A O 6
ATOM 8923 N N . GLU A 1 50 ? -11.671 6.957 -2.733 1.00 5.40 50 GLU A N 6
ATOM 8924 C CA . GLU A 1 50 ? -10.462 6.300 -3.234 1.00 5.68 50 GLU A CA 6
ATOM 8925 C C . GLU A 1 50 ? -9.204 7.007 -2.718 1.00 5.52 50 GLU A C 6
ATOM 8926 O O . GLU A 1 50 ? -8.152 6.981 -3.358 1.00 5.73 50 GLU A O 6
ATOM 8938 N N . GLU A 1 51 ? -9.340 7.625 -1.537 1.00 5.43 51 GLU A N 6
ATOM 8939 C CA . GLU A 1 51 ? -8.271 8.389 -0.884 1.00 5.45 51 GLU A CA 6
ATOM 8940 C C . GLU A 1 51 ? -7.967 9.686 -1.626 1.00 5.48 51 GLU A C 6
ATOM 8941 O O . GLU A 1 51 ? -8.142 10.767 -1.063 1.00 5.85 51 GLU A O 6
ATOM 8953 N N . VAL A 1 52 ? -7.535 9.554 -2.885 1.00 5.42 52 VAL A N 6
ATOM 8954 C CA . VAL A 1 52 ? -7.117 10.681 -3.732 1.00 5.86 52 VAL A CA 6
ATOM 8955 C C . VAL A 1 52 ? -6.348 11.753 -2.929 1.00 6.11 52 VAL A C 6
ATOM 8956 O O . VAL A 1 52 ? -6.762 12.908 -2.822 1.00 6.55 52 VAL A O 6
ATOM 8969 N N . PRO A 1 53 ? -5.198 11.372 -2.345 1.00 6.09 53 PRO A N 6
ATOM 8970 C CA . PRO A 1 53 ? -4.440 12.254 -1.451 1.00 6.51 53 PRO A CA 6
ATOM 8971 C C . PRO A 1 53 ? -3.785 13.425 -2.180 1.00 6.99 53 PRO A C 6
ATOM 8972 O O . PRO A 1 53 ? -4.156 14.582 -1.974 1.00 7.85 53 PRO A O 6
ATOM 8983 N N . ASN A 1 54 ? -2.807 13.126 -3.027 1.00 6.65 54 ASN A N 6
ATOM 8984 C CA . ASN A 1 54 ? -2.056 14.179 -3.706 1.00 7.32 54 ASN A CA 6
ATOM 8985 C C . ASN A 1 54 ? -2.372 14.236 -5.185 1.00 7.87 54 ASN A C 6
ATOM 8986 O O . ASN A 1 54 ? -2.404 15.310 -5.785 1.00 8.62 54 ASN A O 6
ATOM 8997 N N . GLN A 1 55 ? -2.604 13.077 -5.757 1.00 7.71 55 GLN A N 6
ATOM 8998 C CA . GLN A 1 55 ? -2.866 12.956 -7.190 1.00 8.46 55 GLN A CA 6
ATOM 8999 C C . GLN A 1 55 ? -3.416 11.574 -7.541 1.00 8.71 55 GLN A C 6
ATOM 9000 O O . GLN A 1 55 ? -4.564 11.446 -7.955 1.00 9.31 55 GLN A O 6
ATOM 9014 N N . GLU A 1 56 ? -2.603 10.543 -7.364 1.00 8.44 56 GLU A N 6
ATOM 9015 C CA . GLU A 1 56 ? -3.016 9.192 -7.699 1.00 8.86 56 GLU A CA 6
ATOM 9016 C C . GLU A 1 56 ? -3.099 8.345 -6.431 1.00 8.25 56 GLU A C 6
ATOM 9017 O O . GLU A 1 56 ? -4.124 8.321 -5.751 1.00 8.21 56 GLU A O 6
ATOM 9029 N N . GLN A 1 57 ? -1.993 7.700 -6.100 1.00 8.02 57 GLN A N 6
ATOM 9030 C CA . GLN A 1 57 ? -1.895 6.872 -4.906 1.00 7.71 57 GLN A CA 6
ATOM 9031 C C . GLN A 1 57 ? -0.640 7.256 -4.150 1.00 6.84 57 GLN A C 6
ATOM 9032 O O . GLN A 1 57 ? 0.385 7.561 -4.764 1.00 6.77 57 GLN A O 6
ATOM 9046 N N . ILE A 1 58 ? -0.706 7.254 -2.829 1.00 6.43 58 ILE A N 6
ATOM 9047 C CA . ILE A 1 58 ? 0.434 7.683 -2.037 1.00 5.79 58 ILE A CA 6
ATOM 9048 C C . ILE A 1 58 ? 0.814 6.629 -0.993 1.00 5.74 58 ILE A C 6
ATOM 9049 O O . ILE A 1 58 ? 0.432 6.723 0.174 1.00 5.48 58 ILE A O 6
ATOM 9065 N N . PRO A 1 59 ? 1.524 5.574 -1.425 1.00 6.40 59 PRO A N 6
ATOM 9066 C CA . PRO A 1 59 ? 2.106 4.581 -0.541 1.00 6.85 59 PRO A CA 6
ATOM 9067 C C . PRO A 1 59 ? 3.595 4.833 -0.319 1.00 6.63 59 PRO A C 6
ATOM 9068 O O . PRO A 1 59 ? 4.331 3.958 0.137 1.00 7.28 59 PRO A O 6
ATOM 9079 N N . GLU A 1 60 ? 4.025 6.044 -0.651 1.00 5.93 60 GLU A N 6
ATOM 9080 C CA . GLU A 1 60 ? 5.433 6.399 -0.613 1.00 5.88 60 GLU A CA 6
ATOM 9081 C C . GLU A 1 60 ? 5.648 7.662 0.210 1.00 5.80 60 GLU A C 6
ATOM 9082 O O . GLU A 1 60 ? 6.720 8.273 0.150 1.00 5.92 60 GLU A O 6
ATOM 9094 N N . GLU A 1 61 ? 4.626 8.025 0.996 1.00 5.98 61 GLU A N 6
ATOM 9095 C CA . GLU A 1 61 ? 4.634 9.241 1.820 1.00 6.40 61 GLU A CA 6
ATOM 9096 C C . GLU A 1 61 ? 4.648 10.506 0.958 1.00 6.67 61 GLU A C 6
ATOM 9097 O O . GLU A 1 61 ? 3.708 11.303 0.985 1.00 7.45 61 GLU A O 6
ATOM 9109 N N . GLY A 1 62 ? 5.717 10.691 0.206 1.00 6.22 62 GLY A N 6
ATOM 9110 C CA . GLY A 1 62 ? 5.845 11.866 -0.633 1.00 6.69 62 GLY A CA 6
ATOM 9111 C C . GLY A 1 62 ? 6.853 12.852 -0.079 1.00 6.92 62 GLY A C 6
ATOM 9112 O O . GLY A 1 62 ? 7.162 13.869 -0.706 1.00 7.40 62 GLY A O 6
ATOM 9116 N N . PHE A 1 63 ? 7.362 12.536 1.103 1.00 6.81 63 PHE A N 6
ATOM 9117 C CA . PHE A 1 63 ? 8.323 13.383 1.805 1.00 7.27 63 PHE A CA 6
ATOM 9118 C C . PHE A 1 63 ? 9.480 12.540 2.347 1.00 6.90 63 PHE A C 6
ATOM 9119 O O . PHE A 1 63 ? 9.719 12.471 3.553 1.00 7.34 63 PHE A O 6
ATOM 9136 N N . ILE A 1 64 ? 10.197 11.890 1.444 1.00 6.31 64 ILE A N 6
ATOM 9137 C CA . ILE A 1 64 ? 11.269 10.985 1.834 1.00 6.14 64 ILE A CA 6
ATOM 9138 C C . ILE A 1 64 ? 12.569 11.761 2.040 1.00 6.65 64 ILE A C 6
ATOM 9139 O O . ILE A 1 64 ? 13.534 11.238 2.600 1.00 6.98 64 ILE A O 6
ATOM 9155 N N . HIS A 1 65 ? 12.576 13.023 1.591 1.00 6.99 65 HIS A N 6
ATOM 9156 C CA . HIS A 1 65 ? 13.710 13.932 1.797 1.00 7.71 65 HIS A CA 6
ATOM 9157 C C . HIS A 1 65 ? 14.946 13.426 1.048 1.00 7.41 65 HIS A C 6
ATOM 9158 O O . HIS A 1 65 ? 16.072 13.807 1.351 1.00 7.99 65 HIS A O 6
ATOM 9173 N N . THR A 1 66 ? 14.716 12.607 0.027 1.00 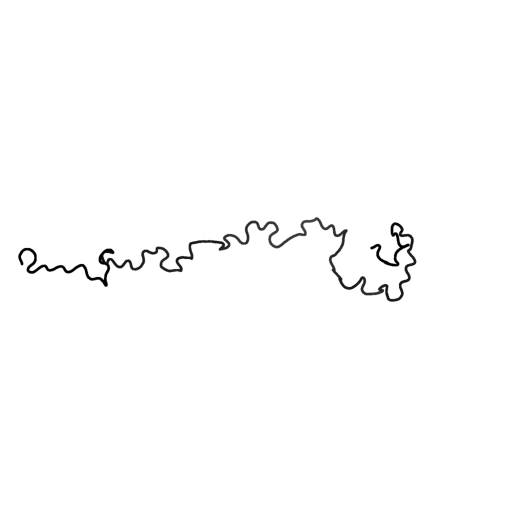6.67 66 THR A N 6
ATOM 9174 C CA . THR A 1 66 ? 15.796 11.940 -0.686 1.00 6.47 66 THR A CA 6
ATOM 9175 C C . THR A 1 66 ? 16.432 12.869 -1.708 1.00 6.60 66 THR A C 6
ATOM 9176 O O . THR A 1 66 ? 17.513 12.588 -2.228 1.00 6.62 66 THR A O 6
ATOM 9187 N N . GLN A 1 67 ? 15.763 13.988 -1.983 1.00 6.89 67 GLN A N 6
ATOM 9188 C CA . GLN A 1 67 ? 16.342 15.040 -2.816 1.00 7.37 67 GLN A CA 6
ATOM 9189 C C . GLN A 1 67 ? 17.481 15.710 -2.051 1.00 7.24 67 GLN A C 6
ATOM 9190 O O . GLN A 1 67 ? 18.220 16.541 -2.585 1.00 7.66 67 GLN A O 6
ATOM 9204 N N . TYR A 1 68 ? 17.589 15.337 -0.781 1.00 6.89 68 TYR A N 6
ATOM 9205 C CA . TYR A 1 68 ? 18.674 15.765 0.082 1.00 7.01 68 TYR A CA 6
ATOM 9206 C C . TYR A 1 68 ? 19.400 14.527 0.603 1.00 6.55 68 TYR A C 6
ATOM 9207 O O . TYR A 1 68 ? 20.362 14.612 1.362 1.00 6.81 68 TYR A O 6
ATOM 9225 N N . GLY A 1 69 ? 18.923 13.370 0.163 1.00 6.15 69 GLY A N 6
ATOM 9226 C CA . GLY A 1 69 ? 19.418 12.103 0.657 1.00 6.07 69 GLY A CA 6
ATOM 9227 C C . GLY A 1 69 ? 20.601 11.592 -0.136 1.00 5.90 69 GLY A C 6
ATOM 9228 O O . GLY A 1 69 ? 21.334 10.710 0.317 1.00 5.61 69 GLY A O 6
ATOM 9232 N N . GLN A 1 70 ? 20.782 12.151 -1.322 1.00 6.45 70 GLN A N 6
ATOM 9233 C CA . GLN A 1 70 ? 21.845 11.735 -2.221 1.00 6.69 70 GLN A CA 6
ATOM 9234 C C . GLN A 1 70 ? 23.092 12.579 -2.019 1.00 6.71 70 GLN A C 6
ATOM 9235 O O . GLN A 1 70 ? 23.024 13.806 -2.004 1.00 7.25 70 GLN A O 6
ATOM 9249 N N . LYS A 1 71 ? 24.225 11.910 -1.868 1.00 6.35 71 LYS A N 6
ATOM 9250 C CA . LYS A 1 71 ? 25.506 12.591 -1.706 1.00 6.54 71 LYS A CA 6
ATOM 9251 C C . LYS A 1 71 ? 26.660 11.657 -2.085 1.00 6.34 71 LYS A C 6
ATOM 9252 O O . LYS A 1 71 ? 27.276 11.013 -1.239 1.00 6.36 71 LYS A O 6
ATOM 9271 N N . PRO A 1 72 ? 26.936 11.533 -3.391 1.00 6.47 72 PRO A N 6
ATOM 9272 C CA . PRO A 1 72 ? 28.003 10.688 -3.897 1.00 6.58 72 PRO A CA 6
ATOM 9273 C C . PRO A 1 72 ? 29.329 11.429 -4.011 1.00 6.47 72 PRO A C 6
ATOM 9274 O O . PRO A 1 72 ? 29.539 12.222 -4.933 1.00 6.74 72 PRO A O 6
ATOM 9285 N N . GLU A 1 73 ? 30.211 11.197 -3.053 1.00 6.33 73 GLU A N 6
ATOM 9286 C CA . GLU A 1 73 ? 31.548 11.772 -3.099 1.00 6.45 73 GLU A CA 6
ATOM 9287 C C . GLU A 1 73 ? 32.403 11.023 -4.106 1.00 6.01 73 GLU A C 6
ATOM 9288 O O . GLU A 1 73 ? 33.121 11.625 -4.906 1.00 5.68 73 GLU A O 6
ATOM 9300 N N . GLN A 1 74 ? 32.291 9.699 -4.053 1.00 6.31 74 GLN A N 6
ATOM 9301 C CA . GLN A 1 74 ? 33.104 8.795 -4.866 1.00 6.22 74 GLN A CA 6
ATOM 9302 C C . GLN A 1 74 ? 34.589 8.969 -4.532 1.00 6.34 74 GLN A C 6
ATOM 9303 O O . GLN A 1 74 ? 35.385 9.368 -5.378 1.00 6.32 74 GLN A O 6
ATOM 9317 N N . PRO A 1 75 ? 34.972 8.665 -3.275 1.00 6.73 75 PRO A N 6
ATOM 9318 C CA . PRO A 1 75 ? 36.345 8.870 -2.781 1.00 7.11 75 PRO A CA 6
ATOM 9319 C C . PRO A 1 75 ? 37.359 7.881 -3.362 1.00 7.12 75 PRO A C 6
ATOM 9320 O O . PRO A 1 75 ? 38.569 8.025 -3.158 1.00 7.46 75 PRO A O 6
ATOM 9331 N N . SER A 1 76 ? 36.875 6.870 -4.072 1.00 7.00 76 SER A N 6
ATOM 9332 C CA . SER A 1 76 ? 37.762 5.899 -4.693 1.00 7.24 76 SER A CA 6
ATOM 9333 C C . SER A 1 76 ? 38.072 6.328 -6.128 1.00 7.24 76 SER A C 6
ATOM 9334 O O . SER A 1 76 ? 37.454 5.854 -7.084 1.00 7.02 76 SER A O 6
ATOM 9342 N N . GLY A 1 77 ? 38.992 7.271 -6.255 1.00 7.81 77 GLY A N 6
ATOM 9343 C CA . GLY A 1 77 ? 39.370 7.775 -7.552 1.00 8.19 77 GLY A CA 6
ATOM 9344 C C . GLY A 1 77 ? 40.655 8.566 -7.492 1.00 8.67 77 GLY A C 6
ATOM 9345 O O . GLY A 1 77 ? 40.777 9.491 -6.683 1.00 9.39 77 GLY A O 6
ATOM 9349 N N . ALA A 1 78 ? 41.609 8.181 -8.345 1.00 8.46 78 ALA A N 6
ATOM 9350 C CA . ALA A 1 78 ? 42.919 8.816 -8.436 1.00 9.08 78 ALA A CA 6
ATOM 9351 C C . ALA A 1 78 ? 43.802 8.463 -7.239 1.00 9.03 78 ALA A C 6
ATOM 9352 O O . ALA A 1 78 ? 43.337 8.358 -6.102 1.00 8.98 78 ALA A O 6
ATOM 9359 N N . SER A 1 79 ? 45.080 8.280 -7.510 1.00 9.25 79 SER A N 6
ATOM 9360 C CA . SER A 1 79 ? 46.049 7.937 -6.487 1.00 9.45 79 SER A CA 6
ATOM 9361 C C . SER A 1 79 ? 47.373 8.633 -6.796 1.00 9.58 79 SER A C 6
ATOM 9362 O O . SER A 1 79 ? 47.428 9.491 -7.677 1.00 9.90 79 SER A O 6
ATOM 9370 N N . ALA A 1 80 ? 48.423 8.281 -6.075 1.00 9.56 80 ALA A N 6
ATOM 9371 C CA . ALA A 1 80 ? 49.732 8.876 -6.309 1.00 9.88 80 ALA A CA 6
ATOM 9372 C C . ALA A 1 80 ? 50.700 7.820 -6.796 1.00 9.90 80 ALA A C 6
ATOM 9373 O O . ALA A 1 80 ? 51.914 8.013 -6.787 1.00 10.21 80 ALA A O 6
ATOM 9380 N N . GLY A 1 81 ? 50.146 6.706 -7.251 1.00 9.80 81 GLY A N 6
ATOM 9381 C CA . GLY A 1 81 ? 50.960 5.574 -7.614 1.00 10.04 81 GLY A CA 6
ATOM 9382 C C . GLY A 1 81 ? 51.454 4.838 -6.392 1.00 10.12 81 GLY A C 6
ATOM 9383 O O . GLY A 1 81 ? 52.397 4.049 -6.467 1.00 10.38 81 GLY A O 6
ATOM 9387 N N . HIS A 1 82 ? 50.794 5.105 -5.265 1.00 10.09 82 HIS A N 6
ATOM 9388 C CA . HIS A 1 82 ? 51.166 4.558 -3.966 1.00 10.32 82 HIS A CA 6
ATOM 9389 C C . HIS A 1 82 ? 52.485 5.152 -3.483 1.00 10.96 82 HIS A C 6
ATOM 9390 O O . HIS A 1 82 ? 52.495 5.975 -2.571 1.00 11.19 82 HIS A O 6
ATOM 9405 N N . ARG A 1 83 ? 53.591 4.712 -4.103 1.00 11.41 83 ARG A N 6
ATOM 9406 C CA . ARG A 1 83 ? 54.958 5.156 -3.772 1.00 12.20 83 ARG A CA 6
ATOM 9407 C C . ARG A 1 83 ? 55.428 4.576 -2.444 1.00 12.66 83 ARG A C 6
ATOM 9408 O O . ARG A 1 83 ? 56.626 4.481 -2.165 1.00 12.79 83 ARG A O 6
ATOM 9429 N N . PHE A 1 84 ? 54.456 4.169 -1.660 1.00 13.06 84 PHE A N 6
ATOM 9430 C CA . PHE A 1 84 ? 54.656 3.603 -0.327 1.00 13.61 84 PHE A CA 6
ATOM 9431 C C . PHE A 1 84 ? 55.565 4.469 0.571 1.00 14.10 84 PHE A C 6
ATOM 9432 O O . PHE A 1 84 ? 56.474 3.940 1.192 1.00 14.50 84 PHE A O 6
ATOM 9449 N N . PRO A 1 85 ? 55.331 5.799 0.674 1.00 14.25 85 PRO A N 6
ATOM 9450 C CA . PRO A 1 85 ? 56.077 6.666 1.579 1.00 14.89 85 PRO A CA 6
ATOM 9451 C C . PRO A 1 85 ? 55.462 6.692 2.978 1.00 14.90 85 PRO A C 6
ATOM 9452 O O . PRO A 1 85 ? 56.163 6.896 3.972 1.00 15.47 85 PRO A O 6
ATOM 9463 N N . GLN A 1 86 ? 54.147 6.474 3.049 1.00 14.42 86 GLN A N 6
ATOM 9464 C CA . GLN A 1 86 ? 53.449 6.429 4.326 1.00 14.58 86 GLN A CA 6
ATOM 9465 C C . GLN A 1 86 ? 53.973 5.251 5.123 1.00 14.98 86 GLN A C 6
ATOM 9466 O O . GLN A 1 86 ? 54.275 5.358 6.311 1.00 15.51 86 GLN A O 6
ATOM 9480 N N . GLY A 1 87 ? 54.102 4.133 4.431 1.00 14.85 87 GLY A N 6
ATOM 9481 C CA . GLY A 1 87 ? 54.647 2.935 5.025 1.00 15.28 87 GLY A CA 6
ATOM 9482 C C . GLY A 1 87 ? 56.023 2.629 4.495 1.00 15.54 87 GLY A C 6
ATOM 9483 O O . GLY A 1 87 ? 56.416 1.470 4.408 1.00 16.04 87 GLY A O 6
ATOM 9487 N N . TYR A 1 88 ? 56.754 3.690 4.152 1.00 15.34 88 TYR A N 6
ATOM 9488 C CA . TYR A 1 88 ? 58.085 3.559 3.578 1.00 15.74 88 TYR A CA 6
ATOM 9489 C C . TYR A 1 88 ? 59.010 2.836 4.548 1.00 16.38 88 TYR A C 6
ATOM 9490 O O . TYR A 1 88 ? 59.805 1.980 4.158 1.00 16.65 88 TYR A O 6
ATOM 9508 N N . HIS A 1 89 ? 58.890 3.191 5.820 1.00 16.74 89 HIS A N 6
ATOM 9509 C CA . HIS A 1 89 ? 59.757 2.642 6.850 1.00 17.45 89 HIS A CA 6
ATOM 9510 C C . HIS A 1 89 ? 58.971 2.271 8.101 1.00 17.29 89 HIS A C 6
ATOM 9511 O O . HIS A 1 89 ? 59.541 2.153 9.184 1.00 17.63 89 HIS A O 6
ATOM 9526 N N . SER A 1 90 ? 57.667 2.086 7.960 1.00 16.89 90 SER A N 6
ATOM 9527 C CA . SER A 1 90 ? 56.852 1.692 9.095 1.00 16.87 90 SER A CA 6
ATOM 9528 C C . SER A 1 90 ? 56.859 0.174 9.236 1.00 17.40 90 SER A C 6
ATOM 9529 O O . SER A 1 90 ? 56.191 -0.532 8.476 1.00 17.57 90 SER A O 6
ATOM 9537 N N . ASP A 1 91 ? 57.630 -0.328 10.188 1.00 17.78 91 ASP A N 6
ATOM 9538 C CA . ASP A 1 91 ? 57.713 -1.762 10.403 1.00 18.42 91 ASP A CA 6
ATOM 9539 C C . ASP A 1 91 ? 56.628 -2.220 11.359 1.00 18.69 91 ASP A C 6
ATOM 9540 O O . ASP A 1 91 ? 56.612 -1.845 12.531 1.00 19.21 91 ASP A O 6
ATOM 9549 N N . LYS A 1 92 ? 55.711 -3.014 10.844 1.00 18.45 92 LYS A N 6
ATOM 9550 C CA . LYS A 1 92 ? 54.573 -3.484 11.613 1.00 18.78 92 LYS A CA 6
ATOM 9551 C C . LYS A 1 92 ? 54.650 -4.997 11.825 1.00 19.35 92 LYS A C 6
ATOM 9552 O O . LYS A 1 92 ? 53.645 -5.638 12.116 1.00 19.92 92 LYS A O 6
ATOM 9571 N N . ARG A 1 93 ? 55.849 -5.562 11.690 1.00 19.31 93 ARG A N 6
ATOM 9572 C CA . ARG A 1 93 ? 56.002 -7.015 11.752 1.00 19.91 93 ARG A CA 6
ATOM 9573 C C . ARG A 1 93 ? 56.960 -7.424 12.871 1.00 20.36 93 ARG A C 6
ATOM 9574 O O . ARG A 1 93 ? 57.353 -8.588 12.957 1.00 20.53 93 ARG A O 6
ATOM 9595 N N . ARG A 1 94 ? 57.341 -6.479 13.723 1.00 20.65 94 ARG A N 6
ATOM 9596 C CA . ARG A 1 94 ? 58.313 -6.766 14.778 1.00 21.26 94 ARG A CA 6
ATOM 9597 C C . ARG A 1 94 ? 57.730 -7.686 15.848 1.00 22.10 94 ARG A C 6
ATOM 9598 O O . ARG A 1 94 ? 56.512 -7.838 15.964 1.00 22.42 94 ARG A O 6
ATOM 9619 N N . LEU A 1 95 ? 58.617 -8.296 16.620 1.00 22.55 95 LEU A N 6
ATOM 9620 C CA . LEU A 1 95 ? 58.225 -9.142 17.732 1.00 23.45 95 LEU A CA 6
ATOM 9621 C C . LEU A 1 95 ? 58.550 -8.428 19.036 1.00 24.13 95 LEU A C 6
ATOM 9622 O O . LEU A 1 95 ? 58.848 -7.236 19.027 1.00 24.69 95 LEU A O 6
ATOM 9638 N N . SER A 1 96 ? 58.508 -9.158 20.143 1.00 24.14 96 SER A N 6
ATOM 9639 C CA . SER A 1 96 ? 58.862 -8.604 21.444 1.00 24.84 96 SER A CA 6
ATOM 9640 C C . SER A 1 96 ? 60.323 -8.166 21.476 1.00 25.65 96 SER A C 6
ATOM 9641 O O . SER A 1 96 ? 60.645 -7.087 21.972 1.00 26.06 96 SER A O 6
ATOM 9649 N N . LYS A 1 97 ? 61.212 -9.012 20.962 1.00 25.95 97 LYS A N 6
ATOM 9650 C CA . LYS A 1 97 ? 62.616 -8.639 20.868 1.00 26.80 97 LYS A CA 6
ATOM 9651 C C . LYS A 1 97 ? 62.972 -8.280 19.429 1.00 26.62 97 LYS A C 6
ATOM 9652 O O . LYS A 1 97 ? 63.720 -7.335 19.187 1.00 27.28 97 LYS A O 6
ATOM 9671 N N . ALA A 1 98 ? 62.418 -9.045 18.480 1.00 25.81 98 ALA A N 6
ATOM 9672 C CA . ALA A 1 98 ? 62.597 -8.806 17.044 1.00 25.63 98 ALA A CA 6
ATOM 9673 C C . ALA A 1 98 ? 64.056 -8.955 16.589 1.00 26.23 98 ALA A C 6
ATOM 9674 O O . ALA A 1 98 ? 64.354 -8.849 15.401 1.00 26.50 98 ALA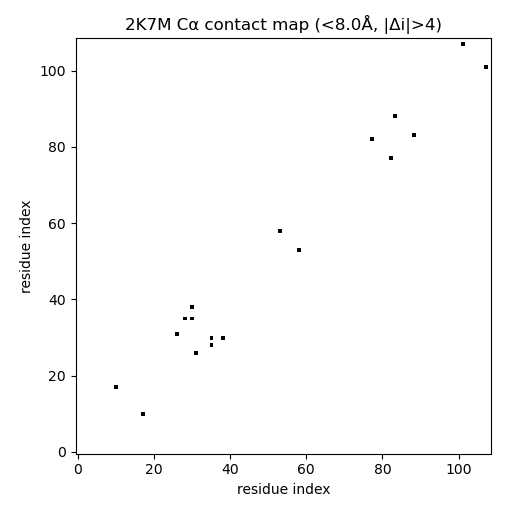 A O 6
ATOM 9681 N N . SER A 1 99 ? 64.957 -9.211 17.525 1.00 26.50 99 SER A N 6
ATOM 9682 C CA . SER A 1 99 ? 66.364 -9.332 17.214 1.00 27.15 99 SER A CA 6
ATOM 9683 C C . SER A 1 99 ? 66.727 -10.767 16.862 1.00 27.64 99 SER A C 6
ATOM 9684 O O . SER A 1 99 ? 66.825 -11.631 17.735 1.00 28.00 99 SER A O 6
ATOM 9692 N N . SER A 1 100 ? 66.890 -11.025 15.579 1.00 27.71 100 SER A N 6
ATOM 9693 C CA . SER A 1 100 ? 67.429 -12.290 15.128 1.00 28.26 100 SER A CA 6
ATOM 9694 C C . SER A 1 100 ? 68.941 -12.149 14.969 1.00 28.98 100 SER A C 6
ATOM 9695 O O . SER A 1 100 ? 69.456 -11.938 13.871 1.00 29.38 100 SER A O 6
ATOM 9703 N N . LYS A 1 101 ? 69.640 -12.242 16.092 1.00 29.21 101 LYS A N 6
ATOM 9704 C CA . LYS A 1 101 ? 71.059 -11.916 16.164 1.00 29.94 101 LYS A CA 6
ATOM 9705 C C . LYS A 1 101 ? 71.951 -13.015 15.595 1.00 30.44 101 LYS A C 6
ATOM 9706 O O . LYS A 1 101 ? 73.175 -12.887 15.582 1.00 31.19 101 LYS A O 6
ATOM 9725 N N . ALA A 1 102 ? 71.343 -14.088 15.127 1.00 30.08 102 ALA A N 6
ATOM 9726 C CA . ALA A 1 102 ? 72.063 -15.107 14.379 1.00 30.58 102 ALA A CA 6
ATOM 9727 C C . ALA A 1 102 ? 71.465 -15.214 12.984 1.00 30.59 102 ALA A C 6
ATOM 9728 O O . ALA A 1 102 ? 71.880 -16.040 12.169 1.00 30.68 102 ALA A O 6
ATOM 9735 N N . ARG A 1 103 ? 70.496 -14.334 12.725 1.00 30.57 103 ARG A N 6
ATOM 9736 C CA . ARG A 1 103 ? 69.727 -14.312 11.481 1.00 30.65 103 ARG A CA 6
ATOM 9737 C C . ARG A 1 103 ? 68.856 -15.566 11.357 1.00 30.77 103 ARG A C 6
ATOM 9738 O O . ARG A 1 103 ? 67.653 -15.497 11.594 1.00 30.46 103 ARG A O 6
ATOM 9759 N N . SER A 1 104 ? 69.472 -16.701 10.995 1.00 31.30 104 SER A N 6
ATOM 9760 C CA . SER A 1 104 ? 68.774 -17.994 10.898 1.00 31.63 104 SER A CA 6
ATOM 9761 C C . SER A 1 104 ? 67.680 -17.978 9.823 1.00 32.26 104 SER A C 6
ATOM 9762 O O . SER A 1 104 ? 66.965 -18.967 9.637 1.00 32.63 104 SER A O 6
ATOM 9770 N N . ASP A 1 105 ? 67.592 -16.868 9.094 1.00 32.44 105 ASP A N 6
ATOM 9771 C CA . ASP A 1 105 ? 66.524 -16.630 8.123 1.00 33.10 105 ASP A CA 6
ATOM 9772 C C . ASP A 1 105 ? 65.208 -16.386 8.852 1.00 33.71 105 ASP A C 6
ATOM 9773 O O . ASP A 1 105 ? 64.847 -15.236 9.095 1.00 33.79 105 ASP A O 6
ATOM 9782 N N . ASP A 1 106 ? 64.516 -17.471 9.215 1.00 34.21 106 ASP A N 6
ATOM 9783 C CA . ASP A 1 106 ? 63.236 -17.396 9.937 1.00 34.91 106 ASP A CA 6
ATOM 9784 C C . ASP A 1 106 ? 62.239 -16.485 9.219 1.00 35.10 106 ASP A C 6
ATOM 9785 O O . ASP A 1 106 ? 61.357 -15.904 9.850 1.00 35.16 106 ASP A O 6
ATOM 9794 N N . LEU A 1 107 ? 62.378 -16.391 7.890 1.00 35.27 107 LEU A N 6
ATOM 9795 C CA . LEU A 1 107 ? 61.516 -15.545 7.055 1.00 35.52 107 LEU A CA 6
ATOM 9796 C C . LEU A 1 107 ? 61.699 -14.060 7.402 1.00 35.58 107 LEU A C 6
ATOM 9797 O O . LEU A 1 107 ? 60.855 -13.220 7.079 1.00 35.79 107 LEU A O 6
ATOM 9813 N N . SER A 1 108 ? 62.817 -13.738 8.041 1.00 35.45 108 SER A N 6
ATOM 9814 C CA . SER A 1 108 ? 63.117 -12.365 8.419 1.00 35.56 108 SER A CA 6
ATOM 9815 C C . SER A 1 108 ? 64.452 -11.925 7.815 1.00 34.99 108 SER A C 6
ATOM 9816 O O . SER A 1 108 ? 64.512 -10.930 7.091 1.00 35.21 108 SER A O 6
ATOM 9824 N N . VAL A 1 109 ? 65.502 -12.690 8.113 1.00 34.34 109 VAL A N 6
ATOM 9825 C CA . VAL A 1 109 ? 66.859 -12.394 7.662 1.00 33.84 109 VAL A CA 6
ATOM 9826 C C . VAL A 1 109 ? 67.272 -10.997 8.115 1.00 33.57 109 VAL A C 6
ATOM 9827 O O . VAL A 1 109 ? 67.589 -10.840 9.309 1.00 33.71 109 VAL A O 6
ATOM 9841 N N . GLY A 1 1 ? -45.847 8.182 -23.262 1.00 39.32 1 GLY A N 7
ATOM 9842 C CA . GLY A 1 1 ? -45.989 8.919 -21.987 1.00 39.39 1 GLY A CA 7
ATOM 9843 C C . GLY A 1 1 ? -47.163 8.418 -21.173 1.00 39.02 1 GLY A C 7
ATOM 9844 O O . GLY A 1 1 ? -48.249 8.214 -21.717 1.00 38.60 1 GLY A O 7
ATOM 9850 N N . PRO A 1 2 ? -46.973 8.193 -19.862 1.00 39.23 2 PRO A N 7
ATOM 9851 C CA . PRO A 1 2 ? -48.054 7.779 -18.968 1.00 38.99 2 PRO A CA 7
ATOM 9852 C C . PRO A 1 2 ? -49.101 8.874 -18.802 1.00 38.70 2 PRO A C 7
ATOM 9853 O O . PRO A 1 2 ? -48.846 9.905 -18.175 1.00 39.16 2 PRO A O 7
ATOM 9864 N N . LEU A 1 3 ? -50.281 8.652 -19.361 1.00 37.99 3 LEU A N 7
ATOM 9865 C CA . LEU A 1 3 ? -51.351 9.630 -19.281 1.00 37.71 3 LEU A CA 7
ATOM 9866 C C . LEU A 1 3 ? -52.407 9.113 -18.319 1.00 36.95 3 LEU A C 7
ATOM 9867 O O . LEU A 1 3 ? -53.505 9.660 -18.202 1.00 36.88 3 LEU A O 7
ATOM 9883 N N . GLY A 1 4 ? -52.046 8.057 -17.609 1.00 36.42 4 GLY A N 7
ATOM 9884 C CA . GLY A 1 4 ? -52.992 7.395 -16.745 1.00 35.70 4 GLY A CA 7
ATOM 9885 C C . GLY A 1 4 ? -53.592 6.186 -17.410 1.00 35.18 4 GLY A C 7
ATOM 9886 O O . GLY A 1 4 ? -53.048 5.666 -18.391 1.00 34.80 4 GLY A O 7
ATOM 9890 N N . SER A 1 5 ? -54.711 5.743 -16.886 1.00 35.22 5 SER A N 7
ATOM 9891 C CA . SER A 1 5 ? -55.377 4.565 -17.385 1.00 34.83 5 SER A CA 7
ATOM 9892 C C . SER A 1 5 ? -56.725 4.449 -16.682 1.00 34.57 5 SER A C 7
ATOM 9893 O O . SER A 1 5 ? -57.413 5.451 -16.484 1.00 34.37 5 SER A O 7
ATOM 9901 N N . THR A 1 6 ? -57.083 3.241 -16.302 1.00 34.64 6 THR A N 7
ATOM 9902 C CA . THR A 1 6 ? -58.281 3.017 -15.511 1.00 34.51 6 THR A CA 7
ATOM 9903 C C . THR A 1 6 ? -58.048 3.495 -14.074 1.00 33.81 6 THR A C 7
ATOM 9904 O O . THR A 1 6 ? -58.998 3.754 -13.332 1.00 33.44 6 THR A O 7
ATOM 9915 N N . SER A 1 7 ? -56.767 3.635 -13.721 1.00 33.71 7 SER A N 7
ATOM 9916 C CA . SER A 1 7 ? -56.336 4.165 -12.428 1.00 33.13 7 SER A CA 7
ATOM 9917 C C . SER A 1 7 ? -56.731 3.240 -11.282 1.00 32.43 7 SER A C 7
ATOM 9918 O O . SER A 1 7 ? -57.827 3.344 -10.728 1.00 32.42 7 SER A O 7
ATOM 9926 N N . LEU A 1 8 ? -55.837 2.325 -10.943 1.00 31.93 8 LEU A N 7
ATOM 9927 C CA . LEU A 1 8 ? -56.079 1.393 -9.856 1.00 31.32 8 LEU A CA 7
ATOM 9928 C C . LEU A 1 8 ? -55.394 1.882 -8.591 1.00 30.56 8 LEU A C 7
ATOM 9929 O O . LEU A 1 8 ? -54.187 2.141 -8.590 1.00 30.33 8 LEU A O 7
ATOM 9945 N N . VAL A 1 9 ? -56.161 2.023 -7.520 1.00 30.24 9 VAL A N 7
ATOM 9946 C CA . VAL A 1 9 ? -55.612 2.476 -6.253 1.00 29.57 9 VAL A CA 7
ATOM 9947 C C . VAL A 1 9 ? -55.409 1.283 -5.317 1.00 29.50 9 VAL A C 7
ATOM 9948 O O . VAL A 1 9 ? -56.342 0.775 -4.694 1.00 29.74 9 VAL A O 7
ATOM 9961 N N . GLN A 1 10 ? -54.178 0.803 -5.261 1.00 29.28 10 GLN A N 7
ATOM 9962 C CA . GLN A 1 10 ? -53.853 -0.387 -4.486 1.00 29.30 10 GLN A CA 7
ATOM 9963 C C . GLN A 1 10 ? -52.924 -0.056 -3.323 1.00 28.60 10 GLN A C 7
ATOM 9964 O O . GLN A 1 10 ? -52.468 -0.946 -2.600 1.00 28.70 10 GLN A O 7
ATOM 9978 N N . GLY A 1 11 ? -52.680 1.232 -3.119 1.00 27.99 11 GLY A N 7
ATOM 9979 C CA . GLY A 1 11 ? -51.710 1.661 -2.127 1.00 27.37 11 GLY A CA 7
ATOM 9980 C C . GLY A 1 11 ? -52.248 1.659 -0.708 1.00 27.00 11 GLY A C 7
ATOM 9981 O O . GLY A 1 11 ? -51.866 2.500 0.103 1.00 26.96 11 GLY A O 7
ATOM 9985 N N . LEU A 1 12 ? -53.140 0.718 -0.413 1.00 26.82 12 LEU A N 7
ATOM 9986 C CA . LEU A 1 12 ? -53.680 0.560 0.926 1.00 26.55 12 LEU A CA 7
ATOM 9987 C C . LEU A 1 12 ? -53.802 -0.923 1.196 1.00 25.80 12 LEU A C 7
ATOM 9988 O O . LEU A 1 12 ? -54.133 -1.347 2.303 1.00 25.54 12 LEU A O 7
ATOM 10004 N N . THR A 1 13 ? -53.479 -1.698 0.159 1.00 25.53 13 THR A N 7
ATOM 10005 C CA . THR A 1 13 ? -53.784 -3.110 0.097 1.00 24.91 13 THR A CA 7
ATOM 10006 C C . THR A 1 13 ? -55.154 -3.426 0.677 1.00 24.79 13 THR A C 7
ATOM 10007 O O . THR A 1 13 ? -55.268 -4.008 1.755 1.00 24.22 13 THR A O 7
ATOM 10018 N N . PRO A 1 14 ? -56.220 -2.988 -0.015 1.00 25.42 14 PRO A N 7
ATOM 10019 C CA . PRO A 1 14 ? -57.583 -3.339 0.359 1.00 25.50 14 PRO A CA 7
ATOM 10020 C C . PRO A 1 14 ? -57.839 -4.848 0.180 1.00 24.95 14 PRO A C 7
ATOM 10021 O O . PRO A 1 14 ? -58.222 -5.513 1.143 1.00 24.63 14 PRO A O 7
ATOM 10032 N N . PRO A 1 15 ? -57.655 -5.431 -1.037 1.00 24.93 15 PRO A N 7
ATOM 10033 C CA . PRO A 1 15 ? -57.686 -6.868 -1.240 1.00 24.50 15 PRO A CA 7
ATOM 10034 C C . PRO A 1 15 ? -56.314 -7.466 -1.614 1.00 23.52 15 PRO A C 7
ATOM 10035 O O . PRO A 1 15 ? -56.116 -7.900 -2.750 1.00 23.07 15 PRO A O 7
ATOM 10046 N N . PRO A 1 16 ? -55.331 -7.476 -0.684 1.00 23.25 16 PRO A N 7
ATOM 10047 C CA . PRO A 1 16 ? -54.044 -8.157 -0.908 1.00 22.42 16 PRO A CA 7
ATOM 10048 C C . PRO A 1 16 ? -54.216 -9.663 -1.118 1.00 22.03 16 PRO A C 7
ATOM 10049 O O . PRO A 1 16 ? -53.359 -10.316 -1.715 1.00 22.10 16 PRO A O 7
ATOM 10060 N N . ASP A 1 17 ? -55.327 -10.196 -0.601 1.00 21.73 17 ASP A N 7
ATOM 10061 C CA . ASP A 1 17 ? -55.695 -11.612 -0.750 1.00 21.48 17 ASP A CA 7
ATOM 10062 C C . ASP A 1 17 ? -54.835 -12.538 0.117 1.00 20.70 17 ASP A C 7
ATOM 10063 O O . ASP A 1 17 ? -55.254 -13.653 0.429 1.00 20.31 17 ASP A O 7
ATOM 10072 N N . PHE A 1 18 ? -53.633 -12.078 0.480 1.00 20.58 18 PHE A N 7
ATOM 10073 C CA . PHE A 1 18 ? -52.711 -12.834 1.339 1.00 19.96 18 PHE A CA 7
ATOM 10074 C C . PHE A 1 18 ? -52.173 -14.081 0.640 1.00 19.47 18 PHE A C 7
ATOM 10075 O O . PHE A 1 18 ? -51.640 -14.984 1.289 1.00 19.17 18 PHE A O 7
ATOM 10092 N N . ASN A 1 19 ? -52.297 -14.120 -0.675 1.00 19.51 19 ASN A N 7
ATOM 10093 C CA . ASN A 1 19 ? -51.795 -15.245 -1.451 1.00 19.22 19 ASN A CA 7
ATOM 10094 C C . ASN A 1 19 ? -50.337 -14.989 -1.832 1.00 18.44 19 ASN A C 7
ATOM 10095 O O . ASN A 1 19 ? -50.030 -14.013 -2.516 1.00 18.17 19 ASN A O 7
ATOM 10106 N N . GLN A 1 20 ? -49.443 -15.862 -1.382 1.00 18.18 20 GLN A N 7
ATOM 10107 C CA . GLN A 1 20 ? -48.018 -15.662 -1.592 1.00 17.53 20 GLN A CA 7
ATOM 10108 C C . GLN A 1 20 ? -47.549 -16.231 -2.925 1.00 17.18 20 GLN A C 7
ATOM 10109 O O . GLN A 1 20 ? -46.387 -16.081 -3.276 1.00 16.92 20 GLN A O 7
ATOM 10123 N N . CYS A 1 21 ? -48.440 -16.918 -3.640 1.00 17.29 21 CYS A N 7
ATOM 10124 C CA . CYS A 1 21 ? -48.196 -17.326 -5.035 1.00 17.13 21 CYS A CA 7
ATOM 10125 C C . CYS A 1 21 ? -47.010 -18.300 -5.211 1.00 16.75 21 CYS A C 7
ATOM 10126 O O . CYS A 1 21 ? -46.732 -18.735 -6.331 1.00 16.28 21 CYS A O 7
ATOM 10134 N N . LEU A 1 22 ? -46.323 -18.645 -4.119 1.00 17.08 22 LEU A N 7
ATOM 10135 C CA . LEU A 1 22 ? -45.140 -19.518 -4.179 1.00 16.96 22 LEU A CA 7
ATOM 10136 C C . LEU A 1 22 ? -44.056 -18.919 -5.084 1.00 16.12 22 LEU A C 7
ATOM 10137 O O . LEU A 1 22 ? -43.261 -19.641 -5.681 1.00 16.24 22 LEU A O 7
ATOM 10153 N N . LYS A 1 23 ? -44.012 -17.588 -5.143 1.00 15.37 23 LYS A N 7
ATOM 10154 C CA . LYS A 1 23 ? -43.075 -16.863 -6.015 1.00 14.61 23 LYS A CA 7
ATOM 10155 C C . LYS A 1 23 ? -41.621 -16.939 -5.534 1.00 14.25 23 LYS A C 7
ATOM 10156 O O . LYS A 1 23 ? -40.767 -16.226 -6.061 1.00 13.68 23 LYS A O 7
ATOM 10175 N N . ASN A 1 24 ? -41.340 -17.802 -4.549 1.00 14.73 24 ASN A N 7
ATOM 10176 C CA . ASN A 1 24 ? -39.979 -18.000 -4.016 1.00 14.67 24 ASN A CA 7
ATOM 10177 C C . ASN A 1 24 ? -39.487 -16.795 -3.213 1.00 13.87 24 ASN A C 7
ATOM 10178 O O . ASN A 1 24 ? -39.137 -16.933 -2.042 1.00 14.11 24 ASN A O 7
ATOM 10189 N N . SER A 1 25 ? -39.461 -15.630 -3.862 1.00 13.05 25 SER A N 7
ATOM 10190 C CA . SER A 1 25 ? -38.912 -14.400 -3.307 1.00 12.28 25 SER A CA 7
ATOM 10191 C C . SER A 1 25 ? -37.392 -14.439 -3.327 1.00 12.15 25 SER A C 7
ATOM 10192 O O . SER A 1 25 ? -36.748 -14.759 -2.332 1.00 12.30 25 SER A O 7
ATOM 10200 N N . PRO A 1 26 ? -36.804 -14.163 -4.502 1.00 12.10 26 PRO A N 7
ATOM 10201 C CA . PRO A 1 26 ? -35.367 -14.024 -4.658 1.00 12.18 26 PRO A CA 7
ATOM 10202 C C . PRO A 1 26 ? -34.941 -12.584 -4.416 1.00 11.48 26 PRO A C 7
ATOM 10203 O O . PRO A 1 26 ? -33.764 -12.232 -4.522 1.00 11.60 26 PRO A O 7
ATOM 10214 N N . ASP A 1 27 ? -35.927 -11.754 -4.110 1.00 10.92 27 ASP A N 7
ATOM 10215 C CA . ASP A 1 27 ? -35.706 -10.355 -3.807 1.00 10.34 27 ASP A CA 7
ATOM 10216 C C . ASP A 1 27 ? -35.118 -10.225 -2.408 1.00 9.92 27 ASP A C 7
ATOM 10217 O O . ASP A 1 27 ? -34.007 -9.717 -2.244 1.00 10.16 27 ASP A O 7
ATOM 10226 N N . GLU A 1 28 ? -35.868 -10.697 -1.409 1.00 9.51 28 GLU A N 7
ATOM 10227 C CA . GLU A 1 28 ? -35.397 -10.786 -0.029 1.00 9.33 28 GLU A CA 7
ATOM 10228 C C . GLU A 1 28 ? -34.810 -9.463 0.473 1.00 8.90 28 GLU A C 7
ATOM 10229 O O . GLU A 1 28 ? -33.793 -9.456 1.171 1.00 9.13 28 GLU A O 7
ATOM 10241 N N . LYS A 1 29 ? -35.456 -8.345 0.135 1.00 8.50 29 LYS A N 7
ATOM 10242 C CA . LYS A 1 29 ? -34.979 -7.041 0.591 1.00 8.24 29 LYS A CA 7
ATOM 10243 C C . LYS A 1 29 ? -35.119 -6.928 2.106 1.00 7.81 29 LYS A C 7
ATOM 10244 O O . LYS A 1 29 ? -34.274 -6.327 2.771 1.00 7.74 29 LYS A O 7
ATOM 10263 N N . PHE A 1 30 ? -36.211 -7.502 2.629 1.00 7.78 30 PHE A N 7
ATOM 10264 C CA . PHE A 1 30 ? -36.546 -7.466 4.059 1.00 7.70 30 PHE A CA 7
ATOM 10265 C C . PHE A 1 30 ? -36.989 -6.064 4.491 1.00 7.44 30 PHE A C 7
ATOM 10266 O O . PHE A 1 30 ? -37.972 -5.911 5.213 1.00 7.61 30 PHE A O 7
ATOM 10283 N N . PHE A 1 31 ? -36.261 -5.048 4.043 1.00 7.30 31 PHE A N 7
ATOM 10284 C CA . PHE A 1 31 ? -36.639 -3.665 4.262 1.00 7.33 31 PHE A CA 7
ATOM 10285 C C . PHE A 1 31 ? -37.640 -3.247 3.200 1.00 7.51 31 PHE A C 7
ATOM 10286 O O . PHE A 1 31 ? -38.229 -2.177 3.275 1.00 7.81 31 PHE A O 7
ATOM 10303 N N . SER A 1 32 ? -37.766 -4.107 2.193 1.00 7.60 32 SER A N 7
ATOM 10304 C CA . SER A 1 32 ? -38.797 -4.011 1.158 1.00 8.12 32 SER A CA 7
ATOM 10305 C C . SER A 1 32 ? -39.026 -2.583 0.656 1.00 8.57 32 SER A C 7
ATOM 10306 O O . SER A 1 32 ? -40.169 -2.130 0.544 1.00 9.15 32 SER A O 7
ATOM 10314 N N . ASP A 1 33 ? -37.928 -1.884 0.358 1.00 8.53 33 ASP A N 7
ATOM 10315 C CA . ASP A 1 33 ? -37.977 -0.557 -0.269 1.00 9.12 33 ASP A CA 7
ATOM 10316 C C . ASP A 1 33 ? -38.619 0.487 0.645 1.00 9.48 33 ASP A C 7
ATOM 10317 O O . ASP A 1 33 ? -38.999 1.572 0.203 1.00 10.03 33 ASP A O 7
ATOM 10326 N N . PHE A 1 34 ? -38.721 0.161 1.926 1.00 9.37 34 PHE A N 7
ATOM 10327 C CA . PHE A 1 34 ? -39.244 1.093 2.909 1.00 9.94 34 PHE A CA 7
ATOM 10328 C C . PHE A 1 34 ? -38.159 2.082 3.292 1.00 9.93 34 PHE A C 7
ATOM 10329 O O . PHE A 1 34 ? -38.363 3.292 3.268 1.00 10.33 34 PHE A O 7
ATOM 10346 N N . SER A 1 35 ? -36.998 1.551 3.638 1.00 9.65 35 SER A N 7
ATOM 10347 C CA . SER A 1 35 ? -35.838 2.368 3.929 1.00 9.74 35 SER A CA 7
ATOM 10348 C C . SER A 1 35 ? -34.658 1.900 3.085 1.00 9.44 35 SER A C 7
ATOM 10349 O O . SER A 1 35 ? -33.635 2.581 2.991 1.00 9.50 35 SER A O 7
ATOM 10357 N N . ASN A 1 36 ? -34.835 0.734 2.452 1.00 9.30 36 ASN A N 7
ATOM 10358 C CA . ASN A 1 36 ? -33.800 0.105 1.627 1.00 9.24 36 ASN A CA 7
ATOM 10359 C C . ASN A 1 36 ? -32.589 -0.296 2.473 1.00 8.77 36 ASN A C 7
ATOM 10360 O O . ASN A 1 36 ? -32.408 -1.476 2.768 1.00 8.94 36 ASN A O 7
ATOM 10371 N N . ASN A 1 37 ? -31.775 0.690 2.861 1.00 8.43 37 ASN A N 7
ATOM 10372 C CA . ASN A 1 37 ? -30.597 0.469 3.721 1.00 8.29 37 ASN A CA 7
ATOM 10373 C C . ASN A 1 37 ? -29.530 -0.377 3.038 1.00 7.88 37 ASN A C 7
ATOM 10374 O O . ASN A 1 37 ? -28.479 -0.643 3.626 1.00 7.92 37 ASN A O 7
ATOM 10385 N N . MET A 1 38 ? -29.799 -0.785 1.791 1.00 7.75 38 MET A N 7
ATOM 10386 C CA . MET A 1 38 ? -28.933 -1.718 1.068 1.00 7.70 38 MET A CA 7
ATOM 10387 C C . MET A 1 38 ? -28.838 -3.033 1.839 1.00 7.11 38 MET A C 7
ATOM 10388 O O . MET A 1 38 ? -27.902 -3.811 1.653 1.00 7.09 38 MET A O 7
ATOM 10402 N N . GLY A 1 39 ? -29.831 -3.285 2.689 1.00 6.94 39 GLY A N 7
ATOM 10403 C CA . GLY A 1 39 ? -29.768 -4.422 3.578 1.00 6.72 39 GLY A CA 7
ATOM 10404 C C . GLY A 1 39 ? -29.012 -4.079 4.844 1.00 6.82 39 GLY A C 7
ATOM 10405 O O . GLY A 1 39 ? -29.477 -3.285 5.663 1.00 7.22 39 GLY A O 7
ATOM 10409 N N . SER A 1 40 ? -27.836 -4.661 4.983 1.00 6.70 40 SER A N 7
ATOM 10410 C CA . SER A 1 40 ? -26.963 -4.387 6.108 1.00 7.03 40 SER A CA 7
ATOM 10411 C C . SER A 1 40 ? -25.614 -5.048 5.881 1.00 6.75 40 SER A C 7
ATOM 10412 O O . SER A 1 40 ? -25.455 -6.253 6.083 1.00 7.15 40 SER A O 7
ATOM 10420 N N . ARG A 1 41 ? -24.655 -4.268 5.427 1.00 6.32 41 ARG A N 7
ATOM 10421 C CA . ARG A 1 41 ? -23.330 -4.786 5.150 1.00 6.15 41 ARG A CA 7
ATOM 10422 C C . ARG A 1 41 ? -22.566 -4.933 6.457 1.00 6.66 41 ARG A C 7
ATOM 10423 O O . ARG A 1 41 ? -22.406 -3.964 7.200 1.00 6.86 41 ARG A O 7
ATOM 10444 N N . LYS A 1 42 ? -22.097 -6.142 6.734 1.00 7.18 42 LYS A N 7
ATOM 10445 C CA . LYS A 1 42 ? -21.494 -6.456 8.027 1.00 7.95 42 LYS A CA 7
ATOM 10446 C C . LYS A 1 42 ? -20.023 -6.042 8.072 1.00 7.64 42 LYS A C 7
ATOM 10447 O O . LYS A 1 42 ? -19.183 -6.769 8.601 1.00 7.95 42 LYS A O 7
ATOM 10466 N N . ASN A 1 43 ? -19.736 -4.851 7.536 1.00 7.18 43 ASN A N 7
ATOM 10467 C CA . ASN A 1 43 ? -18.368 -4.317 7.464 1.00 6.90 43 ASN A CA 7
ATOM 10468 C C . ASN A 1 43 ? -17.441 -5.252 6.695 1.00 6.59 43 ASN A C 7
ATOM 10469 O O . ASN A 1 43 ? -16.728 -6.066 7.282 1.00 7.32 43 ASN A O 7
ATOM 10480 N N . PRO A 1 44 ? -17.463 -5.152 5.355 1.00 5.79 44 PRO A N 7
ATOM 10481 C CA . PRO A 1 44 ? -16.610 -5.957 4.488 1.00 5.83 44 PRO A CA 7
ATOM 10482 C C . PRO A 1 44 ? -15.188 -5.398 4.402 1.00 5.83 44 PRO A C 7
ATOM 10483 O O . PRO A 1 44 ? -14.925 -4.434 3.683 1.00 6.26 44 PRO A O 7
ATOM 10494 N N . ASP A 1 45 ? -14.280 -5.997 5.154 1.00 5.59 45 ASP A N 7
ATOM 10495 C CA . ASP A 1 45 ? -12.923 -5.465 5.266 1.00 5.67 45 ASP A CA 7
ATOM 10496 C C . ASP A 1 45 ? -11.909 -6.257 4.430 1.00 5.46 45 ASP A C 7
ATOM 10497 O O . ASP A 1 45 ? -11.321 -5.709 3.499 1.00 5.44 45 ASP A O 7
ATOM 10506 N N . PRO A 1 46 ? -11.701 -7.566 4.711 1.00 5.77 46 PRO A N 7
ATOM 10507 C CA . PRO A 1 46 ? -10.616 -8.337 4.084 1.00 6.07 46 PRO A CA 7
ATOM 10508 C C . PRO A 1 46 ? -10.887 -8.704 2.624 1.00 6.28 46 PRO A C 7
ATOM 10509 O O . PRO A 1 46 ? -10.121 -9.445 2.012 1.00 6.83 46 PRO A O 7
ATOM 10520 N N . LEU A 1 47 ? -11.971 -8.187 2.063 1.00 6.19 47 LEU A N 7
ATOM 10521 C CA . LEU A 1 47 ? -12.293 -8.457 0.668 1.00 6.74 47 LEU A CA 7
ATOM 10522 C C . LEU A 1 47 ? -12.381 -7.160 -0.127 1.00 6.79 47 LEU A C 7
ATOM 10523 O O . LEU A 1 47 ? -12.727 -7.159 -1.306 1.00 7.54 47 LEU A O 7
ATOM 10539 N N . ALA A 1 48 ? -12.009 -6.063 0.515 1.00 6.28 48 ALA A N 7
ATOM 10540 C CA . ALA A 1 48 ? -12.072 -4.751 -0.107 1.00 6.64 48 ALA A CA 7
ATOM 10541 C C . ALA A 1 48 ? -10.698 -4.366 -0.623 1.00 6.21 48 ALA A C 7
ATOM 10542 O O . ALA A 1 48 ? -10.237 -3.244 -0.425 1.00 6.37 48 ALA A O 7
ATOM 10549 N N . THR A 1 49 ? -10.053 -5.324 -1.290 1.00 5.97 49 THR A N 7
ATOM 10550 C CA . THR A 1 49 ? -8.696 -5.157 -1.795 1.00 5.78 49 THR A CA 7
ATOM 10551 C C . THR A 1 49 ? -7.687 -5.178 -0.632 1.00 5.51 49 THR A C 7
ATOM 10552 O O . THR A 1 49 ? -6.492 -4.943 -0.820 1.00 5.78 49 THR A O 7
ATOM 10563 N N . GLU A 1 50 ? -8.203 -5.461 0.572 1.00 5.40 50 GLU A N 7
ATOM 10564 C CA . GLU A 1 50 ? -7.388 -5.719 1.767 1.00 5.68 50 GLU A CA 7
ATOM 10565 C C . GLU A 1 50 ? -6.745 -4.445 2.304 1.00 5.52 50 GLU A C 7
ATOM 10566 O O . GLU A 1 50 ? -7.116 -3.949 3.370 1.00 5.73 50 GLU A O 7
ATOM 10578 N N . GLU A 1 51 ? -5.776 -3.928 1.560 1.00 5.43 51 GLU A N 7
ATOM 10579 C CA . GLU A 1 51 ? -5.050 -2.732 1.954 1.00 5.45 51 GLU A CA 7
ATOM 10580 C C . GLU A 1 51 ? -5.957 -1.520 1.889 1.00 5.48 51 GLU A C 7
ATOM 10581 O O . GLU A 1 51 ? -5.982 -0.698 2.803 1.00 5.85 51 GLU A O 7
ATOM 10593 N N . VAL A 1 52 ? -6.726 -1.449 0.805 1.00 5.42 52 VAL A N 7
ATOM 10594 C CA . VAL A 1 52 ? -7.532 -0.277 0.493 1.00 5.86 52 VAL A CA 7
ATOM 10595 C C . VAL A 1 52 ? -6.626 0.950 0.366 1.00 6.11 52 VAL A C 7
ATOM 10596 O O . VAL A 1 52 ? -6.497 1.743 1.301 1.00 6.55 52 VAL A O 7
ATOM 10609 N N . PRO A 1 53 ? -5.955 1.091 -0.788 1.00 6.09 53 PRO A N 7
ATOM 10610 C CA . PRO A 1 53 ? -5.007 2.178 -1.025 1.00 6.51 53 PRO A CA 7
ATOM 10611 C C . PRO A 1 53 ? -5.688 3.540 -1.029 1.00 6.99 53 PRO A C 7
ATOM 10612 O O . PRO A 1 53 ? -6.349 3.911 -2.002 1.00 7.85 53 PRO A O 7
ATOM 10623 N N . ASN A 1 54 ? -5.535 4.256 0.081 1.00 6.65 54 ASN A N 7
ATOM 10624 C CA . ASN A 1 54 ? -6.095 5.595 0.249 1.00 7.32 54 ASN A CA 7
ATOM 10625 C C . ASN A 1 54 ? -7.616 5.558 0.262 1.00 7.87 54 ASN A C 7
ATOM 10626 O O . ASN A 1 54 ? -8.263 5.669 -0.778 1.00 8.62 54 ASN A O 7
ATOM 10637 N N . GLN A 1 55 ? -8.185 5.386 1.448 1.00 7.71 55 GLN A N 7
ATOM 10638 C CA . GLN A 1 55 ? -9.631 5.387 1.599 1.00 8.46 55 GLN A CA 7
ATOM 10639 C C . GLN A 1 55 ? -10.204 6.727 1.161 1.00 8.71 55 GLN A C 7
ATOM 10640 O O . GLN A 1 55 ? -11.232 6.787 0.487 1.00 9.31 55 GLN A O 7
ATOM 10654 N N . GLU A 1 56 ? -9.516 7.799 1.541 1.00 8.44 56 GLU A N 7
ATOM 10655 C CA . GLU A 1 56 ? -9.917 9.145 1.168 1.00 8.86 56 GLU A CA 7
ATOM 10656 C C . GLU A 1 56 ? -8.753 9.857 0.491 1.00 8.25 56 GLU A C 7
ATOM 10657 O O . GLU A 1 56 ? -7.750 9.223 0.156 1.00 8.21 56 GLU A O 7
ATOM 10669 N N . GLN A 1 57 ? -8.889 11.159 0.284 1.00 8.02 57 GLN A N 7
ATOM 10670 C CA . GLN A 1 57 ? -7.861 11.928 -0.409 1.00 7.71 57 GLN A CA 7
ATOM 10671 C C . GLN A 1 57 ? -6.593 12.023 0.424 1.00 6.84 57 GLN A C 7
ATOM 10672 O O . GLN A 1 57 ? -6.534 12.782 1.392 1.00 6.77 57 GLN A O 7
ATOM 10686 N N . ILE A 1 58 ? -5.589 11.246 0.046 1.00 6.43 58 ILE A N 7
ATOM 10687 C CA . ILE A 1 58 ? -4.288 11.308 0.691 1.00 5.79 58 ILE A CA 7
ATOM 10688 C C . ILE A 1 58 ? -3.221 11.622 -0.352 1.00 5.74 58 ILE A C 7
ATOM 10689 O O . ILE A 1 58 ? -2.710 10.728 -1.023 1.00 5.48 58 ILE A O 7
ATOM 10705 N N . PRO A 1 59 ? -2.906 12.911 -0.525 1.00 6.40 59 PRO A N 7
ATOM 10706 C CA . PRO A 1 59 ? -1.943 13.368 -1.518 1.00 6.85 59 PRO A CA 7
ATOM 10707 C C . PRO A 1 59 ? -0.505 13.286 -1.008 1.00 6.63 59 PRO A C 7
ATOM 10708 O O . PRO A 1 59 ? 0.438 13.607 -1.734 1.00 7.28 59 PRO A O 7
ATOM 10719 N N . GLU A 1 60 ? -0.362 12.886 0.261 1.00 5.93 60 GLU A N 7
ATOM 10720 C CA . GLU A 1 60 ? 0.943 12.749 0.917 1.00 5.88 60 GLU A CA 7
ATOM 10721 C C . GLU A 1 60 ? 1.656 14.100 1.024 1.00 5.80 60 GLU A C 7
ATOM 10722 O O . GLU A 1 60 ? 2.856 14.157 1.311 1.00 5.92 60 GLU A O 7
ATOM 10734 N N . GLU A 1 61 ? 0.892 15.175 0.810 1.00 5.98 61 GLU A N 7
ATOM 10735 C CA . GLU A 1 61 ? 1.399 16.550 0.849 1.00 6.40 61 GLU A CA 7
ATOM 10736 C C . GLU A 1 61 ? 2.382 16.828 -0.289 1.00 6.67 61 GLU A C 7
ATOM 10737 O O . GLU A 1 61 ? 2.107 17.640 -1.164 1.00 7.45 61 GLU A O 7
ATOM 10749 N N . GLY A 1 62 ? 3.517 16.143 -0.281 1.00 6.22 62 GLY A N 7
ATOM 10750 C CA . GLY A 1 62 ? 4.504 16.350 -1.321 1.00 6.69 62 GLY A CA 7
ATOM 10751 C C . GLY A 1 62 ? 5.860 16.740 -0.776 1.00 6.92 62 GLY A C 7
ATOM 10752 O O . GLY A 1 62 ? 6.678 17.326 -1.488 1.00 7.40 62 GLY A O 7
ATOM 10756 N N . PHE A 1 63 ? 6.112 16.408 0.485 1.00 6.81 63 PHE A N 7
ATOM 10757 C CA . PHE A 1 63 ? 7.409 16.671 1.100 1.00 7.27 63 PHE A CA 7
ATOM 10758 C C . PHE A 1 63 ? 8.291 15.430 1.028 1.00 6.90 63 PHE A C 7
ATOM 10759 O O . PHE A 1 63 ? 9.218 15.262 1.821 1.00 7.34 63 PHE A O 7
ATOM 10776 N N . ILE A 1 64 ? 7.996 14.571 0.060 1.00 6.31 64 ILE A N 7
ATOM 10777 C CA . ILE A 1 64 ? 8.701 13.308 -0.103 1.00 6.14 64 ILE A CA 7
ATOM 10778 C C . ILE A 1 64 ? 10.174 13.541 -0.419 1.00 6.65 64 ILE A C 7
ATOM 10779 O O . ILE A 1 64 ? 10.553 13.790 -1.567 1.00 6.98 64 ILE A O 7
ATOM 10795 N N . HIS A 1 65 ? 10.989 13.487 0.619 1.00 6.99 65 HIS A N 7
ATOM 10796 C CA . HIS A 1 65 ? 12.415 13.716 0.485 1.00 7.71 65 HIS A CA 7
ATOM 10797 C C . HIS A 1 65 ? 13.102 12.441 -0.003 1.00 7.41 65 HIS A C 7
ATOM 10798 O O . HIS A 1 65 ? 12.942 11.380 0.594 1.00 7.99 65 HIS A O 7
ATOM 10813 N N . THR A 1 66 ? 13.854 12.542 -1.093 1.00 6.67 66 THR A N 7
ATOM 10814 C CA . THR A 1 66 ? 14.488 11.366 -1.687 1.00 6.47 66 THR A CA 7
ATOM 10815 C C . THR A 1 66 ? 15.281 11.716 -2.950 1.00 6.60 66 THR A C 7
ATOM 10816 O O . THR A 1 66 ? 16.252 11.035 -3.277 1.00 6.62 66 THR A O 7
ATOM 10827 N N . GLN A 1 67 ? 14.890 12.787 -3.642 1.00 6.89 67 GLN A N 7
ATOM 10828 C CA . GLN A 1 67 ? 15.577 13.197 -4.867 1.00 7.37 67 GLN A CA 7
ATOM 10829 C C . GLN A 1 67 ? 17.032 13.567 -4.583 1.00 7.24 67 GLN A C 7
ATOM 10830 O O . GLN A 1 67 ? 17.897 13.425 -5.447 1.00 7.66 67 GLN A O 7
ATOM 10844 N N . TYR A 1 68 ? 17.286 14.056 -3.379 1.00 6.89 68 TYR A N 7
ATOM 10845 C CA . TYR A 1 68 ? 18.648 14.283 -2.915 1.00 7.01 68 TYR A CA 7
ATOM 10846 C C . TYR A 1 68 ? 18.908 13.406 -1.692 1.00 6.55 68 TYR A C 7
ATOM 10847 O O . TYR A 1 68 ? 20.025 13.322 -1.184 1.00 6.81 68 TYR A O 7
ATOM 10865 N N . GLY A 1 69 ? 17.850 12.748 -1.235 1.00 6.15 69 GLY A N 7
ATOM 10866 C CA . GLY A 1 69 ? 17.937 11.891 -0.071 1.00 6.07 69 GLY A CA 7
ATOM 10867 C C . GLY A 1 69 ? 18.605 10.572 -0.377 1.00 5.90 69 GLY A C 7
ATOM 10868 O O . GLY A 1 69 ? 19.319 10.010 0.457 1.00 5.61 69 GLY A O 7
ATOM 10872 N N . GLN A 1 70 ? 18.354 10.066 -1.575 1.00 6.45 70 GLN A N 7
ATOM 10873 C CA . GLN A 1 70 ? 18.954 8.819 -2.018 1.00 6.69 70 GLN A CA 7
ATOM 10874 C C . GLN A 1 70 ? 19.853 9.065 -3.217 1.00 6.71 70 GLN A C 7
ATOM 10875 O O . GLN A 1 70 ? 19.395 9.098 -4.358 1.00 7.25 70 GLN A O 7
ATOM 10889 N N . LYS A 1 71 ? 21.132 9.274 -2.949 1.00 6.35 71 LYS A N 7
ATOM 10890 C CA . LYS A 1 71 ? 22.109 9.493 -4.000 1.00 6.54 71 LYS A CA 7
ATOM 10891 C C . LYS A 1 71 ? 23.150 8.374 -4.020 1.00 6.34 71 LYS A C 7
ATOM 10892 O O . LYS A 1 71 ? 24.133 8.406 -3.287 1.00 6.36 71 LYS A O 7
ATOM 10911 N N . PRO A 1 72 ? 22.936 7.355 -4.857 1.00 6.47 72 PRO A N 7
ATOM 10912 C CA . PRO A 1 72 ? 23.838 6.209 -4.963 1.00 6.58 72 PRO A CA 7
ATOM 10913 C C . PRO A 1 72 ? 25.067 6.531 -5.808 1.00 6.47 72 PRO A C 7
ATOM 10914 O O . PRO A 1 72 ? 25.923 5.675 -6.036 1.00 6.74 72 PRO A O 7
ATOM 10925 N N . GLU A 1 73 ? 25.146 7.772 -6.265 1.00 6.33 73 GLU A N 7
ATOM 10926 C CA . GLU A 1 73 ? 26.235 8.201 -7.125 1.00 6.45 73 GLU A CA 7
ATOM 10927 C C . GLU A 1 73 ? 27.398 8.736 -6.291 1.00 6.01 73 GLU A C 7
ATOM 10928 O O . GLU A 1 73 ? 27.542 9.946 -6.107 1.00 5.68 73 GLU A O 7
ATOM 10940 N N . GLN A 1 74 ? 28.194 7.827 -5.755 1.00 6.31 74 GLN A N 7
ATOM 10941 C CA . GLN A 1 74 ? 29.399 8.203 -5.024 1.00 6.22 74 GLN A CA 7
ATOM 10942 C C . GLN A 1 74 ? 30.530 8.619 -5.977 1.00 6.34 74 GLN A C 7
ATOM 10943 O O . GLN A 1 74 ? 31.080 9.713 -5.836 1.00 6.32 74 GLN A O 7
ATOM 10957 N N . PRO A 1 75 ? 30.888 7.777 -6.977 1.00 6.73 75 PRO A N 7
ATOM 10958 C CA . PRO A 1 75 ? 32.019 8.059 -7.870 1.00 7.11 75 PRO A CA 7
ATOM 10959 C C . PRO A 1 75 ? 31.652 9.002 -9.016 1.00 7.12 75 PRO A C 7
ATOM 10960 O O . PRO A 1 75 ? 31.961 8.730 -10.177 1.00 7.46 75 PRO A O 7
ATOM 10971 N N . SER A 1 76 ? 31.000 10.111 -8.682 1.00 7.00 76 SER A N 7
ATOM 10972 C CA . SER A 1 76 ? 30.592 11.100 -9.671 1.00 7.24 76 SER A CA 7
ATOM 10973 C C . SER A 1 76 ? 31.796 11.606 -10.469 1.00 7.24 76 SER A C 7
ATOM 10974 O O . SER A 1 76 ? 31.763 11.650 -11.697 1.00 7.02 76 SER A O 7
ATOM 10982 N N . GLY A 1 77 ? 32.855 11.977 -9.764 1.00 7.81 77 GLY A N 7
ATOM 10983 C CA . GLY A 1 77 ? 34.077 12.405 -10.419 1.00 8.19 77 GLY A CA 7
ATOM 10984 C C . GLY A 1 77 ? 35.259 11.599 -9.939 1.00 8.67 77 GLY A C 7
ATOM 10985 O O . GLY A 1 77 ? 36.051 12.066 -9.115 1.00 9.39 77 GLY A O 7
ATOM 10989 N N . ALA A 1 78 ? 35.385 10.379 -10.446 1.00 8.46 78 ALA A N 7
ATOM 10990 C CA . ALA A 1 78 ? 36.400 9.454 -9.960 1.00 9.08 78 ALA A CA 7
ATOM 10991 C C . ALA A 1 78 ? 37.764 9.707 -10.591 1.00 9.03 78 ALA A C 7
ATOM 10992 O O . ALA A 1 78 ? 38.147 9.051 -11.564 1.00 8.98 78 ALA A O 7
ATOM 10999 N N . SER A 1 79 ? 38.483 10.684 -10.046 1.00 9.25 79 SER A N 7
ATOM 11000 C CA . SER A 1 79 ? 39.880 10.941 -10.407 1.00 9.45 79 SER A CA 7
ATOM 11001 C C . SER A 1 79 ? 40.045 11.322 -11.886 1.00 9.58 79 SER A C 7
ATOM 11002 O O . SER A 1 79 ? 39.064 11.599 -12.578 1.00 9.90 79 SER A O 7
ATOM 11010 N N . ALA A 1 80 ? 41.300 11.348 -12.351 1.00 9.56 80 ALA A N 7
ATOM 11011 C CA . ALA A 1 80 ? 41.607 11.661 -13.746 1.00 9.88 80 ALA A CA 7
ATOM 11012 C C . ALA A 1 80 ? 43.083 11.399 -14.034 1.00 9.90 80 ALA A C 7
ATOM 11013 O O . ALA A 1 80 ? 43.452 10.324 -14.506 1.00 10.21 80 ALA A O 7
ATOM 11020 N N . GLY A 1 81 ? 43.933 12.356 -13.681 1.00 9.80 81 GLY A N 7
ATOM 11021 C CA . GLY A 1 81 ? 45.343 12.262 -14.010 1.00 10.04 81 GLY A CA 7
ATOM 11022 C C . GLY A 1 81 ? 46.148 11.408 -13.045 1.00 10.12 81 GLY A C 7
ATOM 11023 O O . GLY A 1 81 ? 47.337 11.650 -12.864 1.00 10.38 81 GLY A O 7
ATOM 11027 N N . HIS A 1 82 ? 45.507 10.420 -12.417 1.00 10.09 82 HIS A N 7
ATOM 11028 C CA . HIS A 1 82 ? 46.212 9.450 -11.560 1.00 10.32 82 HIS A CA 7
ATOM 11029 C C . HIS A 1 82 ? 47.022 10.123 -10.444 1.00 10.96 82 HIS A C 7
ATOM 11030 O O . HIS A 1 82 ? 48.108 9.668 -10.102 1.00 11.19 82 HIS A O 7
ATOM 11045 N N . ARG A 1 83 ? 46.466 11.175 -9.851 1.00 11.41 83 ARG A N 7
ATOM 11046 C CA . ARG A 1 83 ? 47.149 11.926 -8.789 1.00 12.20 83 ARG A CA 7
ATOM 11047 C C . ARG A 1 83 ? 47.119 11.184 -7.442 1.00 12.66 83 ARG A C 7
ATOM 11048 O O . ARG A 1 83 ? 47.170 11.805 -6.382 1.00 12.79 83 ARG A O 7
ATOM 11069 N N . PHE A 1 84 ? 47.064 9.851 -7.512 1.00 13.06 84 PHE A N 7
ATOM 11070 C CA . PHE A 1 84 ? 47.017 8.986 -6.324 1.00 13.61 84 PHE A CA 7
ATOM 11071 C C . PHE A 1 84 ? 45.986 9.444 -5.274 1.00 14.10 84 PHE A C 7
ATOM 11072 O O . PHE A 1 84 ? 46.252 9.349 -4.078 1.00 14.50 84 PHE A O 7
ATOM 11089 N N . PRO A 1 85 ? 44.778 9.887 -5.678 1.00 14.25 85 PRO A N 7
ATOM 11090 C CA . PRO A 1 85 ? 43.829 10.478 -4.743 1.00 14.89 85 PRO A CA 7
ATOM 11091 C C . PRO A 1 85 ? 42.973 9.429 -4.043 1.00 14.90 85 PRO A C 7
ATOM 11092 O O . PRO A 1 85 ? 42.175 9.754 -3.167 1.00 15.47 85 PRO A O 7
ATOM 11103 N N . GLN A 1 86 ? 43.138 8.168 -4.435 1.00 14.42 86 GLN A N 7
ATOM 11104 C CA . GLN A 1 86 ? 42.419 7.072 -3.788 1.00 14.58 86 GLN A CA 7
ATOM 11105 C C . GLN A 1 86 ? 43.349 6.324 -2.849 1.00 14.98 86 GLN A C 7
ATOM 11106 O O . GLN A 1 86 ? 42.929 5.798 -1.819 1.00 15.51 86 GLN A O 7
ATOM 11120 N N . GLY A 1 87 ? 44.622 6.318 -3.204 1.00 14.85 87 GLY A N 7
ATOM 11121 C CA . GLY A 1 87 ? 45.566 5.413 -2.587 1.00 15.28 87 GLY A CA 7
ATOM 11122 C C . GLY A 1 87 ? 45.860 4.270 -3.535 1.00 15.54 87 GLY A C 7
ATOM 11123 O O . GLY A 1 87 ? 45.686 3.100 -3.190 1.00 16.04 87 GLY A O 7
ATOM 11127 N N . TYR A 1 88 ? 46.303 4.647 -4.740 1.00 15.34 88 TYR A N 7
ATOM 11128 C CA . TYR A 1 88 ? 46.464 3.729 -5.871 1.00 15.74 88 TYR A CA 7
ATOM 11129 C C . TYR A 1 88 ? 47.219 2.460 -5.478 1.00 16.38 88 TYR A C 7
ATOM 11130 O O . TYR A 1 88 ? 46.711 1.350 -5.641 1.00 16.65 88 TYR A O 7
ATOM 11148 N N . HIS A 1 89 ? 48.433 2.628 -4.983 1.00 16.74 89 HIS A N 7
ATOM 11149 C CA . HIS A 1 89 ? 49.211 1.499 -4.497 1.00 17.45 89 HIS A CA 7
ATOM 11150 C C . HIS A 1 89 ? 49.211 1.472 -2.975 1.00 17.29 89 HIS A C 7
ATOM 11151 O O . HIS A 1 89 ? 48.722 0.520 -2.366 1.00 17.63 89 HIS A O 7
ATOM 11166 N N . SER A 1 90 ? 49.729 2.542 -2.378 1.00 16.89 90 SER A N 7
ATOM 11167 C CA . SER A 1 90 ? 49.892 2.644 -0.930 1.00 16.87 90 SER A CA 7
ATOM 11168 C C . SER A 1 90 ? 50.924 1.626 -0.436 1.00 17.40 90 SER A C 7
ATOM 11169 O O . SER A 1 90 ? 52.064 1.988 -0.151 1.00 17.57 90 SER A O 7
ATOM 11177 N N . ASP A 1 91 ? 50.515 0.361 -0.352 1.00 17.78 91 ASP A N 7
ATOM 11178 C CA . ASP A 1 91 ? 51.401 -0.740 0.029 1.00 18.42 91 ASP A CA 7
ATOM 11179 C C . ASP A 1 91 ? 52.085 -0.470 1.361 1.00 18.69 91 ASP A C 7
ATOM 11180 O O . ASP A 1 91 ? 53.274 -0.752 1.534 1.00 19.21 91 ASP A O 7
ATOM 11189 N N . LYS A 1 92 ? 51.324 0.057 2.307 1.00 18.45 92 LYS A N 7
ATOM 11190 C CA . LYS A 1 92 ? 51.875 0.395 3.611 1.00 18.78 92 LYS A CA 7
ATOM 11191 C C . LYS A 1 92 ? 51.831 -0.811 4.543 1.00 19.35 92 LYS A C 7
ATOM 11192 O O . LYS A 1 92 ? 52.643 -0.933 5.459 1.00 19.92 92 LYS A O 7
ATOM 11211 N N . ARG A 1 93 ? 50.872 -1.695 4.308 1.00 19.31 93 ARG A N 7
ATOM 11212 C CA . ARG A 1 93 ? 50.767 -2.924 5.078 1.00 19.91 93 ARG A CA 7
ATOM 11213 C C . ARG A 1 93 ? 51.115 -4.126 4.208 1.00 20.36 93 ARG A C 7
ATOM 11214 O O . ARG A 1 93 ? 50.255 -4.931 3.852 1.00 20.53 93 ARG A O 7
ATOM 11235 N N . ARG A 1 94 ? 52.380 -4.206 3.835 1.00 20.65 94 ARG A N 7
ATOM 11236 C CA . ARG A 1 94 ? 52.894 -5.343 3.090 1.00 21.26 94 ARG A CA 7
ATOM 11237 C C . ARG A 1 94 ? 53.854 -6.132 3.969 1.00 22.10 94 ARG A C 7
ATOM 11238 O O . ARG A 1 94 ? 53.849 -5.972 5.193 1.00 22.42 94 ARG A O 7
ATOM 11259 N N . LEU A 1 95 ? 54.652 -7.003 3.346 1.00 22.55 95 LEU A N 7
ATOM 11260 C CA . LEU A 1 95 ? 55.658 -7.802 4.049 1.00 23.45 95 LEU A CA 7
ATOM 11261 C C . LEU A 1 95 ? 55.001 -8.789 5.007 1.00 24.13 95 LEU A C 7
ATOM 11262 O O . LEU A 1 95 ? 55.679 -9.441 5.800 1.00 24.69 95 LEU A O 7
ATOM 11278 N N . SER A 1 96 ? 53.674 -8.897 4.910 1.00 24.14 96 SER A N 7
ATOM 11279 C CA . SER A 1 96 ? 52.878 -9.753 5.783 1.00 24.84 96 SER A CA 7
ATOM 11280 C C . SER A 1 96 ? 53.022 -9.325 7.248 1.00 25.65 96 SER A C 7
ATOM 11281 O O . SER A 1 96 ? 52.711 -10.081 8.169 1.00 26.06 96 SER A O 7
ATOM 11289 N N . LYS A 1 97 ? 53.472 -8.095 7.466 1.00 25.95 97 LYS A N 7
ATOM 11290 C CA . LYS A 1 97 ? 53.695 -7.594 8.813 1.00 26.80 97 LYS A CA 7
ATOM 11291 C C . LYS A 1 97 ? 52.547 -6.697 9.254 1.00 26.62 97 LYS A C 7
ATOM 11292 O O . LYS A 1 97 ? 52.672 -5.937 10.217 1.00 27.28 97 LYS A O 7
ATOM 11311 N N . ALA A 1 98 ? 51.432 -6.806 8.549 1.00 25.81 98 ALA A N 7
ATOM 11312 C CA . ALA A 1 98 ? 50.249 -6.021 8.861 1.00 25.63 98 ALA A CA 7
ATOM 11313 C C . ALA A 1 98 ? 49.607 -6.510 10.154 1.00 26.23 98 ALA A C 7
ATOM 11314 O O . ALA A 1 98 ? 48.839 -7.472 10.147 1.00 26.50 98 ALA A O 7
ATOM 11321 N N . SER A 1 99 ? 49.975 -5.863 11.258 1.00 26.50 99 SER A N 7
ATOM 11322 C CA . SER A 1 99 ? 49.455 -6.196 12.585 1.00 27.15 99 SER A CA 7
ATOM 11323 C C . SER A 1 99 ? 49.725 -7.661 12.943 1.00 27.64 99 SER A C 7
ATOM 11324 O O . SER A 1 99 ? 48.812 -8.488 12.985 1.00 28.00 99 SER A O 7
ATOM 11332 N N . SER A 1 100 ? 50.990 -7.984 13.179 1.00 27.71 100 SER A N 7
ATOM 11333 C CA . SER A 1 100 ? 51.375 -9.345 13.523 1.00 28.26 100 SER A CA 7
ATOM 11334 C C . SER A 1 100 ? 51.145 -9.615 15.005 1.00 28.98 100 SER A C 7
ATOM 11335 O O . SER A 1 100 ? 51.871 -9.110 15.861 1.00 29.38 100 SER A O 7
ATOM 11343 N N . LYS A 1 101 ? 50.132 -10.417 15.293 1.00 29.21 101 LYS A N 7
ATOM 11344 C CA . LYS A 1 101 ? 49.789 -10.764 16.666 1.00 29.94 101 LYS A CA 7
ATOM 11345 C C . LYS A 1 101 ? 50.750 -11.807 17.205 1.00 30.44 101 LYS A C 7
ATOM 11346 O O . LYS A 1 101 ? 51.202 -11.722 18.350 1.00 31.19 101 LYS A O 7
ATOM 11365 N N . ALA A 1 102 ? 51.062 -12.791 16.358 1.00 30.08 102 ALA A N 7
ATOM 11366 C CA . ALA A 1 102 ? 51.934 -13.897 16.733 1.00 30.58 102 ALA A CA 7
ATOM 11367 C C . ALA A 1 102 ? 53.252 -13.390 17.306 1.00 30.59 102 ALA A C 7
ATOM 11368 O O . ALA A 1 102 ? 54.089 -12.844 16.588 1.00 30.68 102 ALA A O 7
ATOM 11375 N N . ARG A 1 103 ? 53.422 -13.577 18.609 1.00 30.57 103 ARG A N 7
ATOM 11376 C CA . ARG A 1 103 ? 54.595 -13.074 19.315 1.00 30.65 103 ARG A CA 7
ATOM 11377 C C . ARG A 1 103 ? 55.771 -14.011 19.103 1.00 30.77 103 ARG A C 7
ATOM 11378 O O . ARG A 1 103 ? 56.925 -13.636 19.318 1.00 30.46 103 ARG A O 7
ATOM 11399 N N . SER A 1 104 ? 55.458 -15.236 18.672 1.00 31.30 104 SER A N 7
ATOM 11400 C CA . SER A 1 104 ? 56.432 -16.314 18.643 1.00 31.63 104 SER A CA 7
ATOM 11401 C C . SER A 1 104 ? 56.887 -16.586 20.073 1.00 32.26 104 SER A C 7
ATOM 11402 O O . SER A 1 104 ? 58.057 -16.856 20.344 1.00 32.63 104 SER A O 7
ATOM 11410 N N . ASP A 1 105 ? 55.919 -16.496 20.980 1.00 32.44 105 ASP A N 7
ATOM 11411 C CA . ASP A 1 105 ? 56.163 -16.651 22.404 1.00 33.10 105 ASP A CA 7
ATOM 11412 C C . ASP A 1 105 ? 56.116 -18.117 22.806 1.00 33.71 105 ASP A C 7
ATOM 11413 O O . ASP A 1 105 ? 55.474 -18.936 22.146 1.00 33.79 105 ASP A O 7
ATOM 11422 N N . ASP A 1 106 ? 56.797 -18.437 23.891 1.00 34.21 106 ASP A N 7
ATOM 11423 C CA . ASP A 1 106 ? 56.912 -19.806 24.356 1.00 34.91 106 ASP A CA 7
ATOM 11424 C C . ASP A 1 106 ? 55.709 -20.187 25.209 1.00 35.10 106 ASP A C 7
ATOM 11425 O O . ASP A 1 106 ? 54.975 -21.121 24.879 1.00 35.16 106 ASP A O 7
ATOM 11434 N N . LEU A 1 107 ? 55.505 -19.455 26.305 1.00 35.27 107 LEU A N 7
ATOM 11435 C CA . LEU A 1 107 ? 54.377 -19.712 27.207 1.00 35.52 107 LEU A CA 7
ATOM 11436 C C . LEU A 1 107 ? 54.129 -18.526 28.140 1.00 35.58 107 LEU A C 7
ATOM 11437 O O . LEU A 1 107 ? 53.501 -18.667 29.191 1.00 35.79 107 LEU A O 7
ATOM 11453 N N . SER A 1 108 ? 54.586 -17.353 27.733 1.00 35.45 108 SER A N 7
ATOM 11454 C CA . SER A 1 108 ? 54.506 -16.166 28.571 1.00 35.56 108 SER A CA 7
ATOM 11455 C C . SER A 1 108 ? 53.116 -15.544 28.478 1.00 34.99 108 SER A C 7
ATOM 11456 O O . SER A 1 108 ? 52.495 -15.230 29.494 1.00 35.21 108 SER A O 7
ATOM 11464 N N . VAL A 1 109 ? 52.627 -15.387 27.259 1.00 34.34 109 VAL A N 7
ATOM 11465 C CA . VAL A 1 109 ? 51.307 -14.823 27.035 1.00 33.84 109 VAL A CA 7
ATOM 11466 C C . VAL A 1 109 ? 50.366 -15.898 26.508 1.00 33.57 109 VAL A C 7
ATOM 11467 O O . VAL A 1 109 ? 49.743 -16.601 27.330 1.0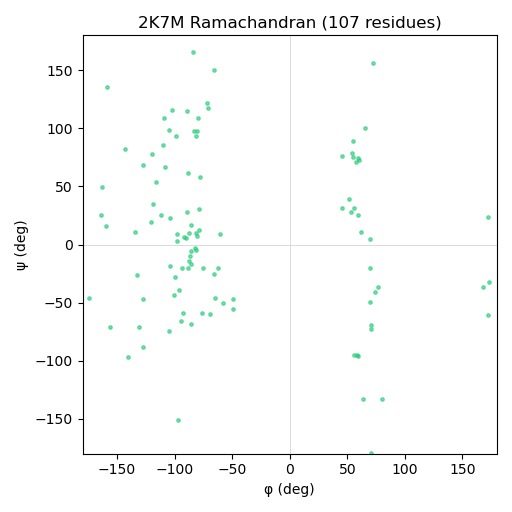0 33.71 109 VAL A O 7
ATOM 11481 N N . GLY A 1 1 ? -28.676 12.975 -5.575 1.00 39.32 1 GLY A N 8
ATOM 11482 C CA . GLY A 1 1 ? -29.539 14.175 -5.689 1.00 39.39 1 GLY A CA 8
ATOM 11483 C C . GLY A 1 1 ? -29.742 14.846 -4.349 1.00 39.02 1 GLY A C 8
ATOM 11484 O O . GLY A 1 1 ? -30.026 14.173 -3.358 1.00 38.60 1 GLY A O 8
ATOM 11490 N N . PRO A 1 2 ? -29.638 16.188 -4.294 1.00 39.23 2 PRO A N 8
ATOM 11491 C CA . PRO A 1 2 ? -29.687 16.949 -3.034 1.00 38.99 2 PRO A CA 8
ATOM 11492 C C . PRO A 1 2 ? -31.073 16.942 -2.392 1.00 38.70 2 PRO A C 8
ATOM 11493 O O . PRO A 1 2 ? -31.238 17.343 -1.240 1.00 39.16 2 PRO A O 8
ATOM 11504 N N . LEU A 1 3 ? -32.065 16.496 -3.144 1.00 37.99 3 LEU A N 8
ATOM 11505 C CA . LEU A 1 3 ? -33.437 16.487 -2.660 1.00 37.71 3 LEU A CA 8
ATOM 11506 C C . LEU A 1 3 ? -33.752 15.187 -1.930 1.00 36.95 3 LEU A C 8
ATOM 11507 O O . LEU A 1 3 ? -34.736 15.106 -1.196 1.00 36.88 3 LEU A O 8
ATOM 11523 N N . GLY A 1 4 ? -32.917 14.175 -2.131 1.00 36.42 4 GLY A N 8
ATOM 11524 C CA . GLY A 1 4 ? -33.153 12.893 -1.501 1.00 35.70 4 GLY A CA 8
ATOM 11525 C C . GLY A 1 4 ? -34.004 11.988 -2.367 1.00 35.18 4 GLY A C 8
ATOM 11526 O O . GLY A 1 4 ? -34.928 11.340 -1.875 1.00 34.80 4 GLY A O 8
ATOM 11530 N N . SER A 1 5 ? -33.665 11.945 -3.654 1.00 35.22 5 SER A N 8
ATOM 11531 C CA . SER A 1 5 ? -34.385 11.155 -4.653 1.00 34.83 5 SER A CA 8
ATOM 11532 C C . SER A 1 5 ? -35.892 11.431 -4.632 1.00 34.57 5 SER A C 8
ATOM 11533 O O . SER A 1 5 ? -36.665 10.725 -3.982 1.00 34.37 5 SER A O 8
ATOM 11541 N N . THR A 1 6 ? -36.291 12.474 -5.344 1.00 34.64 6 THR A N 8
ATOM 11542 C CA . THR A 1 6 ? -37.689 12.864 -5.425 1.00 34.51 6 THR A CA 8
ATOM 11543 C C . THR A 1 6 ? -38.368 12.188 -6.609 1.00 33.81 6 THR A C 8
ATOM 11544 O O . THR A 1 6 ? -39.517 11.743 -6.516 1.00 33.44 6 THR A O 8
ATOM 11555 N N . SER A 1 7 ? -37.648 12.105 -7.714 1.00 33.71 7 SER A N 8
ATOM 11556 C CA . SER A 1 7 ? -38.172 11.495 -8.922 1.00 33.13 7 SER A CA 8
ATOM 11557 C C . SER A 1 7 ? -38.058 9.981 -8.834 1.00 32.43 7 SER A C 8
ATOM 11558 O O . SER A 1 7 ? -36.984 9.412 -9.043 1.00 32.42 7 SER A O 8
ATOM 11566 N N . LEU A 1 8 ? -39.167 9.340 -8.488 1.00 31.93 8 LEU A N 8
ATOM 11567 C CA . LEU A 1 8 ? -39.212 7.893 -8.358 1.00 31.32 8 LEU A CA 8
ATOM 11568 C C . LEU A 1 8 ? -40.345 7.316 -9.209 1.00 30.56 8 LEU A C 8
ATOM 11569 O O . LEU A 1 8 ? -40.179 6.284 -9.862 1.00 30.33 8 LEU A O 8
ATOM 11585 N N . VAL A 1 9 ? -41.495 7.987 -9.212 1.00 30.24 9 VAL A N 8
ATOM 11586 C CA . VAL A 1 9 ? -42.643 7.520 -9.980 1.00 29.57 9 VAL A CA 8
ATOM 11587 C C . VAL A 1 9 ? -42.507 7.873 -11.465 1.00 29.50 9 VAL A C 8
ATOM 11588 O O . VAL A 1 9 ? -43.030 8.878 -11.946 1.00 29.74 9 VAL A O 8
ATOM 11601 N N . GLN A 1 10 ? -41.765 7.041 -12.182 1.00 29.28 10 GLN A N 8
ATOM 11602 C CA . GLN A 1 10 ? -41.577 7.214 -13.616 1.00 29.30 10 GLN A CA 8
ATOM 11603 C C . GLN A 1 10 ? -42.701 6.525 -14.391 1.00 28.60 10 GLN A C 8
ATOM 11604 O O . GLN A 1 10 ? -43.015 6.899 -15.521 1.00 28.70 10 GLN A O 8
ATOM 11618 N N . GLY A 1 11 ? -43.312 5.520 -13.774 1.00 27.99 11 GLY A N 8
ATOM 11619 C CA . GLY A 1 11 ? -44.408 4.820 -14.404 1.00 27.37 11 GLY A CA 8
ATOM 11620 C C . GLY A 1 11 ? -45.249 4.073 -13.400 1.00 27.00 11 GLY A C 8
ATOM 11621 O O . GLY A 1 11 ? -45.870 4.680 -12.531 1.00 26.96 11 GLY A O 8
ATOM 11625 N N . LEU A 1 12 ? -45.247 2.755 -13.495 1.00 26.82 12 LEU A N 8
ATOM 11626 C CA . LEU A 1 12 ? -46.036 1.920 -12.616 1.00 26.55 12 LEU A CA 8
ATOM 11627 C C . LEU A 1 12 ? -45.190 0.735 -12.190 1.00 25.80 12 LEU A C 8
ATOM 11628 O O . LEU A 1 12 ? -45.629 -0.414 -12.229 1.00 25.54 12 LEU A O 8
ATOM 11644 N N . THR A 1 13 ? -43.967 1.051 -11.775 1.00 25.53 13 THR A N 8
ATOM 11645 C CA . THR A 1 13 ? -42.933 0.054 -11.540 1.00 24.91 13 THR A CA 8
ATOM 11646 C C . THR A 1 13 ? -42.480 -0.539 -12.875 1.00 24.79 13 THR A C 8
ATOM 11647 O O . THR A 1 13 ? -42.992 -1.562 -13.317 1.00 24.22 13 THR A O 8
ATOM 11658 N N . PRO A 1 14 ? -41.551 0.163 -13.554 1.00 25.42 14 PRO A N 8
ATOM 11659 C CA . PRO A 1 14 ? -41.035 -0.241 -14.874 1.00 25.50 14 PRO A CA 8
ATOM 11660 C C . PRO A 1 14 ? -40.518 -1.690 -14.923 1.00 24.95 14 PRO A C 8
ATOM 11661 O O . PRO A 1 14 ? -40.865 -2.429 -15.849 1.00 24.63 14 PRO A O 8
ATOM 11672 N N . PRO A 1 15 ? -39.662 -2.127 -13.968 1.00 24.93 15 PRO A N 8
ATOM 11673 C CA . PRO A 1 15 ? -39.240 -3.510 -13.866 1.00 24.50 15 PRO A CA 8
ATOM 11674 C C . PRO A 1 15 ? -39.884 -4.257 -12.690 1.00 23.52 15 PRO A C 8
ATOM 11675 O O . PRO A 1 15 ? -39.243 -4.448 -11.656 1.00 23.07 15 PRO A O 8
ATOM 11686 N N . PRO A 1 16 ? -41.157 -4.676 -12.815 1.00 23.25 16 PRO A N 8
ATOM 11687 C CA . PRO A 1 16 ? -41.831 -5.463 -11.777 1.00 22.42 16 PRO A CA 8
ATOM 11688 C C . PRO A 1 16 ? -41.421 -6.936 -11.807 1.00 22.03 16 PRO A C 8
ATOM 11689 O O . PRO A 1 16 ? -42.198 -7.813 -11.430 1.00 22.10 16 PRO A O 8
ATOM 11700 N N . ASP A 1 17 ? -40.198 -7.202 -12.254 1.00 21.73 17 ASP A N 8
ATOM 11701 C CA . ASP A 1 17 ? -39.684 -8.565 -12.321 1.00 21.48 17 ASP A CA 8
ATOM 11702 C C . ASP A 1 17 ? -39.447 -9.119 -10.929 1.00 20.70 17 ASP A C 8
ATOM 11703 O O . ASP A 1 17 ? -40.021 -10.142 -10.555 1.00 20.31 17 ASP A O 8
ATOM 11712 N N . PHE A 1 18 ? -38.581 -8.441 -10.173 1.00 20.58 18 PHE A N 8
ATOM 11713 C CA . PHE A 1 18 ? -38.226 -8.858 -8.817 1.00 19.96 18 PHE A CA 8
ATOM 11714 C C . PHE A 1 18 ? -37.564 -10.235 -8.843 1.00 19.47 18 PHE A C 8
ATOM 11715 O O . PHE A 1 18 ? -37.571 -10.967 -7.856 1.00 19.17 18 PHE A O 8
ATOM 11732 N N . ASN A 1 19 ? -36.957 -10.552 -9.979 1.00 19.51 19 ASN A N 8
ATOM 11733 C CA . ASN A 1 19 ? -36.310 -11.844 -10.179 1.00 19.22 19 ASN A CA 8
ATOM 11734 C C . ASN A 1 19 ? -34.912 -11.845 -9.572 1.00 18.44 19 ASN A C 8
ATOM 11735 O O . ASN A 1 19 ? -34.379 -12.893 -9.216 1.00 18.17 19 ASN A O 8
ATOM 11746 N N . GLN A 1 20 ? -34.327 -10.667 -9.454 1.00 18.18 20 GLN A N 8
ATOM 11747 C CA . GLN A 1 20 ? -33.004 -10.526 -8.868 1.00 17.53 20 GLN A CA 8
ATOM 11748 C C . GLN A 1 20 ? -33.089 -9.878 -7.492 1.00 17.18 20 GLN A C 8
ATOM 11749 O O . GLN A 1 20 ? -33.074 -8.656 -7.354 1.00 16.92 20 GLN A O 8
ATOM 11763 N N . CYS A 1 21 ? -33.181 -10.716 -6.470 1.00 17.29 21 CYS A N 8
ATOM 11764 C CA . CYS A 1 21 ? -33.286 -10.247 -5.091 1.00 17.13 21 CYS A CA 8
ATOM 11765 C C . CYS A 1 21 ? -31.921 -9.824 -4.542 1.00 16.75 21 CYS A C 8
ATOM 11766 O O . CYS A 1 21 ? -31.543 -10.198 -3.431 1.00 16.28 21 CYS A O 8
ATOM 11774 N N . LEU A 1 22 ? -31.186 -9.047 -5.338 1.00 17.08 22 LEU A N 8
ATOM 11775 C CA . LEU A 1 22 ? -29.872 -8.524 -4.950 1.00 16.96 22 LEU A CA 8
ATOM 11776 C C . LEU A 1 22 ? -28.885 -9.645 -4.626 1.00 16.12 22 LEU A C 8
ATOM 11777 O O . LEU A 1 22 ? -27.862 -9.414 -3.982 1.00 16.24 22 LEU A O 8
ATOM 11793 N N . LYS A 1 23 ? -29.166 -10.850 -5.098 1.00 15.37 23 LYS A N 8
ATOM 11794 C CA . LYS A 1 23 ? -28.308 -11.988 -4.808 1.00 14.61 23 LYS A CA 8
ATOM 11795 C C . LYS A 1 23 ? -27.259 -12.178 -5.887 1.00 14.25 23 LYS A C 8
ATOM 11796 O O . LYS A 1 23 ? -26.903 -13.301 -6.223 1.00 13.68 23 LYS A O 8
ATOM 11815 N N . ASN A 1 24 ? -26.755 -11.072 -6.413 1.00 14.73 24 ASN A N 8
ATOM 11816 C CA . ASN A 1 24 ? -25.770 -11.112 -7.491 1.00 14.67 24 ASN A CA 8
ATOM 11817 C C . ASN A 1 24 ? -24.398 -11.492 -6.939 1.00 13.87 24 ASN A C 8
ATOM 11818 O O . ASN A 1 24 ? -23.360 -11.243 -7.558 1.00 14.11 24 ASN A O 8
ATOM 11829 N N . SER A 1 25 ? -24.430 -12.130 -5.775 1.00 13.05 25 SER A N 8
ATOM 11830 C CA . SER A 1 25 ? -23.247 -12.597 -5.069 1.00 12.28 25 SER A CA 8
ATOM 11831 C C . SER A 1 25 ? -22.137 -11.542 -5.030 1.00 12.15 25 SER A C 8
ATOM 11832 O O . SER A 1 25 ? -21.064 -11.733 -5.599 1.00 12.30 25 SER A O 8
ATOM 11840 N N . PRO A 1 26 ? -22.392 -10.391 -4.378 1.00 12.10 26 PRO A N 8
ATOM 11841 C CA . PRO A 1 26 ? -21.380 -9.345 -4.217 1.00 12.18 26 PRO A CA 8
ATOM 11842 C C . PRO A 1 26 ? -20.263 -9.795 -3.290 1.00 11.48 26 PRO A C 8
ATOM 11843 O O . PRO A 1 26 ? -19.083 -9.616 -3.587 1.00 11.60 26 PRO A O 8
ATOM 11854 N N . ASP A 1 27 ? -20.646 -10.394 -2.169 1.00 10.92 27 ASP A N 8
ATOM 11855 C CA . ASP A 1 27 ? -19.686 -10.926 -1.218 1.00 10.34 27 ASP A CA 8
ATOM 11856 C C . ASP A 1 27 ? -20.299 -12.067 -0.431 1.00 9.92 27 ASP A C 8
ATOM 11857 O O . ASP A 1 27 ? -21.299 -11.884 0.266 1.00 10.16 27 ASP A O 8
ATOM 11866 N N . GLU A 1 28 ? -19.720 -13.243 -0.565 1.00 9.51 28 GLU A N 8
ATOM 11867 C CA . GLU A 1 28 ? -20.149 -14.387 0.215 1.00 9.33 28 GLU A CA 8
ATOM 11868 C C . GLU A 1 28 ? -18.948 -15.238 0.603 1.00 8.90 28 GLU A C 8
ATOM 11869 O O . GLU A 1 28 ? -19.062 -16.445 0.810 1.00 9.13 28 GLU A O 8
ATOM 11881 N N . LYS A 1 29 ? -17.792 -14.588 0.730 1.00 8.50 29 LYS A N 8
ATOM 11882 C CA . LYS A 1 29 ? -16.588 -15.272 1.179 1.00 8.24 29 LYS A CA 8
ATOM 11883 C C . LYS A 1 29 ? -16.575 -15.366 2.698 1.00 7.81 29 LYS A C 8
ATOM 11884 O O . LYS A 1 29 ? -15.751 -16.076 3.269 1.00 7.74 29 LYS A O 8
ATOM 11903 N N . PHE A 1 30 ? -17.484 -14.618 3.339 1.00 7.78 30 PHE A N 8
ATOM 11904 C CA . PHE A 1 30 ? -17.588 -14.543 4.803 1.00 7.70 30 PHE A CA 8
ATOM 11905 C C . PHE A 1 30 ? -16.421 -13.763 5.408 1.00 7.44 30 PHE A C 8
ATOM 11906 O O . PHE A 1 30 ? -16.606 -12.953 6.315 1.00 7.61 30 PHE A O 8
ATOM 11923 N N . PHE A 1 31 ? -15.227 -14.007 4.897 1.00 7.30 31 PHE A N 8
ATOM 11924 C CA . PHE A 1 31 ? -14.020 -13.346 5.376 1.00 7.33 31 PHE A CA 8
ATOM 11925 C C . PHE A 1 31 ? -13.843 -11.968 4.749 1.00 7.51 31 PHE A C 8
ATOM 11926 O O . PHE A 1 31 ? -12.874 -11.276 5.049 1.00 7.81 31 PHE A O 8
ATOM 11943 N N . SER A 1 32 ? -14.772 -11.588 3.872 1.00 7.60 32 SER A N 8
ATOM 11944 C CA . SER A 1 32 ? -14.726 -10.300 3.165 1.00 8.12 32 SER A CA 8
ATOM 11945 C C . SER A 1 32 ? -13.625 -10.315 2.097 1.00 8.57 32 SER A C 8
ATOM 11946 O O . SER A 1 32 ? -13.838 -9.875 0.969 1.00 9.15 32 SER A O 8
ATOM 11954 N N . ASP A 1 33 ? -12.461 -10.830 2.466 1.00 8.53 33 ASP A N 8
ATOM 11955 C CA . ASP A 1 33 ? -11.384 -11.125 1.524 1.00 9.12 33 ASP A CA 8
ATOM 11956 C C . ASP A 1 33 ? -10.291 -11.899 2.234 1.00 9.48 33 ASP A C 8
ATOM 11957 O O . ASP A 1 33 ? -10.178 -13.111 2.061 1.00 10.03 33 ASP A O 8
ATOM 11966 N N . PHE A 1 34 ? -9.531 -11.190 3.075 1.00 9.37 34 PHE A N 8
ATOM 11967 C CA . PHE A 1 34 ? -8.368 -11.742 3.749 1.00 9.94 34 PHE A CA 8
ATOM 11968 C C . PHE A 1 34 ? -7.523 -12.571 2.796 1.00 9.93 34 PHE A C 8
ATOM 11969 O O . PHE A 1 34 ? -7.615 -13.797 2.778 1.00 10.33 34 PHE A O 8
ATOM 11986 N N . SER A 1 35 ? -6.707 -11.891 1.995 1.00 9.65 35 SER A N 8
ATOM 11987 C CA . SER A 1 35 ? -5.788 -12.559 1.079 1.00 9.74 35 SER A CA 8
ATOM 11988 C C . SER A 1 35 ? -4.813 -13.437 1.853 1.00 9.44 35 SER A C 8
ATOM 11989 O O . SER A 1 35 ? -4.119 -14.284 1.288 1.00 9.50 35 SER A O 8
ATOM 11997 N N . ASN A 1 36 ? -4.769 -13.206 3.152 1.00 9.30 36 ASN A N 8
ATOM 11998 C CA . ASN A 1 36 ? -3.972 -14.010 4.062 1.00 9.24 36 ASN A CA 8
ATOM 11999 C C . ASN A 1 36 ? -4.605 -15.377 4.262 1.00 8.77 36 ASN A C 8
ATOM 12000 O O . ASN A 1 36 ? -3.915 -16.344 4.563 1.00 8.94 36 ASN A O 8
ATOM 12011 N N . ASN A 1 37 ? -5.933 -15.421 4.094 1.00 8.43 37 ASN A N 8
ATOM 12012 C CA . ASN A 1 37 ? -6.753 -16.634 4.260 1.00 8.29 37 ASN A CA 8
ATOM 12013 C C . ASN A 1 37 ? -6.384 -17.448 5.504 1.00 7.88 37 ASN A C 8
ATOM 12014 O O . ASN A 1 37 ? -6.677 -18.639 5.598 1.00 7.92 37 ASN A O 8
ATOM 12025 N N . MET A 1 38 ? -5.800 -16.773 6.488 1.00 7.75 38 MET A N 8
ATOM 12026 C CA . MET A 1 38 ? -5.369 -17.415 7.728 1.00 7.70 38 MET A CA 8
ATOM 12027 C C . MET A 1 38 ? -6.515 -17.517 8.730 1.00 7.11 38 MET A C 8
ATOM 12028 O O . MET A 1 38 ? -6.291 -17.512 9.940 1.00 7.09 38 MET A O 8
ATOM 12042 N N . GLY A 1 39 ? -7.734 -17.632 8.222 1.00 6.94 39 GLY A N 8
ATOM 12043 C CA . GLY A 1 39 ? -8.890 -17.757 9.088 1.00 6.72 39 GLY A CA 8
ATOM 12044 C C . GLY A 1 39 ? -9.185 -16.490 9.860 1.00 6.82 39 GLY A C 8
ATOM 12045 O O . GLY A 1 39 ? -9.676 -16.548 10.988 1.00 7.22 39 GLY A O 8
ATOM 12049 N N . SER A 1 40 ? -8.867 -15.349 9.248 1.00 6.70 40 SER A N 8
ATOM 12050 C CA . SER A 1 40 ? -9.112 -14.026 9.843 1.00 7.03 40 SER A CA 8
ATOM 12051 C C . SER A 1 40 ? -8.141 -13.708 10.978 1.00 6.75 40 SER A C 8
ATOM 12052 O O . SER A 1 40 ? -7.537 -12.634 10.996 1.00 7.15 40 SER A O 8
ATOM 12060 N N . ARG A 1 41 ? -7.999 -14.656 11.902 1.00 6.32 41 ARG A N 8
ATOM 12061 C CA . ARG A 1 41 ? -7.276 -14.460 13.162 1.00 6.15 41 ARG A CA 8
ATOM 12062 C C . ARG A 1 41 ? -8.127 -13.645 14.131 1.00 6.66 41 ARG A C 8
ATOM 12063 O O . ARG A 1 41 ? -7.638 -13.164 15.152 1.00 6.86 41 ARG A O 8
ATOM 12084 N N . LYS A 1 42 ? -9.414 -13.520 13.787 1.00 7.18 42 LYS A N 8
ATOM 12085 C CA . LYS A 1 42 ? -10.435 -12.947 14.670 1.00 7.95 42 LYS A CA 8
ATOM 12086 C C . LYS A 1 42 ? -10.219 -11.451 14.888 1.00 7.64 42 LYS A C 8
ATOM 12087 O O . LYS A 1 42 ? -10.618 -10.903 15.916 1.00 7.95 42 LYS A O 8
ATOM 12106 N N . ASN A 1 43 ? -9.629 -10.799 13.885 1.00 7.18 43 ASN A N 8
ATOM 12107 C CA . ASN A 1 43 ? -9.371 -9.356 13.920 1.00 6.90 43 ASN A CA 8
ATOM 12108 C C . ASN A 1 43 ? -8.517 -8.974 15.128 1.00 6.59 43 ASN A C 8
ATOM 12109 O O . ASN A 1 43 ? -9.034 -8.597 16.183 1.00 7.32 43 ASN A O 8
ATOM 12120 N N . PRO A 1 44 ? -7.187 -9.075 14.991 1.00 5.79 44 PRO A N 8
ATOM 12121 C CA . PRO A 1 44 ? -6.247 -8.745 16.068 1.00 5.83 44 PRO A CA 8
ATOM 12122 C C . PRO A 1 44 ? -6.033 -7.236 16.211 1.00 5.83 44 PRO A C 8
ATOM 12123 O O . PRO A 1 44 ? -4.896 -6.766 16.235 1.00 6.26 44 PRO A O 8
ATOM 12134 N N . ASP A 1 45 ? -7.144 -6.503 16.325 1.00 5.59 45 ASP A N 8
ATOM 12135 C CA . ASP A 1 45 ? -7.149 -5.032 16.417 1.00 5.67 45 ASP A CA 8
ATOM 12136 C C . ASP A 1 45 ? -6.819 -4.397 15.070 1.00 5.46 45 ASP A C 8
ATOM 12137 O O . ASP A 1 45 ? -5.973 -4.892 14.326 1.00 5.44 45 ASP A O 8
ATOM 12146 N N . PRO A 1 46 ? -7.483 -3.282 14.733 1.00 5.77 46 PRO A N 8
ATOM 12147 C CA . PRO A 1 46 ? -7.244 -2.563 13.486 1.00 6.07 46 PRO A CA 8
ATOM 12148 C C . PRO A 1 46 ? -6.112 -1.551 13.627 1.00 6.28 46 PRO A C 8
ATOM 12149 O O . PRO A 1 46 ? -6.161 -0.457 13.059 1.00 6.83 46 PRO A O 8
ATOM 12160 N N . LEU A 1 47 ? -5.095 -1.951 14.389 1.00 6.19 47 LEU A N 8
ATOM 12161 C CA . LEU A 1 47 ? -3.906 -1.141 14.655 1.00 6.74 47 LEU A CA 8
ATOM 12162 C C . LEU A 1 47 ? -4.254 0.054 15.536 1.00 6.79 47 LEU A C 8
ATOM 12163 O O . LEU A 1 47 ? -3.880 0.099 16.708 1.00 7.54 47 LEU A O 8
ATOM 12179 N N . ALA A 1 48 ? -4.976 1.008 14.960 1.00 6.28 48 ALA A N 8
ATOM 12180 C CA . ALA A 1 48 ? -5.437 2.193 15.665 1.00 6.64 48 ALA A CA 8
ATOM 12181 C C . ALA A 1 48 ? -6.341 3.006 14.747 1.00 6.21 48 ALA A C 8
ATOM 12182 O O . ALA A 1 48 ? -7.559 3.030 14.915 1.00 6.37 48 ALA A O 8
ATOM 12189 N N . THR A 1 49 ? -5.742 3.641 13.753 1.00 5.97 49 THR A N 8
ATOM 12190 C CA . THR A 1 49 ? -6.483 4.405 12.762 1.00 5.78 49 THR A CA 8
ATOM 12191 C C . THR A 1 49 ? -5.962 4.078 11.373 1.00 5.51 49 THR A C 8
ATOM 12192 O O . THR A 1 49 ? -6.718 3.666 10.499 1.00 5.78 49 THR A O 8
ATOM 12203 N N . GLU A 1 50 ? -4.654 4.260 11.204 1.00 5.40 50 GLU A N 8
ATOM 12204 C CA . GLU A 1 50 ? -3.952 3.909 9.975 1.00 5.68 50 GLU A CA 8
ATOM 12205 C C . GLU A 1 50 ? -4.459 4.704 8.770 1.00 5.52 50 GLU A C 8
ATOM 12206 O O . GLU A 1 50 ? -5.157 4.189 7.897 1.00 5.73 50 GLU A O 8
ATOM 12218 N N . GLU A 1 51 ? -4.126 5.983 8.772 1.00 5.43 51 GLU A N 8
ATOM 12219 C CA . GLU A 1 51 ? -4.289 6.842 7.616 1.00 5.45 51 GLU A CA 8
ATOM 12220 C C . GLU A 1 51 ? -3.339 8.010 7.751 1.00 5.48 51 GLU A C 8
ATOM 12221 O O . GLU A 1 51 ? -3.743 9.173 7.774 1.00 5.85 51 GLU A O 8
ATOM 12233 N N . VAL A 1 52 ? -2.066 7.692 7.872 1.00 5.42 52 VAL A N 8
ATOM 12234 C CA . VAL A 1 52 ? -1.056 8.709 8.078 1.00 5.86 52 VAL A CA 8
ATOM 12235 C C . VAL A 1 52 ? -0.142 8.829 6.862 1.00 6.11 52 VAL A C 8
ATOM 12236 O O . VAL A 1 52 ? 0.963 8.297 6.854 1.00 6.55 52 VAL A O 8
ATOM 12249 N N . PRO A 1 53 ? -0.618 9.483 5.788 1.00 6.09 53 PRO A N 8
ATOM 12250 C CA . PRO A 1 53 ? 0.231 9.870 4.680 1.00 6.51 53 PRO A CA 8
ATOM 12251 C C . PRO A 1 53 ? 0.838 11.244 4.950 1.00 6.99 53 PRO A C 8
ATOM 12252 O O . PRO A 1 53 ? 1.973 11.529 4.578 1.00 7.85 53 PRO A O 8
ATOM 12263 N N . ASN A 1 54 ? 0.058 12.090 5.616 1.00 6.65 54 ASN A N 8
ATOM 12264 C CA . ASN A 1 54 ? 0.541 13.391 6.060 1.00 7.32 54 ASN A CA 8
ATOM 12265 C C . ASN A 1 54 ? -0.073 13.719 7.419 1.00 7.87 54 ASN A C 8
ATOM 12266 O O . ASN A 1 54 ? 0.030 14.839 7.907 1.00 8.62 54 ASN A O 8
ATOM 12277 N N . GLN A 1 55 ? -0.717 12.709 8.016 1.00 7.71 55 GLN A N 8
ATOM 12278 C CA . GLN A 1 55 ? -1.375 12.821 9.324 1.00 8.46 55 GLN A CA 8
ATOM 12279 C C . GLN A 1 55 ? -2.582 13.778 9.309 1.00 8.71 55 GLN A C 8
ATOM 12280 O O . GLN A 1 55 ? -3.327 13.851 10.281 1.00 9.31 55 GLN A O 8
ATOM 12294 N N . GLU A 1 56 ? -2.801 14.474 8.203 1.00 8.44 56 GLU A N 8
ATOM 12295 C CA . GLU A 1 56 ? -3.873 15.465 8.116 1.00 8.86 56 GLU A CA 8
ATOM 12296 C C . GLU A 1 56 ? -5.153 14.851 7.542 1.00 8.25 56 GLU A C 8
ATOM 12297 O O . GLU A 1 56 ? -5.866 15.499 6.781 1.00 8.21 56 GLU A O 8
ATOM 12309 N N . GLN A 1 57 ? -5.449 13.612 7.947 1.00 8.02 57 GLN A N 8
ATOM 12310 C CA . GLN A 1 57 ? -6.606 12.865 7.460 1.00 7.71 57 GLN A CA 8
ATOM 12311 C C . GLN A 1 57 ? -6.647 12.780 5.934 1.00 6.84 57 GLN A C 8
ATOM 12312 O O . GLN A 1 57 ? -7.217 13.642 5.262 1.00 6.77 57 GLN A O 8
ATOM 12326 N N . ILE A 1 58 ? -6.028 11.741 5.386 1.00 6.43 58 ILE A N 8
ATOM 12327 C CA . ILE A 1 58 ? -6.064 11.508 3.945 1.00 5.79 58 ILE A CA 8
ATOM 12328 C C . ILE A 1 58 ? -6.340 10.032 3.667 1.00 5.74 58 ILE A C 8
ATOM 12329 O O . ILE A 1 58 ? -5.417 9.220 3.587 1.00 5.48 58 ILE A O 8
ATOM 12345 N N . PRO A 1 59 ? -7.622 9.662 3.555 1.00 6.40 59 PRO A N 8
ATOM 12346 C CA . PRO A 1 59 ? -8.035 8.279 3.321 1.00 6.85 59 PRO A CA 8
ATOM 12347 C C . PRO A 1 59 ? -8.090 7.905 1.838 1.00 6.63 59 PRO A C 8
ATOM 12348 O O . PRO A 1 59 ? -8.568 6.826 1.480 1.00 7.28 59 PRO A O 8
ATOM 12359 N N . GLU A 1 60 ? -7.595 8.792 0.983 1.00 5.93 60 GLU A N 8
ATOM 12360 C CA . GLU A 1 60 ? -7.645 8.572 -0.460 1.00 5.88 60 GLU A CA 8
ATOM 12361 C C . GLU A 1 60 ? -6.643 7.498 -0.881 1.00 5.80 60 GLU A C 8
ATOM 12362 O O . GLU A 1 60 ? -7.038 6.399 -1.268 1.00 5.92 60 GLU A O 8
ATOM 12374 N N . GLU A 1 61 ? -5.351 7.836 -0.787 1.00 5.98 61 GLU A N 8
ATOM 12375 C CA . GLU A 1 61 ? -4.257 6.936 -1.174 1.00 6.40 61 GLU A CA 8
ATOM 12376 C C . GLU A 1 61 ? -4.285 6.650 -2.675 1.00 6.67 61 GLU A C 8
ATOM 12377 O O . GLU A 1 61 ? -5.149 5.928 -3.171 1.00 7.45 61 GLU A O 8
ATOM 12389 N N . GLY A 1 62 ? -3.335 7.215 -3.399 1.00 6.22 62 GLY A N 8
ATOM 12390 C CA . GLY A 1 62 ? -3.330 7.070 -4.838 1.00 6.69 62 GLY A CA 8
ATOM 12391 C C . GLY A 1 62 ? -3.923 8.288 -5.499 1.00 6.92 62 GLY A C 8
ATOM 12392 O O . GLY A 1 62 ? -4.063 8.364 -6.718 1.00 7.40 62 GLY A O 8
ATOM 12396 N N . PHE A 1 63 ? -4.225 9.273 -4.664 1.00 6.81 63 PHE A N 8
ATOM 12397 C CA . PHE A 1 63 ? -4.872 10.500 -5.097 1.00 7.27 63 PHE A CA 8
ATOM 12398 C C . PHE A 1 63 ? -3.884 11.403 -5.819 1.00 6.90 63 PHE A C 8
ATOM 12399 O O . PHE A 1 63 ? -4.215 12.509 -6.234 1.00 7.34 63 PHE A O 8
ATOM 12416 N N . ILE A 1 64 ? -2.680 10.897 -5.987 1.00 6.31 64 ILE A N 8
ATOM 12417 C CA . ILE A 1 64 ? -1.636 11.609 -6.702 1.00 6.14 64 ILE A CA 8
ATOM 12418 C C . ILE A 1 64 ? -1.877 11.536 -8.207 1.00 6.65 64 ILE A C 8
ATOM 12419 O O . ILE A 1 64 ? -1.039 11.947 -9.004 1.00 6.98 64 ILE A O 8
ATOM 12435 N N . HIS A 1 65 ? -3.024 10.947 -8.575 1.00 6.99 65 HIS A N 8
ATOM 12436 C CA . HIS A 1 65 ? -3.473 10.823 -9.968 1.00 7.71 65 HIS A CA 8
ATOM 12437 C C . HIS A 1 65 ? -2.689 9.735 -10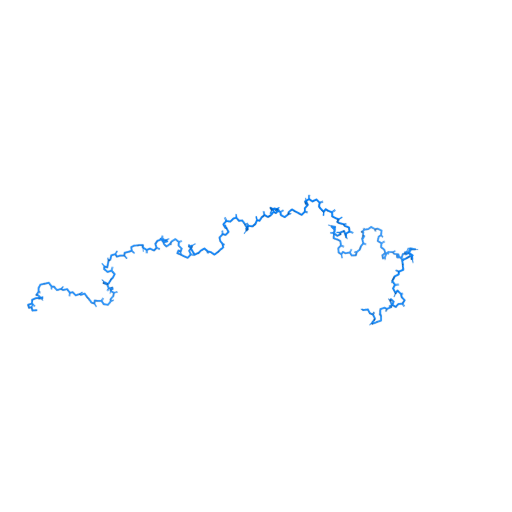.693 1.00 7.41 65 HIS A C 8
ATOM 12438 O O . HIS A 1 65 ? -3.027 9.351 -11.811 1.00 7.99 65 HIS A O 8
ATOM 12453 N N . THR A 1 66 ? -1.639 9.242 -10.031 1.00 6.67 66 THR A N 8
ATOM 12454 C CA . THR A 1 66 ? -0.812 8.140 -10.521 1.00 6.47 66 THR A CA 8
ATOM 12455 C C . THR A 1 66 ? -0.262 8.403 -11.925 1.00 6.60 66 THR A C 8
ATOM 12456 O O . THR A 1 66 ? -0.003 7.471 -12.686 1.00 6.62 66 THR A O 8
ATOM 12467 N N . GLN A 1 67 ? -0.044 9.679 -12.248 1.00 6.89 67 GLN A N 8
ATOM 12468 C CA . GLN A 1 67 ? 0.557 10.053 -13.524 1.00 7.37 67 GLN A CA 8
ATOM 12469 C C . GLN A 1 67 ? 2.020 9.621 -13.559 1.00 7.24 67 GLN A C 8
ATOM 12470 O O . GLN A 1 67 ? 2.637 9.531 -14.621 1.00 7.66 67 GLN A O 8
ATOM 12484 N N . TYR A 1 68 ? 2.562 9.384 -12.374 1.00 6.89 68 TYR A N 8
ATOM 12485 C CA . TYR A 1 68 ? 3.947 8.980 -12.218 1.00 7.01 68 TYR A CA 8
ATOM 12486 C C . TYR A 1 68 ? 4.039 7.459 -12.143 1.00 6.55 68 TYR A C 8
ATOM 12487 O O . TYR A 1 68 ? 5.062 6.860 -12.480 1.00 6.81 68 TYR A O 8
ATOM 12505 N N . GLY A 1 69 ? 2.940 6.837 -11.727 1.00 6.15 69 GLY A N 8
ATOM 12506 C CA . GLY A 1 69 ? 2.945 5.420 -11.447 1.00 6.07 69 GLY A CA 8
ATOM 12507 C C . GLY A 1 69 ? 3.730 5.117 -10.189 1.00 5.90 69 GLY A C 8
ATOM 12508 O O . GLY A 1 69 ? 4.256 6.026 -9.550 1.00 5.61 69 GLY A O 8
ATOM 12512 N N . GLN A 1 70 ? 3.798 3.855 -9.816 1.00 6.45 70 GLN A N 8
ATOM 12513 C CA . GLN A 1 70 ? 4.600 3.455 -8.666 1.00 6.69 70 GLN A CA 8
ATOM 12514 C C . GLN A 1 70 ? 5.364 2.170 -8.973 1.00 6.71 70 GLN A C 8
ATOM 12515 O O . GLN A 1 70 ? 5.652 1.363 -8.086 1.00 7.25 70 GLN A O 8
ATOM 12529 N N . LYS A 1 71 ? 5.715 2.006 -10.241 1.00 6.35 71 LYS A N 8
ATOM 12530 C CA . LYS A 1 71 ? 6.512 0.866 -10.672 1.00 6.54 71 LYS A CA 8
ATOM 12531 C C . LYS A 1 71 ? 7.782 1.229 -11.500 1.00 6.34 71 LYS A C 8
ATOM 12532 O O . LYS A 1 71 ? 8.417 0.318 -12.032 1.00 6.36 71 LYS A O 8
ATOM 12551 N N . PRO A 1 72 ? 8.225 2.519 -11.616 1.00 6.47 72 PRO A N 8
ATOM 12552 C CA . PRO A 1 72 ? 9.399 2.866 -12.414 1.00 6.58 72 PRO A CA 8
ATOM 12553 C C . PRO A 1 72 ? 10.659 2.989 -11.556 1.00 6.47 72 PRO A C 8
ATOM 12554 O O . PRO A 1 72 ? 11.589 3.720 -11.898 1.00 6.74 72 PRO A O 8
ATOM 12565 N N . GLU A 1 73 ? 10.673 2.263 -10.446 1.00 6.33 73 GLU A N 8
ATOM 12566 C CA . GLU A 1 73 ? 11.766 2.334 -9.477 1.00 6.45 73 GLU A CA 8
ATOM 12567 C C . GLU A 1 73 ? 13.095 1.881 -10.068 1.00 6.01 73 GLU A C 8
ATOM 12568 O O . GLU A 1 73 ? 14.045 2.662 -10.133 1.00 5.68 73 GLU A O 8
ATOM 12580 N N . GLN A 1 74 ? 13.150 0.618 -10.496 1.00 6.31 74 GLN A N 8
ATOM 12581 C CA . GLN A 1 74 ? 14.393 0.005 -10.966 1.00 6.22 74 GLN A CA 8
ATOM 12582 C C . GLN A 1 74 ? 15.448 0.029 -9.863 1.00 6.34 74 GLN A C 8
ATOM 12583 O O . GLN A 1 74 ? 16.255 0.955 -9.793 1.00 6.32 74 GLN A O 8
ATOM 12597 N N . PRO A 1 75 ? 15.456 -0.992 -8.986 1.00 6.73 75 PRO A N 8
ATOM 12598 C CA . PRO A 1 75 ? 16.413 -1.083 -7.871 1.00 7.11 75 PRO A CA 8
ATOM 12599 C C . PRO A 1 75 ? 17.848 -1.299 -8.343 1.00 7.12 75 PRO A C 8
ATOM 12600 O O . PRO A 1 75 ? 18.760 -1.487 -7.537 1.00 7.46 75 PRO A O 8
ATOM 12611 N N . SER A 1 76 ? 18.036 -1.280 -9.651 1.00 7.00 76 SER A N 8
ATOM 12612 C CA . SER A 1 76 ? 19.361 -1.425 -10.235 1.00 7.24 76 SER A CA 8
ATOM 12613 C C . SER A 1 76 ? 19.796 -0.125 -10.905 1.00 7.24 76 SER A C 8
ATOM 12614 O O . SER A 1 76 ? 20.857 -0.062 -11.532 1.00 7.02 76 SER A O 8
ATOM 12622 N N . GLY A 1 77 ? 18.972 0.907 -10.762 1.00 7.81 77 GLY A N 8
ATOM 12623 C CA . GLY A 1 77 ? 19.266 2.196 -11.359 1.00 8.19 77 GLY A CA 8
ATOM 12624 C C . GLY A 1 77 ? 19.020 2.209 -12.859 1.00 8.67 77 GLY A C 8
ATOM 12625 O O . GLY A 1 77 ? 17.924 2.546 -13.308 1.00 9.39 77 GLY A O 8
ATOM 12629 N N . ALA A 1 78 ? 20.033 1.821 -13.627 1.00 8.46 78 ALA A N 8
ATOM 12630 C CA . ALA A 1 78 ? 19.933 1.796 -15.083 1.00 9.08 78 ALA A CA 8
ATOM 12631 C C . ALA A 1 78 ? 20.834 0.712 -15.665 1.00 9.03 78 ALA A C 8
ATOM 12632 O O . ALA A 1 78 ? 22.015 0.634 -15.332 1.00 8.98 78 ALA A O 8
ATOM 12639 N N . SER A 1 79 ? 20.284 -0.112 -16.548 1.00 9.25 79 SER A N 8
ATOM 12640 C CA . SER A 1 79 ? 21.030 -1.214 -17.147 1.00 9.45 79 SER A CA 8
ATOM 12641 C C . SER A 1 79 ? 21.892 -0.718 -18.317 1.00 9.58 79 SER A C 8
ATOM 12642 O O . SER A 1 79 ? 22.111 -1.431 -19.297 1.00 9.90 79 SER A O 8
ATOM 12650 N N . ALA A 1 80 ? 22.408 0.503 -18.193 1.00 9.56 80 ALA A N 8
ATOM 12651 C CA . ALA A 1 80 ? 23.278 1.080 -19.212 1.00 9.88 80 ALA A CA 8
ATOM 12652 C C . ALA A 1 80 ? 24.733 0.975 -18.773 1.00 9.90 80 ALA A C 8
ATOM 12653 O O . ALA A 1 80 ? 25.585 1.762 -19.187 1.00 10.21 80 ALA A O 8
ATOM 12660 N N . GLY A 1 81 ? 25.005 -0.020 -17.937 1.00 9.80 81 GLY A N 8
ATOM 12661 C CA . GLY A 1 81 ? 26.314 -0.157 -17.342 1.00 10.04 81 GLY A CA 8
ATOM 12662 C C . GLY A 1 81 ? 26.318 0.387 -15.931 1.00 10.12 81 GLY A C 8
ATOM 12663 O O . GLY A 1 81 ? 27.352 0.384 -15.254 1.00 10.38 81 GLY A O 8
ATOM 12667 N N . HIS A 1 82 ? 25.136 0.852 -15.499 1.00 10.09 82 HIS A N 8
ATOM 12668 C CA . HIS A 1 82 ? 24.935 1.501 -14.195 1.00 10.32 82 HIS A CA 8
ATOM 12669 C C . HIS A 1 82 ? 25.608 2.872 -14.165 1.00 10.96 82 HIS A C 8
ATOM 12670 O O . HIS A 1 82 ? 24.941 3.887 -13.958 1.00 11.19 82 HIS A O 8
ATOM 12685 N N . ARG A 1 83 ? 26.925 2.890 -14.388 1.00 11.41 83 ARG A N 8
ATOM 12686 C CA . ARG A 1 83 ? 27.706 4.129 -14.407 1.00 12.20 83 ARG A CA 8
ATOM 12687 C C . ARG A 1 83 ? 27.689 4.782 -13.031 1.00 12.66 83 ARG A C 8
ATOM 12688 O O . ARG A 1 83 ? 27.213 4.189 -12.057 1.00 12.79 83 ARG A O 8
ATOM 12709 N N . PHE A 1 84 ? 28.221 5.994 -12.943 1.00 13.06 84 PHE A N 8
ATOM 12710 C CA . PHE A 1 84 ? 28.192 6.751 -11.694 1.00 13.61 84 PHE A CA 8
ATOM 12711 C C . PHE A 1 84 ? 27.765 8.218 -11.909 1.00 14.10 84 PHE A C 8
ATOM 12712 O O . PHE A 1 84 ? 28.312 9.118 -11.275 1.00 14.50 84 PHE A O 8
ATOM 12729 N N . PRO A 1 85 ? 26.738 8.501 -12.749 1.00 14.25 85 PRO A N 8
ATOM 12730 C CA . PRO A 1 85 ? 26.316 9.867 -13.024 1.00 14.89 85 PRO A CA 8
ATOM 12731 C C . PRO A 1 85 ? 25.222 10.316 -12.065 1.00 14.90 85 PRO A C 8
ATOM 12732 O O . PRO A 1 85 ? 24.740 11.447 -12.129 1.00 15.47 85 PRO A O 8
ATOM 12743 N N . GLN A 1 86 ? 24.839 9.413 -11.176 1.00 14.42 86 GLN A N 8
ATOM 12744 C CA . GLN A 1 86 ? 23.786 9.681 -10.211 1.00 14.58 86 GLN A CA 8
ATOM 12745 C C . GLN A 1 86 ? 24.340 9.646 -8.795 1.00 14.98 86 GLN A C 8
ATOM 12746 O O . GLN A 1 86 ? 23.597 9.491 -7.828 1.00 15.51 86 GLN A O 8
ATOM 12760 N N . GLY A 1 87 ? 25.658 9.770 -8.682 1.00 14.85 87 GLY A N 8
ATOM 12761 C CA . GLY A 1 87 ? 26.310 9.783 -7.378 1.00 15.28 87 GLY A CA 8
ATOM 12762 C C . GLY A 1 87 ? 26.466 8.398 -6.783 1.00 15.54 87 GLY A C 8
ATOM 12763 O O . GLY A 1 87 ? 27.406 8.146 -6.026 1.00 16.04 87 GLY A O 8
ATOM 12767 N N . TYR A 1 88 ? 25.536 7.510 -7.135 1.00 15.34 88 TYR A N 8
ATOM 12768 C CA . TYR A 1 88 ? 25.501 6.138 -6.635 1.00 15.74 88 TYR A CA 8
ATOM 12769 C C . TYR A 1 88 ? 25.204 6.139 -5.143 1.00 16.38 88 TYR A C 8
ATOM 12770 O O . TYR A 1 88 ? 26.109 6.280 -4.322 1.00 16.65 88 TYR A O 8
ATOM 12788 N N . HIS A 1 89 ? 23.929 6.013 -4.793 1.00 16.74 89 HIS A N 8
ATOM 12789 C CA . HIS A 1 89 ? 23.516 6.051 -3.396 1.00 17.45 89 HIS A CA 8
ATOM 12790 C C . HIS A 1 89 ? 23.973 4.785 -2.683 1.00 17.29 89 HIS A C 8
ATOM 12791 O O . HIS A 1 89 ? 23.301 3.751 -2.722 1.00 17.63 89 HIS A O 8
ATOM 12806 N N . SER A 1 90 ? 25.146 4.869 -2.073 1.00 16.89 90 SER A N 8
ATOM 12807 C CA . SER A 1 90 ? 25.758 3.730 -1.413 1.00 16.87 90 SER A CA 8
ATOM 12808 C C . SER A 1 90 ? 25.515 3.779 0.092 1.00 17.40 90 SER A C 8
ATOM 12809 O O . SER A 1 90 ? 26.006 2.916 0.829 1.00 17.57 90 SER A O 8
ATOM 12817 N N . ASP A 1 91 ? 24.783 4.808 0.533 1.00 17.78 91 ASP A N 8
ATOM 12818 C CA . ASP A 1 91 ? 24.375 4.959 1.936 1.00 18.42 91 ASP A CA 8
ATOM 12819 C C . ASP A 1 91 ? 25.529 5.415 2.827 1.00 18.69 91 ASP A C 8
ATOM 12820 O O . ASP A 1 91 ? 25.361 6.319 3.647 1.00 19.21 91 ASP A O 8
ATOM 12829 N N . LYS A 1 92 ? 26.692 4.797 2.647 1.00 18.45 92 LYS A N 8
ATOM 12830 C CA . LYS A 1 92 ? 27.896 5.119 3.407 1.00 18.78 92 LYS A CA 8
ATOM 12831 C C . LYS A 1 92 ? 27.744 4.696 4.864 1.00 19.35 92 LYS A C 8
ATOM 12832 O O . LYS A 1 92 ? 27.567 5.531 5.753 1.00 19.92 92 LYS A O 8
ATOM 12851 N N . ARG A 1 93 ? 27.801 3.394 5.103 1.00 19.31 93 ARG A N 8
ATOM 12852 C CA . ARG A 1 93 ? 27.688 2.870 6.455 1.00 19.91 93 ARG A CA 8
ATOM 12853 C C . ARG A 1 93 ? 29.073 2.552 7.015 1.00 20.36 93 ARG A C 8
ATOM 12854 O O . ARG A 1 93 ? 29.912 1.966 6.333 1.00 20.53 93 ARG A O 8
ATOM 12875 N N . ARG A 1 94 ? 29.300 2.957 8.251 1.00 20.65 94 ARG A N 8
ATOM 12876 C CA . ARG A 1 94 ? 30.602 2.832 8.893 1.00 21.26 94 ARG A CA 8
ATOM 12877 C C . ARG A 1 94 ? 30.531 1.846 10.061 1.00 22.10 94 ARG A C 8
ATOM 12878 O O . ARG A 1 94 ? 29.754 2.039 10.995 1.00 22.42 94 ARG A O 8
ATOM 12899 N N . LEU A 1 95 ? 31.344 0.798 10.007 1.00 22.55 95 LEU A N 8
ATOM 12900 C CA . LEU A 1 95 ? 31.297 -0.260 11.010 1.00 23.45 95 LEU A CA 8
ATOM 12901 C C . LEU A 1 95 ? 32.170 0.087 12.216 1.00 24.13 95 LEU A C 8
ATOM 12902 O O . LEU A 1 95 ? 31.762 -0.125 13.356 1.00 24.69 95 LEU A O 8
ATOM 12918 N N . SER A 1 96 ? 33.379 0.594 11.947 1.00 24.14 96 SER A N 8
ATOM 12919 C CA . SER A 1 96 ? 34.300 1.052 12.999 1.00 24.84 96 SER A CA 8
ATOM 12920 C C . SER A 1 96 ? 34.785 -0.104 13.885 1.00 25.65 96 SER A C 8
ATOM 12921 O O . SER A 1 96 ? 35.398 0.115 14.928 1.00 26.06 96 SER A O 8
ATOM 12929 N N . LYS A 1 97 ? 34.556 -1.335 13.436 1.00 25.95 97 LYS A N 8
ATOM 12930 C CA . LYS A 1 97 ? 34.863 -2.518 14.244 1.00 26.80 97 LYS A CA 8
ATOM 12931 C C . LYS A 1 97 ? 36.354 -2.856 14.224 1.00 26.62 97 LYS A C 8
ATOM 12932 O O . LYS A 1 97 ? 36.859 -3.514 15.133 1.00 27.28 97 LYS A O 8
ATOM 12951 N N . ALA A 1 98 ? 37.061 -2.388 13.202 1.00 25.81 98 ALA A N 8
ATOM 12952 C CA . ALA A 1 98 ? 38.477 -2.711 13.046 1.00 25.63 98 ALA A CA 8
ATOM 12953 C C . ALA A 1 98 ? 39.352 -1.690 13.761 1.00 26.23 98 ALA A C 8
ATOM 12954 O O . ALA A 1 98 ? 40.563 -1.870 13.891 1.00 26.50 98 ALA A O 8
ATOM 12961 N N . SER A 1 99 ? 38.723 -0.631 14.236 1.00 26.50 99 SER A N 8
ATOM 12962 C CA . SER A 1 99 ? 39.430 0.437 14.913 1.00 27.15 99 SER A CA 8
ATOM 12963 C C . SER A 1 99 ? 39.663 0.081 16.379 1.00 27.64 99 SER A C 8
ATOM 12964 O O . SER A 1 99 ? 40.641 0.512 16.986 1.00 28.00 99 SER A O 8
ATOM 12972 N N . SER A 1 100 ? 38.780 -0.736 16.932 1.00 27.71 100 SER A N 8
ATOM 12973 C CA . SER A 1 100 ? 38.857 -1.092 18.341 1.00 28.26 100 SER A CA 8
ATOM 12974 C C . SER A 1 100 ? 39.767 -2.303 18.563 1.00 28.98 100 SER A C 8
ATOM 12975 O O . SER A 1 100 ? 39.992 -2.712 19.703 1.00 29.38 100 SER A O 8
ATOM 12983 N N . LYS A 1 101 ? 40.271 -2.874 17.463 1.00 29.21 101 LYS A N 8
ATOM 12984 C CA . LYS A 1 101 ? 41.168 -4.032 17.519 1.00 29.94 101 LYS A CA 8
ATOM 12985 C C . LYS A 1 101 ? 40.480 -5.231 18.165 1.00 30.44 101 LYS A C 8
ATOM 12986 O O . LYS A 1 101 ? 41.135 -6.163 18.629 1.00 31.19 101 LYS A O 8
ATOM 13005 N N . ALA A 1 102 ? 39.150 -5.218 18.151 1.00 30.08 102 ALA A N 8
ATOM 13006 C CA . ALA A 1 102 ? 38.364 -6.249 18.808 1.00 30.58 102 ALA A CA 8
ATOM 13007 C C . ALA A 1 102 ? 38.412 -7.571 18.045 1.00 30.59 102 ALA A C 8
ATOM 13008 O O . ALA A 1 102 ? 38.124 -8.624 18.612 1.00 30.68 102 ALA A O 8
ATOM 13015 N N . ARG A 1 103 ? 38.737 -7.498 16.747 1.00 30.57 103 ARG A N 8
ATOM 13016 C CA . ARG A 1 103 ? 38.838 -8.681 15.872 1.00 30.65 103 ARG A CA 8
ATOM 13017 C C . ARG A 1 103 ? 37.471 -9.289 15.551 1.00 30.77 103 ARG A C 8
ATOM 13018 O O . ARG A 1 103 ? 37.308 -9.913 14.503 1.00 30.46 103 ARG A O 8
ATOM 13039 N N . SER A 1 104 ? 36.509 -9.100 16.460 1.00 31.30 104 SER A N 8
ATOM 13040 C CA . SER A 1 104 ? 35.170 -9.684 16.351 1.00 31.63 104 SER A CA 8
ATOM 13041 C C . SER A 1 104 ? 35.212 -11.177 16.694 1.00 32.26 104 SER A C 8
ATOM 13042 O O . SER A 1 104 ? 34.244 -11.906 16.482 1.00 32.63 104 SER A O 8
ATOM 13050 N N . ASP A 1 105 ? 36.344 -11.616 17.240 1.00 32.44 105 ASP A N 8
ATOM 13051 C CA . ASP A 1 105 ? 36.499 -12.993 17.703 1.00 33.10 105 ASP A CA 8
ATOM 13052 C C . ASP A 1 105 ? 36.551 -13.021 19.224 1.00 33.71 105 ASP A C 8
ATOM 13053 O O . ASP A 1 105 ? 36.090 -12.094 19.885 1.00 33.79 105 ASP A O 8
ATOM 13062 N N . ASP A 1 106 ? 37.119 -14.082 19.783 1.00 34.21 106 ASP A N 8
ATOM 13063 C CA . ASP A 1 106 ? 37.303 -14.176 21.228 1.00 34.91 106 ASP A CA 8
ATOM 13064 C C . ASP A 1 106 ? 38.732 -13.790 21.609 1.00 35.10 106 ASP A C 8
ATOM 13065 O O . ASP A 1 106 ? 39.189 -14.068 22.719 1.00 35.16 106 ASP A O 8
ATOM 13074 N N . LEU A 1 107 ? 39.420 -13.149 20.665 1.00 35.27 107 LEU A N 8
ATOM 13075 C CA . LEU A 1 107 ? 40.763 -12.596 20.883 1.00 35.52 107 LEU A CA 8
ATOM 13076 C C . LEU A 1 107 ? 41.824 -13.682 21.043 1.00 35.58 107 LEU A C 8
ATOM 13077 O O . LEU A 1 107 ? 42.927 -13.409 21.502 1.00 35.79 107 LEU A O 8
ATOM 13093 N N . SER A 1 108 ? 41.508 -14.909 20.645 1.00 35.45 108 SER A N 8
ATOM 13094 C CA . SER A 1 108 ? 42.486 -15.987 20.703 1.00 35.56 108 SER A CA 8
ATOM 13095 C C . SER A 1 108 ? 43.087 -16.234 19.319 1.00 34.99 108 SER A C 8
ATOM 13096 O O . SER A 1 108 ? 43.794 -17.221 19.102 1.00 35.21 108 SER A O 8
ATOM 13104 N N . VAL A 1 109 ? 42.799 -15.328 18.393 1.00 34.34 109 VAL A N 8
ATOM 13105 C CA . VAL A 1 109 ? 43.305 -15.433 17.029 1.00 33.84 109 VAL A CA 8
ATOM 13106 C C . VAL A 1 109 ? 44.397 -14.398 16.792 1.00 33.57 109 VAL A C 8
ATOM 13107 O O . VAL A 1 109 ? 45.584 -14.749 16.929 1.00 33.71 109 VAL A O 8
ATOM 13121 N N . GLY A 1 1 ? -54.487 -30.887 13.278 1.00 39.32 1 GLY A N 9
ATOM 13122 C CA . GLY A 1 1 ? -53.063 -30.534 13.493 1.00 39.39 1 GLY A CA 9
ATOM 13123 C C . GLY A 1 1 ? -52.627 -30.833 14.915 1.00 39.02 1 GLY A C 9
ATOM 13124 O O . GLY A 1 1 ? -53.237 -30.341 15.864 1.00 38.60 1 GLY A O 9
ATOM 13130 N N . PRO A 1 2 ? -51.568 -31.637 15.100 1.00 39.23 2 PRO A N 9
ATOM 13131 C CA . PRO A 1 2 ? -51.139 -32.091 16.426 1.00 38.99 2 PRO A CA 9
ATOM 13132 C C . PRO A 1 2 ? -50.238 -31.085 17.146 1.00 38.70 2 PRO A C 9
ATOM 13133 O O . PRO A 1 2 ? -49.697 -31.381 18.213 1.00 39.16 2 PRO A O 9
ATOM 13144 N N . LEU A 1 3 ? -50.077 -29.896 16.571 1.00 37.99 3 LEU A N 9
ATOM 13145 C CA . LEU A 1 3 ? -49.209 -28.890 17.165 1.00 37.71 3 LEU A CA 9
ATOM 13146 C C . LEU A 1 3 ? -49.613 -27.495 16.720 1.00 36.95 3 LEU A C 9
ATOM 13147 O O . LEU A 1 3 ? -50.018 -26.661 17.526 1.00 36.88 3 LEU A O 9
ATOM 13163 N N . GLY A 1 4 ? -49.493 -27.250 15.430 1.00 36.42 4 GLY A N 9
ATOM 13164 C CA . GLY A 1 4 ? -49.808 -25.950 14.894 1.00 35.70 4 GLY A CA 9
ATOM 13165 C C . GLY A 1 4 ? -50.423 -26.063 13.528 1.00 35.18 4 GLY A C 9
ATOM 13166 O O . GLY A 1 4 ? -49.916 -26.790 12.667 1.00 34.80 4 GLY A O 9
ATOM 13170 N N . SER A 1 5 ? -51.530 -25.382 13.328 1.00 35.22 5 SER A N 9
ATOM 13171 C CA . SER A 1 5 ? -52.210 -25.413 12.058 1.00 34.83 5 SER A CA 9
ATOM 13172 C C . SER A 1 5 ? -52.887 -24.073 11.807 1.00 34.57 5 SER A C 9
ATOM 13173 O O . SER A 1 5 ? -53.973 -23.803 12.322 1.00 34.37 5 SER A O 9
ATOM 13181 N N . THR A 1 6 ? -52.214 -23.215 11.061 1.00 34.64 6 THR A N 9
ATOM 13182 C CA . THR A 1 6 ? -52.691 -21.865 10.829 1.00 34.51 6 THR A CA 9
ATOM 13183 C C . THR A 1 6 ? -53.156 -21.684 9.393 1.00 33.81 6 THR A C 9
ATOM 13184 O O . THR A 1 6 ? -52.513 -22.173 8.461 1.00 33.44 6 THR A O 9
ATOM 13195 N N . SER A 1 7 ? -54.272 -20.996 9.221 1.00 33.71 7 SER A N 9
ATOM 13196 C CA . SER A 1 7 ? -54.764 -20.663 7.898 1.00 33.13 7 SER A CA 9
ATOM 13197 C C . SER A 1 7 ? -53.828 -19.652 7.232 1.00 32.43 7 SER A C 9
ATOM 13198 O O . SER A 1 7 ? -53.805 -18.474 7.593 1.00 32.42 7 SER A O 9
ATOM 13206 N N . LEU A 1 8 ? -53.035 -20.135 6.288 1.00 31.93 8 LEU A N 9
ATOM 13207 C CA . LEU A 1 8 ? -52.028 -19.312 5.637 1.00 31.32 8 LEU A CA 9
ATOM 13208 C C . LEU A 1 8 ? -52.466 -18.924 4.232 1.00 30.56 8 LEU A C 9
ATOM 13209 O O . LEU A 1 8 ? -52.659 -19.788 3.377 1.00 30.33 8 LEU A O 9
ATOM 13225 N N . VAL A 1 9 ? -52.637 -17.631 4.003 1.00 30.24 9 VAL A N 9
ATOM 13226 C CA . VAL A 1 9 ? -52.895 -17.121 2.666 1.00 29.57 9 VAL A CA 9
ATOM 13227 C C . VAL A 1 9 ? -51.574 -16.860 1.952 1.00 29.50 9 VAL A C 9
ATOM 13228 O O . VAL A 1 9 ? -50.927 -15.831 2.146 1.00 29.74 9 VAL A O 9
ATOM 13241 N N . GLN A 1 10 ? -51.161 -17.820 1.144 1.00 29.28 10 GLN A N 9
ATOM 13242 C CA . GLN A 1 10 ? -49.852 -17.777 0.511 1.00 29.30 10 GLN A CA 9
ATOM 13243 C C . GLN A 1 10 ? -49.883 -16.928 -0.752 1.00 28.60 10 GLN A C 9
ATOM 13244 O O . GLN A 1 10 ? -49.839 -17.448 -1.865 1.00 28.70 10 GLN A O 9
ATOM 13258 N N . GLY A 1 11 ? -49.970 -15.619 -0.574 1.00 27.99 11 GLY A N 9
ATOM 13259 C CA . GLY A 1 11 ? -49.984 -14.719 -1.705 1.00 27.37 11 GLY A CA 9
ATOM 13260 C C . GLY A 1 11 ? -50.401 -13.313 -1.319 1.00 27.00 11 GLY A C 9
ATOM 13261 O O . GLY A 1 11 ? -51.543 -12.916 -1.537 1.00 26.96 11 GLY A O 9
ATOM 13265 N N . LEU A 1 12 ? -49.477 -12.564 -0.729 1.00 26.82 12 LEU A N 9
ATOM 13266 C CA . LEU A 1 12 ? -49.745 -11.189 -0.323 1.00 26.55 12 LEU A CA 9
ATOM 13267 C C . LEU A 1 12 ? -48.677 -10.255 -0.881 1.00 25.80 12 LEU A C 9
ATOM 13268 O O . LEU A 1 12 ? -48.982 -9.283 -1.572 1.00 25.54 12 LEU A O 9
ATOM 13284 N N . THR A 1 13 ? -47.427 -10.572 -0.581 1.00 25.53 13 THR A N 9
ATOM 13285 C CA . THR A 1 13 ? -46.291 -9.775 -1.012 1.00 24.91 13 THR A CA 9
ATOM 13286 C C . THR A 1 13 ? -45.823 -10.095 -2.446 1.00 24.79 13 THR A C 9
ATOM 13287 O O . THR A 1 13 ? -45.527 -9.174 -3.200 1.00 24.22 13 THR A O 9
ATOM 13298 N N . PRO A 1 14 ? -45.708 -11.389 -2.836 1.00 25.42 14 PRO A N 9
ATOM 13299 C CA . PRO A 1 14 ? -45.323 -11.779 -4.205 1.00 25.50 14 PRO A CA 9
ATOM 13300 C C . PRO A 1 14 ? -46.092 -11.057 -5.343 1.00 24.95 14 PRO A C 9
ATOM 13301 O O . PRO A 1 14 ? -45.460 -10.599 -6.290 1.00 24.63 14 PRO A O 9
ATOM 13312 N N . PRO A 1 15 ? -47.450 -10.959 -5.306 1.00 24.93 15 PRO A N 9
ATOM 13313 C CA . PRO A 1 15 ? -48.225 -10.366 -6.417 1.00 24.50 15 PRO A CA 9
ATOM 13314 C C . PRO A 1 15 ? -47.794 -8.938 -6.832 1.00 23.52 15 PRO A C 9
ATOM 13315 O O . PRO A 1 15 ? -47.507 -8.716 -8.012 1.00 23.07 15 PRO A O 9
ATOM 13326 N N . PRO A 1 16 ? -47.760 -7.939 -5.913 1.00 23.25 16 PRO A N 9
ATOM 13327 C CA . PRO A 1 16 ? -47.402 -6.562 -6.280 1.00 22.42 16 PRO A CA 9
ATOM 13328 C C . PRO A 1 16 ? -45.954 -6.439 -6.754 1.00 22.03 16 PRO A C 9
ATOM 13329 O O . PRO A 1 16 ? -45.019 -6.862 -6.064 1.00 22.10 16 PRO A O 9
ATOM 13340 N N . ASP A 1 17 ? -45.794 -5.841 -7.937 1.00 21.73 17 ASP A N 9
ATOM 13341 C CA . ASP A 1 17 ? -44.489 -5.649 -8.580 1.00 21.48 17 ASP A CA 9
ATOM 13342 C C . ASP A 1 17 ? -43.927 -6.966 -9.089 1.00 20.70 17 ASP A C 9
ATOM 13343 O O . ASP A 1 17 ? -44.041 -7.275 -10.276 1.00 20.31 17 ASP A O 9
ATOM 13352 N N . PHE A 1 18 ? -43.325 -7.737 -8.185 1.00 20.58 18 PHE A N 9
ATOM 13353 C CA . PHE A 1 18 ? -42.696 -9.020 -8.525 1.00 19.96 18 PHE A CA 9
ATOM 13354 C C . PHE A 1 18 ? -41.650 -8.831 -9.633 1.00 19.47 18 PHE A C 9
ATOM 13355 O O . PHE A 1 18 ? -41.328 -9.755 -10.372 1.00 19.17 18 PHE A O 9
ATOM 13372 N N . ASN A 1 19 ? -41.089 -7.629 -9.693 1.00 19.51 19 ASN A N 9
ATOM 13373 C CA . ASN A 1 19 ? -40.187 -7.241 -10.775 1.00 19.22 19 ASN A CA 9
ATOM 13374 C C . ASN A 1 19 ? -38.744 -7.642 -10.469 1.00 18.44 19 ASN A C 9
ATOM 13375 O O . ASN A 1 19 ? -37.842 -7.451 -11.283 1.00 18.17 19 ASN A O 9
ATOM 13386 N N . GLN A 1 20 ? -38.512 -8.214 -9.291 1.00 18.18 20 GLN A N 9
ATOM 13387 C CA . GLN A 1 20 ? -37.161 -8.595 -8.904 1.00 17.53 20 GLN A CA 9
ATOM 13388 C C . GLN A 1 20 ? -36.892 -10.057 -9.220 1.00 17.18 20 GLN A C 9
ATOM 13389 O O . GLN A 1 20 ? -37.371 -10.953 -8.530 1.00 16.92 20 GLN A O 9
ATOM 13403 N N . CYS A 1 21 ? -36.108 -10.287 -10.260 1.00 17.29 21 CYS A N 9
ATOM 13404 C CA . CYS A 1 21 ? -35.706 -11.638 -10.642 1.00 17.13 21 CYS A CA 9
ATOM 13405 C C . CYS A 1 21 ? -34.527 -12.110 -9.791 1.00 16.75 21 CYS A C 9
ATOM 13406 O O . CYS A 1 21 ? -33.738 -12.951 -10.227 1.00 16.28 21 CYS A O 9
ATOM 13414 N N . LEU A 1 22 ? -34.425 -11.570 -8.571 1.00 17.08 22 LEU A N 9
ATOM 13415 C CA . LEU A 1 22 ? -33.343 -11.913 -7.641 1.00 16.96 22 LEU A CA 9
ATOM 13416 C C . LEU A 1 22 ? -31.980 -11.606 -8.257 1.00 16.12 22 LEU A C 9
ATOM 13417 O O . LEU A 1 22 ? -30.990 -12.286 -8.001 1.00 16.24 22 LEU A O 9
ATOM 13433 N N . LYS A 1 23 ? -31.943 -10.548 -9.054 1.00 15.37 23 LYS A N 9
ATOM 13434 C CA . LYS A 1 23 ? -30.721 -10.128 -9.735 1.00 14.61 23 LYS A CA 9
ATOM 13435 C C . LYS A 1 23 ? -29.919 -9.122 -8.904 1.00 14.25 23 LYS A C 9
ATOM 13436 O O . LYS A 1 23 ? -28.892 -8.623 -9.361 1.00 13.68 23 LYS A O 9
ATOM 13455 N N . ASN A 1 24 ? -30.394 -8.840 -7.685 1.00 14.73 24 ASN A N 9
ATOM 13456 C CA . ASN A 1 24 ? -29.744 -7.885 -6.766 1.00 14.67 24 ASN A CA 9
ATOM 13457 C C . ASN A 1 24 ? -29.874 -6.444 -7.254 1.00 13.87 24 ASN A C 9
ATOM 13458 O O . ASN A 1 24 ? -30.470 -5.608 -6.574 1.00 14.11 24 ASN A O 9
ATOM 13469 N N . SER A 1 25 ? -29.338 -6.186 -8.442 1.00 13.05 25 SER A N 9
ATOM 13470 C CA . SER A 1 25 ? -29.293 -4.854 -9.038 1.00 12.28 25 SER A CA 9
ATOM 13471 C C . SER A 1 25 ? -28.333 -3.937 -8.287 1.00 12.15 25 SER A C 9
ATOM 13472 O O . SER A 1 25 ? -28.752 -3.094 -7.492 1.00 12.30 25 SER A O 9
ATOM 13480 N N . PRO A 1 26 ? -27.020 -4.121 -8.513 1.00 12.10 26 PRO A N 9
ATOM 13481 C CA . PRO A 1 26 ? -25.987 -3.241 -7.978 1.00 12.18 26 PRO A CA 9
ATOM 13482 C C . PRO A 1 26 ? -25.789 -2.007 -8.860 1.00 11.48 26 PRO A C 9
ATOM 13483 O O . PRO A 1 26 ? -25.822 -0.875 -8.377 1.00 11.60 26 PRO A O 9
ATOM 13494 N N . ASP A 1 27 ? -25.594 -2.231 -10.163 1.00 10.92 27 ASP A N 9
ATOM 13495 C CA . ASP A 1 27 ? -25.397 -1.132 -11.106 1.00 10.34 27 ASP A CA 9
ATOM 13496 C C . ASP A 1 27 ? -26.237 -1.295 -12.368 1.00 9.92 27 ASP A C 9
ATOM 13497 O O . ASP A 1 27 ? -26.161 -0.480 -13.287 1.00 10.16 27 ASP A O 9
ATOM 13506 N N . GLU A 1 28 ? -27.067 -2.323 -12.397 1.00 9.51 28 GLU A N 9
ATOM 13507 C CA . GLU A 1 28 ? -27.963 -2.568 -13.531 1.00 9.33 28 GLU A CA 9
ATOM 13508 C C . GLU A 1 28 ? -29.215 -1.700 -13.402 1.00 8.90 28 GLU A C 9
ATOM 13509 O O . GLU A 1 28 ? -30.263 -1.997 -13.961 1.00 9.13 28 GLU A O 9
ATOM 13521 N N . LYS A 1 29 ? -29.064 -0.598 -12.682 1.00 8.50 29 LYS A N 9
ATOM 13522 C CA . LYS A 1 29 ? -30.164 0.305 -12.376 1.00 8.24 29 LYS A CA 9
ATOM 13523 C C . LYS A 1 29 ? -30.657 1.090 -13.597 1.00 7.81 29 LYS A C 9
ATOM 13524 O O . LYS A 1 29 ? -31.704 1.733 -13.542 1.00 7.74 29 LYS A O 9
ATOM 13543 N N . PHE A 1 30 ? -29.862 1.064 -14.665 1.00 7.78 30 PHE A N 9
ATOM 13544 C CA . PHE A 1 30 ? -30.180 1.734 -15.936 1.00 7.70 30 PHE A CA 9
ATOM 13545 C C . PHE A 1 30 ? -29.907 3.229 -15.836 1.00 7.44 30 PHE A C 9
ATOM 13546 O O . PHE A 1 30 ? -29.180 3.796 -16.653 1.00 7.61 30 PHE A O 9
ATOM 13563 N N . PHE A 1 31 ? -30.470 3.855 -14.814 1.00 7.30 31 PHE A N 9
ATOM 13564 C CA . PHE A 1 31 ? -30.171 5.246 -14.506 1.00 7.33 31 PHE A CA 9
ATOM 13565 C C . PHE A 1 31 ? -29.589 5.262 -13.123 1.00 7.51 31 PHE A C 9
ATOM 13566 O O . PHE A 1 31 ? -28.397 5.506 -12.915 1.00 7.81 31 PHE A O 9
ATOM 13583 N N . SER A 1 32 ? -30.469 4.971 -12.202 1.00 7.60 32 SER A N 9
ATOM 13584 C CA . SER A 1 32 ? -30.132 4.564 -10.862 1.00 8.12 32 SER A CA 9
ATOM 13585 C C . SER A 1 32 ? -31.423 4.414 -10.105 1.00 8.57 32 SER A C 9
ATOM 13586 O O . SER A 1 32 ? -32.018 3.341 -10.148 1.00 9.15 32 SER A O 9
ATOM 13594 N N . ASP A 1 33 ? -31.874 5.499 -9.472 1.00 8.53 33 ASP A N 9
ATOM 13595 C CA . ASP A 1 33 ? -33.225 5.592 -8.909 1.00 9.12 33 ASP A CA 9
ATOM 13596 C C . ASP A 1 33 ? -33.429 4.663 -7.710 1.00 9.48 33 ASP A C 9
ATOM 13597 O O . ASP A 1 33 ? -33.954 5.069 -6.678 1.00 10.03 33 ASP A O 9
ATOM 13606 N N . PHE A 1 34 ? -33.015 3.416 -7.876 1.00 9.37 34 PHE A N 9
ATOM 13607 C CA . PHE A 1 34 ? -33.079 2.388 -6.853 1.00 9.94 34 PHE A CA 9
ATOM 13608 C C . PHE A 1 34 ? -32.472 2.900 -5.540 1.00 9.93 34 PHE A C 9
ATOM 13609 O O . PHE A 1 34 ? -32.989 2.643 -4.455 1.00 10.33 34 PHE A O 9
ATOM 13626 N N . SER A 1 35 ? -31.373 3.628 -5.670 1.00 9.65 35 SER A N 9
ATOM 13627 C CA . SER A 1 35 ? -30.822 4.436 -4.604 1.00 9.74 35 SER A CA 9
ATOM 13628 C C . SER A 1 35 ? -30.828 5.874 -5.101 1.00 9.44 35 SER A C 9
ATOM 13629 O O . SER A 1 35 ? -29.811 6.382 -5.576 1.00 9.50 35 SER A O 9
ATOM 13637 N N . ASN A 1 36 ? -32.030 6.449 -5.080 1.00 9.30 36 ASN A N 9
ATOM 13638 C CA . ASN A 1 36 ? -32.336 7.759 -5.666 1.00 9.24 36 ASN A CA 9
ATOM 13639 C C . ASN A 1 36 ? -31.191 8.770 -5.597 1.00 8.77 36 ASN A C 9
ATOM 13640 O O . ASN A 1 36 ? -30.962 9.427 -4.580 1.00 8.94 36 ASN A O 9
ATOM 13651 N N . ASN A 1 37 ? -30.468 8.845 -6.700 1.00 8.43 37 ASN A N 9
ATOM 13652 C CA . ASN A 1 37 ? -29.533 9.934 -6.965 1.00 8.29 37 ASN A CA 9
ATOM 13653 C C . ASN A 1 37 ? -29.741 10.385 -8.402 1.00 7.88 37 ASN A C 9
ATOM 13654 O O . ASN A 1 37 ? -29.328 11.474 -8.798 1.00 7.92 37 ASN A O 9
ATOM 13665 N N . MET A 1 38 ? -30.386 9.500 -9.173 1.00 7.75 38 MET A N 9
ATOM 13666 C CA . MET A 1 38 ? -30.863 9.789 -10.524 1.00 7.70 38 MET A CA 9
ATOM 13667 C C . MET A 1 38 ? -29.719 9.913 -11.528 1.00 7.11 38 MET A C 9
ATOM 13668 O O . MET A 1 38 ? -29.450 8.980 -12.282 1.00 7.09 38 MET A O 9
ATOM 13682 N N . GLY A 1 39 ? -29.034 11.039 -11.511 1.00 6.94 39 GLY A N 9
ATOM 13683 C CA . GLY A 1 39 ? -28.011 11.301 -12.499 1.00 6.72 39 GLY A CA 9
ATOM 13684 C C . GLY A 1 39 ? -27.049 12.376 -12.059 1.00 6.82 39 GLY A C 9
ATOM 13685 O O . GLY A 1 39 ? -27.238 13.558 -12.339 1.00 7.22 39 GLY A O 9
ATOM 13689 N N . SER A 1 40 ? -26.023 11.956 -11.356 1.00 6.70 40 SER A N 9
ATOM 13690 C CA . SER A 1 40 ? -24.951 12.821 -10.955 1.00 7.03 40 SER A CA 9
ATOM 13691 C C . SER A 1 40 ? -23.673 12.017 -11.103 1.00 6.75 40 SER A C 9
ATOM 13692 O O . SER A 1 40 ? -23.599 11.119 -11.944 1.00 7.15 40 SER A O 9
ATOM 13700 N N . ARG A 1 41 ? -22.686 12.300 -10.290 1.00 6.32 41 ARG A N 9
ATOM 13701 C CA . ARG A 1 41 ? -21.462 11.533 -10.317 1.00 6.15 41 ARG A CA 9
ATOM 13702 C C . ARG A 1 41 ? -21.334 10.789 -9.005 1.00 6.66 41 ARG A C 9
ATOM 13703 O O . ARG A 1 41 ? -20.277 10.253 -8.673 1.00 6.86 41 ARG A O 9
ATOM 13724 N N . LYS A 1 42 ? -22.453 10.759 -8.281 1.00 7.18 42 LYS A N 9
ATOM 13725 C CA . LYS A 1 42 ? -22.511 10.208 -6.937 1.00 7.95 42 LYS A CA 9
ATOM 13726 C C . LYS A 1 42 ? -21.652 11.040 -5.998 1.00 7.64 42 LYS A C 9
ATOM 13727 O O . LYS A 1 42 ? -21.135 12.094 -6.378 1.00 7.95 42 LYS A O 9
ATOM 13746 N N . ASN A 1 43 ? -21.530 10.583 -4.773 1.00 7.18 43 ASN A N 9
ATOM 13747 C CA . ASN A 1 43 ? -20.658 11.228 -3.804 1.00 6.90 43 ASN A CA 9
ATOM 13748 C C . ASN A 1 43 ? -19.479 10.338 -3.495 1.00 6.59 43 ASN A C 9
ATOM 13749 O O . ASN A 1 43 ? -19.589 9.376 -2.733 1.00 7.32 43 ASN A O 9
ATOM 13760 N N . PRO A 1 44 ? -18.340 10.627 -4.119 1.00 5.79 44 PRO A N 9
ATOM 13761 C CA . PRO A 1 44 ? -17.109 9.915 -3.843 1.00 5.83 44 PRO A CA 9
ATOM 13762 C C . PRO A 1 44 ? -16.443 10.465 -2.587 1.00 5.83 44 PRO A C 9
ATOM 13763 O O . PRO A 1 44 ? -17.121 10.966 -1.686 1.00 6.26 44 PRO A O 9
ATOM 13774 N N . ASP A 1 45 ? -15.131 10.385 -2.518 1.00 5.59 45 ASP A N 9
ATOM 13775 C CA . ASP A 1 45 ? -14.419 10.942 -1.379 1.00 5.67 45 ASP A CA 9
ATOM 13776 C C . ASP A 1 45 ? -13.265 11.819 -1.847 1.00 5.46 45 ASP A C 9
ATOM 13777 O O . ASP A 1 45 ? -12.149 11.342 -2.052 1.00 5.44 45 ASP A O 9
ATOM 13786 N N . PRO A 1 46 ? -13.534 13.110 -2.078 1.00 5.77 46 PRO A N 9
ATOM 13787 C CA . PRO A 1 46 ? -12.508 14.075 -2.455 1.00 6.07 46 PRO A CA 9
ATOM 13788 C C . PRO A 1 46 ? -11.763 14.616 -1.239 1.00 6.28 46 PRO A C 9
ATOM 13789 O O . PRO A 1 46 ? -10.755 15.311 -1.375 1.00 6.83 46 PRO A O 9
ATOM 13800 N N . LEU A 1 47 ? -12.254 14.279 -0.049 1.00 6.19 47 LEU A N 9
ATOM 13801 C CA . LEU A 1 47 ? -11.686 14.791 1.193 1.00 6.74 47 LEU A CA 9
ATOM 13802 C C . LEU A 1 47 ? -10.403 14.047 1.555 1.00 6.79 47 LEU A C 9
ATOM 13803 O O . LEU A 1 47 ? -9.506 14.614 2.178 1.00 7.54 47 LEU A O 9
ATOM 13819 N N . ALA A 1 48 ? -10.314 12.787 1.146 1.00 6.28 48 ALA A N 9
ATOM 13820 C CA . ALA A 1 48 ? -9.116 11.991 1.389 1.00 6.64 48 ALA A CA 9
ATOM 13821 C C . ALA A 1 48 ? -7.974 12.456 0.492 1.00 6.21 48 ALA A C 9
ATOM 13822 O O . ALA A 1 48 ? -6.822 12.058 0.667 1.00 6.37 48 ALA A O 9
ATOM 13829 N N . THR A 1 49 ? -8.307 13.314 -0.459 1.00 5.97 49 THR A N 9
ATOM 13830 C CA . THR A 1 49 ? -7.341 13.841 -1.397 1.00 5.78 49 THR A CA 9
ATOM 13831 C C . THR A 1 49 ? -7.310 15.359 -1.313 1.00 5.51 49 THR A C 9
ATOM 13832 O O . THR A 1 49 ? -7.760 16.057 -2.218 1.00 5.78 49 THR A O 9
ATOM 13843 N N . GLU A 1 50 ? -6.794 15.863 -0.202 1.00 5.40 50 GLU A N 9
ATOM 13844 C CA . GLU A 1 50 ? -6.729 17.299 0.023 1.00 5.68 50 GLU A CA 9
ATOM 13845 C C . GLU A 1 50 ? -5.394 17.853 -0.471 1.00 5.52 50 GLU A C 9
ATOM 13846 O O . GLU A 1 50 ? -5.090 19.033 -0.270 1.00 5.73 50 GLU A O 9
ATOM 13858 N N . GLU A 1 51 ? -4.618 16.975 -1.127 1.00 5.43 51 GLU A N 9
ATOM 13859 C CA . GLU A 1 51 ? -3.281 17.294 -1.629 1.00 5.45 51 GLU A CA 9
ATOM 13860 C C . GLU A 1 51 ? -2.407 17.852 -0.520 1.00 5.48 51 GLU A C 9
ATOM 13861 O O . GLU A 1 51 ? -2.290 19.060 -0.338 1.00 5.85 51 GLU A O 9
ATOM 13873 N N . VAL A 1 52 ? -1.801 16.937 0.225 1.00 5.42 52 VAL A N 9
ATOM 13874 C CA . VAL A 1 52 ? -1.046 17.279 1.424 1.00 5.86 52 VAL A CA 9
ATOM 13875 C C . VAL A 1 52 ? 0.435 17.557 1.110 1.00 6.11 52 VAL A C 9
ATOM 13876 O O . VAL A 1 52 ? 0.918 18.661 1.361 1.00 6.55 52 VAL A O 9
ATOM 13889 N N . PRO A 1 53 ? 1.178 16.587 0.531 1.00 6.09 53 PRO A N 9
ATOM 13890 C CA . PRO A 1 53 ? 2.619 16.752 0.272 1.00 6.51 53 PRO A CA 9
ATOM 13891 C C . PRO A 1 53 ? 2.921 17.700 -0.891 1.00 6.99 53 PRO A C 9
ATOM 13892 O O . PRO A 1 53 ? 4.081 17.994 -1.186 1.00 7.85 53 PRO A O 9
ATOM 13903 N N . ASN A 1 54 ? 1.875 18.174 -1.551 1.00 6.65 54 ASN A N 9
ATOM 13904 C CA . ASN A 1 54 ? 2.032 19.048 -2.705 1.00 7.32 54 ASN A CA 9
ATOM 13905 C C . ASN A 1 54 ? 1.049 20.211 -2.635 1.00 7.87 54 ASN A C 9
ATOM 13906 O O . ASN A 1 54 ? 0.776 20.862 -3.643 1.00 8.62 54 ASN A O 9
ATOM 13917 N N . GLN A 1 55 ? 0.560 20.483 -1.424 1.00 7.71 55 GLN A N 9
ATOM 13918 C CA . GLN A 1 55 ? -0.483 21.489 -1.195 1.00 8.46 55 GLN A CA 9
ATOM 13919 C C . GLN A 1 55 ? -0.155 22.815 -1.878 1.00 8.71 55 GLN A C 9
ATOM 13920 O O . GLN A 1 55 ? -0.946 23.322 -2.671 1.00 9.31 55 GLN A O 9
ATOM 13934 N N . GLU A 1 56 ? 1.011 23.372 -1.578 1.00 8.44 56 GLU A N 9
ATOM 13935 C CA . GLU A 1 56 ? 1.424 24.627 -2.186 1.00 8.86 56 GLU A CA 9
ATOM 13936 C C . GLU A 1 56 ? 2.822 24.488 -2.775 1.00 8.25 56 GLU A C 9
ATOM 13937 O O . GLU A 1 56 ? 3.797 24.973 -2.197 1.00 8.21 56 GLU A O 9
ATOM 13949 N N . GLN A 1 57 ? 2.902 23.784 -3.910 1.00 8.02 57 GLN A N 9
ATOM 13950 C CA . GLN A 1 57 ? 4.155 23.570 -4.637 1.00 7.71 57 GLN A CA 9
ATOM 13951 C C . GLN A 1 57 ? 5.123 22.677 -3.858 1.00 6.84 57 GLN A C 9
ATOM 13952 O O . GLN A 1 57 ? 5.377 21.537 -4.252 1.00 6.77 57 GLN A O 9
ATOM 13966 N N . ILE A 1 58 ? 5.619 23.196 -2.738 1.00 6.43 58 ILE A N 9
ATOM 13967 C CA . ILE A 1 58 ? 6.666 22.549 -1.953 1.00 5.79 58 ILE A CA 9
ATOM 13968 C C . ILE A 1 58 ? 7.964 22.491 -2.758 1.00 5.74 58 ILE A C 9
ATOM 13969 O O . ILE A 1 58 ? 8.280 21.485 -3.394 1.00 5.48 58 ILE A O 9
ATOM 13985 N N . PRO A 1 59 ? 8.720 23.602 -2.754 1.00 6.40 59 PRO A N 9
ATOM 13986 C CA . PRO A 1 59 ? 9.963 23.719 -3.520 1.00 6.85 59 PRO A CA 9
ATOM 13987 C C . PRO A 1 59 ? 11.143 23.029 -2.840 1.00 6.63 59 PRO A C 9
ATOM 13988 O O . PRO A 1 59 ? 12.232 22.947 -3.411 1.00 7.28 59 PRO A O 9
ATOM 13999 N N . GLU A 1 60 ? 10.908 22.561 -1.610 1.00 5.93 60 GLU A N 9
ATOM 14000 C CA . GLU A 1 60 ? 11.906 21.843 -0.811 1.00 5.88 60 GLU A CA 9
ATOM 14001 C C . GLU A 1 60 ? 13.010 22.766 -0.296 1.00 5.80 60 GLU A C 9
ATOM 14002 O O . GLU A 1 60 ? 13.410 22.660 0.868 1.00 5.92 60 GLU A O 9
ATOM 14014 N N . GLU A 1 61 ? 13.516 23.638 -1.178 1.00 5.98 61 GLU A N 9
ATOM 14015 C CA . GLU A 1 61 ? 14.602 24.576 -0.860 1.00 6.40 61 GLU A CA 9
ATOM 14016 C C . GLU A 1 61 ? 15.946 23.849 -0.799 1.00 6.67 61 GLU A C 9
ATOM 14017 O O . GLU A 1 61 ? 16.965 24.369 -1.251 1.00 7.45 61 GLU A O 9
ATOM 14029 N N . GLY A 1 62 ? 15.935 22.652 -0.241 1.00 6.22 62 GLY A N 9
ATOM 14030 C CA . GLY A 1 62 ? 17.122 21.815 -0.212 1.00 6.69 62 GLY A CA 9
ATOM 14031 C C . GLY A 1 62 ? 17.661 21.666 1.190 1.00 6.92 62 GLY A C 9
ATOM 14032 O O . GLY A 1 62 ? 17.830 20.557 1.696 1.00 7.40 62 GLY A O 9
ATOM 14036 N N . PHE A 1 63 ? 17.903 22.798 1.818 1.00 6.81 63 PHE A N 9
ATOM 14037 C CA . PHE A 1 63 ? 18.361 22.854 3.203 1.00 7.27 63 PHE A CA 9
ATOM 14038 C C . PHE A 1 63 ? 17.186 22.656 4.156 1.00 6.90 63 PHE A C 9
ATOM 14039 O O . PHE A 1 63 ? 17.019 23.409 5.112 1.00 7.34 63 PHE A O 9
ATOM 14056 N N . ILE A 1 64 ? 16.394 21.619 3.874 1.00 6.31 64 ILE A N 9
ATOM 14057 C CA . ILE A 1 64 ? 15.159 21.324 4.602 1.00 6.14 64 ILE A CA 9
ATOM 14058 C C . ILE A 1 64 ? 15.365 21.414 6.115 1.00 6.65 64 ILE A C 9
ATOM 14059 O O . ILE A 1 64 ? 14.867 22.335 6.766 1.00 6.98 64 ILE A O 9
ATOM 14075 N N . HIS A 1 65 ? 16.086 20.455 6.677 1.00 6.99 65 HIS A N 9
ATOM 14076 C CA . HIS A 1 65 ? 16.460 20.529 8.084 1.00 7.71 65 HIS A CA 9
ATOM 14077 C C . HIS A 1 65 ? 17.909 20.084 8.309 1.00 7.41 65 HIS A C 9
ATOM 14078 O O . HIS A 1 65 ? 18.370 20.054 9.450 1.00 7.99 65 HIS A O 9
ATOM 14093 N N . THR A 1 66 ? 18.625 19.748 7.212 1.00 6.67 66 THR A N 9
ATOM 14094 C CA . THR A 1 66 ? 20.037 19.327 7.260 1.00 6.47 66 THR A CA 9
ATOM 14095 C C . THR A 1 66 ? 20.340 18.312 8.372 1.00 6.60 66 THR A C 9
ATOM 14096 O O . THR A 1 66 ? 21.476 18.194 8.825 1.00 6.62 66 THR A O 9
ATOM 14107 N N . GLN A 1 67 ? 19.329 17.546 8.765 1.00 6.89 67 GLN A N 9
ATOM 14108 C CA . GLN A 1 67 ? 19.480 16.530 9.802 1.00 7.37 67 GLN A CA 9
ATOM 14109 C C . GLN A 1 67 ? 20.346 15.380 9.296 1.00 7.24 67 GLN A C 9
ATOM 14110 O O . GLN A 1 67 ? 20.933 14.630 10.075 1.00 7.66 67 GLN A O 9
ATOM 14124 N N . TYR A 1 68 ? 20.443 15.274 7.984 1.00 6.89 68 TYR A N 9
ATOM 14125 C CA . TYR A 1 68 ? 21.131 14.163 7.358 1.00 7.01 68 TYR A CA 9
ATOM 14126 C C . TYR A 1 68 ? 22.567 14.545 7.015 1.00 6.55 68 TYR A C 9
ATOM 14127 O O . TYR A 1 68 ? 23.382 13.700 6.634 1.00 6.81 68 TYR A O 9
ATOM 14145 N N . GLY A 1 69 ? 22.878 15.824 7.185 1.00 6.15 69 GLY A N 9
ATOM 14146 C CA . GLY A 1 69 ? 24.194 16.330 6.841 1.00 6.07 69 GLY A CA 9
ATOM 14147 C C . GLY A 1 69 ? 25.218 16.087 7.928 1.00 5.90 69 GLY A C 9
ATOM 14148 O O . GLY A 1 69 ? 25.940 16.999 8.333 1.00 5.61 69 GLY A O 9
ATOM 14152 N N . GLN A 1 70 ? 25.278 14.853 8.393 1.00 6.45 70 GLN A N 9
ATOM 14153 C CA . GLN A 1 70 ? 26.198 14.476 9.450 1.00 6.69 70 GLN A CA 9
ATOM 14154 C C . GLN A 1 70 ? 27.551 14.088 8.877 1.00 6.71 70 GLN A C 9
ATOM 14155 O O . GLN A 1 70 ? 28.582 14.613 9.295 1.00 7.25 70 GLN A O 9
ATOM 14169 N N . LYS A 1 71 ? 27.528 13.179 7.900 1.00 6.35 71 LYS A N 9
ATOM 14170 C CA . LYS A 1 71 ? 28.748 12.574 7.360 1.00 6.54 71 LYS A CA 9
ATOM 14171 C C . LYS A 1 71 ? 29.680 12.116 8.481 1.00 6.34 71 LYS A C 9
ATOM 14172 O O . LYS A 1 71 ? 30.714 12.729 8.735 1.00 6.36 71 LYS A O 9
ATOM 14191 N N . PRO A 1 72 ? 29.311 11.027 9.173 1.00 6.47 72 PRO A N 9
ATOM 14192 C CA . PRO A 1 72 ? 30.060 10.503 10.314 1.00 6.58 72 PRO A CA 9
ATOM 14193 C C . PRO A 1 72 ? 31.222 9.607 9.882 1.00 6.47 72 PRO A C 9
ATOM 14194 O O . PRO A 1 72 ? 31.536 8.614 10.543 1.00 6.74 72 PRO A O 9
ATOM 14205 N N . GLU A 1 73 ? 31.866 9.977 8.786 1.00 6.33 73 GLU A N 9
ATOM 14206 C CA . GLU A 1 73 ? 32.976 9.208 8.252 1.00 6.45 73 GLU A CA 9
ATOM 14207 C C . GLU A 1 73 ? 34.305 9.743 8.762 1.00 6.01 73 GLU A C 9
ATOM 14208 O O . GLU A 1 73 ? 34.520 10.953 8.830 1.00 5.68 73 GLU A O 9
ATOM 14220 N N . GLN A 1 74 ? 35.189 8.834 9.131 1.00 6.31 74 GLN A N 9
ATOM 14221 C CA . GLN A 1 74 ? 36.555 9.193 9.451 1.00 6.22 74 GLN A CA 9
ATOM 14222 C C . GLN A 1 74 ? 37.500 8.423 8.537 1.00 6.34 74 GLN A C 9
ATOM 14223 O O . GLN A 1 74 ? 38.023 7.373 8.914 1.00 6.32 74 GLN A O 9
ATOM 14237 N N . PRO A 1 75 ? 37.687 8.908 7.299 1.00 6.73 75 PRO A N 9
ATOM 14238 C CA . PRO A 1 75 ? 38.548 8.254 6.309 1.00 7.11 75 PRO A CA 9
ATOM 14239 C C . PRO A 1 75 ? 40.023 8.406 6.655 1.00 7.12 75 PRO A C 9
ATOM 14240 O O . PRO A 1 75 ? 40.815 7.478 6.483 1.00 7.46 75 PRO A O 9
ATOM 14251 N N . SER A 1 76 ? 40.380 9.572 7.171 1.00 7.00 76 SER A N 9
ATOM 14252 C CA . SER A 1 76 ? 41.754 9.863 7.515 1.00 7.24 76 SER A CA 9
ATOM 14253 C C . SER A 1 76 ? 42.124 9.261 8.871 1.00 7.24 76 SER A C 9
ATOM 14254 O O . SER A 1 76 ? 41.786 9.795 9.929 1.00 7.02 76 SER A O 9
ATOM 14262 N N . GLY A 1 77 ? 42.807 8.131 8.820 1.00 7.81 77 GLY A N 9
ATOM 14263 C CA . GLY A 1 77 ? 43.264 7.465 10.024 1.00 8.19 77 GLY A CA 9
ATOM 14264 C C . GLY A 1 77 ? 44.514 6.657 9.750 1.00 8.67 77 GLY A C 9
ATOM 14265 O O . GLY A 1 77 ? 45.613 7.211 9.698 1.00 9.39 77 GLY A O 9
ATOM 14269 N N . ALA A 1 78 ? 44.347 5.356 9.557 1.00 8.46 78 ALA A N 9
ATOM 14270 C CA . ALA A 1 78 ? 45.442 4.518 9.096 1.00 9.08 78 ALA A CA 9
ATOM 14271 C C . ALA A 1 78 ? 45.613 4.722 7.601 1.00 9.03 78 ALA A C 9
ATOM 14272 O O . ALA A 1 78 ? 46.720 4.641 7.072 1.00 8.98 78 ALA A O 9
ATOM 14279 N N . SER A 1 79 ? 44.484 4.988 6.936 1.00 9.25 79 SER A N 9
ATOM 14280 C CA . SER A 1 79 ? 44.461 5.388 5.528 1.00 9.45 79 SER A CA 9
ATOM 14281 C C . SER A 1 79 ? 45.097 4.331 4.626 1.00 9.58 79 SER A C 9
ATOM 14282 O O . SER A 1 79 ? 45.586 4.635 3.538 1.00 9.90 79 SER A O 9
ATOM 14290 N N . ALA A 1 80 ? 45.062 3.083 5.065 1.00 9.56 80 ALA A N 9
ATOM 14291 C CA . ALA A 1 80 ? 45.630 1.999 4.290 1.00 9.88 80 ALA A CA 9
ATOM 14292 C C . ALA A 1 80 ? 44.526 1.067 3.825 1.00 9.90 80 ALA A C 9
ATOM 14293 O O . ALA A 1 80 ? 43.376 1.204 4.247 1.00 10.21 80 ALA A O 9
ATOM 14300 N N . GLY A 1 81 ? 44.876 0.123 2.966 1.00 9.80 81 GLY A N 9
ATOM 14301 C CA . GLY A 1 81 ? 43.899 -0.818 2.458 1.00 10.04 81 GLY A CA 9
ATOM 14302 C C . GLY A 1 81 ? 43.487 -1.835 3.501 1.00 10.12 81 GLY A C 9
ATOM 14303 O O . GLY A 1 81 ? 42.439 -2.463 3.377 1.00 10.38 81 GLY A O 9
ATOM 14307 N N . HIS A 1 82 ? 44.315 -1.970 4.541 1.00 10.09 82 HIS A N 9
ATOM 14308 C CA . HIS A 1 82 ? 44.114 -2.972 5.584 1.00 10.32 82 HIS A CA 9
ATOM 14309 C C . HIS A 1 82 ? 44.031 -4.361 4.961 1.00 10.96 82 HIS A C 9
ATOM 14310 O O . HIS A 1 82 ? 42.946 -4.895 4.740 1.00 11.19 82 HIS A O 9
ATOM 14325 N N . ARG A 1 83 ? 45.188 -4.922 4.644 1.00 11.41 83 ARG A N 9
ATOM 14326 C CA . ARG A 1 83 ? 45.252 -6.218 3.988 1.00 12.20 83 ARG A CA 9
ATOM 14327 C C . ARG A 1 83 ? 45.371 -7.328 5.025 1.00 12.66 83 ARG A C 9
ATOM 14328 O O . ARG A 1 83 ? 45.087 -7.118 6.205 1.00 12.79 83 ARG A O 9
ATOM 14349 N N . PHE A 1 84 ? 45.817 -8.505 4.600 1.00 13.06 84 PHE A N 9
ATOM 14350 C CA . PHE A 1 84 ? 45.913 -9.640 5.506 1.00 13.61 84 PHE A CA 9
ATOM 14351 C C . PHE A 1 84 ? 47.363 -10.109 5.779 1.00 14.10 84 PHE A C 9
ATOM 14352 O O . PHE A 1 84 ? 47.563 -11.280 6.102 1.00 14.50 84 PHE A O 9
ATOM 14369 N N . PRO A 1 85 ? 48.403 -9.231 5.739 1.00 14.25 85 PRO A N 9
ATOM 14370 C CA . PRO A 1 85 ? 49.782 -9.662 5.938 1.00 14.89 85 PRO A CA 9
ATOM 14371 C C . PRO A 1 85 ? 50.148 -9.649 7.417 1.00 14.90 85 PRO A C 9
ATOM 14372 O O . PRO A 1 85 ? 51.312 -9.791 7.795 1.00 15.47 85 PRO A O 9
ATOM 14383 N N . GLN A 1 86 ? 49.125 -9.464 8.243 1.00 14.42 86 GLN A N 9
ATOM 14384 C CA . GLN A 1 86 ? 49.275 -9.461 9.691 1.00 14.58 86 GLN A CA 9
ATOM 14385 C C . GLN A 1 86 ? 48.642 -10.718 10.273 1.00 14.98 86 GLN A C 9
ATOM 14386 O O . GLN A 1 86 ? 48.631 -10.923 11.486 1.00 15.51 86 GLN A O 9
ATOM 14400 N N . GLY A 1 87 ? 48.106 -11.552 9.389 1.00 14.85 87 GLY A N 9
ATOM 14401 C CA . GLY A 1 87 ? 47.337 -12.705 9.818 1.00 15.28 87 GLY A CA 9
ATOM 14402 C C . GLY A 1 87 ? 45.859 -12.370 9.900 1.00 15.54 87 GLY A C 9
ATOM 14403 O O . GLY A 1 87 ? 45.003 -13.250 9.795 1.00 16.04 87 GLY A O 9
ATOM 14407 N N . TYR A 1 88 ? 45.584 -11.075 10.079 1.00 15.34 88 TYR A N 9
ATOM 14408 C CA . TYR A 1 88 ? 44.225 -10.544 10.171 1.00 15.74 88 TYR A CA 9
ATOM 14409 C C . TYR A 1 88 ? 43.490 -11.157 11.357 1.00 16.38 88 TYR A C 9
ATOM 14410 O O . TYR A 1 88 ? 42.806 -12.170 11.227 1.00 16.65 88 TYR A O 9
ATOM 14428 N N . HIS A 1 89 ? 43.657 -10.541 12.518 1.00 16.74 89 HIS A N 9
ATOM 14429 C CA . HIS A 1 89 ? 43.061 -11.050 13.746 1.00 17.45 89 HIS A CA 9
ATOM 14430 C C . HIS A 1 89 ? 41.935 -10.137 14.219 1.00 17.29 89 HIS A C 9
ATOM 14431 O O . HIS A 1 89 ? 41.484 -10.229 15.356 1.00 17.63 89 HIS A O 9
ATOM 14446 N N . SER A 1 90 ? 41.486 -9.257 13.340 1.00 16.89 90 SER A N 9
ATOM 14447 C CA . SER A 1 90 ? 40.417 -8.334 13.671 1.00 16.87 90 SER A CA 9
ATOM 14448 C C . SER A 1 90 ? 39.086 -8.793 13.075 1.00 17.40 90 SER A C 9
ATOM 14449 O O . SER A 1 90 ? 38.489 -8.105 12.241 1.00 17.57 90 SER A O 9
ATOM 14457 N N . ASP A 1 91 ? 38.629 -9.963 13.502 1.00 17.78 91 ASP A N 9
ATOM 14458 C CA . ASP A 1 91 ? 37.352 -10.490 13.046 1.00 18.42 91 ASP A CA 9
ATOM 14459 C C . ASP A 1 91 ? 36.244 -9.999 13.965 1.00 18.69 91 ASP A C 9
ATOM 14460 O O . ASP A 1 91 ? 36.285 -10.184 15.182 1.00 19.21 91 ASP A O 9
ATOM 14469 N N . LYS A 1 92 ? 35.262 -9.347 13.373 1.00 18.45 92 LYS A N 9
ATOM 14470 C CA . LYS A 1 92 ? 34.242 -8.652 14.135 1.00 18.78 92 LYS A CA 9
ATOM 14471 C C . LYS A 1 92 ? 32.867 -9.231 13.847 1.00 19.35 92 LYS A C 9
ATOM 14472 O O . LYS A 1 92 ? 32.322 -9.053 12.755 1.00 19.92 92 LYS A O 9
ATOM 14491 N N . ARG A 1 93 ? 32.310 -9.919 14.826 1.00 19.31 93 ARG A N 9
ATOM 14492 C CA . ARG A 1 93 ? 31.023 -10.573 14.659 1.00 19.91 93 ARG A CA 9
ATOM 14493 C C . ARG A 1 93 ? 29.946 -9.856 15.460 1.00 20.36 93 ARG A C 9
ATOM 14494 O O . ARG A 1 93 ? 29.967 -9.864 16.689 1.00 20.53 93 ARG A O 9
ATOM 14515 N N . ARG A 1 94 ? 29.033 -9.202 14.751 1.00 20.65 94 ARG A N 9
ATOM 14516 C CA . ARG A 1 94 ? 27.875 -8.562 15.375 1.00 21.26 94 ARG A CA 9
ATOM 14517 C C . ARG A 1 94 ? 26.837 -8.173 14.323 1.00 22.10 94 ARG A C 9
ATOM 14518 O O . ARG A 1 94 ? 25.705 -8.668 14.343 1.00 22.42 94 ARG A O 9
ATOM 14539 N N . LEU A 1 95 ? 27.234 -7.317 13.384 1.00 22.55 95 LEU A N 9
ATOM 14540 C CA . LEU A 1 95 ? 26.315 -6.802 12.371 1.00 23.45 95 LEU A CA 9
ATOM 14541 C C . LEU A 1 95 ? 25.795 -7.917 11.461 1.00 24.13 95 LEU A C 9
ATOM 14542 O O . LEU A 1 95 ? 24.653 -7.872 11.013 1.00 24.69 95 LEU A O 9
ATOM 14558 N N . SER A 1 96 ? 26.645 -8.919 11.214 1.00 24.14 96 SER A N 9
ATOM 14559 C CA . SER A 1 96 ? 26.283 -10.092 10.413 1.00 24.84 96 SER A CA 9
ATOM 14560 C C . SER A 1 96 ? 25.984 -9.727 8.948 1.00 25.65 96 SER A C 9
ATOM 14561 O O . SER A 1 96 ? 26.828 -9.934 8.076 1.00 26.06 96 SER A O 9
ATOM 14569 N N . LYS A 1 97 ? 24.791 -9.177 8.701 1.00 25.95 97 LYS A N 9
ATOM 14570 C CA . LYS A 1 97 ? 24.317 -8.822 7.355 1.00 26.80 97 LYS A CA 9
ATOM 14571 C C . LYS A 1 97 ? 24.102 -10.057 6.477 1.00 26.62 97 LYS A C 9
ATOM 14572 O O . LYS A 1 97 ? 22.967 -10.373 6.127 1.00 27.28 97 LYS A O 9
ATOM 14591 N N . ALA A 1 98 ? 25.193 -10.744 6.140 1.00 25.81 98 ALA A N 9
ATOM 14592 C CA . ALA A 1 98 ? 25.156 -11.919 5.269 1.00 25.63 98 ALA A CA 9
ATOM 14593 C C . ALA A 1 98 ? 24.605 -11.578 3.884 1.00 26.23 98 ALA A C 9
ATOM 14594 O O . ALA A 1 98 ? 23.413 -11.728 3.619 1.00 26.50 98 ALA A O 9
ATOM 14601 N N . SER A 1 99 ? 25.484 -11.105 3.009 1.00 26.50 99 SER A N 9
ATOM 14602 C CA . SER A 1 99 ? 25.093 -10.727 1.659 1.00 27.15 99 SER A CA 9
ATOM 14603 C C . SER A 1 99 ? 26.141 -11.190 0.648 1.00 27.64 99 SER A C 9
ATOM 14604 O O . SER A 1 99 ? 27.309 -10.806 0.730 1.00 28.00 99 SER A O 9
ATOM 14612 N N . SER A 1 100 ? 25.726 -12.033 -0.285 1.00 27.71 100 SER A N 9
ATOM 14613 C CA . SER A 1 100 ? 26.626 -12.503 -1.328 1.00 28.26 100 SER A CA 9
ATOM 14614 C C . SER A 1 100 ? 25.917 -12.539 -2.678 1.00 28.98 100 SER A C 9
ATOM 14615 O O . SER A 1 100 ? 26.016 -11.594 -3.467 1.00 29.38 100 SER A O 9
ATOM 14623 N N . LYS A 1 101 ? 25.189 -13.633 -2.928 1.00 29.21 101 LYS A N 9
ATOM 14624 C CA . LYS A 1 101 ? 24.444 -13.828 -4.174 1.00 29.94 101 LYS A CA 9
ATOM 14625 C C . LYS A 1 101 ? 25.385 -13.855 -5.381 1.00 30.44 101 LYS A C 9
ATOM 14626 O O . LYS A 1 101 ? 24.966 -13.649 -6.522 1.00 31.19 101 LYS A O 9
ATOM 14645 N N . ALA A 1 102 ? 26.655 -14.138 -5.119 1.00 30.08 102 ALA A N 9
ATOM 14646 C CA . ALA A 1 102 ? 27.666 -14.130 -6.164 1.00 30.58 102 ALA A CA 9
ATOM 14647 C C . ALA A 1 102 ? 27.875 -15.522 -6.738 1.00 30.59 102 ALA A C 9
ATOM 14648 O O . ALA A 1 102 ? 28.164 -16.476 -6.012 1.00 30.68 102 ALA A O 9
ATOM 14655 N N . ARG A 1 103 ? 27.703 -15.631 -8.046 1.00 30.57 103 ARG A N 9
ATOM 14656 C CA . ARG A 1 103 ? 27.978 -16.871 -8.759 1.00 30.65 103 ARG A CA 9
ATOM 14657 C C . ARG A 1 103 ? 29.464 -16.964 -9.091 1.00 30.77 103 ARG A C 9
ATOM 14658 O O . ARG A 1 103 ? 30.159 -15.950 -9.134 1.00 30.46 103 ARG A O 9
ATOM 14679 N N . SER A 1 104 ? 29.945 -18.175 -9.340 1.00 31.30 104 SER A N 9
ATOM 14680 C CA . SER A 1 104 ? 31.340 -18.381 -9.713 1.00 31.63 104 SER A CA 9
ATOM 14681 C C . SER A 1 104 ? 31.557 -18.057 -11.194 1.00 32.26 104 SER A C 9
ATOM 14682 O O . SER A 1 104 ? 32.695 -17.981 -11.661 1.00 32.63 104 SER A O 9
ATOM 14690 N N . ASP A 1 105 ? 30.443 -17.859 -11.909 1.00 32.44 105 ASP A N 9
ATOM 14691 C CA . ASP A 1 105 ? 30.454 -17.530 -13.340 1.00 33.10 105 ASP A CA 9
ATOM 14692 C C . ASP A 1 105 ? 31.105 -18.636 -14.158 1.00 33.71 105 ASP A C 9
ATOM 14693 O O . ASP A 1 105 ? 31.223 -19.773 -13.696 1.00 33.79 105 ASP A O 9
ATOM 14702 N N . ASP A 1 106 ? 31.513 -18.275 -15.368 1.00 34.21 106 ASP A N 9
ATOM 14703 C CA . ASP A 1 106 ? 32.068 -19.196 -16.351 1.00 34.91 106 ASP A CA 9
ATOM 14704 C C . ASP A 1 106 ? 30.993 -20.125 -16.895 1.00 35.10 106 ASP A C 9
ATOM 14705 O O . ASP A 1 106 ? 30.100 -20.572 -16.178 1.00 35.16 106 ASP A O 9
ATOM 14714 N N . LEU A 1 107 ? 31.089 -20.395 -18.179 1.00 35.27 107 LEU A N 9
ATOM 14715 C CA . LEU A 1 107 ? 30.119 -21.233 -18.875 1.00 35.52 107 LEU A CA 9
ATOM 14716 C C . LEU A 1 107 ? 30.220 -22.706 -18.461 1.00 35.58 107 LEU A C 9
ATOM 14717 O O . LEU A 1 107 ? 29.334 -23.501 -18.767 1.00 35.79 107 LEU A O 9
ATOM 14733 N N . SER A 1 108 ? 31.284 -23.071 -17.759 1.00 35.45 108 SER A N 9
ATOM 14734 C CA . SER A 1 108 ? 31.422 -24.430 -17.263 1.00 35.56 108 SER A CA 9
ATOM 14735 C C . SER A 1 108 ? 31.387 -24.451 -15.738 1.00 34.99 108 SER A C 9
ATOM 14736 O O . SER A 1 108 ? 32.404 -24.215 -15.077 1.00 35.21 108 SER A O 9
ATOM 14744 N N . VAL A 1 109 ? 30.205 -24.703 -15.186 1.00 34.34 109 VAL A N 9
ATOM 14745 C CA . VAL A 1 109 ? 30.039 -24.838 -13.745 1.00 33.84 109 VAL A CA 9
ATOM 14746 C C . VAL A 1 109 ? 28.739 -25.576 -13.426 1.00 33.57 109 VAL A C 9
ATOM 14747 O O . VAL A 1 109 ? 27.651 -25.008 -13.649 1.00 33.71 109 VAL A O 9
ATOM 14761 N N . GLY A 1 1 ? -78.996 -24.824 -7.812 1.00 39.32 1 GLY A N 10
ATOM 14762 C CA . GLY A 1 1 ? -77.837 -24.936 -6.895 1.00 39.39 1 GLY A CA 10
ATOM 14763 C C . GLY A 1 1 ? -76.780 -23.895 -7.191 1.00 39.02 1 GLY A C 10
ATOM 14764 O O . GLY A 1 1 ? -76.766 -23.322 -8.282 1.00 38.60 1 GLY A O 10
ATOM 14770 N N . PRO A 1 2 ? -75.885 -23.619 -6.231 1.00 39.23 2 PRO A N 10
ATOM 14771 C CA . PRO A 1 2 ? -74.813 -22.629 -6.398 1.00 38.99 2 PRO A CA 10
ATOM 14772 C C . PRO A 1 2 ? -73.771 -23.089 -7.414 1.00 38.70 2 PRO A C 10
ATOM 14773 O O . PRO A 1 2 ? -73.497 -24.286 -7.539 1.00 39.16 2 PRO A O 10
ATOM 14784 N N . LEU A 1 3 ? -73.187 -22.140 -8.130 1.00 37.99 3 LEU A N 10
ATOM 14785 C CA . LEU A 1 3 ? -72.189 -22.467 -9.141 1.00 37.71 3 LEU A CA 10
ATOM 14786 C C . LEU A 1 3 ? -70.802 -22.497 -8.518 1.00 36.95 3 LEU A C 10
ATOM 14787 O O . LEU A 1 3 ? -69.888 -23.144 -9.030 1.00 36.88 3 LEU A O 10
ATOM 14803 N N . GLY A 1 4 ? -70.656 -21.802 -7.403 1.00 36.42 4 GLY A N 10
ATOM 14804 C CA . GLY A 1 4 ? -69.381 -21.751 -6.727 1.00 35.70 4 GLY A CA 10
ATOM 14805 C C . GLY A 1 4 ? -68.786 -20.363 -6.779 1.00 35.18 4 GLY A C 10
ATOM 14806 O O . GLY A 1 4 ? -67.946 -20.068 -7.627 1.00 34.80 4 GLY A O 10
ATOM 14810 N N . SER A 1 5 ? -69.231 -19.503 -5.875 1.00 35.22 5 SER A N 10
ATOM 14811 C CA . SER A 1 5 ? -68.781 -18.124 -5.856 1.00 34.83 5 SER A CA 10
ATOM 14812 C C . SER A 1 5 ? -67.617 -17.968 -4.881 1.00 34.57 5 SER A C 10
ATOM 14813 O O . SER A 1 5 ? -66.907 -16.959 -4.895 1.00 34.37 5 SER A O 10
ATOM 14821 N N . THR A 1 6 ? -67.427 -18.985 -4.044 1.00 34.64 6 THR A N 10
ATOM 14822 C CA . THR A 1 6 ? -66.342 -18.998 -3.066 1.00 34.51 6 THR A CA 10
ATOM 14823 C C . THR A 1 6 ? -66.488 -17.823 -2.086 1.00 33.81 6 THR A C 10
ATOM 14824 O O . THR A 1 6 ? -65.513 -17.167 -1.707 1.00 33.44 6 THR A O 10
ATOM 14835 N N . SER A 1 7 ? -67.723 -17.598 -1.641 1.00 33.71 7 SER A N 10
ATOM 14836 C CA . SER A 1 7 ? -68.023 -16.517 -0.702 1.00 33.13 7 SER A CA 10
ATOM 14837 C C . SER A 1 7 ? -67.486 -16.839 0.696 1.00 32.43 7 SER A C 10
ATOM 14838 O O . SER A 1 7 ? -67.592 -16.028 1.614 1.00 32.42 7 SER A O 10
ATOM 14846 N N . LEU A 1 8 ? -66.929 -18.037 0.848 1.00 31.93 8 LEU A N 10
ATOM 14847 C CA . LEU A 1 8 ? -66.269 -18.424 2.091 1.00 31.32 8 LEU A CA 10
ATOM 14848 C C . LEU A 1 8 ? -65.036 -17.552 2.312 1.00 30.56 8 LEU A C 10
ATOM 14849 O O . LEU A 1 8 ? -64.720 -17.177 3.439 1.00 30.33 8 LEU A O 10
ATOM 14865 N N . VAL A 1 9 ? -64.370 -17.215 1.207 1.00 30.24 9 VAL A N 10
ATOM 14866 C CA . VAL A 1 9 ? -63.164 -16.390 1.225 1.00 29.57 9 VAL A CA 10
ATOM 14867 C C . VAL A 1 9 ? -62.031 -17.057 2.015 1.00 29.50 9 VAL A C 10
ATOM 14868 O O . VAL A 1 9 ? -61.894 -16.863 3.223 1.00 29.74 9 VAL A O 10
ATOM 14881 N N . GLN A 1 10 ? -61.237 -17.864 1.325 1.00 29.28 10 GLN A N 10
ATOM 14882 C CA . GLN A 1 10 ? -60.054 -18.457 1.929 1.00 29.30 10 GLN A CA 10
ATOM 14883 C C . GLN A 1 10 ? -58.856 -17.552 1.682 1.00 28.60 10 GLN A C 10
ATOM 14884 O O . GLN A 1 10 ? -58.024 -17.341 2.567 1.00 28.70 10 GLN A O 10
ATOM 14898 N N . GLY A 1 11 ? -58.799 -16.997 0.478 1.00 27.99 11 GLY A N 10
ATOM 14899 C CA . GLY A 1 11 ? -57.681 -16.168 0.096 1.00 27.37 11 GLY A CA 10
ATOM 14900 C C . GLY A 1 11 ? -58.025 -14.703 0.163 1.00 27.00 11 GLY A C 10
ATOM 14901 O O . GLY A 1 11 ? -59.001 -14.256 -0.441 1.00 26.96 11 GLY A O 10
ATOM 14905 N N . LEU A 1 12 ? -57.236 -13.958 0.911 1.00 26.82 12 LEU A N 10
ATOM 14906 C CA . LEU A 1 12 ? -57.451 -12.531 1.062 1.00 26.55 12 LEU A CA 10
ATOM 14907 C C . LEU A 1 12 ? -56.139 -11.848 1.424 1.00 25.80 12 LEU A C 10
ATOM 14908 O O . LEU A 1 12 ? -55.803 -10.797 0.884 1.00 25.54 12 LEU A O 10
ATOM 14924 N N . THR A 1 13 ? -55.396 -12.459 2.339 1.00 25.53 13 THR A N 10
ATOM 14925 C CA . THR A 1 13 ? -54.086 -11.957 2.723 1.00 24.91 13 THR A CA 10
ATOM 14926 C C . THR A 1 13 ? -53.203 -13.073 3.287 1.00 24.79 13 THR A C 10
ATOM 14927 O O . THR A 1 13 ? -52.080 -13.246 2.817 1.00 24.22 13 THR A O 10
ATOM 14938 N N . PRO A 1 14 ? -53.673 -13.841 4.309 1.00 25.42 14 PRO A N 10
ATOM 14939 C CA . PRO A 1 14 ? -52.887 -14.943 4.883 1.00 25.50 14 PRO A CA 10
ATOM 14940 C C . PRO A 1 14 ? -52.300 -15.880 3.815 1.00 24.95 14 PRO A C 10
ATOM 14941 O O . PRO A 1 14 ? -51.090 -16.087 3.795 1.00 24.63 14 PRO A O 10
ATOM 14952 N N . PRO A 1 15 ? -53.118 -16.470 2.911 1.00 24.93 15 PRO A N 10
ATOM 14953 C CA . PRO A 1 15 ? -52.619 -17.252 1.801 1.00 24.50 15 PRO A CA 10
ATOM 14954 C C . PRO A 1 15 ? -52.727 -16.508 0.465 1.00 23.52 15 PRO A C 10
ATOM 14955 O O . PRO A 1 15 ? -53.750 -16.584 -0.210 1.00 23.07 15 PRO A O 10
ATOM 14966 N N . PRO A 1 16 ? -51.696 -15.741 0.075 1.00 23.25 16 PRO A N 10
ATOM 14967 C CA . PRO A 1 16 ? -51.666 -15.062 -1.211 1.00 22.42 16 PRO A CA 10
ATOM 14968 C C . PRO A 1 16 ? -50.969 -15.898 -2.279 1.00 22.03 16 PRO A C 10
ATOM 14969 O O . PRO A 1 16 ? -50.360 -15.360 -3.208 1.00 22.10 16 PRO A O 10
ATOM 14980 N N . ASP A 1 17 ? -51.053 -17.219 -2.113 1.00 21.73 17 ASP A N 10
ATOM 14981 C CA . ASP A 1 17 ? -50.442 -18.186 -3.035 1.00 21.48 17 ASP A CA 10
ATOM 14982 C C . ASP A 1 17 ? -48.919 -18.118 -2.998 1.00 20.70 17 ASP A C 10
ATOM 14983 O O . ASP A 1 17 ? -48.244 -18.794 -3.780 1.00 20.31 17 ASP A O 10
ATOM 14992 N N . PHE A 1 18 ? -48.395 -17.301 -2.080 1.00 20.58 18 PHE A N 10
ATOM 14993 C CA . PHE A 1 18 ? -46.952 -17.131 -1.874 1.00 19.96 18 PHE A CA 10
ATOM 14994 C C . PHE A 1 18 ? -46.302 -16.382 -3.038 1.00 19.47 18 PHE A C 10
ATOM 14995 O O . PHE A 1 18 ? -45.680 -15.336 -2.840 1.00 19.17 18 PHE A O 10
ATOM 15012 N N . ASN A 1 19 ? -46.446 -16.915 -4.244 1.00 19.51 19 ASN A N 10
ATOM 15013 C CA . ASN A 1 19 ? -45.854 -16.306 -5.426 1.00 19.22 19 ASN A CA 10
ATOM 15014 C C . ASN A 1 19 ? -46.607 -15.046 -5.826 1.00 18.44 19 ASN A C 10
ATOM 15015 O O . ASN A 1 19 ? -47.529 -15.088 -6.641 1.00 18.17 19 ASN A O 10
ATOM 15026 N N . GLN A 1 20 ? -46.223 -13.929 -5.236 1.00 18.18 20 GLN A N 10
ATOM 15027 C CA . GLN A 1 20 ? -46.858 -12.661 -5.534 1.00 17.53 20 GLN A CA 10
ATOM 15028 C C . GLN A 1 20 ? -46.194 -12.010 -6.734 1.00 17.18 20 GLN A C 10
ATOM 15029 O O . GLN A 1 20 ? -45.095 -11.474 -6.633 1.00 16.92 20 GLN A O 10
ATOM 15043 N N . CYS A 1 21 ? -46.854 -12.089 -7.879 1.00 17.29 21 CYS A N 10
ATOM 15044 C CA . CYS A 1 21 ? -46.349 -11.465 -9.091 1.00 17.13 21 CYS A CA 10
ATOM 15045 C C . CYS A 1 21 ? -47.190 -10.254 -9.466 1.00 16.75 21 CYS A C 10
ATOM 15046 O O . CYS A 1 21 ? -46.898 -9.554 -10.435 1.00 16.28 21 CYS A O 10
ATOM 15054 N N . LEU A 1 22 ? -48.217 -9.986 -8.668 1.00 17.08 22 LEU A N 10
ATOM 15055 C CA . LEU A 1 22 ? -49.092 -8.837 -8.893 1.00 16.96 22 LEU A CA 10
ATOM 15056 C C . LEU A 1 22 ? -48.394 -7.545 -8.465 1.00 16.12 22 LEU A C 10
ATOM 15057 O O . LEU A 1 22 ? -49.012 -6.489 -8.344 1.00 16.24 22 LEU A O 10
ATOM 15073 N N . LYS A 1 23 ? -47.088 -7.644 -8.264 1.00 15.37 23 LYS A N 10
ATOM 15074 C CA . LYS A 1 23 ? -46.276 -6.526 -7.823 1.00 14.61 23 LYS A CA 10
ATOM 15075 C C . LYS A 1 23 ? -45.842 -5.669 -8.999 1.00 14.25 23 LYS A C 10
ATOM 15076 O O . LYS A 1 23 ? -45.216 -4.627 -8.808 1.00 13.68 23 LYS A O 10
ATOM 15095 N N . ASN A 1 24 ? -46.182 -6.127 -10.208 1.00 14.73 24 ASN A N 10
ATOM 15096 C CA . ASN A 1 24 ? -45.861 -5.417 -11.449 1.00 14.67 24 ASN A CA 10
ATOM 15097 C C . ASN A 1 24 ? -44.363 -5.425 -11.754 1.00 13.87 24 ASN A C 10
ATOM 15098 O O . ASN A 1 24 ? -43.946 -5.937 -12.789 1.00 14.11 24 ASN A O 10
ATOM 15109 N N . SER A 1 25 ? -43.568 -4.891 -10.826 1.00 13.05 25 SER A N 10
ATOM 15110 C CA . SER A 1 25 ? -42.148 -4.645 -11.041 1.00 12.28 25 SER A CA 10
ATOM 15111 C C . SER A 1 25 ? -41.945 -3.624 -12.156 1.00 12.15 25 SER A C 10
ATOM 15112 O O . SER A 1 25 ? -41.648 -3.984 -13.296 1.00 12.30 25 SER A O 10
ATOM 15120 N N . PRO A 1 26 ? -42.144 -2.330 -11.835 1.00 12.10 26 PRO A N 10
ATOM 15121 C CA . PRO A 1 26 ? -42.003 -1.236 -12.800 1.00 12.18 26 PRO A CA 10
ATOM 15122 C C . PRO A 1 26 ? -40.624 -1.230 -13.449 1.00 11.48 26 PRO A C 10
ATOM 15123 O O . PRO A 1 26 ? -40.487 -1.463 -14.651 1.00 11.60 26 PRO A O 10
ATOM 15134 N N . ASP A 1 27 ? -39.602 -0.976 -12.647 1.00 10.92 27 ASP A N 10
ATOM 15135 C CA . ASP A 1 27 ? -38.230 -1.047 -13.122 1.00 10.34 27 ASP A CA 10
ATOM 15136 C C . ASP A 1 27 ? -37.659 -2.417 -12.809 1.00 9.92 27 ASP A C 10
ATOM 15137 O O . ASP A 1 27 ? -37.092 -3.080 -13.671 1.00 10.16 27 ASP A O 10
ATOM 15146 N N . GLU A 1 28 ? -37.814 -2.810 -11.542 1.00 9.51 28 GLU A N 10
ATOM 15147 C CA . GLU A 1 28 ? -37.311 -4.079 -11.031 1.00 9.33 28 GLU A CA 10
ATOM 15148 C C . GLU A 1 28 ? -35.815 -4.214 -11.297 1.00 8.90 28 GLU A C 10
ATOM 15149 O O . GLU A 1 28 ? -35.356 -5.122 -11.989 1.00 9.13 28 GLU A O 10
ATOM 15161 N N . LYS A 1 29 ? -35.070 -3.274 -10.747 1.00 8.50 29 LYS A N 10
ATOM 15162 C CA . LYS A 1 29 ? -33.623 -3.280 -10.841 1.00 8.24 29 LYS A CA 10
ATOM 15163 C C . LYS A 1 29 ? -33.029 -3.154 -9.452 1.00 7.81 29 LYS A C 10
ATOM 15164 O O . LYS A 1 29 ? -31.808 -3.177 -9.286 1.00 7.74 29 LYS A O 10
ATOM 15183 N N . PHE A 1 30 ? -33.915 -3.049 -8.459 1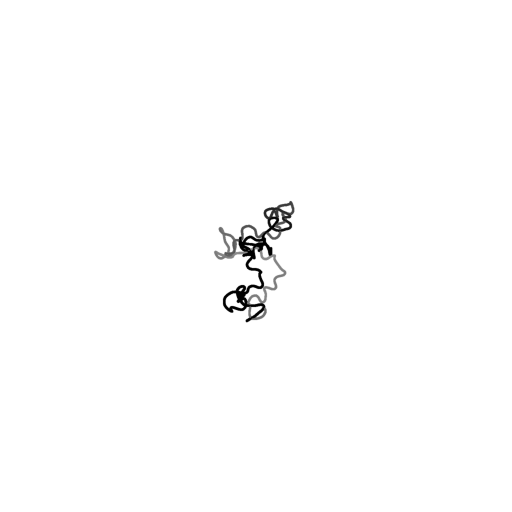.00 7.78 30 PHE A N 10
ATOM 15184 C CA . PHE A 1 30 ? -33.536 -2.665 -7.106 1.00 7.70 30 PHE A CA 10
ATOM 15185 C C . PHE A 1 30 ? -32.844 -1.308 -7.129 1.00 7.44 30 PHE A C 10
ATOM 15186 O O . PHE A 1 30 ? -33.489 -0.279 -6.960 1.00 7.61 30 PHE A O 10
ATOM 15203 N N . PHE A 1 31 ? -31.544 -1.306 -7.385 1.00 7.30 31 PHE A N 10
ATOM 15204 C CA . PHE A 1 31 ? -30.822 -0.061 -7.572 1.00 7.33 31 PHE A CA 10
ATOM 15205 C C . PHE A 1 31 ? -30.139 -0.043 -8.932 1.00 7.51 31 PHE A C 10
ATOM 15206 O O . PHE A 1 31 ? -29.961 1.016 -9.524 1.00 7.81 31 PHE A O 10
ATOM 15223 N N . SER A 1 32 ? -29.773 -1.239 -9.413 1.00 7.60 32 SER A N 10
ATOM 15224 C CA . SER A 1 32 ? -28.976 -1.431 -10.640 1.00 8.12 32 SER A CA 10
ATOM 15225 C C . SER A 1 32 ? -27.553 -0.906 -10.435 1.00 8.57 32 SER A C 10
ATOM 15226 O O . SER A 1 32 ? -26.577 -1.501 -10.892 1.00 9.15 32 SER A O 10
ATOM 15234 N N . ASP A 1 33 ? -27.464 0.209 -9.729 1.00 8.53 33 ASP A N 10
ATOM 15235 C CA . ASP A 1 33 ? -26.208 0.795 -9.317 1.00 9.12 33 ASP A CA 10
ATOM 15236 C C . ASP A 1 33 ? -25.594 -0.044 -8.194 1.00 9.48 33 ASP A C 10
ATOM 15237 O O . ASP A 1 33 ? -24.393 0.003 -7.951 1.00 10.03 33 ASP A O 10
ATOM 15246 N N . PHE A 1 34 ? -26.471 -0.792 -7.522 1.00 9.37 34 PHE A N 10
ATOM 15247 C CA . PHE A 1 34 ? -26.120 -1.781 -6.501 1.00 9.94 34 PHE A CA 10
ATOM 15248 C C . PHE A 1 34 ? -25.158 -1.265 -5.423 1.00 9.93 34 PHE A C 10
ATOM 15249 O O . PHE A 1 34 ? -25.599 -0.753 -4.399 1.00 10.33 34 PHE A O 10
ATOM 15266 N N . SER A 1 35 ? -23.858 -1.397 -5.655 1.00 9.65 35 SER A N 10
ATOM 15267 C CA . SER A 1 35 ? -22.868 -1.079 -4.637 1.00 9.74 35 SER A CA 10
ATOM 15268 C C . SER A 1 35 ? -22.773 0.428 -4.420 1.00 9.44 35 SER A C 10
ATOM 15269 O O . SER A 1 35 ? -22.673 0.894 -3.287 1.00 9.50 35 SER A O 10
ATOM 15277 N N . ASN A 1 36 ? -22.797 1.190 -5.506 1.00 9.30 36 ASN A N 10
ATOM 15278 C CA . ASN A 1 36 ? -22.820 2.642 -5.398 1.00 9.24 36 ASN A CA 10
ATOM 15279 C C . ASN A 1 36 ? -24.210 3.081 -4.959 1.00 8.77 36 ASN A C 10
ATOM 15280 O O . ASN A 1 36 ? -24.381 4.120 -4.314 1.00 8.94 36 ASN A O 10
ATOM 15291 N N . ASN A 1 37 ? -25.202 2.276 -5.341 1.00 8.43 37 ASN A N 10
ATOM 15292 C CA . ASN A 1 37 ? -26.558 2.368 -4.795 1.00 8.29 37 ASN A CA 10
ATOM 15293 C C . ASN A 1 37 ? -27.271 3.654 -5.231 1.00 7.88 37 ASN A C 10
ATOM 15294 O O . ASN A 1 37 ? -28.421 3.879 -4.860 1.00 7.92 37 ASN A O 10
ATOM 15305 N N . MET A 1 38 ? -26.583 4.477 -6.031 1.00 7.75 38 MET A N 10
ATOM 15306 C CA . MET A 1 38 ? -27.081 5.787 -6.491 1.00 7.70 38 MET A CA 10
ATOM 15307 C C . MET A 1 38 ? -27.737 6.587 -5.360 1.00 7.11 38 MET A C 10
ATOM 15308 O O . MET A 1 38 ? -28.642 7.388 -5.597 1.00 7.09 38 MET A O 10
ATOM 15322 N N . GLY A 1 39 ? -27.230 6.397 -4.141 1.00 6.94 39 GLY A N 10
ATOM 15323 C CA . GLY A 1 39 ? -27.790 7.050 -2.963 1.00 6.72 39 GLY A CA 10
ATOM 15324 C C . GLY A 1 39 ? -27.815 8.558 -3.085 1.00 6.82 39 GLY A C 10
ATOM 15325 O O . GLY A 1 39 ? -28.710 9.212 -2.549 1.00 7.22 39 GLY A O 10
ATOM 15329 N N . SER A 1 40 ? -26.828 9.090 -3.805 1.00 6.70 40 SER A N 10
ATOM 15330 C CA . SER A 1 40 ? -26.672 10.522 -4.014 1.00 7.03 40 SER A CA 10
ATOM 15331 C C . SER A 1 40 ? -26.223 11.227 -2.746 1.00 6.75 40 SER A C 10
ATOM 15332 O O . SER A 1 40 ? -26.812 11.073 -1.678 1.00 7.15 40 SER A O 10
ATOM 15340 N N . ARG A 1 41 ? -25.175 12.007 -2.876 1.00 6.32 41 ARG A N 10
ATOM 15341 C CA . ARG A 1 41 ? -24.661 12.773 -1.760 1.00 6.15 41 ARG A CA 10
ATOM 15342 C C . ARG A 1 41 ? -25.207 14.194 -1.789 1.00 6.66 41 ARG A C 10
ATOM 15343 O O . ARG A 1 41 ? -24.888 15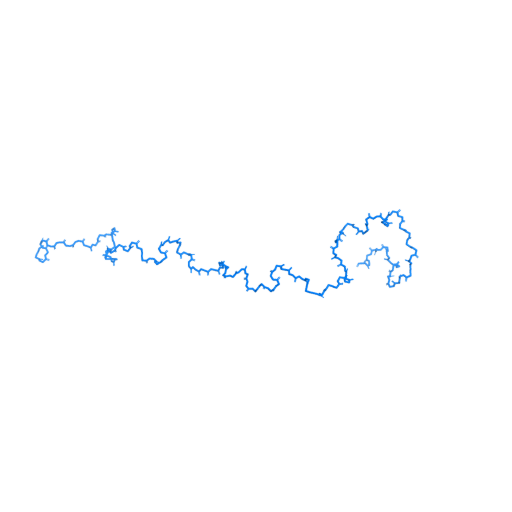.008 -0.922 1.00 6.86 41 ARG A O 10
ATOM 15364 N N . LYS A 1 42 ? -26.048 14.463 -2.790 1.00 7.18 42 LYS A N 10
ATOM 15365 C CA . LYS A 1 42 ? -26.592 15.793 -3.040 1.00 7.95 42 LYS A CA 10
ATOM 15366 C C . LYS A 1 42 ? -25.467 16.813 -3.183 1.00 7.64 42 LYS A C 10
ATOM 15367 O O . LYS A 1 42 ? -24.848 16.929 -4.245 1.00 7.95 42 LYS A O 10
ATOM 15386 N N . ASN A 1 43 ? -25.183 17.507 -2.095 1.00 7.18 43 ASN A N 10
ATOM 15387 C CA . ASN A 1 43 ? -24.118 18.486 -2.041 1.00 6.90 43 ASN A CA 10
ATOM 15388 C C . ASN A 1 43 ? -23.580 18.554 -0.631 1.00 6.59 43 ASN A C 10
ATOM 15389 O O . ASN A 1 43 ? -24.171 19.194 0.239 1.00 7.32 43 ASN A O 10
ATOM 15400 N N . PRO A 1 44 ? -22.478 17.853 -0.373 1.00 5.79 44 PRO A N 10
ATOM 15401 C CA . PRO A 1 44 ? -21.851 17.860 0.940 1.00 5.83 44 PRO A CA 10
ATOM 15402 C C . PRO A 1 44 ? -21.045 19.132 1.159 1.00 5.83 44 PRO A C 10
ATOM 15403 O O . PRO A 1 44 ? -21.368 20.189 0.615 1.00 6.26 44 PRO A O 10
ATOM 15414 N N . ASP A 1 45 ? -20.004 19.024 1.954 1.00 5.59 45 ASP A N 10
ATOM 15415 C CA . ASP A 1 45 ? -19.128 20.148 2.218 1.00 5.67 45 ASP A CA 10
ATOM 15416 C C . ASP A 1 45 ? -18.248 20.414 1.015 1.00 5.46 45 ASP A C 10
ATOM 15417 O O . ASP A 1 45 ? -17.631 19.495 0.475 1.00 5.44 45 ASP A O 10
ATOM 15426 N N . PRO A 1 46 ? -18.181 21.675 0.569 1.00 5.77 46 PRO A N 10
ATOM 15427 C CA . PRO A 1 46 ? -17.300 22.071 -0.528 1.00 6.07 46 PRO A CA 10
ATOM 15428 C C . PRO A 1 46 ? -15.840 22.067 -0.096 1.00 6.28 46 PRO A C 10
ATOM 15429 O O . PRO A 1 46 ? -14.937 22.261 -0.912 1.00 6.83 46 PRO A O 10
ATOM 15440 N N . LEU A 1 47 ? -15.632 21.833 1.203 1.00 6.19 47 LEU A N 10
ATOM 15441 C CA . LEU A 1 47 ? -14.308 21.819 1.820 1.00 6.74 47 LEU A CA 10
ATOM 15442 C C . LEU A 1 47 ? -13.696 23.213 1.830 1.00 6.79 47 LEU A C 10
ATOM 15443 O O . LEU A 1 47 ? -13.574 23.829 2.884 1.00 7.54 47 LEU A O 10
ATOM 15459 N N . ALA A 1 48 ? -13.292 23.684 0.649 1.00 6.28 48 ALA A N 10
ATOM 15460 C CA . ALA A 1 48 ? -12.709 25.020 0.466 1.00 6.64 48 ALA A CA 10
ATOM 15461 C C . ALA A 1 48 ? -11.311 25.091 1.071 1.00 6.21 48 ALA A C 10
ATOM 15462 O O . ALA A 1 48 ? -10.600 26.082 0.925 1.00 6.37 48 ALA A O 10
ATOM 15469 N N . THR A 1 49 ? -10.933 24.027 1.758 1.00 5.97 49 THR A N 10
ATOM 15470 C CA . THR A 1 49 ? -9.610 23.895 2.318 1.00 5.78 49 THR A CA 10
ATOM 15471 C C . THR A 1 49 ? -8.636 23.350 1.285 1.00 5.51 49 THR A C 10
ATOM 15472 O O . THR A 1 49 ? -7.516 23.845 1.153 1.00 5.78 49 THR A O 10
ATOM 15483 N N . GLU A 1 50 ? -9.084 22.311 0.573 1.00 5.40 50 GLU A N 10
ATOM 15484 C CA . GLU A 1 50 ? -8.264 21.623 -0.425 1.00 5.68 50 GLU A CA 10
ATOM 15485 C C . GLU A 1 50 ? -7.001 21.062 0.224 1.00 5.52 50 GLU A C 10
ATOM 15486 O O . GLU A 1 50 ? -5.983 20.861 -0.438 1.00 5.73 50 GLU A O 10
ATOM 15498 N N . GLU A 1 51 ? -7.112 20.797 1.533 1.00 5.43 51 GLU A N 10
ATOM 15499 C CA . GLU A 1 51 ? -6.012 20.298 2.370 1.00 5.45 51 GLU A CA 10
ATOM 15500 C C . GLU A 1 51 ? -4.934 21.352 2.593 1.00 5.48 51 GLU A C 10
ATOM 15501 O O . GLU A 1 51 ? -4.600 21.660 3.734 1.00 5.85 51 GLU A O 10
ATOM 15513 N N . VAL A 1 52 ? -4.408 21.881 1.488 1.00 5.42 52 VAL A N 10
ATOM 15514 C CA . VAL A 1 52 ? -3.287 22.823 1.488 1.00 5.86 52 VAL A CA 10
ATOM 15515 C C . VAL A 1 52 ? -2.213 22.444 2.532 1.00 6.11 52 VAL A C 10
ATOM 15516 O O . VAL A 1 52 ? -1.937 23.187 3.477 1.00 6.55 52 VAL A O 10
ATOM 15529 N N . PRO A 1 53 ? -1.584 21.258 2.366 1.00 6.09 53 PRO A N 10
ATOM 15530 C CA . PRO A 1 53 ? -0.586 20.760 3.315 1.00 6.51 53 PRO A CA 10
ATOM 15531 C C . PRO A 1 53 ? 0.657 21.641 3.331 1.00 6.99 53 PRO A C 10
ATOM 15532 O O . PRO A 1 53 ? 0.976 22.258 4.338 1.00 7.85 53 PRO A O 10
ATOM 15543 N N . ASN A 1 54 ? 1.333 21.713 2.198 1.00 6.65 54 ASN A N 10
ATOM 15544 C CA . ASN A 1 54 ? 2.472 22.603 2.040 1.00 7.32 54 ASN A CA 10
ATOM 15545 C C . ASN A 1 54 ? 2.192 23.572 0.906 1.00 7.87 54 ASN A C 10
ATOM 15546 O O . ASN A 1 54 ? 3.005 23.745 -0.002 1.00 8.62 54 ASN A O 10
ATOM 15557 N N . GLN A 1 55 ? 1.012 24.182 0.970 1.00 7.71 55 GLN A N 10
ATOM 15558 C CA . GLN A 1 55 ? 0.601 25.192 0.001 1.00 8.46 55 GLN A CA 10
ATOM 15559 C C . GLN A 1 55 ? 0.435 24.586 -1.390 1.00 8.71 55 GLN A C 10
ATOM 15560 O O . GLN A 1 55 ? -0.037 23.456 -1.526 1.00 9.31 55 GLN A O 10
ATOM 15574 N N . GLU A 1 56 ? 0.827 25.330 -2.415 1.00 8.44 56 GLU A N 10
ATOM 15575 C CA . GLU A 1 56 ? 0.536 24.948 -3.790 1.00 8.86 56 GLU A CA 10
ATOM 15576 C C . GLU A 1 56 ? 1.575 23.982 -4.347 1.00 8.25 56 GLU A C 10
ATOM 15577 O O . GLU A 1 56 ? 2.634 24.403 -4.808 1.00 8.21 56 GLU A O 10
ATOM 15589 N N . GLN A 1 57 ? 1.252 22.688 -4.269 1.00 8.02 57 GLN A N 10
ATOM 15590 C CA . GLN A 1 57 ? 2.053 21.616 -4.858 1.00 7.71 57 GLN A CA 10
ATOM 15591 C C . GLN A 1 57 ? 3.550 21.795 -4.616 1.00 6.84 57 GLN A C 10
ATOM 15592 O O . GLN A 1 57 ? 4.312 22.055 -5.546 1.00 6.77 57 GLN A O 10
ATOM 15606 N N . ILE A 1 58 ? 3.969 21.667 -3.369 1.00 6.43 58 ILE A N 10
ATOM 15607 C CA . ILE A 1 58 ? 5.384 21.719 -3.043 1.00 5.79 58 ILE A CA 10
ATOM 15608 C C . ILE A 1 58 ? 5.867 20.337 -2.614 1.00 5.74 58 ILE A C 10
ATOM 15609 O O . ILE A 1 58 ? 5.781 19.972 -1.441 1.00 5.48 58 ILE A O 10
ATOM 15625 N N . PRO A 1 59 ? 6.353 19.531 -3.577 1.00 6.40 59 PRO A N 10
ATOM 15626 C CA . PRO A 1 59 ? 6.812 18.166 -3.316 1.00 6.85 59 PRO A CA 10
ATOM 15627 C C . PRO A 1 59 ? 8.161 18.156 -2.620 1.00 6.63 59 PRO A C 10
ATOM 15628 O O . PRO A 1 59 ? 8.584 17.145 -2.071 1.00 7.28 59 PRO A O 10
ATOM 15639 N N . GLU A 1 60 ? 8.827 19.301 -2.650 1.00 5.93 60 GLU A N 10
ATOM 15640 C CA . GLU A 1 60 ? 10.110 19.457 -1.984 1.00 5.88 60 GLU A CA 10
ATOM 15641 C C . GLU A 1 60 ? 9.886 19.694 -0.494 1.00 5.80 60 GLU A C 10
ATOM 15642 O O . GLU A 1 60 ? 10.801 19.538 0.315 1.00 5.92 60 GLU A O 10
ATOM 15654 N N . GLU A 1 61 ? 8.646 20.089 -0.164 1.00 5.98 61 GLU A N 10
ATOM 15655 C CA . GLU A 1 61 ? 8.238 20.497 1.185 1.00 6.40 61 GLU A CA 10
ATOM 15656 C C . GLU A 1 61 ? 8.894 21.815 1.600 1.00 6.67 61 GLU A C 10
ATOM 15657 O O . GLU A 1 61 ? 8.225 22.716 2.099 1.00 7.45 61 GLU A O 10
ATOM 15669 N N . GLY A 1 62 ? 10.196 21.926 1.387 1.00 6.22 62 GLY A N 10
ATOM 15670 C CA . GLY A 1 62 ? 10.894 23.169 1.660 1.00 6.69 62 GLY A CA 10
ATOM 15671 C C . GLY A 1 62 ? 12.222 22.932 2.343 1.00 6.92 62 GLY A C 10
ATOM 15672 O O . GLY A 1 62 ? 13.097 23.792 2.343 1.00 7.40 62 GLY A O 10
ATOM 15676 N N . PHE A 1 63 ? 12.364 21.746 2.911 1.00 6.81 63 PHE A N 10
ATOM 15677 C CA . PHE A 1 63 ? 13.560 21.372 3.639 1.00 7.27 63 PHE A CA 10
ATOM 15678 C C . PHE A 1 63 ? 14.119 20.062 3.091 1.00 6.90 63 PHE A C 10
ATOM 15679 O O . PHE A 1 63 ? 13.769 18.977 3.547 1.00 7.34 63 PHE A O 10
ATOM 15696 N N . ILE A 1 64 ? 14.953 20.175 2.069 1.00 6.31 64 ILE A N 10
ATOM 15697 C CA . ILE A 1 64 ? 15.565 19.011 1.455 1.00 6.14 64 ILE A CA 10
ATOM 15698 C C . ILE A 1 64 ? 16.433 18.286 2.476 1.00 6.65 64 ILE A C 10
ATOM 15699 O O . ILE A 1 64 ? 16.272 17.088 2.694 1.00 6.98 64 ILE A O 10
ATOM 15715 N N . HIS A 1 65 ? 17.333 19.035 3.115 1.00 6.99 65 HIS A N 10
ATOM 15716 C CA . HIS A 1 65 ? 18.105 18.522 4.250 1.00 7.71 65 HIS A CA 10
ATOM 15717 C C . HIS A 1 65 ? 19.038 19.583 4.793 1.00 7.41 65 HIS A C 10
ATOM 15718 O O . HIS A 1 65 ? 18.921 19.985 5.945 1.00 7.99 65 HIS A O 10
ATOM 15733 N N . THR A 1 66 ? 19.939 20.035 3.934 1.00 6.67 66 THR A N 10
ATOM 15734 C CA . THR A 1 66 ? 21.029 20.927 4.311 1.00 6.47 66 THR A CA 10
ATOM 15735 C C . THR A 1 66 ? 21.836 20.339 5.470 1.00 6.60 66 THR A C 10
ATOM 15736 O O . THR A 1 66 ? 22.732 19.529 5.238 1.00 6.62 66 THR A O 10
ATOM 15747 N N . GLN A 1 67 ? 21.485 20.716 6.702 1.00 6.89 67 GLN A N 10
ATOM 15748 C CA . GLN A 1 67 ? 22.194 20.265 7.912 1.00 7.37 67 GLN A CA 10
ATOM 15749 C C . GLN A 1 67 ? 23.709 20.318 7.728 1.00 7.24 67 GLN A C 10
ATOM 15750 O O . GLN A 1 67 ? 24.442 19.490 8.269 1.00 7.66 67 GLN A O 10
ATOM 15764 N N . TYR A 1 68 ? 24.176 21.321 7.002 1.00 6.89 68 TYR A N 10
ATOM 15765 C CA . TYR A 1 68 ? 25.568 21.375 6.581 1.00 7.01 68 TYR A CA 10
ATOM 15766 C C . TYR A 1 68 ? 25.840 22.694 5.884 1.00 6.55 68 TYR A C 10
ATOM 15767 O O . TYR A 1 68 ? 26.937 23.246 5.965 1.00 6.81 68 TYR A O 10
ATOM 15785 N N . GLY A 1 69 ? 24.822 23.195 5.198 1.00 6.15 69 GLY A N 10
ATOM 15786 C CA . GLY A 1 69 ? 24.945 24.447 4.492 1.00 6.07 69 GLY A CA 10
ATOM 15787 C C . GLY A 1 69 ? 25.589 24.273 3.133 1.00 5.90 69 GLY A C 10
ATOM 15788 O O . GLY A 1 69 ? 24.897 24.123 2.122 1.00 5.61 69 GLY A O 10
ATOM 15792 N N . GLN A 1 70 ? 26.914 24.263 3.108 1.00 6.45 70 GLN A N 10
ATOM 15793 C CA . GLN A 1 70 ? 27.656 24.163 1.861 1.00 6.69 70 GLN A CA 10
ATOM 15794 C C . GLN A 1 70 ? 28.418 22.852 1.796 1.00 6.71 70 GLN A C 10
ATOM 15795 O O . GLN A 1 70 ? 29.299 22.594 2.614 1.00 7.25 70 GLN A O 10
ATOM 15809 N N . LYS A 1 71 ? 28.064 22.017 0.834 1.00 6.35 71 LYS A N 10
ATOM 15810 C CA . LYS A 1 71 ? 28.755 20.758 0.626 1.00 6.54 71 LYS A CA 10
ATOM 15811 C C . LYS A 1 71 ? 29.222 20.637 -0.825 1.00 6.34 71 LYS A C 10
ATOM 15812 O O . LYS A 1 71 ? 28.519 20.089 -1.677 1.00 6.36 71 LYS A O 10
ATOM 15831 N N . PRO A 1 72 ? 30.402 21.200 -1.135 1.00 6.47 72 PRO A N 10
ATOM 15832 C CA . PRO A 1 72 ? 31.025 21.085 -2.452 1.00 6.58 72 PRO A CA 10
ATOM 15833 C C . PRO A 1 72 ? 31.784 19.770 -2.595 1.00 6.47 72 PRO A C 10
ATOM 15834 O O . PRO A 1 72 ? 32.388 19.489 -3.631 1.00 6.74 72 PRO A O 10
ATOM 15845 N N . GLU A 1 73 ? 31.756 18.978 -1.532 1.00 6.33 73 GLU A N 10
ATOM 15846 C CA . GLU A 1 73 ? 32.411 17.688 -1.527 1.00 6.45 73 GLU A CA 10
ATOM 15847 C C . GLU A 1 73 ? 31.541 16.648 -2.215 1.00 6.01 73 GLU A C 10
ATOM 15848 O O . GLU A 1 73 ? 30.321 16.629 -2.043 1.00 5.68 73 GLU A O 10
ATOM 15860 N N . GLN A 1 74 ? 32.169 15.802 -3.010 1.00 6.31 74 GLN A N 10
ATOM 15861 C CA . GLN A 1 74 ? 31.467 14.710 -3.651 1.00 6.22 74 GLN A CA 10
ATOM 15862 C C . GLN A 1 74 ? 31.357 13.536 -2.688 1.00 6.34 74 GLN A C 10
ATOM 15863 O O . GLN A 1 74 ? 32.360 13.083 -2.139 1.00 6.32 74 GLN A O 10
ATOM 15877 N N . PRO A 1 75 ? 30.123 13.047 -2.458 1.00 6.73 75 PRO A N 10
ATOM 15878 C CA . PRO A 1 75 ? 29.856 11.949 -1.522 1.00 7.11 75 PRO A CA 10
ATOM 15879 C C . PRO A 1 75 ? 30.642 10.685 -1.867 1.00 7.12 75 PRO A C 10
ATOM 15880 O O . PRO A 1 75 ? 30.269 9.922 -2.764 1.00 7.46 75 PRO A O 10
ATOM 15891 N N . SER A 1 76 ? 31.749 10.492 -1.164 1.00 7.00 76 SER A N 10
ATOM 15892 C CA . SER A 1 76 ? 32.598 9.336 -1.369 1.00 7.24 76 SER A CA 10
ATOM 15893 C C . SER A 1 76 ? 32.239 8.233 -0.380 1.00 7.24 76 SER A C 10
ATOM 15894 O O . SER A 1 76 ? 32.814 8.141 0.704 1.00 7.02 76 SER A O 10
ATOM 15902 N N . GLY A 1 77 ? 31.267 7.419 -0.754 1.00 7.81 77 GLY A N 10
ATOM 15903 C CA . GLY A 1 77 ? 30.858 6.315 0.089 1.00 8.19 77 GLY A CA 10
ATOM 15904 C C . GLY A 1 77 ? 31.458 5.009 -0.373 1.00 8.67 77 GLY A C 10
ATOM 15905 O O . GLY A 1 77 ? 30.790 3.976 -0.375 1.00 9.39 77 GLY A O 10
ATOM 15909 N N . ALA A 1 78 ? 32.723 5.060 -0.768 1.00 8.46 78 ALA A N 10
ATOM 15910 C CA . ALA A 1 78 ? 33.424 3.887 -1.261 1.00 9.08 78 ALA A CA 10
ATOM 15911 C C . ALA A 1 78 ? 34.917 4.009 -0.990 1.00 9.03 78 ALA A C 10
ATOM 15912 O O . ALA A 1 78 ? 35.485 5.099 -1.112 1.00 8.98 78 ALA A O 10
ATOM 15919 N N . SER A 1 79 ? 35.535 2.889 -0.621 1.00 9.25 79 SER A N 10
ATOM 15920 C CA . SER A 1 79 ? 36.967 2.839 -0.315 1.00 9.45 79 SER A CA 10
ATOM 15921 C C . SER A 1 79 ? 37.299 3.701 0.909 1.00 9.58 79 SER A C 10
ATOM 15922 O O . SER A 1 79 ? 36.393 4.191 1.589 1.00 9.90 79 SER A O 10
ATOM 15930 N N . ALA A 1 80 ? 38.600 3.853 1.193 1.00 9.56 80 ALA A N 10
ATOM 15931 C CA . ALA A 1 80 ? 39.076 4.651 2.330 1.00 9.88 80 ALA A CA 10
ATOM 15932 C C . ALA A 1 80 ? 38.600 4.077 3.659 1.00 9.90 80 ALA A C 10
ATOM 15933 O O . ALA A 1 80 ? 38.022 2.992 3.710 1.00 10.21 80 ALA A O 10
ATOM 15940 N N . GLY A 1 81 ? 38.881 4.789 4.736 1.00 9.80 81 GLY A N 10
ATOM 15941 C CA . GLY A 1 81 ? 38.409 4.377 6.039 1.00 10.04 81 GLY A CA 10
ATOM 15942 C C . GLY A 1 81 ? 39.240 3.265 6.644 1.00 10.12 81 GLY A C 10
ATOM 15943 O O . GLY A 1 81 ? 38.716 2.421 7.369 1.00 10.38 81 GLY A O 10
ATOM 15947 N N . HIS A 1 82 ? 40.542 3.269 6.379 1.00 10.09 82 HIS A N 10
ATOM 15948 C CA . HIS A 1 82 ? 41.431 2.276 6.978 1.00 10.32 82 HIS A CA 10
ATOM 15949 C C . HIS A 1 82 ? 42.015 2.836 8.273 1.00 10.96 82 HIS A C 10
ATOM 15950 O O . HIS A 1 82 ? 43.064 2.401 8.744 1.00 11.19 82 HIS A O 10
ATOM 15965 N N . ARG A 1 83 ? 41.263 3.764 8.868 1.00 11.41 83 ARG A N 10
ATOM 15966 C CA . ARG A 1 83 ? 41.670 4.510 10.069 1.00 12.20 83 ARG A CA 10
ATOM 15967 C C . ARG A 1 83 ? 41.586 3.647 11.329 1.00 12.66 83 ARG A C 10
ATOM 15968 O O . ARG A 1 83 ? 41.275 4.139 12.415 1.00 12.79 83 ARG A O 10
ATOM 15989 N N . PHE A 1 84 ? 41.883 2.366 11.159 1.00 13.06 84 PHE A N 10
ATOM 15990 C CA . PHE A 1 84 ? 41.816 1.367 12.227 1.00 13.61 84 PHE A CA 10
ATOM 15991 C C . PHE A 1 84 ? 40.424 1.279 12.892 1.00 14.10 84 PHE A C 10
ATOM 15992 O O . PHE A 1 84 ? 40.345 1.094 14.102 1.00 14.50 84 PHE A O 10
ATOM 16009 N N . PRO A 1 85 ? 39.300 1.368 12.132 1.00 14.25 85 PRO A N 10
ATOM 16010 C CA . PRO A 1 85 ? 37.964 1.238 12.712 1.00 14.89 85 PRO A CA 10
ATOM 16011 C C . PRO A 1 85 ? 37.593 -0.223 12.918 1.00 14.90 85 PRO A C 10
ATOM 16012 O O . PRO A 1 85 ? 36.997 -0.598 13.929 1.00 15.47 85 PRO A O 10
ATOM 16023 N N . GLN A 1 86 ? 37.994 -1.055 11.962 1.00 14.42 86 GLN A N 10
ATOM 16024 C CA . GLN A 1 86 ? 37.736 -2.487 12.024 1.00 14.58 86 GLN A CA 10
ATOM 16025 C C . GLN A 1 86 ? 38.807 -3.165 12.867 1.00 14.98 86 GLN A C 10
ATOM 16026 O O . GLN A 1 86 ? 38.788 -4.380 13.063 1.00 15.51 86 GLN A O 10
ATOM 16040 N N . GLY A 1 87 ? 39.757 -2.374 13.350 1.00 14.85 87 GLY A N 10
ATOM 16041 C CA . GLY A 1 87 ? 40.910 -2.922 14.031 1.00 15.28 87 GLY A CA 10
ATOM 16042 C C . GLY A 1 87 ? 42.028 -3.217 13.056 1.00 15.54 87 GLY A C 10
ATOM 16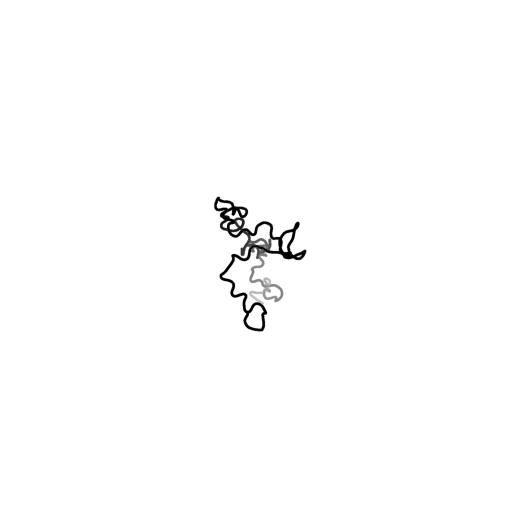043 O O . GLY A 1 87 ? 43.171 -3.442 13.455 1.00 16.04 87 GLY A O 10
ATOM 16047 N N . TYR A 1 88 ? 41.674 -3.204 11.769 1.00 15.34 88 TYR A N 10
ATOM 16048 C CA . TYR A 1 88 ? 42.605 -3.458 10.670 1.00 15.74 88 TYR A CA 10
ATOM 16049 C C . TYR A 1 88 ? 43.250 -4.839 10.791 1.00 16.38 88 TYR A C 10
ATOM 16050 O O . TYR A 1 88 ? 44.283 -5.006 11.440 1.00 16.65 88 TYR A O 10
ATOM 16068 N N . HIS A 1 89 ? 42.626 -5.829 10.170 1.00 16.74 89 HIS A N 10
ATOM 16069 C CA . HIS A 1 89 ? 43.140 -7.194 10.198 1.00 17.45 89 HIS A CA 10
ATOM 16070 C C . HIS A 1 89 ? 42.717 -7.947 8.946 1.00 17.29 89 HIS A C 10
ATOM 16071 O O . HIS A 1 89 ? 42.776 -9.172 8.892 1.00 17.63 89 HIS A O 10
ATOM 16086 N N . SER A 1 90 ? 42.326 -7.202 7.924 1.00 16.89 90 SER A N 10
ATOM 16087 C CA . SER A 1 90 ? 41.897 -7.810 6.672 1.00 16.87 90 SER A CA 10
ATOM 16088 C C . SER A 1 90 ? 43.053 -7.903 5.677 1.00 17.40 90 SER A C 10
ATOM 16089 O O . SER A 1 90 ? 42.838 -8.062 4.477 1.00 17.57 90 SER A O 10
ATOM 16097 N N . ASP A 1 91 ? 44.275 -7.823 6.186 1.00 17.78 91 ASP A N 10
ATOM 16098 C CA . ASP A 1 91 ? 45.462 -7.924 5.348 1.00 18.42 91 ASP A CA 10
ATOM 16099 C C . ASP A 1 91 ? 45.663 -9.357 4.858 1.00 18.69 91 ASP A C 10
ATOM 16100 O O . ASP A 1 91 ? 45.450 -9.649 3.683 1.00 19.21 91 ASP A O 10
ATOM 16109 N N . LYS A 1 92 ? 46.092 -10.237 5.765 1.00 18.45 92 LYS A N 10
ATOM 16110 C CA . LYS A 1 92 ? 46.266 -11.669 5.468 1.00 18.78 92 LYS A CA 10
ATOM 16111 C C . LYS A 1 92 ? 47.411 -11.927 4.487 1.00 19.35 92 LYS A C 10
ATOM 16112 O O . LYS A 1 92 ? 47.664 -13.077 4.128 1.00 19.92 92 LYS A O 10
ATOM 16131 N N . ARG A 1 93 ? 48.099 -10.856 4.078 1.00 19.31 93 ARG A N 10
ATOM 16132 C CA . ARG A 1 93 ? 49.257 -10.918 3.172 1.00 19.91 93 ARG A CA 10
ATOM 16133 C C . ARG A 1 93 ? 48.878 -11.367 1.756 1.00 20.36 93 ARG A C 10
ATOM 16134 O O . ARG A 1 93 ? 49.174 -10.667 0.789 1.00 20.53 93 ARG A O 10
ATOM 16155 N N . ARG A 1 94 ? 48.239 -12.531 1.651 1.00 20.65 94 ARG A N 10
ATOM 16156 C CA . ARG A 1 94 ? 47.865 -13.130 0.369 1.00 21.26 94 ARG A CA 10
ATOM 16157 C C . ARG A 1 94 ? 49.113 -13.586 -0.389 1.00 22.10 94 ARG A C 10
ATOM 16158 O O . ARG A 1 94 ? 49.579 -12.922 -1.315 1.00 22.42 94 ARG A O 10
ATOM 16179 N N . LEU A 1 95 ? 49.665 -14.718 0.035 1.00 22.55 95 LEU A N 10
ATOM 16180 C CA . LEU A 1 95 ? 50.878 -15.258 -0.574 1.00 23.45 95 LEU A CA 10
ATOM 16181 C C . LEU A 1 95 ? 50.541 -16.035 -1.845 1.00 24.13 95 LEU A C 10
ATOM 16182 O O . LEU A 1 95 ? 51.382 -16.176 -2.732 1.00 24.69 95 LEU A O 10
ATOM 16198 N N . SER A 1 96 ? 49.306 -16.537 -1.907 1.00 24.14 96 SER A N 10
ATOM 16199 C CA . SER A 1 96 ? 48.787 -17.263 -3.073 1.00 24.84 96 SER A CA 10
ATOM 16200 C C . SER A 1 96 ? 49.421 -18.657 -3.217 1.00 25.65 96 SER A C 10
ATOM 16201 O O . SER A 1 96 ? 48.717 -19.666 -3.214 1.00 26.06 96 SER A O 10
ATOM 16209 N N . LYS A 1 97 ? 50.747 -18.712 -3.323 1.00 25.95 97 LYS A N 10
ATOM 16210 C CA . LYS A 1 97 ? 51.439 -19.984 -3.539 1.00 26.80 97 LYS A CA 10
ATOM 16211 C C . LYS A 1 97 ? 51.610 -20.780 -2.249 1.00 26.62 97 LYS A C 10
ATOM 16212 O O . LYS A 1 97 ? 51.911 -21.969 -2.299 1.00 27.28 97 LYS A O 10
ATOM 16231 N N . ALA A 1 98 ? 51.409 -20.117 -1.108 1.00 25.81 98 ALA A N 10
ATOM 16232 C CA . ALA A 1 98 ? 51.581 -20.736 0.216 1.00 25.63 98 ALA A CA 10
ATOM 16233 C C . ALA A 1 98 ? 53.034 -21.157 0.445 1.00 26.23 98 ALA A C 10
ATOM 16234 O O . ALA A 1 98 ? 53.498 -22.150 -0.108 1.00 26.50 98 ALA A O 10
ATOM 16241 N N . SER A 1 99 ? 53.744 -20.385 1.262 1.00 26.50 99 SER A N 10
ATOM 16242 C CA . SER A 1 99 ? 55.166 -20.604 1.501 1.00 27.15 99 SER A CA 10
ATOM 16243 C C . SER A 1 99 ? 55.426 -21.939 2.201 1.00 27.64 99 SER A C 10
ATOM 16244 O O . SER A 1 99 ? 56.083 -22.823 1.649 1.00 28.00 99 SER A O 10
ATOM 16252 N N . SER A 1 100 ? 54.910 -22.083 3.415 1.00 27.71 100 SER A N 10
ATOM 16253 C CA . SER A 1 100 ? 55.146 -23.284 4.203 1.00 28.26 100 SER A CA 10
ATOM 16254 C C . SER A 1 100 ? 54.189 -24.401 3.792 1.00 28.98 100 SER A C 10
ATOM 16255 O O . SER A 1 100 ? 53.180 -24.643 4.450 1.00 29.38 100 SER A O 10
ATOM 16263 N N . LYS A 1 101 ? 54.513 -25.055 2.684 1.00 29.21 101 LYS A N 10
ATOM 16264 C CA . LYS A 1 101 ? 53.676 -26.109 2.115 1.00 29.94 101 LYS A CA 10
ATOM 16265 C C . LYS A 1 101 ? 53.457 -27.257 3.093 1.00 30.44 101 LYS A C 10
ATOM 16266 O O . LYS A 1 101 ? 52.324 -27.634 3.387 1.00 31.19 101 LYS A O 10
ATOM 16285 N N . ALA A 1 102 ? 54.548 -27.805 3.604 1.00 30.08 102 ALA A N 10
ATOM 16286 C CA . ALA A 1 102 ? 54.486 -28.980 4.465 1.00 30.58 102 ALA A CA 10
ATOM 16287 C C . ALA A 1 102 ? 54.375 -28.587 5.935 1.00 30.59 102 ALA A C 10
ATOM 16288 O O . ALA A 1 102 ? 54.849 -29.316 6.804 1.00 30.68 102 ALA A O 10
ATOM 16295 N N . ARG A 1 103 ? 53.765 -27.422 6.199 1.00 30.57 103 ARG A N 10
ATOM 16296 C CA . ARG A 1 103 ? 53.534 -26.915 7.573 1.00 30.65 103 ARG A CA 10
ATOM 16297 C C . ARG A 1 103 ? 54.837 -26.450 8.233 1.00 30.77 103 ARG A C 10
ATOM 16298 O O . ARG A 1 103 ? 54.836 -25.498 9.015 1.00 30.46 103 ARG A O 10
ATOM 16319 N N . SER A 1 104 ? 55.934 -27.133 7.903 1.00 31.30 104 SER A N 10
ATOM 16320 C CA . SER A 1 104 ? 57.242 -26.896 8.509 1.00 31.63 104 SER A CA 10
ATOM 16321 C C . SER A 1 104 ? 57.218 -27.372 9.958 1.00 32.26 104 SER A C 10
ATOM 16322 O O . SER A 1 104 ? 57.934 -26.857 10.815 1.00 32.63 104 SER A O 10
ATOM 16330 N N . ASP A 1 105 ? 56.377 -28.373 10.226 1.00 32.44 105 ASP A N 10
ATOM 16331 C CA . ASP A 1 105 ? 56.340 -29.004 11.540 1.00 33.10 105 ASP A CA 10
ATOM 16332 C C . ASP A 1 105 ? 57.589 -29.850 11.707 1.00 33.71 105 ASP A C 10
ATOM 16333 O O . ASP A 1 105 ? 58.131 -29.979 12.805 1.00 33.79 105 ASP A O 10
ATOM 16342 N N . ASP A 1 106 ? 58.033 -30.433 10.603 1.00 34.21 106 ASP A N 10
ATOM 16343 C CA . ASP A 1 106 ? 59.314 -31.104 10.569 1.00 34.91 106 ASP A CA 10
ATOM 16344 C C . ASP A 1 106 ? 60.393 -30.040 10.562 1.00 35.10 106 ASP A C 10
ATOM 16345 O O . ASP A 1 106 ? 60.600 -29.358 9.555 1.00 35.16 106 ASP A O 10
ATOM 16354 N N . LEU A 1 107 ? 61.055 -29.899 11.698 1.00 35.27 107 LEU A N 10
ATOM 16355 C CA . LEU A 1 107 ? 61.976 -28.793 11.947 1.00 35.52 107 LEU A CA 10
ATOM 16356 C C . LEU A 1 107 ? 63.178 -28.825 10.990 1.00 35.58 107 LEU A C 10
ATOM 16357 O O . LEU A 1 107 ? 63.992 -27.902 10.961 1.00 35.79 107 LEU A O 10
ATOM 16373 N N . SER A 1 108 ? 63.280 -29.873 10.192 1.00 35.45 108 SER A N 10
ATOM 16374 C CA . SER A 1 108 ? 64.386 -30.008 9.257 1.00 35.56 108 SER A CA 10
ATOM 16375 C C . SER A 1 108 ? 64.131 -29.191 7.986 1.00 34.99 108 SER A C 10
ATOM 16376 O O . SER A 1 108 ? 65.062 -28.876 7.243 1.00 35.21 108 SER A O 10
ATOM 16384 N N . VAL A 1 109 ? 62.871 -28.837 7.749 1.00 34.34 109 VAL A N 10
ATOM 16385 C CA . VAL A 1 109 ? 62.476 -28.188 6.505 1.00 33.84 109 VAL A CA 10
ATOM 16386 C C . VAL A 1 109 ? 61.954 -26.771 6.750 1.00 33.57 109 VAL A C 10
ATOM 16387 O O . VAL A 1 109 ? 60.771 -26.623 7.134 1.00 33.71 109 VAL A O 10
#

Radius of gyration: 41.9 Å; Cα contacts (8 Å, |Δi|>4): 9; chains: 1; bounding box: 127×42×27 Å

B-factor: mean 16.06, std 10.02, range [4.68, 40.16]

Organism: Rattus norvegicus (NCBI:txid10116)

Foldseek 3Di:
DDPPPPPVDPDDPPPPVPPDPVPVCPPVCCQVVVVVSPPDPPDDDPPVPPVCPLHDPDPCSPPVDPPPPDDPDDDDPDDDDCPCPVVDDPPPVCPVVDDCPVVCPVVVD

InterPro domains:
  IPR000500 Connexin [PR00206] (21-45)
  IPR000500 Connexin [PR00206] (52-74)
  IPR000500 Connexin [PR00206] (77-97)
  IPR000500 Connexin [PR00206] (148-174)
  IPR000500 Connexin [PR00206] (184-204)
  IPR000500 Connexin [PR00206] (205-228)
  IPR000500 Connexin [PTHR11984] (1-285)
  IPR002264 Gap junction alpha-5 protein (Cx40) [PR01135] (126-135)
  IPR002264 Gap junction alpha-5 protein (Cx40) [PR01135] (155-163)
  IPR002264 Gap junction alpha-5 protein (Cx40) [PR01135] (260-269)
  IPR002264 Gap junction alpha-5 protein (Cx40) [PR01135] (346-356)
  IPR013092 Connexin, N-terminal [PF00029] (3-230)
  IPR013092 Connexin, N-terminal [SM00037] (43-76)
  IPR017990 Connexin, conserved site [PS00407] (54-67)
  IPR017990 Connexin, conserved site [PS00408] (184-200)
  IPR019570 Connexin, cysteine-rich domain [SM01089] (162-228)
  IPR031862 Gap junction alpha-5 protein (Cx40), C-terminal [PF16791] (257-356)
  IPR034634 Connexin, C-terminal [SSF118220] (260-356)
  IPR038359 Connexin, N-terminal domain superfamily [G3DSA:1.20.1440.80] (2-241)